Protein AF-A0A5S4FYJ3-F1 (afdb_monomer)

InterPro domains:
  IPR024079 Metallopeptidase, catalytic domain superfamily [G3DSA:3.40.390.10] (246-339)
  IPR024079 Metallopeptidase, catalytic domain superfamily [G3DSA:3.40.390.10] (528-879)

Sequence (892 aa):
MAPKPVPPHDFADILVLPHFDAHVVRNATPPLQLKLDVMFRFRRNEFQQRYDVPTVVGNEDFAWTIQFFAPHNEPPKPAQGGQPAQPGRRFDNLPTVDPLTGVVTATTLGVYLYQIELKAANGDRLGSAVGRLQVHDRIVDWWFGNDSLTTALSPGLAHSQVSMYARFSDDNSGADLVGDITGHDYFPLTSGDPAKVAVDPRGRVRGLAVTTAPVTVSGQAPGKVNTLPVRVVDYAKARQDLRPLHIRDLAQAQQLCNLAFVAEGFTDTAVDKELFDSLATQTSVALFTDKPRQEPYAELGNSFNAFKVFAPSQQQTITCGFQVTDNNAVLGNNGNPIPFPGRVPGGVAGDFNLEQLVQIVGLPKQGETRTPQQLRDLWARQGLRGYSPNNVRGDALVNAWRNHVSDGFLQASDTLFGLYLGSRWADGSSVPTSGEPAAPVPSPLVDEPGQVLSQFIARLYDFYKQRPQREMTLDPRRHPPELYATKDLTNPGNSVIAYLAGLQYVHPPNHPIGQNWVPHDGELRRSRGLVAIVAYDEFLGGTCFNNGTLTGETVSSAQAIRFTNPDPSRPELMRRVPPAPPTPDRPLGIVNADHFINKVAHELGHSFNLGDEYEDFGSTADPGVALDRRDPEADNLSRIGFLQVPGPQRLINPDLVKWLALPRMRMSSRLLTIALQDDAPPHNITVTVPKGEMPQWVRAWNEKIPVSLLGFVVTPTRRQLPLRLAAADLRFLPNTTIVAPPDENAGTFVLANPTGALYPFFEAGSVVYVPVADANGQPVTVTDPRVAAFLRQTRTPLNSTRDLTRPDQGVQTPVPVPQFAPPLDAYRVVGIYEGGNGWSRGFYRPAGACKMRNQEDADDKRGSFCFVCKWLIVNHVDPSRHAAVDKKYYPR

Organism: NCBI:txid1642303

Solvent-accessible surface area (backbone atoms only — not comparable to full-atom values): 46646 Å² total; per-residue (Å²): 130,83,80,79,78,83,74,73,56,84,33,42,37,70,46,49,37,43,33,26,43,36,67,41,46,69,63,43,89,75,76,52,67,38,44,49,46,39,27,48,34,34,29,73,47,91,86,50,64,44,41,50,67,50,65,40,52,64,31,80,67,36,43,70,51,78,49,65,37,28,89,76,44,66,56,73,80,52,62,94,91,53,70,81,65,59,62,65,35,33,75,57,78,61,61,48,65,42,67,62,73,19,41,55,48,70,90,57,68,16,50,30,35,26,37,40,37,38,23,36,57,88,64,51,79,62,22,30,44,36,25,38,40,32,33,39,56,28,78,73,47,73,49,66,30,38,83,41,43,64,23,45,52,32,89,88,49,47,25,18,48,60,48,28,35,35,31,40,52,88,74,87,47,33,40,72,51,48,47,61,49,34,43,39,67,77,48,62,63,46,50,76,43,64,78,32,33,40,59,49,94,63,50,21,31,17,9,59,37,73,44,96,63,63,40,46,36,36,34,50,52,96,97,45,75,52,76,33,44,32,36,21,41,63,40,61,52,78,39,63,59,35,37,83,72,39,83,61,56,77,93,50,41,81,83,26,32,43,36,36,35,34,45,29,13,30,35,89,42,72,66,44,48,51,51,51,51,50,51,52,47,53,36,53,48,46,34,49,36,94,41,70,41,43,39,55,41,28,86,43,40,78,49,31,32,32,32,39,35,86,47,59,10,83,25,57,25,59,19,59,36,44,42,39,24,76,55,46,91,61,79,74,44,51,23,35,48,57,66,39,78,55,78,52,69,81,45,50,91,79,37,59,37,51,31,61,44,28,38,53,71,44,75,58,48,53,86,72,78,75,51,57,66,60,49,51,61,46,54,72,62,67,43,44,58,89,68,52,71,83,35,62,72,36,57,46,48,48,53,39,45,65,64,60,52,52,74,40,48,65,42,41,42,28,22,66,77,24,45,23,28,31,42,36,68,40,73,42,46,53,63,53,89,77,45,51,37,49,78,66,66,68,79,59,97,62,54,57,90,46,72,55,40,19,50,30,50,46,52,35,36,39,39,51,45,69,60,59,65,34,36,36,44,76,30,75,47,50,33,29,77,43,36,54,51,56,50,75,31,73,48,50,62,38,65,61,50,32,34,42,45,15,29,13,31,54,56,88,92,36,54,71,60,16,55,41,47,44,82,49,86,89,41,71,48,67,13,29,13,35,30,42,34,42,29,45,30,56,43,43,34,46,30,57,19,37,50,39,38,36,24,33,37,22,36,20,75,40,85,47,46,61,64,44,48,91,42,82,94,40,63,41,47,27,37,70,54,69,80,68,73,57,40,94,95,35,74,59,39,68,47,39,62,70,58,37,42,33,43,52,55,38,42,47,37,36,46,51,27,40,49,53,41,26,35,77,36,52,40,94,61,68,50,73,84,27,55,42,66,62,63,60,73,30,50,56,42,41,28,39,36,46,29,50,44,93,67,96,58,93,32,41,42,57,90,71,44,50,61,61,69,40,73,32,33,65,38,38,34,32,25,73,40,58,50,44,65,47,95,54,86,48,27,33,37,38,40,36,37,60,50,92,57,32,71,60,54,46,47,34,45,77,68,67,42,52,31,29,39,40,37,52,74,67,40,58,80,40,43,74,61,66,72,65,81,46,84,87,33,58,39,24,48,71,72,29,42,57,75,53,87,53,40,54,90,80,13,31,41,35,32,50,33,93,79,52,61,82,59,94,47,39,42,51,58,9,33,40,30,27,59,33,53,50,98,84,67,46,75,40,38,64,30,52,70,58,56,53,50,48,33,63,72,69,20,54,61,34,46,57,73,79,74,36,46,42,47,66,89,64,78,32,40,59,50,93,50,80,100,53,82,72,28,94,62,39,26,54,54,45,57,49,22,65,18,13,73,39,21,17,42,36,22,30,23,46,39,31,46,19,19,51,41,34,48,78,58,84,54,74,70,57,33,16,47,30,61,66,56,33,50,47,45,32,56,72,74,45,35,38,45,43,19,58,48,44,74,77,58,55,77,100

Structure (mmCIF, N/CA/C/O backbone):
data_AF-A0A5S4FYJ3-F1
#
_entry.id   AF-A0A5S4FYJ3-F1
#
loop_
_atom_site.group_PDB
_atom_site.id
_atom_site.type_symbol
_atom_site.label_atom_id
_atom_site.label_alt_id
_atom_site.label_comp_id
_atom_site.label_asym_id
_atom_site.label_entity_id
_atom_site.label_seq_id
_atom_site.pdbx_PDB_ins_code
_atom_site.Cartn_x
_atom_site.Cartn_y
_atom_site.Cartn_z
_atom_site.occupancy
_atom_site.B_iso_or_equiv
_atom_site.auth_seq_id
_atom_site.auth_comp_id
_atom_site.auth_asym_id
_atom_site.auth_atom_id
_atom_site.pdbx_PDB_model_num
ATOM 1 N N . MET A 1 1 ? 35.878 -28.289 5.942 1.00 42.53 1 MET A N 1
ATOM 2 C CA . MET A 1 1 ? 34.953 -27.795 6.987 1.00 42.53 1 MET A CA 1
ATOM 3 C C . MET A 1 1 ? 33.548 -28.158 6.546 1.00 42.53 1 MET A C 1
ATOM 5 O O . MET A 1 1 ? 33.309 -28.133 5.348 1.00 42.53 1 MET A O 1
ATOM 9 N N . ALA A 1 2 ? 32.660 -28.564 7.454 1.00 39.25 2 ALA A N 1
ATOM 10 C CA . ALA A 1 2 ? 31.260 -28.780 7.087 1.00 39.25 2 ALA A CA 1
ATOM 11 C C . ALA A 1 2 ? 30.610 -27.425 6.725 1.00 39.25 2 ALA A C 1
ATOM 13 O O . ALA A 1 2 ? 30.932 -26.439 7.397 1.00 39.25 2 ALA A O 1
ATOM 14 N N . PRO A 1 3 ? 29.745 -27.356 5.696 1.00 46.28 3 PRO A N 1
ATOM 15 C CA . PRO A 1 3 ? 29.038 -26.127 5.349 1.00 46.28 3 PRO A CA 1
ATOM 16 C C . PRO A 1 3 ? 28.193 -25.667 6.539 1.00 46.28 3 PRO A C 1
ATOM 18 O O . PRO A 1 3 ? 27.556 -26.483 7.214 1.00 46.28 3 PRO A O 1
ATOM 21 N N . LYS A 1 4 ? 28.221 -24.365 6.840 1.00 49.50 4 LYS A N 1
ATOM 22 C CA . LYS A 1 4 ? 27.399 -23.809 7.918 1.00 49.50 4 LYS A CA 1
ATOM 23 C C . LYS A 1 4 ? 25.929 -23.840 7.482 1.00 49.50 4 LYS A C 1
ATOM 25 O O . LYS A 1 4 ? 25.630 -23.395 6.378 1.00 49.50 4 LYS A O 1
ATOM 30 N N . PRO A 1 5 ? 25.007 -24.341 8.319 1.00 55.75 5 PRO A N 1
ATOM 31 C CA . PRO A 1 5 ? 23.585 -24.256 8.015 1.00 55.75 5 PRO A CA 1
ATOM 32 C C . PRO A 1 5 ? 23.145 -22.788 7.967 1.00 55.75 5 PRO A C 1
ATOM 34 O O . PRO A 1 5 ? 23.581 -21.976 8.789 1.00 55.75 5 PRO A O 1
ATOM 37 N N . VAL A 1 6 ? 22.269 -22.460 7.014 1.00 57.06 6 VAL A N 1
ATOM 38 C CA . VAL A 1 6 ? 21.622 -21.145 6.948 1.00 57.06 6 VAL A CA 1
ATOM 39 C C . VAL A 1 6 ? 20.740 -20.995 8.196 1.00 57.06 6 VAL A C 1
ATOM 41 O O . VAL A 1 6 ? 19.934 -21.887 8.471 1.00 57.06 6 VAL A O 1
ATOM 44 N N . PRO A 1 7 ? 20.897 -19.925 8.995 1.00 57.97 7 PRO A N 1
ATOM 45 C CA . PRO A 1 7 ? 20.078 -19.732 10.182 1.00 57.97 7 PRO A CA 1
ATOM 46 C C . PRO A 1 7 ? 18.595 -19.546 9.810 1.00 57.97 7 PRO A C 1
ATOM 48 O O . PRO A 1 7 ? 18.292 -19.045 8.720 1.00 57.97 7 PRO A O 1
ATOM 51 N N . PRO A 1 8 ? 17.666 -19.920 10.709 1.00 63.19 8 PRO A N 1
ATOM 52 C CA . PRO A 1 8 ? 16.255 -19.601 10.535 1.00 63.19 8 PRO A CA 1
ATOM 53 C C . PRO A 1 8 ? 16.077 -18.088 10.362 1.00 63.19 8 PRO A C 1
ATOM 55 O O . PRO A 1 8 ? 16.805 -17.292 10.960 1.00 63.19 8 PRO A O 1
ATOM 58 N N . HIS A 1 9 ? 15.136 -17.712 9.505 1.00 65.06 9 HIS A N 1
ATOM 59 C CA . HIS A 1 9 ? 14.842 -16.332 9.148 1.00 65.06 9 HIS A CA 1
ATOM 60 C C . HIS A 1 9 ? 13.334 -16.111 9.178 1.00 65.06 9 HIS A C 1
ATOM 62 O O . HIS A 1 9 ? 12.570 -16.982 8.767 1.00 65.06 9 HIS A O 1
ATOM 68 N N . ASP A 1 10 ? 12.924 -14.926 9.621 1.00 69.62 10 ASP A N 1
ATOM 69 C CA . ASP A 1 10 ? 11.508 -14.538 9.651 1.00 69.62 10 ASP A CA 1
ATOM 70 C C . ASP A 1 10 ? 11.052 -13.961 8.296 1.00 69.62 10 ASP A C 1
ATOM 72 O O . ASP A 1 10 ? 9.865 -13.747 8.063 1.00 69.62 10 ASP A O 1
ATOM 76 N N . PHE A 1 11 ? 12.006 -13.689 7.396 1.00 75.06 11 PHE A N 1
ATOM 77 C CA . PHE A 1 11 ? 11.771 -13.230 6.028 1.00 75.06 11 PHE A CA 1
ATOM 78 C C . PHE A 1 11 ? 12.966 -13.553 5.129 1.00 75.06 11 PHE A C 1
ATOM 80 O O . PHE A 1 11 ? 14.112 -13.347 5.550 1.00 75.06 11 PHE A O 1
ATOM 87 N N . ALA A 1 12 ? 12.697 -13.954 3.882 1.00 81.44 12 ALA A N 1
ATOM 88 C CA . ALA A 1 12 ? 13.703 -13.994 2.830 1.00 81.44 12 ALA A CA 1
ATOM 89 C C . ALA A 1 12 ? 13.140 -13.776 1.415 1.00 81.44 12 ALA A C 1
ATOM 91 O O . ALA A 1 12 ? 12.022 -14.179 1.101 1.00 81.44 12 ALA A O 1
ATOM 92 N N . ASP A 1 13 ? 13.953 -13.196 0.532 1.00 84.69 13 ASP A N 1
ATOM 93 C CA . ASP A 1 13 ? 13.688 -13.085 -0.900 1.00 84.69 13 ASP A CA 1
ATOM 94 C C . ASP A 1 13 ? 14.966 -13.111 -1.760 1.00 84.69 13 ASP A C 1
ATOM 96 O O . ASP A 1 13 ? 16.099 -13.142 -1.272 1.00 84.69 13 ASP A O 1
ATOM 100 N N . ILE A 1 14 ? 14.767 -13.174 -3.080 1.00 88.06 14 ILE A N 1
ATOM 101 C CA . ILE A 1 14 ? 15.838 -13.192 -4.081 1.00 88.06 14 ILE A CA 1
ATOM 102 C C . ILE A 1 14 ? 15.811 -11.865 -4.832 1.00 88.06 14 ILE A C 1
ATOM 104 O O . ILE A 1 14 ? 14.779 -11.473 -5.383 1.00 88.06 14 ILE A O 1
ATOM 108 N N . LEU A 1 15 ? 16.966 -11.213 -4.891 1.00 88.81 15 LEU A N 1
ATOM 109 C CA . LEU A 1 15 ? 17.196 -10.005 -5.672 1.00 88.81 15 LEU A CA 1
ATOM 110 C C . LEU A 1 15 ? 18.136 -10.329 -6.831 1.00 88.81 15 LEU A C 1
ATOM 112 O O . LEU A 1 15 ? 19.004 -11.195 -6.719 1.00 88.81 15 LEU A O 1
ATOM 116 N N . VAL A 1 16 ? 17.975 -9.621 -7.941 1.00 89.69 16 VAL A N 1
ATOM 117 C CA . VAL A 1 16 ? 18.868 -9.723 -9.095 1.00 89.69 16 VAL A CA 1
ATOM 118 C C . VAL A 1 16 ? 19.250 -8.314 -9.497 1.00 89.69 16 VAL A C 1
ATOM 120 O O . VAL A 1 16 ? 18.366 -7.488 -9.711 1.00 89.69 16 VAL A O 1
ATOM 123 N N . LEU A 1 17 ? 20.547 -8.043 -9.596 1.00 89.00 17 LEU A N 1
ATOM 124 C CA . LEU A 1 17 ? 21.073 -6.818 -10.186 1.00 89.00 17 LEU A CA 1
ATOM 125 C C . LEU A 1 17 ? 21.692 -7.140 -11.559 1.00 89.00 17 LEU A C 1
ATOM 127 O O . LEU A 1 17 ? 22.335 -8.185 -11.677 1.00 89.00 17 LEU A O 1
ATOM 131 N N . PRO A 1 18 ? 21.497 -6.310 -12.603 1.00 86.06 18 PRO A N 1
ATOM 132 C CA . PRO A 1 18 ? 20.784 -5.025 -12.625 1.00 86.06 18 PRO A CA 1
ATOM 133 C C . PRO A 1 18 ? 19.317 -5.075 -12.184 1.00 86.06 18 PRO A C 1
ATOM 135 O O . PRO A 1 18 ? 18.922 -4.310 -11.307 1.00 86.06 18 PRO A O 1
ATOM 138 N N . HIS A 1 19 ? 18.531 -5.982 -12.766 1.00 90.81 19 HIS A N 1
ATOM 139 C CA . HIS A 1 19 ? 17.126 -6.221 -12.437 1.00 90.81 19 HIS A CA 1
ATOM 140 C C . HIS A 1 19 ? 16.565 -7.401 -13.249 1.00 90.81 19 HIS A C 1
ATOM 142 O O . HIS A 1 19 ? 17.272 -7.995 -14.062 1.00 90.81 19 HIS A O 1
ATOM 148 N N . PHE A 1 20 ? 15.286 -7.741 -13.048 1.00 92.50 20 PHE A N 1
ATOM 149 C CA . PHE A 1 20 ? 14.632 -8.897 -13.676 1.00 92.50 20 PHE A CA 1
ATOM 150 C C . PHE A 1 20 ? 14.297 -8.739 -15.162 1.00 92.50 20 PHE A C 1
ATOM 152 O O . PHE A 1 20 ? 13.907 -9.716 -15.787 1.00 92.50 20 PHE A O 1
ATOM 159 N N . ASP A 1 21 ? 14.428 -7.544 -15.731 1.00 94.44 21 ASP A N 1
ATOM 160 C CA . ASP A 1 21 ? 14.265 -7.292 -17.169 1.00 94.44 21 ASP A CA 1
ATOM 161 C C . ASP A 1 21 ? 15.608 -6.861 -17.762 1.00 94.44 21 ASP A C 1
ATOM 163 O O . ASP A 1 21 ? 15.948 -5.686 -17.739 1.00 94.44 21 ASP A O 1
ATOM 167 N N . ALA A 1 22 ? 16.442 -7.818 -18.154 1.00 95.62 22 ALA A N 1
ATOM 168 C CA . ALA A 1 22 ? 17.840 -7.576 -18.490 1.00 95.62 22 ALA A CA 1
ATOM 169 C C . ALA A 1 22 ? 18.070 -7.468 -20.003 1.00 95.62 22 ALA A C 1
ATOM 171 O O . ALA A 1 22 ? 17.410 -8.132 -20.805 1.00 95.62 22 ALA A O 1
ATOM 172 N N . HIS A 1 23 ? 19.068 -6.678 -20.394 1.00 96.62 23 HIS A N 1
ATOM 173 C CA . HIS A 1 23 ? 19.420 -6.414 -21.785 1.00 96.62 23 HIS A CA 1
ATOM 174 C C . HIS A 1 23 ? 20.857 -6.867 -22.069 1.00 96.62 23 HIS A C 1
ATOM 176 O O . HIS A 1 23 ? 21.771 -6.574 -21.304 1.00 96.62 23 HIS A O 1
ATOM 182 N N . VAL A 1 24 ? 21.064 -7.582 -23.177 1.00 96.75 24 VAL A N 1
ATOM 183 C CA . VAL A 1 24 ? 22.379 -8.019 -23.677 1.00 96.75 24 VAL A CA 1
ATOM 184 C C . VAL A 1 24 ? 22.639 -7.381 -25.028 1.00 96.75 24 VAL A C 1
ATOM 186 O O . VAL A 1 24 ? 21.750 -7.334 -25.874 1.00 96.75 24 VAL A O 1
ATOM 189 N N . VAL A 1 25 ? 23.878 -6.950 -25.248 1.00 95.31 25 VAL A N 1
ATOM 190 C CA . VAL A 1 25 ? 24.328 -6.339 -26.499 1.00 95.31 25 VAL A CA 1
ATOM 191 C C . VAL A 1 25 ? 25.447 -7.186 -27.090 1.00 95.31 25 VAL A C 1
ATOM 193 O O . VAL A 1 25 ? 26.472 -7.390 -26.442 1.00 95.31 25 VAL A O 1
ATOM 196 N N . ARG A 1 26 ? 25.268 -7.695 -28.312 1.00 93.31 26 ARG A N 1
ATOM 197 C CA . ARG A 1 26 ? 26.242 -8.610 -28.934 1.00 93.31 26 ARG A CA 1
ATOM 198 C C . ARG A 1 26 ? 27.429 -7.892 -29.567 1.00 93.31 26 ARG A C 1
ATOM 200 O O . ARG A 1 26 ? 28.564 -8.333 -29.413 1.00 93.31 26 ARG A O 1
ATOM 207 N N . ASN A 1 27 ? 27.163 -6.803 -30.278 1.00 87.69 27 ASN A N 1
ATOM 208 C CA . ASN A 1 27 ? 28.123 -6.109 -31.126 1.00 87.69 27 ASN A CA 1
ATOM 209 C C . ASN A 1 27 ? 28.383 -4.698 -30.587 1.00 87.69 27 ASN A C 1
ATOM 211 O O . ASN A 1 27 ? 27.941 -3.696 -31.147 1.00 87.69 27 ASN A O 1
ATOM 215 N N . ALA A 1 28 ? 29.128 -4.621 -29.482 1.00 85.25 28 ALA A N 1
ATOM 216 C CA . ALA A 1 28 ? 29.589 -3.361 -28.906 1.00 85.25 28 ALA A CA 1
ATOM 217 C C . ALA A 1 28 ? 31.114 -3.219 -29.010 1.00 85.25 28 ALA A C 1
ATOM 219 O O . ALA A 1 28 ? 31.860 -4.192 -28.903 1.00 85.25 28 ALA A O 1
ATOM 220 N N . THR A 1 29 ? 31.589 -1.991 -29.228 1.00 80.75 29 THR A N 1
ATOM 221 C CA . THR A 1 29 ? 33.017 -1.648 -29.192 1.00 80.75 29 THR A CA 1
ATOM 222 C C . THR A 1 29 ? 33.220 -0.448 -28.260 1.00 80.75 29 THR A C 1
ATOM 224 O O . THR A 1 29 ? 32.783 0.650 -28.609 1.00 80.75 29 THR A O 1
ATOM 227 N N . PRO A 1 30 ? 33.875 -0.619 -27.093 1.00 84.19 30 PRO A N 1
ATOM 228 C CA . PRO A 1 30 ? 34.373 -1.884 -26.532 1.00 84.19 30 PRO A CA 1
ATOM 229 C C . PRO A 1 30 ? 33.237 -2.877 -26.197 1.00 84.19 30 PRO A C 1
ATOM 231 O O . PRO A 1 30 ? 32.086 -2.452 -26.083 1.00 84.19 30 PRO A O 1
ATOM 234 N N . PRO A 1 31 ? 33.534 -4.185 -26.043 1.00 86.81 31 PRO A N 1
ATOM 235 C CA . PRO A 1 31 ? 32.527 -5.179 -25.678 1.00 86.81 31 PRO A CA 1
ATOM 236 C C . PRO A 1 31 ? 31.823 -4.815 -24.368 1.00 86.81 31 PRO A C 1
ATOM 238 O O . PRO A 1 31 ? 32.476 -4.596 -23.348 1.00 86.81 31 PRO A O 1
ATOM 241 N N . LEU A 1 32 ? 30.492 -4.784 -24.398 1.00 91.56 32 LEU A N 1
ATOM 242 C CA . LEU A 1 32 ? 29.650 -4.623 -23.217 1.00 91.56 32 LEU A CA 1
ATOM 243 C C . LEU A 1 32 ? 29.278 -6.014 -22.703 1.00 91.56 32 LEU A C 1
ATOM 245 O O . LEU A 1 32 ? 28.777 -6.841 -23.460 1.00 91.56 32 LEU A O 1
ATOM 249 N N . GLN A 1 33 ? 29.536 -6.285 -21.426 1.00 92.38 33 GLN A N 1
ATOM 250 C CA . GLN A 1 33 ? 29.218 -7.570 -20.805 1.00 92.38 33 GLN A CA 1
ATOM 251 C C . GLN A 1 33 ? 28.136 -7.373 -19.754 1.00 92.38 33 GLN A C 1
ATOM 253 O O . GLN A 1 33 ? 28.357 -6.667 -18.774 1.00 92.38 33 GLN A O 1
ATOM 258 N N . LEU A 1 34 ? 26.981 -8.015 -19.946 1.00 95.31 34 LEU A N 1
ATOM 259 C CA . LEU A 1 34 ? 25.973 -8.106 -18.894 1.00 95.31 34 LEU A CA 1
ATOM 260 C C . LEU A 1 34 ? 26.459 -9.088 -17.824 1.00 95.31 34 LEU A C 1
ATOM 262 O O . LEU A 1 34 ? 26.808 -10.229 -18.141 1.00 95.31 34 LEU A O 1
ATOM 266 N N . LYS A 1 35 ? 26.423 -8.655 -16.566 1.00 94.75 35 LYS A N 1
ATOM 267 C CA . LYS A 1 35 ? 26.661 -9.499 -15.396 1.00 94.75 35 LYS A CA 1
ATOM 268 C C . LYS A 1 35 ? 25.418 -9.496 -14.522 1.00 94.75 35 LYS A C 1
ATOM 270 O O . LYS A 1 35 ? 24.917 -8.430 -14.183 1.00 94.75 35 LYS A O 1
ATOM 275 N N . LEU A 1 36 ? 24.929 -10.682 -14.180 1.00 93.81 36 LEU A N 1
ATOM 276 C CA . LEU A 1 36 ? 23.867 -10.850 -13.196 1.00 93.81 36 LEU A CA 1
ATOM 277 C C . LEU A 1 36 ? 24.500 -11.071 -11.824 1.00 93.81 36 LEU A C 1
ATOM 279 O O . LEU A 1 36 ? 25.217 -12.051 -11.636 1.00 93.81 36 LEU A O 1
ATOM 283 N N . ASP A 1 37 ? 24.210 -10.192 -10.871 1.00 92.19 37 ASP A N 1
ATOM 284 C CA . ASP A 1 37 ? 24.498 -10.398 -9.451 1.00 92.19 37 ASP A CA 1
ATOM 285 C C . ASP A 1 37 ? 23.211 -10.867 -8.763 1.00 92.19 37 ASP A C 1
ATOM 287 O O . ASP A 1 37 ? 22.276 -10.093 -8.540 1.00 92.19 37 ASP A O 1
ATOM 291 N N . VAL A 1 38 ? 23.133 -12.169 -8.491 1.00 92.19 38 VAL A N 1
ATOM 292 C CA . VAL A 1 38 ? 22.038 -12.762 -7.719 1.00 92.19 38 VAL A CA 1
ATOM 293 C C . VAL A 1 38 ? 22.351 -12.570 -6.242 1.00 92.19 38 VAL A C 1
ATOM 295 O O . VAL A 1 38 ? 23.440 -12.911 -5.787 1.00 92.19 38 VAL A O 1
ATOM 298 N N . MET A 1 39 ? 21.397 -12.054 -5.477 1.00 91.38 39 MET A N 1
ATOM 299 C CA . MET A 1 39 ? 21.550 -11.826 -4.045 1.00 91.38 39 MET A CA 1
ATOM 300 C C . MET A 1 39 ? 20.416 -12.501 -3.282 1.00 91.38 39 MET A C 1
ATOM 302 O O . MET A 1 39 ? 19.279 -12.567 -3.755 1.00 91.38 39 MET A O 1
ATOM 306 N N . PHE A 1 40 ? 20.723 -12.980 -2.081 1.00 90.38 40 PHE A N 1
ATOM 307 C CA . PHE A 1 40 ? 19.727 -13.521 -1.165 1.00 90.38 40 PHE A CA 1
ATOM 308 C C . PHE A 1 40 ? 19.539 -12.534 -0.029 1.00 90.38 40 PHE A C 1
ATOM 310 O O . PHE A 1 40 ? 20.483 -12.274 0.713 1.00 90.38 40 PHE A O 1
ATOM 317 N N . ARG A 1 41 ? 18.348 -11.956 0.095 1.00 88.88 41 ARG A N 1
ATOM 318 C CA . ARG A 1 41 ? 18.058 -10.988 1.144 1.00 88.88 41 ARG A CA 1
ATOM 319 C C . ARG A 1 41 ? 17.230 -11.645 2.236 1.00 88.88 41 ARG A C 1
ATOM 321 O O . ARG A 1 41 ? 16.235 -12.290 1.944 1.00 88.88 41 ARG A O 1
ATOM 328 N N . PHE A 1 42 ? 17.624 -11.475 3.494 1.00 86.06 42 PHE A N 1
ATOM 329 C CA . PHE A 1 42 ? 16.918 -12.076 4.628 1.00 86.06 42 PHE A CA 1
ATOM 330 C C . PHE A 1 42 ? 17.070 -11.268 5.920 1.00 86.06 42 PHE A C 1
ATOM 332 O O . PHE A 1 42 ? 17.935 -10.396 6.046 1.00 86.06 42 PHE A O 1
ATOM 339 N N . ARG A 1 43 ? 16.211 -11.562 6.900 1.00 82.00 43 ARG A N 1
ATOM 340 C CA . ARG A 1 43 ? 16.246 -10.990 8.257 1.00 82.00 43 ARG A CA 1
ATOM 341 C C . ARG A 1 43 ? 16.364 -12.117 9.275 1.00 82.00 43 ARG A C 1
ATOM 343 O O . ARG A 1 43 ? 15.539 -13.026 9.286 1.00 82.00 43 ARG A O 1
ATOM 350 N N . ARG A 1 44 ? 17.397 -12.062 10.125 1.00 79.56 44 ARG A N 1
ATOM 351 C CA . ARG A 1 44 ? 17.678 -13.126 11.111 1.00 79.56 44 ARG A CA 1
ATOM 352 C C . ARG A 1 44 ? 16.724 -13.116 12.296 1.00 79.56 44 ARG A C 1
ATOM 354 O O . ARG A 1 44 ? 16.535 -14.147 12.924 1.00 79.56 44 ARG A O 1
ATOM 361 N N . ASN A 1 45 ? 16.233 -11.936 12.658 1.00 75.50 45 ASN A N 1
ATOM 362 C CA . ASN A 1 45 ? 15.242 -11.747 13.708 1.00 75.50 45 ASN A CA 1
ATOM 363 C C . ASN A 1 45 ? 14.568 -10.383 13.568 1.00 75.50 45 ASN A C 1
ATOM 365 O O . ASN A 1 45 ? 15.060 -9.478 12.883 1.00 75.50 45 ASN A O 1
ATOM 369 N N . GLU A 1 46 ? 13.469 -10.213 14.289 1.00 66.62 46 GLU A N 1
ATOM 370 C CA . GLU A 1 46 ? 12.706 -8.978 14.280 1.00 66.62 46 GLU A CA 1
ATOM 371 C C . GLU A 1 46 ? 13.486 -7.738 14.784 1.00 66.62 46 GLU A C 1
ATOM 373 O O . GLU A 1 46 ? 13.260 -6.623 14.339 1.00 66.62 46 GLU A O 1
ATOM 378 N N . PHE A 1 47 ? 14.522 -7.872 15.602 1.00 68.88 47 PHE A N 1
ATOM 379 C CA . PHE A 1 47 ? 15.245 -6.697 16.115 1.00 68.88 47 PHE A CA 1
ATOM 380 C C . PHE A 1 47 ? 16.290 -6.126 15.143 1.00 68.88 47 PHE A C 1
ATOM 382 O O . PHE A 1 47 ? 16.910 -5.094 15.416 1.00 68.88 47 PHE A O 1
ATOM 389 N N . GLN A 1 48 ? 16.521 -6.785 14.004 1.00 74.25 48 GLN A N 1
ATOM 390 C CA . GLN A 1 48 ? 17.521 -6.356 13.035 1.00 74.25 48 GLN A CA 1
ATOM 391 C C . GLN A 1 48 ? 17.070 -5.091 12.282 1.00 74.25 48 GLN A C 1
ATOM 393 O O . GLN A 1 48 ? 16.122 -5.111 11.502 1.00 74.25 48 GLN A O 1
ATOM 398 N N . GLN A 1 49 ? 17.822 -3.998 12.442 1.00 78.75 49 GLN A N 1
ATOM 399 C CA . GLN A 1 49 ? 17.560 -2.703 11.788 1.00 78.75 49 GLN A CA 1
ATOM 400 C C . GLN A 1 49 ? 17.988 -2.632 10.305 1.00 78.75 49 GLN A C 1
ATOM 402 O O . GLN A 1 49 ? 18.007 -1.558 9.705 1.00 78.75 49 GLN A O 1
ATOM 407 N N . ARG A 1 50 ? 18.338 -3.762 9.689 1.00 87.44 50 ARG A N 1
ATOM 408 C CA . ARG A 1 50 ? 18.624 -3.876 8.251 1.00 87.44 50 ARG A CA 1
ATOM 409 C C . ARG A 1 50 ? 18.529 -5.327 7.810 1.00 87.44 50 ARG A C 1
ATOM 411 O O . ARG A 1 50 ? 18.804 -6.211 8.611 1.00 87.44 50 ARG A O 1
ATOM 418 N N . TYR A 1 51 ? 18.228 -5.575 6.549 1.00 88.06 51 TYR A N 1
ATOM 419 C CA . TYR A 1 51 ? 18.339 -6.909 5.971 1.00 88.06 51 TYR A CA 1
ATOM 420 C C . TYR A 1 51 ? 19.800 -7.253 5.660 1.00 88.06 51 TYR A C 1
ATOM 422 O O . TYR A 1 51 ? 20.591 -6.376 5.301 1.00 88.06 51 TYR A O 1
ATOM 430 N N . ASP A 1 52 ? 20.149 -8.531 5.783 1.00 89.50 52 ASP A N 1
ATOM 431 C CA . ASP A 1 52 ? 21.381 -9.066 5.207 1.00 89.50 52 ASP A CA 1
ATOM 432 C C . ASP A 1 52 ? 21.151 -9.297 3.713 1.00 89.50 52 ASP A C 1
ATOM 434 O O . ASP A 1 52 ? 20.109 -9.829 3.340 1.00 89.50 52 ASP A O 1
ATOM 438 N N . VAL A 1 53 ? 22.104 -8.896 2.866 1.00 90.81 53 VAL A N 1
ATOM 439 C CA . VAL A 1 53 ? 22.000 -9.011 1.398 1.00 90.81 53 VAL A CA 1
ATOM 440 C C . VAL A 1 53 ? 23.311 -9.551 0.797 1.00 90.81 53 VAL A C 1
ATOM 442 O O . VAL A 1 53 ? 24.010 -8.830 0.079 1.00 90.81 53 VAL A O 1
ATOM 445 N N . PRO A 1 54 ? 23.745 -10.782 1.133 1.00 92.75 54 PRO A N 1
ATOM 446 C CA . PRO A 1 54 ? 24.900 -11.398 0.484 1.00 92.75 54 PRO A CA 1
ATOM 447 C C . PRO A 1 54 ? 24.682 -11.616 -1.018 1.00 92.75 54 PRO A C 1
ATOM 449 O O . PRO A 1 54 ? 23.599 -12.012 -1.455 1.00 92.75 54 PRO A O 1
ATOM 452 N N . THR A 1 55 ? 25.756 -11.434 -1.792 1.00 92.00 55 THR A N 1
ATOM 453 C CA . THR A 1 55 ? 25.830 -11.979 -3.153 1.00 92.00 55 THR A CA 1
ATOM 454 C C . THR A 1 55 ? 25.909 -13.507 -3.096 1.00 92.00 55 THR A C 1
ATOM 456 O O . THR A 1 55 ? 26.547 -14.092 -2.210 1.00 92.00 55 THR A O 1
ATOM 459 N N . VAL A 1 56 ? 25.225 -14.141 -4.040 1.00 91.94 56 VAL A N 1
ATOM 460 C CA . VAL A 1 56 ? 25.222 -15.582 -4.305 1.00 91.94 56 VAL A CA 1
ATOM 461 C C . VAL A 1 56 ? 26.319 -15.937 -5.312 1.00 91.94 56 VAL A C 1
ATOM 463 O O . VAL A 1 56 ? 26.862 -17.039 -5.282 1.00 91.94 56 VAL A O 1
ATOM 466 N N . VAL A 1 57 ? 26.656 -15.018 -6.216 1.00 89.12 57 VAL A N 1
ATOM 467 C CA . VAL A 1 57 ? 27.579 -15.280 -7.323 1.00 89.12 57 VAL A CA 1
ATOM 468 C C . VAL A 1 57 ? 28.997 -15.445 -6.784 1.00 89.12 57 VAL A C 1
ATOM 470 O O . VAL A 1 57 ? 29.528 -14.570 -6.104 1.00 89.12 57 VAL A O 1
ATOM 473 N N . GLY A 1 58 ? 29.602 -16.603 -7.063 1.00 88.12 58 GLY A N 1
ATOM 474 C CA . GLY A 1 58 ? 30.923 -16.962 -6.542 1.00 88.12 58 GLY A CA 1
ATOM 475 C C . GLY A 1 58 ? 30.970 -17.246 -5.032 1.00 88.12 58 GLY A C 1
ATOM 476 O O . GLY A 1 58 ? 32.063 -17.374 -4.484 1.00 88.12 58 GLY A O 1
ATOM 477 N N . ASN A 1 59 ? 29.821 -17.351 -4.356 1.00 90.19 59 ASN A N 1
ATOM 478 C CA . ASN A 1 59 ? 29.743 -17.635 -2.926 1.00 90.19 59 ASN A CA 1
ATOM 479 C C . ASN A 1 59 ? 29.513 -19.133 -2.669 1.00 90.19 59 ASN A C 1
ATOM 481 O O . ASN A 1 59 ? 28.519 -19.694 -3.117 1.00 90.19 59 ASN A O 1
ATOM 485 N N . GLU A 1 60 ? 30.413 -19.773 -1.919 1.00 90.88 60 GLU A N 1
ATOM 486 C CA . GLU A 1 60 ? 30.362 -21.213 -1.624 1.00 90.88 60 GLU A CA 1
ATOM 487 C C . GLU A 1 60 ? 29.194 -21.636 -0.718 1.00 90.88 60 GLU A C 1
ATOM 489 O O . GLU A 1 60 ? 28.829 -22.811 -0.708 1.00 90.88 60 GLU A O 1
ATOM 494 N N . ASP A 1 61 ? 28.578 -20.691 0.001 1.00 89.56 61 ASP A N 1
ATOM 495 C CA . ASP A 1 61 ? 27.414 -20.951 0.857 1.00 89.56 61 ASP A CA 1
ATOM 496 C C . ASP A 1 61 ? 26.117 -21.166 0.054 1.00 89.56 61 ASP A C 1
ATOM 498 O O . ASP A 1 61 ? 25.105 -21.617 0.603 1.00 89.56 61 ASP A O 1
ATOM 502 N N . PHE A 1 62 ? 26.138 -20.876 -1.249 1.00 92.31 62 PHE A N 1
ATOM 503 C CA . PHE A 1 62 ? 24.975 -20.955 -2.118 1.00 92.31 62 PHE A CA 1
ATOM 504 C C . PHE A 1 62 ? 25.282 -21.709 -3.413 1.00 92.31 62 PHE A C 1
ATOM 506 O O . PHE A 1 62 ? 26.379 -21.667 -3.961 1.00 92.31 62 PHE A O 1
ATOM 513 N N . ALA A 1 63 ? 24.265 -22.373 -3.948 1.00 91.69 63 ALA A N 1
ATOM 514 C CA . ALA A 1 63 ? 24.271 -22.902 -5.301 1.00 91.69 63 ALA A CA 1
ATOM 515 C C . ALA A 1 63 ? 23.082 -22.318 -6.053 1.00 91.69 63 ALA A C 1
ATOM 517 O O . ALA A 1 63 ? 21.970 -22.258 -5.527 1.00 91.69 63 ALA A O 1
ATOM 518 N N . TRP A 1 64 ? 23.293 -21.910 -7.297 1.00 93.62 64 TRP A N 1
ATOM 519 C CA . TRP A 1 64 ? 22.226 -21.351 -8.110 1.00 93.62 64 TRP A CA 1
ATOM 520 C C . TRP A 1 64 ? 22.315 -21.835 -9.549 1.00 93.62 64 TRP A C 1
ATOM 522 O O . TRP A 1 64 ? 23.382 -22.200 -10.041 1.00 93.62 64 TRP A O 1
ATOM 532 N N . THR A 1 65 ? 21.167 -21.876 -10.215 1.00 93.19 65 THR A N 1
ATOM 533 C CA . THR A 1 65 ? 21.073 -22.221 -11.635 1.00 93.19 65 THR A CA 1
ATOM 534 C C . THR A 1 65 ? 20.085 -21.298 -12.322 1.00 93.19 65 THR A C 1
ATOM 536 O O . THR A 1 65 ? 19.148 -20.813 -11.687 1.00 93.19 65 THR A O 1
ATOM 539 N N . ILE A 1 66 ? 20.284 -21.076 -13.617 1.00 95.00 66 ILE A N 1
ATOM 540 C CA . ILE A 1 66 ? 19.364 -20.315 -14.455 1.00 95.00 66 ILE A CA 1
ATOM 541 C C . ILE A 1 66 ? 18.905 -21.172 -15.631 1.00 95.00 66 ILE A C 1
ATOM 543 O O . ILE A 1 66 ? 19.699 -21.873 -16.258 1.00 95.00 66 ILE A O 1
ATOM 547 N N . GLN A 1 67 ? 17.607 -21.138 -15.901 1.00 95.62 67 GLN A N 1
ATOM 548 C CA . GLN A 1 67 ? 16.960 -21.905 -16.960 1.00 95.62 67 GLN A CA 1
ATOM 549 C C . GLN A 1 67 ? 16.241 -20.929 -17.882 1.00 95.62 67 GLN A C 1
ATOM 551 O O . GLN A 1 67 ? 15.346 -20.219 -17.425 1.00 95.62 67 GLN A O 1
ATOM 556 N N . PHE A 1 68 ? 16.637 -20.887 -19.154 1.00 96.31 68 PHE A N 1
ATOM 557 C CA . PHE A 1 68 ? 16.053 -19.999 -20.159 1.00 96.31 68 PHE A CA 1
ATOM 558 C C . PHE A 1 68 ? 14.968 -20.691 -20.988 1.00 96.31 68 PHE A C 1
ATOM 560 O O . PHE A 1 68 ? 14.928 -21.912 -21.119 1.00 96.31 68 PHE A O 1
ATOM 567 N N . PHE A 1 69 ? 14.112 -19.870 -21.585 1.00 95.06 69 PHE A N 1
ATOM 568 C CA . PHE A 1 69 ? 13.026 -20.262 -22.470 1.00 95.06 69 PHE A CA 1
ATOM 569 C C . PHE A 1 69 ? 12.792 -19.155 -23.498 1.00 95.06 69 PHE A C 1
ATOM 571 O O . PHE A 1 69 ? 12.693 -17.988 -23.127 1.00 95.06 69 PHE A O 1
ATOM 578 N N . ALA A 1 70 ? 12.681 -19.495 -24.780 1.00 94.56 70 ALA A N 1
ATOM 579 C CA . ALA A 1 70 ? 12.457 -18.528 -25.854 1.00 94.56 70 ALA A CA 1
ATOM 580 C C . ALA A 1 70 ? 10.969 -18.512 -26.271 1.00 94.56 70 ALA A C 1
ATOM 582 O O . ALA A 1 70 ? 10.584 -19.286 -27.153 1.00 94.56 70 ALA A O 1
ATOM 583 N N . PRO A 1 71 ? 10.101 -17.654 -25.687 1.00 90.94 71 PRO A N 1
ATOM 584 C CA . PRO A 1 71 ? 8.649 -17.691 -25.915 1.00 90.94 71 PRO A CA 1
ATOM 585 C C . PRO A 1 71 ? 8.229 -17.475 -27.376 1.00 90.94 71 PRO A C 1
ATOM 587 O O . PRO A 1 71 ? 7.139 -17.894 -27.769 1.00 90.94 71 PRO A O 1
ATOM 590 N N . HIS A 1 72 ? 9.079 -16.837 -28.185 1.00 87.50 72 HIS A N 1
ATOM 591 C CA . HIS A 1 72 ? 8.796 -16.502 -29.584 1.00 87.50 72 HIS A CA 1
ATOM 592 C C . HIS A 1 72 ? 9.536 -17.378 -30.602 1.00 87.50 72 HIS A C 1
ATOM 594 O O . HIS A 1 72 ? 9.357 -17.183 -31.805 1.00 87.50 72 HIS A O 1
ATOM 600 N N . ASN A 1 73 ? 10.342 -18.347 -30.154 1.00 87.44 73 ASN A N 1
ATOM 601 C CA . ASN A 1 73 ? 11.056 -19.248 -31.057 1.00 87.44 73 ASN A CA 1
ATOM 602 C C . ASN A 1 73 ? 10.131 -20.389 -31.518 1.00 87.44 73 ASN A C 1
ATOM 604 O O . ASN A 1 73 ? 10.145 -21.502 -30.988 1.00 87.44 73 ASN A O 1
ATOM 608 N N . GLU A 1 74 ? 9.260 -20.071 -32.475 1.00 75.56 74 GLU A N 1
ATOM 609 C CA . GLU A 1 74 ? 8.339 -21.020 -33.102 1.00 75.56 74 GLU A CA 1
ATOM 610 C C . GLU A 1 74 ? 9.003 -21.738 -34.294 1.00 75.56 74 GLU A C 1
ATOM 612 O O . GLU A 1 74 ? 9.782 -21.131 -35.036 1.00 75.56 74 GLU A O 1
ATOM 617 N N . PRO A 1 75 ? 8.681 -23.020 -34.544 1.00 68.25 75 PRO A N 1
ATOM 618 C CA . PRO A 1 75 ? 9.093 -23.673 -35.776 1.00 68.25 75 PRO A CA 1
ATOM 619 C C . PRO A 1 75 ? 8.489 -22.974 -37.006 1.00 68.25 75 PRO A C 1
ATOM 621 O O . PRO A 1 75 ? 7.389 -22.417 -36.934 1.00 68.25 75 PRO A O 1
ATOM 624 N N . PRO A 1 76 ? 9.186 -23.004 -38.156 1.00 59.81 76 PRO A N 1
ATOM 625 C CA . PRO A 1 76 ? 8.707 -22.374 -39.378 1.00 59.81 76 PRO A CA 1
ATOM 626 C C . PRO A 1 76 ? 7.329 -22.909 -39.778 1.00 59.81 76 PRO A C 1
ATOM 628 O O . PRO A 1 76 ? 7.013 -24.085 -39.582 1.00 59.81 76 PRO A O 1
ATOM 631 N N . LYS A 1 77 ? 6.508 -22.021 -40.356 1.00 58.34 77 LYS A N 1
ATOM 632 C CA . LYS A 1 77 ? 5.151 -22.338 -40.814 1.00 58.34 77 LYS A CA 1
ATOM 633 C C . LYS A 1 77 ? 5.189 -23.593 -41.703 1.00 58.34 77 LYS A C 1
ATOM 635 O O . LYS A 1 77 ? 6.002 -23.632 -42.630 1.00 58.34 77 LYS A O 1
ATOM 640 N N . PRO A 1 78 ? 4.329 -24.597 -41.463 1.00 55.66 78 PRO A N 1
ATOM 641 C CA . PRO A 1 78 ? 4.283 -25.770 -42.322 1.00 55.66 78 PRO A CA 1
ATOM 642 C C . PRO A 1 78 ? 3.929 -25.347 -43.754 1.00 55.66 78 PRO A C 1
ATOM 644 O O . PRO A 1 78 ? 3.161 -24.400 -43.960 1.00 55.66 78 PRO A O 1
ATOM 647 N N . ALA A 1 79 ? 4.499 -26.040 -44.745 1.00 53.66 79 ALA A N 1
ATOM 648 C CA . ALA A 1 79 ? 4.109 -25.878 -46.145 1.00 53.66 79 ALA A CA 1
ATOM 649 C C . ALA A 1 79 ? 2.581 -26.043 -46.286 1.00 53.66 79 ALA A C 1
ATOM 651 O O . ALA A 1 79 ? 1.970 -26.790 -45.516 1.00 53.66 79 ALA A O 1
ATOM 652 N N . GLN A 1 80 ? 1.952 -25.324 -47.226 1.00 47.53 80 GLN A N 1
ATOM 653 C CA . GLN A 1 80 ? 0.493 -25.353 -47.421 1.00 47.53 80 GLN A CA 1
ATOM 654 C C . GLN A 1 80 ? -0.035 -26.802 -47.453 1.00 47.53 80 GLN A C 1
ATOM 656 O O . GLN A 1 80 ? 0.377 -27.589 -48.298 1.00 47.53 80 GLN A O 1
ATOM 661 N N . GLY A 1 81 ? -0.934 -27.141 -46.519 1.00 56.91 81 GLY A N 1
ATOM 662 C CA . GLY A 1 81 ? -1.517 -28.483 -46.369 1.00 56.91 81 GLY A CA 1
ATOM 663 C C . GLY A 1 81 ? -0.880 -29.375 -45.291 1.00 56.91 81 GLY A C 1
ATOM 664 O O . GLY A 1 81 ? -1.388 -30.466 -45.043 1.00 56.91 81 GLY A O 1
ATOM 665 N N . GLY A 1 82 ? 0.195 -28.935 -44.628 1.00 51.06 82 GLY A N 1
ATOM 666 C CA . GLY A 1 82 ? 0.811 -29.654 -43.508 1.00 51.06 82 GLY A CA 1
ATOM 667 C C . GLY A 1 82 ? 0.068 -29.482 -42.176 1.00 51.06 82 GLY A C 1
ATOM 668 O O . GLY A 1 82 ? -0.587 -28.466 -41.942 1.00 51.06 82 GLY A O 1
ATOM 669 N N . GLN A 1 83 ? 0.206 -30.473 -41.288 1.00 51.59 83 GLN A N 1
ATOM 670 C CA . GLN A 1 83 ? -0.211 -30.382 -39.881 1.00 51.59 83 GLN A CA 1
ATOM 671 C C . GLN A 1 83 ? 0.348 -29.097 -39.235 1.00 51.59 83 GLN A C 1
ATOM 673 O O . GLN A 1 83 ? 1.486 -28.730 -39.545 1.00 51.59 83 GLN A O 1
ATOM 678 N N . PRO A 1 84 ? -0.400 -28.419 -38.341 1.00 55.38 84 PRO A N 1
ATOM 679 C CA . PRO A 1 84 ? 0.102 -27.258 -37.611 1.00 55.38 84 PRO A CA 1
ATOM 680 C C . PRO A 1 84 ? 1.426 -27.600 -36.921 1.00 55.38 84 PRO A C 1
ATOM 682 O O . PRO A 1 84 ? 1.528 -28.641 -36.272 1.00 55.38 84 PRO A O 1
ATOM 685 N N . ALA A 1 85 ? 2.440 -26.743 -37.062 1.00 57.38 85 ALA A N 1
ATOM 686 C CA . ALA A 1 85 ? 3.722 -26.982 -36.414 1.00 57.38 85 ALA A CA 1
ATOM 687 C C . ALA A 1 85 ? 3.530 -26.967 -34.886 1.00 57.38 85 ALA A C 1
ATOM 689 O O . ALA A 1 85 ? 3.013 -25.996 -34.325 1.00 57.38 85 ALA A O 1
ATOM 690 N N . GLN A 1 86 ? 3.899 -28.072 -34.237 1.00 59.69 86 GLN A N 1
ATOM 691 C CA . GLN A 1 86 ? 3.918 -28.199 -32.778 1.00 59.69 86 GLN A CA 1
ATOM 692 C C . GLN A 1 86 ? 4.943 -27.219 -32.183 1.00 59.69 86 GLN A C 1
ATOM 694 O O . GLN A 1 86 ? 5.897 -26.869 -32.880 1.00 59.69 86 GLN A O 1
ATOM 699 N N . PRO A 1 87 ? 4.804 -26.782 -30.916 1.00 63.44 87 PRO A N 1
ATOM 700 C CA . PRO A 1 87 ? 5.942 -26.239 -30.173 1.00 63.44 87 PRO A CA 1
ATOM 701 C C . PRO A 1 87 ? 7.119 -27.226 -30.268 1.00 63.44 87 PRO A C 1
ATOM 703 O O . PRO A 1 87 ? 6.904 -28.432 -30.365 1.00 63.44 87 PRO A O 1
ATOM 706 N N . GLY A 1 88 ? 8.349 -26.732 -30.363 1.00 69.88 88 GLY A N 1
ATOM 707 C CA . GLY A 1 88 ? 9.481 -27.595 -30.718 1.00 69.88 88 GLY A CA 1
ATOM 708 C C . GLY A 1 88 ? 10.853 -26.934 -30.688 1.00 69.88 88 GLY A C 1
ATOM 709 O O . GLY A 1 88 ? 11.850 -27.642 -30.711 1.00 69.88 88 GLY A O 1
ATOM 710 N N . ARG A 1 89 ? 10.922 -25.596 -30.658 1.00 85.81 89 ARG A N 1
ATOM 711 C CA . ARG A 1 89 ? 12.186 -24.840 -30.747 1.00 85.81 89 ARG A CA 1
ATOM 712 C C . ARG A 1 89 ? 12.416 -23.863 -29.598 1.00 85.81 89 ARG A C 1
ATOM 714 O O . ARG A 1 89 ? 13.418 -23.154 -29.582 1.00 85.81 89 ARG A O 1
ATOM 721 N N . ARG A 1 90 ? 11.533 -23.819 -28.594 1.00 91.06 90 ARG A N 1
ATOM 722 C CA . ARG A 1 90 ? 11.633 -22.836 -27.496 1.00 91.06 90 ARG A CA 1
ATOM 723 C C . ARG A 1 90 ? 12.807 -23.087 -26.537 1.00 91.06 90 ARG A C 1
ATOM 725 O O . ARG A 1 90 ? 13.082 -22.227 -25.704 1.00 91.06 90 ARG A O 1
ATOM 732 N N . PHE A 1 91 ? 13.509 -24.214 -26.687 1.00 91.88 91 PHE A N 1
ATOM 733 C CA . PHE A 1 91 ? 14.744 -24.556 -25.968 1.00 91.88 91 PHE A CA 1
ATOM 734 C C . PHE A 1 91 ? 16.005 -24.547 -26.857 1.00 91.88 91 PHE A C 1
ATOM 736 O O . PHE A 1 91 ? 17.081 -24.927 -26.399 1.00 91.88 91 PHE A O 1
ATOM 743 N N . ASP A 1 92 ? 15.901 -24.088 -28.108 1.00 90.25 92 ASP A N 1
ATOM 744 C CA . ASP A 1 92 ? 17.044 -23.988 -29.019 1.00 90.25 92 ASP A CA 1
ATOM 745 C C . ASP A 1 92 ? 17.818 -22.678 -28.800 1.00 90.25 92 ASP A C 1
ATOM 747 O O . ASP A 1 92 ? 17.218 -21.623 -28.590 1.00 90.25 92 ASP A O 1
ATOM 751 N N . ASN A 1 93 ? 19.150 -22.730 -28.939 1.00 91.88 93 ASN A N 1
ATOM 752 C CA . ASN A 1 93 ? 20.056 -21.566 -28.938 1.00 91.88 93 ASN A CA 1
ATOM 753 C C . ASN A 1 93 ? 19.887 -20.620 -27.735 1.00 91.88 93 ASN A C 1
ATOM 755 O O . ASN A 1 93 ? 19.994 -19.398 -27.868 1.00 91.88 93 ASN A O 1
ATOM 759 N N . LEU A 1 94 ? 19.614 -21.193 -26.563 1.00 95.81 94 LEU A N 1
ATOM 760 C CA . LEU A 1 94 ? 19.377 -20.432 -25.346 1.00 95.81 94 LEU A CA 1
ATOM 761 C C . LEU A 1 94 ? 20.647 -19.723 -24.838 1.00 95.81 94 LEU A C 1
ATOM 763 O O . LEU A 1 94 ? 21.755 -20.241 -25.007 1.00 95.81 94 LEU A O 1
ATOM 767 N N . PRO A 1 95 ? 20.496 -18.567 -24.168 1.00 97.25 95 PRO A N 1
ATOM 768 C CA . PRO A 1 95 ? 21.578 -17.923 -23.435 1.00 97.25 95 PRO A CA 1
ATOM 769 C C . PRO A 1 95 ? 22.163 -18.824 -22.340 1.00 97.25 95 PRO A C 1
ATOM 771 O O . PRO A 1 95 ? 21.503 -19.728 -21.824 1.00 97.25 95 PRO A O 1
ATOM 774 N N . THR A 1 96 ? 23.394 -18.527 -21.932 1.00 96.62 96 THR A N 1
ATOM 775 C CA . THR A 1 96 ? 24.073 -19.185 -20.807 1.00 96.62 96 THR A CA 1
ATOM 776 C C . THR A 1 96 ? 24.603 -18.152 -19.827 1.00 96.62 96 THR A C 1
ATOM 778 O O . THR A 1 96 ? 24.977 -17.052 -20.237 1.00 96.62 96 THR A O 1
ATOM 781 N N . VAL A 1 97 ? 24.698 -18.515 -18.548 1.00 96.38 97 VAL A N 1
ATOM 782 C CA . VAL A 1 97 ? 25.315 -17.668 -17.519 1.00 96.38 97 VAL A CA 1
ATOM 783 C C . VAL A 1 97 ? 26.416 -18.437 -16.816 1.00 96.38 97 VAL A C 1
ATOM 785 O O . VAL A 1 97 ? 26.217 -19.587 -16.426 1.00 96.38 97 VAL A O 1
ATOM 788 N N . ASP A 1 98 ? 27.573 -17.802 -16.663 1.00 95.12 98 ASP A N 1
ATOM 789 C CA . ASP A 1 98 ? 28.654 -18.327 -15.837 1.00 95.12 98 ASP A CA 1
ATOM 790 C C . ASP A 1 98 ? 28.285 -18.162 -14.348 1.00 95.12 98 ASP A C 1
ATOM 792 O O . ASP A 1 98 ? 28.151 -17.029 -13.879 1.00 95.12 98 ASP A O 1
ATOM 796 N N . PRO A 1 99 ? 28.124 -19.252 -13.576 1.00 89.62 99 PRO A N 1
ATOM 797 C CA . PRO A 1 99 ? 27.693 -19.176 -12.181 1.00 89.62 99 PRO A CA 1
ATOM 798 C C . PRO A 1 99 ? 28.731 -18.544 -11.237 1.00 89.62 99 PRO A C 1
ATOM 800 O O . PRO A 1 99 ? 28.366 -18.141 -10.129 1.00 89.62 99 PRO A O 1
ATOM 803 N N . LEU A 1 100 ? 30.004 -18.458 -11.647 1.00 90.94 100 LEU A N 1
ATOM 804 C CA . LEU A 1 100 ? 31.087 -17.868 -10.851 1.00 90.94 100 LEU A CA 1
ATOM 805 C C . LEU A 1 100 ? 31.209 -16.359 -11.053 1.00 90.94 100 LEU A C 1
ATOM 807 O O . LEU A 1 100 ? 31.601 -15.650 -10.130 1.00 90.94 100 LEU A O 1
ATOM 811 N N . THR A 1 101 ? 30.907 -15.873 -12.257 1.00 93.19 101 THR A N 1
ATOM 812 C CA . THR A 1 101 ? 31.104 -14.462 -12.627 1.00 93.19 101 THR A CA 1
ATOM 813 C C . THR A 1 101 ? 29.804 -13.713 -12.899 1.00 93.19 101 THR A C 1
ATOM 815 O O . THR A 1 101 ? 29.816 -12.485 -12.987 1.00 93.19 101 THR A O 1
ATOM 818 N N . GLY A 1 102 ? 28.693 -14.433 -13.069 1.00 94.25 102 GLY A N 1
ATOM 819 C CA . GLY A 1 102 ? 27.400 -13.885 -13.466 1.00 94.25 102 GLY A CA 1
ATOM 820 C C . GLY A 1 102 ? 27.338 -13.442 -14.930 1.00 94.25 102 GLY A C 1
ATOM 821 O O . GLY A 1 102 ? 26.324 -12.886 -15.348 1.00 94.25 102 GLY A O 1
ATOM 822 N N . VAL A 1 103 ? 28.399 -13.647 -15.723 1.00 96.00 103 VAL A N 1
ATOM 823 C CA . VAL A 1 103 ? 28.474 -13.167 -17.111 1.00 96.00 103 VAL A CA 1
ATOM 824 C C . VAL A 1 103 ? 27.469 -13.908 -17.988 1.00 96.00 103 VAL A C 1
ATOM 826 O O . VAL A 1 103 ? 27.492 -15.137 -18.078 1.00 96.00 103 VAL A O 1
ATOM 829 N N . VAL A 1 104 ? 26.618 -13.147 -18.676 1.00 96.56 104 VAL A N 1
ATOM 830 C CA . VAL A 1 104 ? 25.622 -13.670 -19.618 1.00 96.56 104 VAL A CA 1
ATOM 831 C C . VAL A 1 104 ? 26.208 -13.723 -21.026 1.00 96.56 104 VAL A C 1
ATOM 833 O O . VAL A 1 104 ? 26.741 -12.735 -21.528 1.00 96.56 104 VAL A O 1
ATOM 836 N N . THR A 1 105 ? 26.069 -14.868 -21.693 1.00 95.94 105 THR A N 1
ATOM 837 C CA . THR A 1 105 ? 26.444 -15.060 -23.100 1.00 95.94 105 THR A CA 1
ATOM 838 C C . THR A 1 105 ? 25.214 -15.427 -23.920 1.00 95.94 105 THR A C 1
ATOM 840 O O . THR A 1 105 ? 24.486 -16.355 -23.570 1.00 95.94 105 THR A O 1
ATOM 843 N N . ALA A 1 106 ? 24.991 -14.719 -25.029 1.00 95.62 106 ALA A N 1
ATOM 844 C CA . ALA A 1 106 ? 23.897 -14.987 -25.957 1.00 95.62 106 ALA A CA 1
ATOM 845 C C . ALA A 1 106 ? 24.359 -14.861 -27.416 1.00 95.62 106 ALA A C 1
ATOM 847 O O . ALA A 1 106 ? 25.077 -13.929 -27.783 1.00 95.62 106 ALA A O 1
ATOM 848 N N . THR A 1 107 ? 23.927 -15.798 -28.261 1.00 93.25 107 THR A N 1
ATOM 849 C CA . THR A 1 107 ? 24.310 -15.867 -29.683 1.00 93.25 107 THR A CA 1
ATOM 850 C C . THR A 1 107 ? 23.169 -15.536 -30.639 1.00 93.25 107 THR A C 1
ATOM 852 O O . THR A 1 107 ? 23.426 -15.272 -31.810 1.00 93.25 107 THR A O 1
ATOM 855 N N . THR A 1 108 ? 21.923 -15.520 -30.159 1.00 94.50 108 THR A N 1
ATOM 856 C CA . THR A 1 108 ? 20.723 -15.293 -30.974 1.00 94.50 108 THR A CA 1
ATOM 857 C C . THR A 1 108 ? 19.935 -14.108 -30.424 1.00 94.50 108 THR A C 1
ATOM 859 O O . THR A 1 108 ? 19.708 -14.019 -29.217 1.00 94.50 108 THR A O 1
ATOM 862 N N . LEU A 1 109 ? 19.539 -13.191 -31.310 1.00 95.25 109 LEU A N 1
ATOM 863 C CA . LEU A 1 109 ? 18.728 -12.019 -30.967 1.00 95.25 109 LEU A CA 1
ATOM 864 C C . LEU A 1 109 ? 17.300 -12.435 -30.592 1.00 95.25 109 LEU A C 1
ATOM 866 O O . LEU A 1 109 ? 16.793 -13.423 -31.123 1.00 95.25 109 LEU A O 1
ATOM 870 N N . GLY A 1 110 ? 16.645 -11.663 -29.727 1.00 94.44 110 GLY A N 1
ATOM 871 C CA . GLY A 1 110 ? 15.238 -11.869 -29.372 1.00 94.44 110 GLY A CA 1
ATOM 872 C C . GLY A 1 110 ? 14.961 -11.809 -27.874 1.00 94.44 110 GLY A C 1
ATOM 873 O O . GLY A 1 110 ? 15.790 -11.357 -27.084 1.00 94.44 110 GLY A O 1
ATOM 874 N N . VAL A 1 111 ? 13.766 -12.266 -27.498 1.00 95.12 111 VAL A N 1
ATOM 875 C CA . VAL A 1 111 ? 13.257 -12.249 -26.120 1.00 95.12 111 VAL A CA 1
ATOM 876 C C . VAL A 1 111 ? 13.298 -13.651 -25.526 1.00 95.12 111 VAL A C 1
ATOM 878 O O . VAL A 1 111 ? 12.844 -14.614 -26.148 1.00 95.12 111 VAL A O 1
ATOM 881 N N . TYR A 1 112 ? 13.785 -13.741 -24.294 1.00 96.81 112 TYR A N 1
ATOM 882 C CA . TYR A 1 112 ? 13.846 -14.953 -23.491 1.00 96.81 112 TYR A CA 1
ATOM 883 C C . TYR A 1 112 ? 13.227 -14.682 -22.121 1.00 96.81 112 TYR A C 1
ATOM 885 O O . TYR A 1 112 ? 13.357 -13.591 -21.575 1.00 96.81 112 TYR A O 1
ATOM 893 N N . LEU A 1 113 ? 12.582 -15.685 -21.544 1.00 96.31 113 LEU A N 1
ATOM 894 C CA . LEU A 1 113 ? 12.227 -15.712 -20.130 1.00 96.31 113 LEU A CA 1
ATOM 895 C C . LEU A 1 113 ? 13.199 -16.632 -19.404 1.00 96.31 113 LEU A C 1
ATOM 897 O O . LEU A 1 113 ? 13.745 -17.559 -20.006 1.00 96.31 113 LEU A O 1
ATOM 901 N N . TYR A 1 114 ? 13.408 -16.395 -18.116 1.00 95.94 114 TYR A N 1
ATOM 902 C CA . TYR A 1 114 ? 14.257 -17.253 -17.305 1.00 95.94 114 TYR A CA 1
ATOM 903 C C . TYR A 1 114 ? 13.728 -17.466 -15.892 1.00 95.94 114 TYR A C 1
ATOM 905 O O . TYR A 1 114 ? 13.034 -16.618 -15.336 1.00 95.94 114 TYR A O 1
ATOM 913 N N . GLN A 1 115 ? 14.104 -18.603 -15.307 1.00 94.50 115 GLN A N 1
ATOM 914 C CA . GLN A 1 115 ? 13.943 -18.913 -13.889 1.00 94.50 115 GLN A CA 1
ATOM 915 C C . GLN A 1 115 ? 15.326 -19.056 -13.255 1.00 94.50 115 GLN A C 1
ATOM 917 O O . GLN A 1 115 ? 16.153 -19.819 -13.750 1.00 94.50 115 GLN A O 1
ATOM 922 N N . ILE A 1 116 ? 15.551 -18.365 -12.141 1.00 93.50 116 ILE A N 1
ATOM 923 C CA . ILE A 1 116 ? 16.687 -18.578 -11.243 1.00 93.50 116 ILE A CA 1
ATOM 924 C C . ILE A 1 116 ? 16.217 -19.496 -10.118 1.00 93.50 116 ILE A C 1
ATOM 926 O O . ILE A 1 116 ? 15.243 -19.175 -9.443 1.00 93.50 116 ILE A O 1
ATOM 930 N N . GLU A 1 117 ? 16.896 -20.618 -9.906 1.00 93.38 117 GLU A N 1
ATOM 931 C CA . GLU A 1 117 ? 16.724 -21.486 -8.735 1.00 93.38 117 GLU A CA 1
ATOM 932 C C . GLU A 1 117 ? 17.892 -21.261 -7.775 1.00 93.38 117 GLU A C 1
ATOM 934 O O . GLU A 1 117 ? 19.047 -21.336 -8.196 1.00 93.38 117 GLU A O 1
ATOM 939 N N . LEU A 1 118 ? 17.587 -21.030 -6.496 1.00 91.62 118 LEU A N 1
ATOM 940 C CA . LEU A 1 118 ? 18.565 -20.834 -5.429 1.00 91.62 118 LEU A CA 1
ATOM 941 C C . LEU A 1 118 ? 18.490 -21.968 -4.399 1.00 91.62 118 LEU A C 1
ATOM 943 O O . LEU A 1 118 ? 17.410 -22.352 -3.936 1.00 91.62 118 LEU A O 1
ATOM 947 N N . LYS A 1 119 ? 19.661 -22.469 -4.009 1.00 91.88 119 LYS A N 1
ATOM 948 C CA . LYS A 1 119 ? 19.868 -23.492 -2.985 1.00 91.88 119 LYS A CA 1
ATOM 949 C C . LYS A 1 119 ? 20.952 -23.050 -2.009 1.00 91.88 119 LYS A C 1
ATOM 951 O O . LYS A 1 119 ? 21.876 -22.331 -2.385 1.00 91.88 119 LYS A O 1
ATOM 956 N N . ALA A 1 120 ? 20.861 -23.517 -0.775 1.00 90.31 120 ALA A N 1
ATOM 957 C CA . ALA A 1 120 ? 21.960 -23.455 0.176 1.00 90.31 120 ALA A CA 1
ATOM 958 C C . ALA A 1 120 ? 23.042 -24.492 -0.183 1.00 90.31 120 ALA A C 1
ATOM 960 O O . ALA A 1 120 ? 22.779 -25.456 -0.908 1.00 90.31 120 ALA A O 1
ATOM 961 N N . ALA A 1 121 ? 24.253 -24.330 0.354 1.00 87.50 121 ALA A N 1
ATOM 962 C CA . ALA A 1 121 ? 25.384 -25.239 0.131 1.00 87.50 121 ALA A CA 1
ATOM 963 C C . ALA A 1 121 ? 25.099 -26.703 0.512 1.00 87.50 121 ALA A C 1
ATOM 965 O O . ALA A 1 121 ? 25.684 -27.625 -0.053 1.00 87.50 121 ALA A O 1
ATOM 966 N N . ASN A 1 122 ? 24.187 -26.933 1.460 1.00 86.50 122 ASN A N 1
ATOM 967 C CA . ASN A 1 122 ? 23.745 -28.272 1.857 1.00 86.50 122 ASN A CA 1
ATOM 968 C C . ASN A 1 122 ? 22.731 -28.905 0.876 1.00 86.50 122 ASN A C 1
ATOM 970 O O . ASN A 1 122 ? 22.330 -30.049 1.076 1.00 86.50 122 ASN A O 1
ATOM 974 N N . GLY A 1 123 ? 22.332 -28.184 -0.177 1.00 87.25 123 GLY A N 1
ATOM 975 C CA . GLY A 1 123 ? 21.369 -28.616 -1.187 1.00 87.25 123 GLY A CA 1
ATOM 976 C C . GLY A 1 123 ? 19.918 -28.219 -0.902 1.00 87.25 123 GLY A C 1
ATOM 977 O O . GLY A 1 123 ? 19.070 -28.425 -1.777 1.00 87.25 123 GLY A O 1
ATOM 978 N N . ASP A 1 124 ? 19.625 -27.629 0.261 1.00 88.00 124 ASP A N 1
ATOM 979 C CA . ASP A 1 124 ? 18.272 -27.196 0.611 1.00 88.00 124 ASP A CA 1
ATOM 980 C C . ASP A 1 124 ? 17.807 -26.082 -0.323 1.00 88.00 124 ASP A C 1
ATOM 982 O O . ASP A 1 124 ? 18.540 -25.138 -0.628 1.00 88.00 124 ASP A O 1
ATOM 986 N N . ARG A 1 125 ? 16.565 -26.186 -0.795 1.00 87.31 125 ARG A N 1
ATOM 987 C CA . ARG A 1 125 ? 15.977 -25.182 -1.683 1.00 87.31 125 ARG A CA 1
ATOM 988 C C . ARG A 1 125 ? 15.640 -23.930 -0.890 1.00 87.31 125 ARG A C 1
ATOM 990 O O . ARG A 1 125 ? 14.876 -24.003 0.065 1.00 87.31 125 ARG A O 1
ATOM 997 N N . LEU A 1 126 ? 16.162 -22.795 -1.345 1.00 86.19 126 LEU A N 1
ATOM 998 C CA . LEU A 1 126 ? 15.849 -21.484 -0.781 1.00 86.19 126 LEU A CA 1
ATOM 999 C C . LEU A 1 126 ? 14.741 -20.786 -1.566 1.00 86.19 126 LEU A C 1
ATOM 1001 O O . LEU A 1 126 ? 13.974 -20.030 -0.984 1.00 86.19 126 LEU A O 1
ATOM 1005 N N . GLY A 1 127 ? 14.631 -21.032 -2.877 1.00 88.81 127 GLY A N 1
ATOM 1006 C CA . GLY A 1 127 ? 13.605 -20.367 -3.671 1.00 88.81 127 GLY A CA 1
ATOM 1007 C C . GLY A 1 127 ? 13.849 -20.305 -5.164 1.00 88.81 127 GLY A C 1
ATOM 1008 O O . GLY A 1 127 ? 14.800 -20.879 -5.695 1.00 88.81 127 GLY A O 1
ATOM 1009 N N . SER A 1 128 ? 12.985 -19.549 -5.837 1.00 90.31 128 SER A N 1
ATOM 1010 C CA . SER A 1 128 ? 13.163 -19.157 -7.226 1.00 90.31 128 SER A CA 1
ATOM 1011 C C . SER A 1 128 ? 12.639 -17.757 -7.519 1.00 90.31 128 SER A C 1
ATOM 1013 O O . SER A 1 128 ? 11.685 -17.286 -6.895 1.00 90.31 128 SER A O 1
ATOM 1015 N N . ALA A 1 129 ? 13.214 -17.132 -8.538 1.00 90.75 129 ALA A N 1
ATOM 1016 C CA . ALA A 1 129 ? 12.729 -15.891 -9.125 1.00 90.75 129 ALA A CA 1
ATOM 1017 C C . ALA A 1 129 ? 12.687 -16.018 -10.652 1.00 90.75 129 ALA A C 1
ATOM 1019 O O . ALA A 1 129 ? 13.352 -16.887 -11.217 1.00 90.75 129 ALA A O 1
ATOM 1020 N N . VAL A 1 130 ? 11.893 -15.182 -11.318 1.00 93.06 130 VAL A N 1
ATOM 1021 C CA . VAL A 1 130 ? 11.745 -15.206 -12.779 1.00 93.06 130 VAL A CA 1
ATOM 1022 C C . VAL A 1 130 ? 12.000 -13.832 -13.372 1.00 93.06 130 VAL A C 1
ATOM 1024 O O . VAL A 1 130 ? 11.747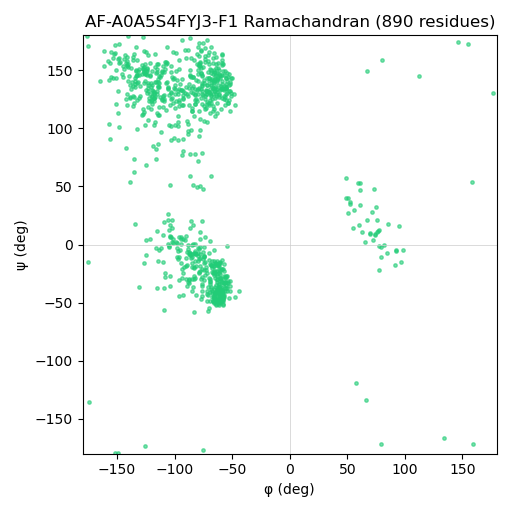 -12.819 -12.723 1.00 93.06 130 VAL A O 1
ATOM 1027 N N . GLY A 1 131 ? 12.510 -13.807 -14.597 1.00 94.44 131 GLY A N 1
ATOM 1028 C CA . GLY A 1 131 ? 12.823 -12.581 -15.316 1.00 94.44 131 GLY A CA 1
ATOM 1029 C C . GLY A 1 131 ? 12.735 -12.743 -16.829 1.00 94.44 131 GLY A C 1
ATOM 1030 O O . GLY A 1 131 ? 12.431 -13.821 -17.347 1.00 94.44 131 GLY A O 1
ATOM 1031 N N . ARG A 1 132 ? 13.020 -11.651 -17.530 1.00 95.81 132 ARG A N 1
ATOM 1032 C CA . ARG A 1 132 ? 13.097 -11.530 -18.982 1.00 95.81 132 ARG A CA 1
ATOM 1033 C C . ARG A 1 132 ? 14.503 -11.087 -19.374 1.00 95.81 132 ARG A C 1
ATOM 1035 O O . ARG A 1 132 ? 15.092 -10.223 -18.737 1.00 95.81 132 ARG A O 1
ATOM 1042 N N . LEU A 1 133 ? 15.043 -11.695 -20.421 1.00 97.19 133 LEU A N 1
ATOM 1043 C CA . LEU A 1 133 ? 16.292 -11.301 -21.060 1.00 97.19 133 LEU A CA 1
ATOM 1044 C C . LEU A 1 133 ? 15.998 -10.907 -22.504 1.00 97.19 133 LEU A C 1
ATOM 1046 O O . LEU A 1 133 ? 15.370 -11.666 -23.243 1.00 97.19 133 LEU A O 1
ATOM 1050 N N . GLN A 1 134 ? 16.497 -9.753 -22.921 1.00 96.62 134 GLN A N 1
ATOM 1051 C CA . GLN A 1 134 ? 16.379 -9.259 -24.285 1.00 96.62 134 GLN A CA 1
ATOM 1052 C C . GLN A 1 134 ? 17.763 -9.128 -24.910 1.00 96.62 134 GLN A C 1
ATOM 1054 O O . GLN A 1 134 ? 18.655 -8.500 -24.341 1.00 96.62 134 GLN A O 1
ATOM 1059 N N . VAL A 1 135 ? 17.953 -9.740 -26.075 1.00 96.94 135 VAL A N 1
ATOM 1060 C CA . VAL A 1 135 ? 19.244 -9.778 -26.765 1.00 96.94 135 VAL A CA 1
ATOM 1061 C C . VAL A 1 135 ? 19.171 -8.922 -28.021 1.00 96.94 135 VAL A C 1
ATOM 1063 O O . VAL A 1 135 ? 18.409 -9.226 -28.943 1.00 96.94 135 VAL A O 1
ATOM 1066 N N . HIS A 1 136 ? 20.014 -7.894 -28.043 1.00 96.81 136 HIS A N 1
ATOM 1067 C CA . HIS A 1 136 ? 20.099 -6.844 -29.055 1.00 96.81 136 HIS A CA 1
ATOM 1068 C C . HIS A 1 136 ? 21.426 -6.920 -29.811 1.00 96.81 136 HIS A C 1
ATOM 1070 O O . HIS A 1 136 ? 22.433 -7.416 -29.287 1.00 96.81 136 HIS A O 1
ATOM 1076 N N . ASP A 1 137 ? 21.454 -6.399 -31.035 1.00 95.81 137 ASP A N 1
ATOM 1077 C CA . ASP A 1 137 ? 22.691 -6.266 -31.800 1.00 95.81 137 ASP A CA 1
ATOM 1078 C C . ASP A 1 137 ? 23.591 -5.178 -31.197 1.00 95.81 137 ASP A C 1
ATOM 1080 O O . ASP A 1 137 ? 24.712 -5.475 -30.777 1.00 95.81 137 ASP A O 1
ATOM 1084 N N . ARG A 1 138 ? 23.090 -3.940 -31.070 1.00 94.50 138 ARG A N 1
ATOM 1085 C CA . ARG A 1 138 ? 23.853 -2.791 -30.545 1.00 94.50 138 ARG A CA 1
ATOM 1086 C C . ARG A 1 138 ? 22.995 -1.768 -29.795 1.00 94.50 138 ARG A C 1
ATOM 1088 O O . ARG A 1 138 ? 21.793 -1.658 -30.018 1.00 94.50 138 ARG A O 1
ATOM 1095 N N . ILE A 1 139 ? 23.647 -0.951 -28.964 1.00 94.81 139 ILE A N 1
ATOM 1096 C CA . ILE A 1 139 ? 23.057 0.281 -28.415 1.00 94.81 139 ILE A CA 1
ATOM 1097 C C . ILE A 1 139 ? 23.191 1.394 -29.456 1.00 94.81 139 ILE A C 1
ATOM 1099 O O . ILE A 1 139 ? 24.282 1.648 -29.966 1.00 94.81 139 ILE A O 1
ATOM 1103 N N . VAL A 1 140 ? 22.077 2.055 -29.756 1.00 93.69 140 VAL A N 1
ATOM 1104 C CA . VAL A 1 140 ? 21.991 3.211 -30.658 1.00 93.69 140 VAL A CA 1
ATOM 1105 C C . VAL A 1 140 ? 22.126 4.514 -29.880 1.00 93.69 140 VAL A C 1
ATOM 1107 O O . VAL A 1 140 ? 22.834 5.415 -30.322 1.00 93.69 140 VAL A O 1
ATOM 1110 N N . ASP A 1 141 ? 21.465 4.617 -28.727 1.00 93.62 141 ASP A N 1
ATOM 1111 C CA . ASP A 1 141 ? 21.565 5.787 -27.858 1.00 93.62 141 ASP A CA 1
ATOM 1112 C C . ASP A 1 141 ? 21.316 5.435 -26.384 1.00 93.62 141 ASP A C 1
ATOM 1114 O O . ASP A 1 141 ? 20.769 4.378 -26.079 1.00 93.62 141 ASP A O 1
ATOM 1118 N N . TRP A 1 142 ? 21.691 6.323 -25.462 1.00 95.06 142 TRP A N 1
ATOM 1119 C CA . TRP A 1 142 ? 21.393 6.187 -24.033 1.00 95.06 142 TRP A CA 1
ATOM 1120 C C . TRP A 1 142 ? 21.212 7.540 -23.328 1.00 95.06 142 TRP A C 1
ATOM 1122 O O . TRP A 1 142 ? 21.715 8.580 -23.783 1.00 95.06 142 TRP A O 1
ATOM 1132 N N . TRP A 1 143 ? 20.482 7.535 -22.210 1.00 95.25 143 TRP A N 1
ATOM 1133 C CA . TRP A 1 143 ? 20.223 8.712 -21.375 1.00 95.25 143 TRP A CA 1
ATOM 1134 C C . TRP A 1 143 ? 19.905 8.331 -19.923 1.00 95.25 143 TRP A C 1
ATOM 1136 O O . TRP A 1 143 ? 19.613 7.176 -19.611 1.00 95.25 143 TRP A O 1
ATOM 1146 N N . PHE A 1 144 ? 19.952 9.317 -19.025 1.00 96.38 144 PHE A N 1
ATOM 1147 C CA . PHE A 1 144 ? 19.431 9.150 -17.672 1.00 96.38 144 PHE A CA 1
ATOM 1148 C C . PHE A 1 144 ? 17.906 9.206 -17.678 1.00 96.38 144 PHE A C 1
ATOM 1150 O O . PHE A 1 144 ? 17.308 10.126 -18.231 1.00 96.38 144 PHE A O 1
ATOM 1157 N N . GLY A 1 145 ? 17.276 8.242 -17.013 1.00 94.50 145 GLY A N 1
ATOM 1158 C CA . GLY A 1 145 ? 15.833 8.204 -16.788 1.00 94.50 145 GLY A CA 1
ATOM 1159 C C . GLY A 1 145 ? 15.347 9.212 -15.744 1.00 94.50 145 GLY A C 1
ATOM 1160 O O . GLY A 1 145 ? 14.181 9.163 -15.376 1.00 94.50 145 GLY A O 1
ATOM 1161 N N . ASN A 1 146 ? 16.220 10.096 -15.258 1.00 94.00 146 ASN A N 1
ATOM 1162 C CA . ASN A 1 146 ? 15.952 11.117 -14.252 1.00 94.00 146 ASN A CA 1
ATOM 1163 C C . ASN A 1 146 ? 16.478 12.476 -14.736 1.00 94.00 146 ASN A C 1
ATOM 1165 O O . ASN A 1 146 ? 17.544 12.532 -15.350 1.00 94.00 146 ASN A O 1
ATOM 1169 N N . ASP A 1 147 ? 15.790 13.565 -14.384 1.00 94.00 147 ASP A N 1
ATOM 1170 C CA . ASP A 1 147 ? 16.318 14.926 -14.575 1.00 94.00 147 ASP A CA 1
ATOM 1171 C C . ASP A 1 147 ? 17.225 15.362 -13.407 1.00 94.00 147 ASP A C 1
ATOM 1173 O O . ASP A 1 147 ? 18.156 16.147 -13.591 1.00 94.00 147 ASP A O 1
ATOM 1177 N N . SER A 1 148 ? 16.970 14.843 -12.203 1.00 97.25 148 SER A N 1
ATOM 1178 C CA . SER A 1 148 ? 17.803 14.991 -11.003 1.00 97.25 148 SER A CA 1
ATOM 1179 C C . SER A 1 148 ? 17.629 13.791 -10.070 1.00 97.25 148 SER A C 1
ATOM 1181 O O . SER A 1 148 ? 16.772 12.939 -10.298 1.00 97.25 148 SER A O 1
ATOM 1183 N N . LEU A 1 149 ? 18.450 13.690 -9.023 1.00 97.50 149 LEU A N 1
ATOM 1184 C CA . LEU A 1 149 ? 18.332 12.622 -8.029 1.00 97.50 149 LEU A CA 1
ATOM 1185 C C . LEU A 1 149 ? 18.611 13.116 -6.608 1.00 97.50 149 LEU A C 1
ATOM 1187 O O . LEU A 1 149 ? 19.669 13.670 -6.323 1.00 97.50 149 LEU A O 1
ATOM 1191 N N . THR A 1 150 ? 17.716 12.819 -5.676 1.00 97.44 150 THR A N 1
ATOM 1192 C CA . THR A 1 150 ? 17.918 13.044 -4.241 1.00 97.44 150 THR A CA 1
ATOM 1193 C C . THR A 1 150 ? 18.278 11.733 -3.535 1.00 97.44 150 THR A C 1
ATOM 1195 O O . THR A 1 150 ? 17.553 10.746 -3.629 1.00 97.44 150 THR A O 1
ATOM 1198 N N . THR A 1 151 ? 19.388 11.709 -2.800 1.00 97.12 151 THR A N 1
ATOM 1199 C CA . THR A 1 151 ? 19.852 10.551 -2.019 1.00 97.12 151 THR A CA 1
ATOM 1200 C C . THR A 1 151 ? 19.985 10.900 -0.535 1.00 97.12 151 THR A C 1
ATOM 1202 O O . THR A 1 151 ? 20.165 12.063 -0.164 1.00 97.12 151 THR A O 1
ATOM 1205 N N . ALA A 1 152 ? 19.910 9.896 0.337 1.00 96.62 152 ALA A N 1
ATOM 1206 C CA . ALA A 1 152 ? 20.078 10.090 1.772 1.00 96.62 152 ALA A CA 1
ATOM 1207 C C . ALA A 1 152 ? 21.554 10.259 2.162 1.00 96.62 152 ALA A C 1
ATOM 1209 O O . ALA A 1 152 ? 22.450 9.630 1.590 1.00 96.62 152 ALA A O 1
ATOM 1210 N N . LEU A 1 153 ? 21.801 11.063 3.197 1.00 97.38 153 LEU A N 1
ATOM 1211 C CA . LEU A 1 153 ? 23.060 11.053 3.931 1.00 97.38 153 LEU A CA 1
ATOM 1212 C C . LEU A 1 153 ? 23.212 9.697 4.630 1.00 97.38 153 LEU A C 1
ATOM 1214 O O . LEU A 1 153 ? 22.490 9.387 5.576 1.00 97.38 153 LEU A O 1
ATOM 1218 N N . SER A 1 154 ? 24.155 8.883 4.168 1.00 94.25 154 SER A N 1
ATOM 1219 C CA . SER A 1 154 ? 24.430 7.578 4.756 1.00 94.25 154 SER A CA 1
ATOM 1220 C C . SER A 1 154 ? 25.854 7.132 4.430 1.00 94.25 154 SER A C 1
ATOM 1222 O O . SER A 1 154 ? 26.119 6.662 3.325 1.00 94.25 154 SER A O 1
ATOM 1224 N N . PRO A 1 155 ? 26.792 7.212 5.389 1.00 88.56 155 PRO A N 1
ATOM 1225 C CA . PRO A 1 155 ? 28.170 6.777 5.155 1.00 88.56 155 PRO A CA 1
ATOM 1226 C C . PRO A 1 155 ? 28.284 5.287 4.795 1.00 88.56 155 PRO A C 1
ATOM 1228 O O . PRO A 1 155 ? 29.201 4.880 4.082 1.00 88.56 155 PRO A O 1
ATOM 1231 N N . GLY A 1 156 ? 27.349 4.467 5.287 1.00 90.19 156 GLY A N 1
ATOM 1232 C CA . GLY A 1 156 ? 27.403 3.011 5.173 1.00 90.19 156 GLY A CA 1
ATOM 1233 C C . GLY A 1 156 ? 26.682 2.411 3.967 1.00 90.19 156 GLY A C 1
ATOM 1234 O O . GLY A 1 156 ? 27.050 1.314 3.564 1.00 90.19 156 GLY A O 1
ATOM 1235 N N . LEU A 1 157 ? 25.684 3.089 3.387 1.00 92.69 157 LEU A N 1
ATOM 1236 C CA . LEU A 1 157 ? 24.789 2.494 2.385 1.00 92.69 157 LEU A CA 1
ATOM 1237 C C . LEU A 1 157 ? 24.610 3.400 1.166 1.00 92.69 157 LEU A C 1
ATOM 1239 O O . LEU A 1 157 ? 24.442 4.610 1.301 1.00 92.69 157 LEU A O 1
ATOM 1243 N N . ALA A 1 158 ? 24.601 2.809 -0.027 1.00 94.38 158 ALA A N 1
ATOM 1244 C CA . ALA A 1 158 ? 24.281 3.510 -1.266 1.00 94.38 158 ALA A CA 1
ATOM 1245 C C . ALA A 1 158 ? 22.765 3.463 -1.516 1.00 94.38 158 ALA A C 1
ATOM 1247 O O . ALA A 1 158 ? 22.202 2.436 -1.896 1.00 94.38 158 ALA A O 1
ATOM 1248 N N . HIS A 1 159 ? 22.084 4.581 -1.256 1.00 93.69 159 HIS A N 1
ATOM 1249 C CA . HIS A 1 159 ? 20.620 4.613 -1.201 1.00 93.69 159 HIS A CA 1
ATOM 1250 C C . HIS A 1 159 ? 19.959 4.605 -2.568 1.00 93.69 159 HIS A C 1
ATOM 1252 O O . HIS A 1 159 ? 19.017 3.846 -2.757 1.00 93.69 159 HIS A O 1
ATOM 1258 N N . SER A 1 160 ? 20.424 5.433 -3.502 1.00 95.00 160 SER A N 1
ATOM 1259 C CA . SER A 1 160 ? 19.680 5.720 -4.735 1.00 95.00 160 SER A CA 1
ATOM 1260 C C . SER A 1 160 ? 20.376 5.172 -5.976 1.00 95.00 160 SER A C 1
ATOM 1262 O O . SER A 1 160 ? 21.528 5.491 -6.221 1.00 95.00 160 SER A O 1
ATOM 1264 N N . GLN A 1 161 ? 19.687 4.390 -6.791 1.00 94.12 161 GLN A N 1
ATOM 1265 C CA . GLN A 1 161 ? 20.131 3.939 -8.103 1.00 94.12 161 GLN A CA 1
ATOM 1266 C C . GLN A 1 161 ? 19.779 4.991 -9.158 1.00 94.12 161 GLN A C 1
ATOM 1268 O O . GLN A 1 161 ? 18.637 5.444 -9.236 1.00 94.12 161 GLN A O 1
ATOM 1273 N N . VAL A 1 162 ? 20.750 5.354 -9.993 1.00 94.38 162 VAL A N 1
ATOM 1274 C CA . VAL A 1 162 ? 20.500 6.211 -11.158 1.00 94.38 162 VAL A CA 1
ATOM 1275 C C . VAL A 1 162 ? 19.734 5.412 -12.210 1.00 94.38 162 VAL A C 1
ATOM 1277 O O . VAL A 1 162 ? 20.238 4.383 -12.656 1.00 94.38 162 VAL A O 1
ATOM 1280 N N . SER A 1 163 ? 18.550 5.877 -12.626 1.00 94.12 163 SER A N 1
ATOM 1281 C CA . SER A 1 163 ? 17.835 5.220 -13.727 1.00 94.12 163 SER A CA 1
ATOM 1282 C C . SER A 1 163 ? 18.537 5.521 -15.047 1.00 94.12 163 SER A C 1
ATOM 1284 O O . SER A 1 163 ? 18.880 6.672 -15.330 1.00 94.12 163 SER A O 1
ATOM 1286 N N . MET A 1 164 ? 18.755 4.498 -15.864 1.00 94.62 164 MET A N 1
ATOM 1287 C CA . MET A 1 164 ? 19.460 4.601 -17.139 1.00 94.62 164 MET A CA 1
ATOM 1288 C C . MET A 1 164 ? 18.693 3.834 -18.200 1.00 94.62 164 MET A C 1
ATOM 1290 O O . MET A 1 164 ? 18.408 2.655 -18.021 1.00 94.62 164 MET A O 1
ATOM 1294 N N . TYR A 1 165 ? 18.390 4.490 -19.313 1.00 95.62 165 TYR A N 1
ATOM 1295 C CA . TYR A 1 165 ? 17.652 3.891 -20.419 1.00 95.62 165 TYR A CA 1
ATOM 1296 C C . TYR A 1 165 ? 18.508 3.909 -21.683 1.00 95.62 165 TYR A C 1
ATOM 1298 O O . TYR A 1 165 ? 19.348 4.798 -21.872 1.00 95.62 165 TYR A O 1
ATOM 1306 N N . ALA A 1 166 ? 18.298 2.919 -22.542 1.00 95.12 166 ALA A N 1
ATOM 1307 C CA . ALA A 1 166 ? 18.974 2.806 -23.823 1.00 95.12 166 ALA A CA 1
ATOM 1308 C C . ALA A 1 166 ? 17.986 2.513 -24.944 1.00 95.12 166 ALA A C 1
ATOM 1310 O O . ALA A 1 166 ? 17.005 1.795 -24.763 1.00 95.12 166 ALA A O 1
ATOM 1311 N N . ARG A 1 167 ? 18.296 3.054 -26.119 1.00 95.38 167 ARG A N 1
ATOM 1312 C CA . ARG A 1 167 ? 17.683 2.694 -27.390 1.00 95.38 167 ARG A CA 1
ATOM 1313 C C . ARG A 1 167 ? 18.575 1.678 -28.088 1.00 95.38 167 ARG A C 1
ATOM 1315 O O . ARG A 1 167 ? 19.785 1.893 -28.194 1.00 95.38 167 ARG A O 1
ATOM 1322 N N . PHE A 1 168 ? 17.979 0.614 -28.597 1.00 95.12 168 PHE A N 1
ATOM 1323 C CA . PHE A 1 168 ? 18.650 -0.466 -29.312 1.00 95.12 168 PHE A CA 1
ATOM 1324 C C . PHE A 1 168 ? 18.358 -0.400 -30.815 1.00 95.12 168 PHE A C 1
ATOM 1326 O O . PHE A 1 168 ? 17.556 0.416 -31.282 1.00 95.12 168 PHE A O 1
ATOM 1333 N N . SER A 1 169 ? 19.075 -1.204 -31.594 1.00 93.69 169 SER A N 1
ATOM 1334 C CA . SER A 1 169 ? 18.803 -1.373 -33.020 1.00 93.69 169 SER A CA 1
ATOM 1335 C C . SER A 1 169 ? 17.494 -2.131 -33.252 1.00 93.69 169 SER A C 1
ATOM 1337 O O . SER A 1 169 ? 17.149 -3.046 -32.510 1.00 93.69 169 SER A O 1
ATOM 1339 N N . ASP A 1 170 ? 16.760 -1.746 -34.300 1.00 90.88 170 ASP A N 1
ATOM 1340 C CA . ASP A 1 170 ? 15.605 -2.518 -34.758 1.00 90.88 170 ASP A CA 1
ATOM 1341 C C . ASP A 1 170 ? 16.088 -3.716 -35.578 1.00 90.88 170 ASP A C 1
ATOM 1343 O O . ASP A 1 170 ? 16.353 -3.621 -36.779 1.00 90.88 170 ASP A O 1
ATOM 1347 N N . ASP A 1 171 ? 16.247 -4.841 -34.890 1.00 88.00 171 ASP A N 1
ATOM 1348 C CA . ASP A 1 171 ? 16.799 -6.062 -35.467 1.00 88.00 171 ASP A CA 1
ATOM 1349 C C . ASP A 1 171 ? 15.710 -7.022 -35.982 1.00 88.00 171 ASP A C 1
ATOM 1351 O O . ASP A 1 171 ? 16.011 -8.164 -36.338 1.00 88.00 171 ASP A O 1
ATOM 1355 N N . ASN A 1 172 ? 14.432 -6.603 -35.981 1.00 86.62 172 ASN A N 1
ATOM 1356 C CA . ASN A 1 172 ? 13.268 -7.442 -36.308 1.00 86.62 172 ASN A CA 1
ATOM 1357 C C . ASN A 1 172 ? 13.230 -8.779 -35.522 1.00 86.62 172 ASN A C 1
ATOM 1359 O O . ASN A 1 172 ? 12.690 -9.789 -35.978 1.00 86.62 172 ASN A O 1
ATOM 1363 N N . SER A 1 173 ? 13.835 -8.799 -34.331 1.00 88.12 173 SER A N 1
ATOM 1364 C CA . SER A 1 173 ? 13.940 -9.972 -33.451 1.00 88.12 173 SER A CA 1
ATOM 1365 C C . SER A 1 173 ? 12.738 -10.120 -32.509 1.00 88.12 173 SER A C 1
ATOM 1367 O O . SER A 1 173 ? 12.604 -11.128 -31.814 1.00 88.12 173 SER A O 1
ATOM 1369 N N . GLY A 1 174 ? 11.861 -9.112 -32.485 1.00 88.62 174 GLY A N 1
ATOM 1370 C CA . GLY A 1 174 ? 10.734 -9.002 -31.561 1.00 88.62 174 GLY A CA 1
ATOM 1371 C C . GLY A 1 174 ? 11.097 -8.443 -30.181 1.00 88.62 174 GLY A C 1
ATOM 1372 O O . GLY A 1 174 ? 10.191 -8.328 -29.361 1.00 88.62 174 GLY A O 1
ATOM 1373 N N . ALA A 1 175 ? 12.372 -8.121 -29.927 1.00 92.56 175 ALA A N 1
ATOM 1374 C CA . ALA A 1 175 ? 12.816 -7.434 -28.715 1.00 92.56 175 ALA A CA 1
ATOM 1375 C C . ALA A 1 175 ? 12.423 -5.945 -28.716 1.00 92.56 175 ALA A C 1
ATOM 1377 O O . ALA A 1 175 ? 12.202 -5.351 -29.774 1.00 92.56 175 ALA A O 1
ATOM 1378 N N . ASP A 1 176 ? 12.347 -5.357 -27.524 1.00 92.62 176 ASP A N 1
ATOM 1379 C CA . ASP A 1 176 ? 11.942 -3.969 -27.317 1.00 92.62 176 ASP A CA 1
ATOM 1380 C C . ASP A 1 176 ? 13.006 -3.002 -27.875 1.00 92.62 176 ASP A C 1
ATOM 1382 O O . ASP A 1 176 ? 14.205 -3.177 -27.655 1.00 92.62 176 ASP A O 1
ATOM 1386 N N . LEU A 1 177 ? 12.583 -1.933 -28.559 1.00 92.56 177 LEU A N 1
ATOM 1387 C CA . LEU A 1 177 ? 13.507 -0.932 -29.124 1.00 92.56 177 LEU A CA 1
ATOM 1388 C C . LEU A 1 177 ? 14.143 -0.029 -28.065 1.00 92.56 177 LEU A C 1
ATOM 1390 O O . LEU A 1 177 ? 15.165 0.615 -28.314 1.00 92.56 177 LEU A O 1
ATOM 1394 N N . VAL A 1 178 ? 13.528 0.038 -26.890 1.00 94.06 178 VAL A N 1
ATOM 1395 C CA . VAL A 1 178 ? 13.991 0.815 -25.749 1.00 94.06 178 VAL A CA 1
ATOM 1396 C C . VAL A 1 178 ? 13.950 -0.085 -24.533 1.00 94.06 178 VAL A C 1
ATOM 1398 O O . VAL A 1 178 ? 13.012 -0.858 -24.356 1.00 94.06 178 VAL A O 1
ATOM 1401 N N . GLY A 1 179 ? 14.965 0.019 -23.688 1.00 93.94 179 GLY A N 1
ATOM 1402 C CA . GLY A 1 179 ? 15.073 -0.802 -22.498 1.00 93.94 179 GLY A CA 1
ATOM 1403 C C . GLY A 1 179 ? 15.677 -0.072 -21.324 1.00 93.94 179 GLY A C 1
ATOM 1404 O O . GLY A 1 179 ? 16.381 0.934 -21.462 1.00 93.94 179 GLY A O 1
ATOM 1405 N N . ASP A 1 180 ? 15.400 -0.632 -20.159 1.00 94.31 180 ASP A N 1
ATOM 1406 C CA . ASP A 1 180 ? 15.983 -0.194 -18.914 1.00 94.31 180 ASP A CA 1
ATOM 1407 C C . ASP A 1 180 ? 17.336 -0.878 -18.724 1.00 94.31 180 ASP A C 1
ATOM 1409 O O . ASP A 1 180 ? 17.424 -2.097 -18.624 1.00 94.31 180 ASP A O 1
ATOM 1413 N N . ILE A 1 181 ? 18.406 -0.090 -18.722 1.00 94.56 181 ILE A N 1
ATOM 1414 C CA . ILE A 1 181 ? 19.775 -0.577 -18.524 1.00 94.56 181 ILE A CA 1
ATOM 1415 C C . ILE A 1 181 ? 20.333 -0.156 -17.161 1.00 94.56 181 ILE A C 1
ATOM 1417 O O . ILE A 1 181 ? 21.548 -0.128 -16.944 1.00 94.56 181 ILE A O 1
ATOM 1421 N N . THR A 1 182 ? 19.456 0.196 -16.224 1.00 93.62 182 THR A N 1
ATOM 1422 C CA . THR A 1 182 ? 19.833 0.578 -14.866 1.00 93.62 182 THR A CA 1
ATOM 1423 C C . THR A 1 182 ? 20.658 -0.531 -14.213 1.00 93.62 182 THR A C 1
ATOM 1425 O O . THR A 1 182 ? 20.227 -1.676 -14.167 1.00 93.62 182 THR A O 1
ATOM 1428 N N . GLY A 1 183 ? 21.861 -0.210 -13.726 1.00 91.69 183 GLY A N 1
ATOM 1429 C CA . GLY A 1 183 ? 22.752 -1.170 -13.053 1.00 91.69 183 GLY A CA 1
ATOM 1430 C C . GLY A 1 183 ? 23.446 -2.191 -13.967 1.00 91.69 183 GLY A C 1
ATOM 1431 O O . GLY A 1 183 ? 24.038 -3.135 -13.462 1.00 91.69 183 GLY A O 1
ATOM 1432 N N . HIS A 1 184 ? 23.359 -2.058 -15.299 1.00 92.81 184 HIS A N 1
ATOM 1433 C CA . HIS A 1 184 ? 24.012 -2.989 -16.241 1.00 92.81 184 HIS A CA 1
ATOM 1434 C C . HIS A 1 184 ? 25.539 -2.788 -16.337 1.00 92.81 184 HIS A C 1
ATOM 1436 O O . HIS A 1 184 ? 26.202 -3.483 -17.104 1.00 92.81 184 HIS A O 1
ATOM 1442 N N . ASP A 1 185 ? 26.089 -1.797 -15.628 1.00 89.25 185 ASP A N 1
ATOM 1443 C CA . ASP A 1 185 ? 27.500 -1.381 -15.642 1.00 89.25 185 ASP A CA 1
ATOM 1444 C C . ASP A 1 185 ? 28.076 -1.035 -17.029 1.00 89.25 185 ASP A C 1
ATOM 1446 O O . ASP A 1 185 ? 29.286 -0.883 -17.198 1.00 89.25 185 ASP A O 1
ATOM 1450 N N . TYR A 1 186 ? 27.215 -0.846 -18.034 1.00 93.00 186 TYR A N 1
ATOM 1451 C CA . TYR A 1 186 ? 27.623 -0.498 -19.399 1.00 93.00 186 TYR A CA 1
ATOM 1452 C C . TYR A 1 186 ? 28.299 0.868 -19.492 1.00 93.00 186 TYR A C 1
ATOM 1454 O O . TYR A 1 186 ? 29.219 1.048 -20.290 1.00 93.00 186 TYR A O 1
ATOM 1462 N N . PHE A 1 187 ? 27.855 1.824 -18.673 1.00 92.31 187 PHE A N 1
ATOM 1463 C CA . PHE A 1 187 ? 28.424 3.166 -18.616 1.00 92.31 187 PHE A CA 1
ATOM 1464 C C . PHE A 1 187 ? 28.820 3.476 -17.170 1.00 92.31 187 PHE A C 1
ATOM 1466 O O . PHE A 1 187 ? 27.943 3.774 -16.354 1.00 92.31 187 PHE A O 1
ATOM 1473 N N . PRO A 1 188 ? 30.120 3.404 -16.831 1.00 91.81 188 PRO A N 1
ATOM 1474 C CA . PRO A 1 188 ? 30.602 3.729 -15.497 1.00 91.81 188 PRO A CA 1
ATOM 1475 C C . PRO A 1 188 ? 30.190 5.143 -15.086 1.00 91.81 188 PRO A C 1
ATOM 1477 O O . PRO A 1 188 ? 30.300 6.087 -15.875 1.00 91.81 188 PRO A O 1
ATOM 1480 N N . LEU A 1 189 ? 29.732 5.285 -13.842 1.00 95.75 189 LEU A N 1
ATOM 1481 C CA . LEU A 1 189 ? 29.309 6.565 -13.284 1.00 95.75 189 LEU A CA 1
ATOM 1482 C C . LEU A 1 189 ? 30.412 7.165 -12.409 1.00 95.75 189 LEU A C 1
ATOM 1484 O O . LEU A 1 189 ? 31.023 6.481 -11.589 1.00 95.75 189 LEU A O 1
ATOM 1488 N N . THR A 1 190 ? 30.635 8.468 -12.547 1.00 96.88 190 THR A N 1
ATOM 1489 C CA . THR A 1 190 ? 31.640 9.222 -11.783 1.00 96.88 190 THR A CA 1
ATOM 1490 C C . THR A 1 190 ? 31.014 10.434 -11.108 1.00 96.88 190 THR A C 1
ATOM 1492 O O . THR A 1 190 ? 30.203 11.128 -11.719 1.00 96.88 190 THR A O 1
ATOM 1495 N N . SER A 1 191 ? 31.406 10.710 -9.864 1.00 97.94 191 SER A N 1
ATOM 1496 C CA . SER A 1 191 ? 30.973 11.899 -9.122 1.00 97.94 191 SER A CA 1
ATOM 1497 C C . SER A 1 191 ? 31.929 13.068 -9.345 1.00 97.94 191 SER A C 1
ATOM 1499 O O . SER A 1 191 ? 33.145 12.902 -9.262 1.00 97.94 191 SER A O 1
ATOM 1501 N N . GLY A 1 192 ? 31.378 14.260 -9.571 1.00 97.94 192 GLY A N 1
ATOM 1502 C CA . GLY A 1 192 ? 32.130 15.513 -9.639 1.00 97.94 192 GLY A CA 1
ATOM 1503 C C . GLY A 1 192 ? 32.615 16.023 -8.277 1.00 97.94 192 GLY A C 1
ATOM 1504 O O . GLY A 1 192 ? 33.495 16.875 -8.235 1.00 97.94 192 GLY A O 1
ATOM 1505 N N . ASP A 1 193 ? 32.073 15.503 -7.169 1.00 98.31 193 ASP A N 1
ATOM 1506 C CA . ASP A 1 193 ? 32.532 15.793 -5.803 1.00 98.31 193 ASP A CA 1
ATOM 1507 C C . ASP A 1 193 ? 32.447 14.521 -4.931 1.00 98.31 193 ASP A C 1
ATOM 1509 O O . ASP A 1 193 ? 31.460 14.306 -4.210 1.00 98.31 193 ASP A O 1
ATOM 1513 N N . PRO A 1 194 ? 33.471 13.645 -4.994 1.00 97.25 194 PRO A N 1
ATOM 1514 C CA . PRO A 1 194 ? 33.508 12.380 -4.257 1.00 97.25 194 PRO A CA 1
ATOM 1515 C C . PRO A 1 194 ? 33.459 12.514 -2.732 1.00 97.25 194 PRO A C 1
ATOM 1517 O O . PRO A 1 194 ? 33.179 11.530 -2.053 1.00 97.25 194 PRO A O 1
ATOM 1520 N N . ALA A 1 195 ? 33.716 13.705 -2.176 1.00 97.56 195 ALA A N 1
ATOM 1521 C CA . ALA A 1 195 ? 33.611 13.950 -0.738 1.00 97.56 195 ALA A CA 1
ATOM 1522 C C . ALA A 1 195 ? 32.153 14.095 -0.273 1.00 97.56 195 ALA A C 1
ATOM 1524 O O . ALA A 1 195 ? 31.861 13.911 0.908 1.00 97.56 195 ALA A O 1
ATOM 1525 N N . LYS A 1 196 ? 31.229 14.413 -1.190 1.00 98.25 196 LYS A N 1
ATOM 1526 C CA . LYS A 1 196 ? 29.798 14.580 -0.894 1.00 98.25 196 LYS A CA 1
ATOM 1527 C C . LYS A 1 196 ? 28.944 13.463 -1.462 1.00 98.25 196 LYS A C 1
ATOM 1529 O O . LYS A 1 196 ? 27.982 13.057 -0.816 1.00 98.25 196 LYS A O 1
ATOM 1534 N N . VAL A 1 197 ? 29.282 12.974 -2.650 1.00 98.31 197 VAL A N 1
ATOM 1535 C CA . VAL A 1 197 ? 28.541 11.924 -3.346 1.00 98.31 197 VAL A CA 1
ATOM 1536 C C . VAL A 1 197 ? 29.523 10.884 -3.855 1.00 98.31 197 VAL A C 1
ATOM 1538 O O . VAL A 1 197 ? 30.418 11.212 -4.626 1.00 98.31 197 VAL A O 1
ATOM 1541 N N . ALA A 1 198 ? 29.328 9.627 -3.474 1.00 97.56 198 ALA A N 1
ATOM 1542 C CA . ALA A 1 198 ? 30.057 8.494 -4.031 1.00 97.56 198 ALA A CA 1
ATOM 1543 C C . ALA A 1 198 ? 29.116 7.618 -4.865 1.00 97.56 198 ALA A C 1
ATOM 1545 O O . ALA A 1 198 ? 27.935 7.505 -4.544 1.00 97.56 198 ALA A O 1
ATOM 1546 N N . VAL A 1 199 ? 29.651 6.981 -5.903 1.00 95.81 199 VAL A N 1
ATOM 1547 C CA . VAL A 1 199 ? 28.955 5.934 -6.660 1.00 95.81 199 VAL A CA 1
ATOM 1548 C C . VAL A 1 199 ? 29.637 4.609 -6.335 1.00 95.81 199 VAL A C 1
ATOM 1550 O O . VAL A 1 199 ? 30.866 4.530 -6.363 1.00 95.81 199 VAL A O 1
ATOM 1553 N N . ASP A 1 200 ? 28.863 3.600 -5.955 1.00 91.75 200 ASP A N 1
ATOM 1554 C CA . ASP A 1 200 ? 29.375 2.252 -5.736 1.00 91.75 200 ASP A CA 1
ATOM 1555 C C . ASP A 1 200 ? 29.553 1.489 -7.068 1.00 91.75 200 ASP A C 1
ATOM 1557 O O . ASP A 1 200 ? 29.109 1.959 -8.120 1.00 91.75 200 ASP A O 1
ATOM 1561 N N . PRO A 1 201 ? 30.203 0.309 -7.054 1.00 85.75 201 PRO A N 1
ATOM 1562 C CA . PRO A 1 201 ? 30.412 -0.480 -8.266 1.00 85.75 201 PRO A CA 1
ATOM 1563 C C . PRO A 1 201 ? 29.137 -0.927 -8.987 1.00 85.75 201 PRO A C 1
ATOM 1565 O O . PRO A 1 201 ? 29.242 -1.326 -10.133 1.00 85.75 201 PRO A O 1
ATOM 1568 N N . ARG A 1 202 ? 27.965 -0.868 -8.339 1.00 82.94 202 ARG A N 1
ATOM 1569 C CA . ARG A 1 202 ? 26.658 -1.251 -8.902 1.00 82.94 202 ARG A CA 1
ATOM 1570 C C . ARG A 1 202 ? 25.920 -0.042 -9.497 1.00 82.94 202 ARG A C 1
ATOM 1572 O O . ARG A 1 202 ? 24.741 -0.120 -9.847 1.00 82.94 202 ARG A O 1
ATOM 1579 N N . GLY A 1 203 ? 26.564 1.127 -9.519 1.00 90.00 203 GLY A N 1
ATOM 1580 C CA . GLY A 1 203 ? 25.968 2.378 -9.979 1.00 90.00 203 GLY A CA 1
ATOM 1581 C C . GLY A 1 203 ? 25.013 3.036 -8.975 1.00 90.00 203 GLY A C 1
ATOM 1582 O O . GLY A 1 203 ? 24.290 3.963 -9.354 1.00 90.00 203 GLY A O 1
ATOM 1583 N N . ARG A 1 204 ? 24.983 2.602 -7.705 1.00 94.19 204 ARG A N 1
ATOM 1584 C CA . ARG A 1 204 ? 24.190 3.262 -6.657 1.00 94.19 204 ARG A CA 1
ATOM 1585 C C . ARG A 1 204 ? 24.940 4.432 -6.049 1.00 94.19 204 ARG A C 1
ATOM 1587 O O . ARG A 1 204 ? 26.142 4.404 -5.811 1.00 94.19 204 ARG A O 1
ATOM 1594 N N . VAL A 1 205 ? 24.180 5.461 -5.722 1.00 96.94 205 VAL A N 1
ATOM 1595 C CA . VAL A 1 205 ? 24.629 6.749 -5.223 1.00 96.94 205 VAL A CA 1
ATOM 1596 C C . VAL A 1 205 ? 24.489 6.804 -3.707 1.00 96.94 205 VAL A C 1
ATOM 1598 O O . VAL A 1 205 ? 23.399 6.662 -3.139 1.00 96.94 205 VAL A O 1
ATOM 1601 N N . ARG A 1 206 ? 25.612 7.079 -3.050 1.00 97.12 206 ARG A N 1
ATOM 1602 C CA . ARG A 1 206 ? 25.758 7.239 -1.607 1.00 97.12 206 ARG A CA 1
ATOM 1603 C C . ARG A 1 206 ? 26.018 8.699 -1.250 1.00 97.12 206 ARG A C 1
ATOM 1605 O O . ARG A 1 206 ? 26.987 9.289 -1.729 1.00 97.12 206 ARG A O 1
ATOM 1612 N N . GLY A 1 207 ? 25.191 9.259 -0.369 1.00 97.75 207 GLY A N 1
ATOM 1613 C CA . GLY A 1 207 ? 25.409 10.584 0.202 1.00 97.75 207 GLY A CA 1
ATOM 1614 C C . GLY A 1 207 ? 26.389 10.545 1.374 1.00 97.75 207 GLY A C 1
ATOM 1615 O O . GLY A 1 207 ? 26.169 9.828 2.347 1.00 97.75 207 GLY A O 1
ATOM 1616 N N . LEU A 1 208 ? 27.456 11.334 1.294 1.00 98.25 208 LEU A N 1
ATOM 1617 C CA . LEU A 1 208 ? 28.514 11.440 2.306 1.00 98.25 208 LEU A CA 1
ATOM 1618 C C . LEU A 1 208 ? 28.474 12.767 3.074 1.00 98.25 208 LEU A C 1
ATOM 1620 O O . LEU A 1 208 ? 28.906 12.818 4.222 1.00 98.25 208 LEU A O 1
ATOM 1624 N N . ALA A 1 209 ? 27.912 13.821 2.478 1.00 98.06 209 ALA A N 1
ATOM 1625 C CA . ALA A 1 209 ? 27.679 15.100 3.142 1.00 98.06 209 ALA A CA 1
ATOM 1626 C C . ALA A 1 209 ? 26.457 15.810 2.547 1.00 98.06 209 ALA A C 1
ATOM 1628 O O . ALA A 1 209 ? 26.242 15.756 1.337 1.00 98.06 209 ALA A O 1
ATOM 1629 N N . VAL A 1 210 ? 25.673 16.491 3.393 1.00 98.06 210 VAL A N 1
ATOM 1630 C CA . VAL A 1 210 ? 24.486 17.259 2.974 1.00 98.06 210 VAL A CA 1
ATOM 1631 C C . VAL A 1 210 ? 24.876 18.344 1.973 1.00 98.06 210 VAL A C 1
ATOM 1633 O O . VAL A 1 210 ? 25.870 19.049 2.152 1.00 98.06 210 VAL A O 1
ATOM 1636 N N . THR A 1 211 ? 24.063 18.513 0.934 1.00 97.94 211 THR A N 1
ATOM 1637 C CA . THR A 1 211 ? 24.329 19.468 -0.147 1.00 97.94 211 THR A CA 1
ATOM 1638 C C . THR A 1 211 ? 23.311 20.603 -0.167 1.00 97.94 211 THR A C 1
ATOM 1640 O O . THR A 1 211 ? 22.108 20.352 -0.137 1.00 97.94 211 THR A O 1
ATOM 1643 N N . THR A 1 212 ? 23.769 21.844 -0.332 1.00 95.00 212 THR A N 1
ATOM 1644 C CA . THR A 1 212 ? 22.906 22.999 -0.646 1.00 95.00 212 THR A CA 1
ATOM 1645 C C . THR A 1 212 ? 22.723 23.185 -2.159 1.00 95.00 212 THR A C 1
ATOM 1647 O O . THR A 1 212 ? 21.628 23.501 -2.626 1.00 95.00 212 THR A O 1
ATOM 1650 N N . ALA A 1 213 ? 23.770 22.907 -2.938 1.00 96.62 213 ALA A N 1
ATOM 1651 C CA . ALA A 1 213 ? 23.758 22.837 -4.399 1.00 96.62 213 ALA A CA 1
ATOM 1652 C C . ALA A 1 213 ? 24.031 21.395 -4.866 1.00 96.62 213 ALA A C 1
ATOM 1654 O O . ALA A 1 213 ? 24.800 20.698 -4.201 1.00 96.62 213 ALA A O 1
ATOM 1655 N N . PRO A 1 214 ? 23.420 20.936 -5.971 1.00 97.81 214 PRO A N 1
ATOM 1656 C CA . PRO A 1 214 ? 23.591 19.565 -6.433 1.00 97.81 214 PRO A CA 1
ATOM 1657 C C . PRO A 1 214 ? 25.035 19.285 -6.879 1.00 97.81 214 PRO A C 1
ATOM 1659 O O . PRO A 1 214 ? 25.722 20.162 -7.401 1.00 97.81 214 PRO A O 1
ATOM 1662 N N . VAL A 1 215 ? 25.472 18.042 -6.695 1.00 98.38 215 VAL A N 1
ATOM 1663 C CA . VAL A 1 215 ? 26.724 17.483 -7.213 1.00 98.38 215 VAL A CA 1
ATOM 1664 C C . VAL A 1 215 ? 26.436 16.785 -8.534 1.00 98.38 215 VAL A C 1
ATOM 1666 O O . VAL A 1 215 ? 25.499 16.000 -8.626 1.00 98.38 215 VAL A O 1
ATOM 1669 N N . THR A 1 216 ? 27.243 17.035 -9.557 1.00 98.44 216 THR A N 1
ATOM 1670 C CA . THR A 1 216 ? 27.087 16.359 -10.848 1.00 98.44 216 THR A CA 1
ATOM 1671 C C . THR A 1 216 ? 27.598 14.923 -10.776 1.00 98.44 216 THR A C 1
ATOM 1673 O O . THR A 1 216 ? 28.743 14.694 -10.392 1.00 98.44 216 THR A O 1
ATOM 1676 N N . VAL A 1 217 ? 26.780 13.965 -11.204 1.00 98.25 217 VAL A N 1
ATOM 1677 C CA . VAL A 1 217 ? 27.196 12.603 -11.554 1.00 98.25 217 VAL A CA 1
ATOM 1678 C C . VAL A 1 217 ? 27.180 12.468 -13.074 1.00 98.25 217 VAL A C 1
ATOM 1680 O O . VAL A 1 217 ? 26.224 12.881 -13.722 1.00 98.25 217 VAL A O 1
ATOM 1683 N N . SER A 1 218 ? 28.234 11.901 -13.649 1.00 97.56 218 SER A N 1
ATOM 1684 C CA . SER A 1 218 ? 28.392 11.750 -15.100 1.00 97.56 218 SER A CA 1
ATOM 1685 C C . SER A 1 218 ? 28.528 10.282 -15.471 1.00 97.56 218 SER A C 1
ATOM 1687 O O . SER A 1 218 ? 29.249 9.554 -14.793 1.00 97.56 218 SER A O 1
ATOM 1689 N N . GLY A 1 219 ? 27.878 9.868 -16.556 1.00 95.81 219 GLY A N 1
ATOM 1690 C CA . GLY A 1 219 ? 28.108 8.578 -17.207 1.00 95.81 219 GLY A CA 1
ATOM 1691 C C . GLY A 1 219 ? 28.697 8.792 -18.598 1.00 95.81 219 GLY A C 1
ATOM 1692 O O . GLY A 1 219 ? 28.322 9.746 -19.290 1.00 95.81 219 GLY A O 1
ATOM 1693 N N . GLN A 1 220 ? 29.626 7.929 -19.006 1.00 91.12 220 GLN A N 1
ATOM 1694 C CA . GLN A 1 220 ? 30.356 8.080 -20.265 1.00 91.12 220 GLN A CA 1
ATOM 1695 C C . GLN A 1 220 ? 30.223 6.845 -21.162 1.00 91.12 220 GLN A C 1
ATOM 1697 O O . GLN A 1 220 ? 30.506 5.724 -20.748 1.00 91.12 220 GLN A O 1
ATOM 1702 N N . ALA A 1 221 ? 29.868 7.091 -22.423 1.00 86.69 221 ALA A N 1
ATOM 1703 C CA . ALA A 1 221 ? 29.981 6.165 -23.546 1.00 86.69 221 ALA A CA 1
ATOM 1704 C C . ALA A 1 221 ? 30.947 6.744 -24.600 1.00 86.69 221 ALA A C 1
ATOM 1706 O O . ALA A 1 221 ? 31.221 7.952 -24.576 1.00 86.69 221 ALA A O 1
ATOM 1707 N N . PRO A 1 222 ? 31.451 5.943 -25.559 1.00 78.50 222 PRO A N 1
ATOM 1708 C CA . PRO A 1 222 ? 32.225 6.474 -26.679 1.00 78.50 222 PRO A CA 1
ATOM 1709 C C . PRO A 1 222 ? 31.471 7.613 -27.392 1.00 78.50 222 PRO A C 1
ATOM 1711 O O . PRO A 1 222 ? 30.394 7.408 -27.941 1.00 78.50 222 PRO A O 1
ATOM 1714 N N . GLY A 1 223 ? 32.015 8.833 -27.344 1.00 83.38 223 GLY A N 1
ATOM 1715 C CA . GLY A 1 223 ? 31.444 10.012 -28.009 1.00 83.38 223 GLY A CA 1
ATOM 1716 C C . GLY A 1 223 ? 30.234 10.674 -27.331 1.00 83.38 223 GLY A C 1
ATOM 1717 O O . GLY A 1 223 ? 29.777 11.698 -27.834 1.00 83.38 223 GLY A O 1
ATOM 1718 N N . LYS A 1 224 ? 29.731 10.160 -26.195 1.00 91.88 224 LYS A N 1
ATOM 1719 C CA . LYS A 1 224 ? 28.584 10.751 -25.478 1.00 91.88 224 LYS A CA 1
ATOM 1720 C C . LYS A 1 224 ? 28.785 10.744 -23.963 1.00 91.88 224 LYS A C 1
ATOM 1722 O O . LYS A 1 224 ? 29.021 9.698 -23.362 1.00 91.88 224 LYS A O 1
ATOM 1727 N N . VAL A 1 225 ? 28.628 11.913 -23.345 1.00 95.44 225 VAL A N 1
ATOM 1728 C CA . VAL A 1 225 ? 28.596 12.085 -21.887 1.00 95.44 225 VAL A CA 1
ATOM 1729 C C . VAL A 1 225 ? 27.229 12.634 -21.511 1.00 95.44 225 VAL A C 1
ATOM 1731 O O . VAL A 1 225 ? 26.822 13.665 -22.041 1.00 95.44 225 VAL A O 1
ATOM 1734 N N . ASN A 1 226 ? 26.542 11.965 -20.589 1.00 96.62 226 ASN A N 1
ATOM 1735 C CA . ASN A 1 226 ? 25.342 12.506 -19.955 1.00 96.62 226 ASN A CA 1
ATOM 1736 C C . ASN A 1 226 ? 25.662 12.851 -18.499 1.00 96.62 226 ASN A C 1
ATOM 1738 O O . ASN A 1 226 ? 26.483 12.186 -17.860 1.00 96.62 226 ASN A O 1
ATOM 1742 N N . THR A 1 227 ? 24.998 13.874 -17.966 1.00 97.50 227 THR A N 1
ATOM 1743 C CA . THR A 1 227 ? 25.178 14.352 -16.591 1.00 97.50 227 THR A CA 1
ATOM 1744 C C . THR A 1 227 ? 23.850 14.373 -15.837 1.00 97.50 227 THR A C 1
ATOM 1746 O O . THR A 1 227 ? 22.792 14.555 -16.434 1.00 97.50 227 THR A O 1
ATOM 1749 N N . LEU A 1 228 ? 23.913 14.168 -14.522 1.00 98.12 228 LEU A N 1
ATOM 1750 C CA . LEU A 1 228 ? 22.773 14.129 -13.613 1.00 98.12 228 LEU A CA 1
ATOM 1751 C C . LEU A 1 228 ? 23.096 14.935 -12.343 1.00 98.12 228 LEU A C 1
ATOM 1753 O O . LEU A 1 228 ? 24.068 14.614 -11.654 1.00 98.12 228 LEU A O 1
ATOM 1757 N N . PRO A 1 229 ? 22.313 15.965 -11.995 1.00 98.56 229 PRO A N 1
ATOM 1758 C CA . PRO A 1 229 ? 22.455 16.661 -10.722 1.00 98.56 229 PRO A CA 1
ATOM 1759 C C . PRO A 1 229 ? 21.929 15.806 -9.560 1.00 98.56 229 PRO A C 1
ATOM 1761 O O . PRO A 1 229 ? 20.786 15.353 -9.573 1.00 98.56 229 PRO A O 1
ATOM 1764 N N . VAL A 1 230 ? 22.751 15.634 -8.523 1.00 98.56 230 VAL A N 1
ATOM 1765 C CA . VAL A 1 230 ? 22.450 14.830 -7.331 1.00 98.56 230 VAL A CA 1
ATOM 1766 C C . VAL A 1 230 ? 22.461 15.682 -6.064 1.00 98.56 230 VAL A C 1
ATOM 1768 O O . VAL A 1 230 ? 23.416 16.413 -5.808 1.00 98.56 230 VAL A O 1
ATOM 1771 N N . ARG A 1 231 ? 21.439 15.554 -5.216 1.00 98.19 231 ARG A N 1
ATOM 1772 C CA . ARG A 1 231 ? 21.364 16.192 -3.893 1.00 98.19 231 ARG A CA 1
ATOM 1773 C C . ARG A 1 231 ? 21.445 15.159 -2.775 1.00 98.19 231 ARG A C 1
ATOM 1775 O O . ARG A 1 231 ? 20.907 14.067 -2.898 1.00 98.19 231 ARG A O 1
ATOM 1782 N N . VAL A 1 232 ? 22.073 15.528 -1.663 1.00 98.38 232 VAL A N 1
ATOM 1783 C CA . VAL A 1 232 ? 22.146 14.723 -0.438 1.00 98.38 232 VAL A CA 1
ATOM 1784 C C . VAL A 1 232 ? 21.319 15.378 0.661 1.00 98.38 232 VAL A C 1
ATOM 1786 O O . VAL A 1 232 ? 21.572 16.531 1.024 1.00 98.38 232 VAL A O 1
ATOM 1789 N N . VAL A 1 233 ? 20.368 14.625 1.217 1.00 97.75 233 VAL A N 1
ATOM 1790 C CA . VAL A 1 233 ? 19.469 15.052 2.298 1.00 97.75 233 VAL A CA 1
ATOM 1791 C C . VAL A 1 233 ? 19.724 14.227 3.556 1.00 97.75 233 VAL A C 1
ATOM 1793 O O . VAL A 1 233 ? 19.769 13.000 3.520 1.00 97.75 233 VAL A O 1
ATOM 1796 N N . ASP A 1 234 ? 19.855 14.900 4.697 1.00 97.69 234 ASP A N 1
ATOM 1797 C CA . ASP A 1 234 ? 19.842 14.244 6.004 1.00 97.69 234 ASP A CA 1
ATOM 1798 C C . ASP A 1 234 ? 18.397 14.084 6.477 1.00 97.69 234 ASP A C 1
ATOM 1800 O O . ASP A 1 234 ? 17.803 15.034 6.987 1.00 97.69 234 ASP A O 1
ATOM 1804 N N . TYR A 1 235 ? 17.822 12.894 6.293 1.00 96.44 235 TYR A N 1
ATOM 1805 C CA . TYR A 1 235 ? 16.461 12.599 6.740 1.00 96.44 235 TYR A CA 1
ATOM 1806 C C . TYR A 1 235 ? 16.349 12.542 8.270 1.00 96.44 235 TYR A C 1
ATOM 1808 O O . TYR A 1 235 ? 15.323 12.961 8.788 1.00 96.44 235 TYR A O 1
ATOM 1816 N N . ALA A 1 236 ? 17.395 12.160 9.005 1.00 94.88 236 ALA A N 1
ATOM 1817 C CA . ALA A 1 236 ? 17.351 12.008 10.464 1.00 94.88 236 ALA A CA 1
ATOM 1818 C C . ALA A 1 236 ? 17.467 13.335 11.240 1.00 94.88 236 ALA A C 1
ATOM 1820 O O . ALA A 1 236 ? 17.249 13.368 12.452 1.00 94.88 236 ALA A O 1
ATOM 1821 N N . LYS A 1 237 ? 17.801 14.438 10.559 1.00 96.31 237 LYS A N 1
ATOM 1822 C CA . LYS A 1 237 ? 17.903 15.772 11.162 1.00 96.31 237 LYS A CA 1
ATOM 1823 C C . LYS A 1 237 ? 16.635 16.161 11.940 1.00 96.31 237 LYS A C 1
ATOM 1825 O O . LYS A 1 237 ? 15.526 16.017 11.437 1.00 96.31 237 LYS A O 1
ATOM 1830 N N . ALA A 1 238 ? 16.804 16.762 13.119 1.00 97.00 238 ALA A N 1
ATOM 1831 C CA . ALA A 1 238 ? 15.700 17.363 13.868 1.00 97.00 238 ALA A CA 1
ATOM 1832 C C . ALA A 1 238 ? 15.092 18.575 13.127 1.00 97.00 238 ALA A C 1
ATOM 1834 O O . ALA A 1 238 ? 15.826 19.445 12.642 1.00 97.00 238 ALA A O 1
ATOM 1835 N N . ARG A 1 239 ? 13.757 18.655 13.056 1.00 96.44 239 ARG A N 1
ATOM 1836 C CA . ARG A 1 239 ? 13.020 19.706 12.331 1.00 96.44 239 ARG A CA 1
ATOM 1837 C C . ARG A 1 239 ? 11.874 20.263 13.158 1.00 96.44 239 ARG A C 1
ATOM 1839 O O . ARG A 1 239 ? 11.121 19.504 13.745 1.00 96.44 239 ARG A O 1
ATOM 1846 N N . GLN A 1 240 ? 11.732 21.585 13.165 1.00 96.94 240 GLN A N 1
ATOM 1847 C CA . GLN A 1 240 ? 10.663 22.315 13.862 1.00 96.94 240 GLN A CA 1
ATOM 1848 C C . GLN A 1 240 ? 9.617 22.807 12.855 1.00 96.94 240 GLN A C 1
ATOM 1850 O O . GLN A 1 240 ? 9.314 23.992 12.763 1.00 96.94 240 GLN A O 1
ATOM 1855 N N . ASP A 1 241 ? 9.132 21.899 12.019 1.00 94.88 241 ASP A N 1
ATOM 1856 C CA . ASP A 1 241 ? 8.237 22.160 10.889 1.00 94.88 241 ASP A CA 1
ATOM 1857 C C . ASP A 1 241 ? 6.862 21.494 11.048 1.00 94.88 241 ASP A C 1
ATOM 1859 O O . ASP A 1 241 ? 5.972 21.732 10.230 1.00 94.88 241 ASP A O 1
ATOM 1863 N N . LEU A 1 242 ? 6.652 20.721 12.120 1.00 97.25 242 LEU A N 1
ATOM 1864 C CA . LEU A 1 242 ? 5.386 20.056 12.404 1.00 97.25 242 LEU A CA 1
ATOM 1865 C C . LEU A 1 242 ? 4.348 21.070 12.905 1.00 97.25 242 LEU A C 1
ATOM 1867 O O . LEU A 1 242 ? 4.405 21.539 14.049 1.00 97.25 242 LEU A O 1
ATOM 1871 N N . ARG A 1 243 ? 3.379 21.400 12.047 1.00 98.12 243 ARG A N 1
ATOM 1872 C CA . ARG A 1 243 ? 2.335 22.395 12.323 1.00 98.12 243 ARG A CA 1
ATOM 1873 C C . ARG A 1 243 ? 1.036 21.732 12.781 1.00 98.12 243 ARG A C 1
ATOM 1875 O O . ARG A 1 243 ? 0.668 20.693 12.230 1.00 98.12 243 ARG A O 1
ATOM 1882 N N . PRO A 1 244 ? 0.314 22.322 13.746 1.00 97.81 244 PRO A N 1
ATOM 1883 C CA . PRO A 1 244 ? -0.946 21.769 14.219 1.00 97.81 244 PRO A CA 1
ATOM 1884 C C . PRO A 1 244 ? -2.064 21.931 13.182 1.00 97.81 244 PRO A C 1
ATOM 1886 O O . PRO A 1 244 ? -2.165 22.954 12.506 1.00 97.81 244 PRO A O 1
ATOM 1889 N N . LEU A 1 245 ? -2.932 20.927 13.109 1.00 97.75 245 LEU A N 1
ATOM 1890 C CA . LEU A 1 245 ? -4.253 20.999 12.475 1.00 97.75 245 LEU A CA 1
ATOM 1891 C C . LEU A 1 245 ? -5.365 20.804 13.505 1.00 97.75 245 LEU A C 1
ATOM 1893 O O . LEU A 1 245 ? -6.401 21.458 13.442 1.00 97.75 245 LEU A O 1
ATOM 1897 N N . HIS A 1 246 ? -5.125 19.918 14.470 1.00 96.94 246 HIS A N 1
ATOM 1898 C CA . HIS A 1 246 ? -6.053 19.579 15.537 1.00 96.94 246 HIS A CA 1
ATOM 1899 C C . HIS A 1 246 ? -5.252 19.146 16.762 1.00 96.94 246 HIS A C 1
ATOM 1901 O O . HIS A 1 246 ? -4.468 18.208 16.674 1.00 96.94 246 HIS A O 1
ATOM 1907 N N . ILE A 1 247 ? -5.400 19.827 17.896 1.00 95.88 247 ILE A N 1
ATOM 1908 C CA . ILE A 1 247 ? -4.602 19.543 19.095 1.00 95.88 247 ILE A CA 1
ATOM 1909 C C . ILE A 1 247 ? -5.521 19.394 20.294 1.00 95.88 247 ILE A C 1
ATOM 1911 O O . ILE A 1 247 ? -6.343 20.269 20.571 1.00 95.88 247 ILE A O 1
ATOM 1915 N N . ARG A 1 248 ? -5.356 18.286 21.013 1.00 94.25 248 ARG A N 1
ATOM 1916 C CA . ARG A 1 248 ? -6.069 18.000 22.257 1.00 94.25 248 ARG A CA 1
ATOM 1917 C C . ARG A 1 248 ? -5.143 18.082 23.447 1.00 94.25 248 ARG A C 1
ATOM 1919 O O . ARG A 1 248 ? -5.385 18.888 24.337 1.00 94.25 248 ARG A O 1
ATOM 1926 N N . ASP A 1 249 ? -4.069 17.303 23.423 1.00 91.94 249 ASP A N 1
ATOM 1927 C CA . ASP A 1 249 ? -3.067 17.303 24.482 1.00 91.94 249 ASP A CA 1
ATOM 1928 C C . ASP A 1 249 ? -1.688 16.957 23.906 1.00 91.94 249 ASP A C 1
ATOM 1930 O O . ASP A 1 249 ? -1.444 15.850 23.418 1.00 91.94 249 ASP A O 1
ATOM 1934 N N . LEU A 1 250 ? -0.776 17.929 23.939 1.00 91.00 250 LEU A N 1
ATOM 1935 C CA . LEU A 1 250 ? 0.612 17.733 23.518 1.00 91.00 250 LEU A CA 1
ATOM 1936 C C . LEU A 1 250 ? 1.477 17.126 24.623 1.00 91.00 250 LEU A C 1
ATOM 1938 O O . LEU A 1 250 ? 2.430 16.410 24.318 1.00 91.00 250 LEU A O 1
ATOM 1942 N N . ALA A 1 251 ? 1.157 17.384 25.892 1.00 90.00 251 ALA A N 1
ATOM 1943 C CA . ALA A 1 251 ? 1.920 16.864 27.021 1.00 90.00 251 ALA A CA 1
ATOM 1944 C C . ALA A 1 251 ? 1.753 15.343 27.146 1.00 90.00 251 ALA A C 1
ATOM 1946 O O . ALA A 1 251 ? 2.693 14.651 27.530 1.00 90.00 251 ALA A O 1
ATOM 1947 N N . GLN A 1 252 ? 0.587 14.822 26.754 1.00 89.94 252 GLN A N 1
ATOM 1948 C CA . GLN A 1 252 ? 0.272 13.391 26.724 1.00 89.94 252 GLN A CA 1
ATOM 1949 C C . GLN A 1 252 ? 0.256 12.807 25.304 1.00 89.94 252 GLN A C 1
ATOM 1951 O O . GLN A 1 252 ? -0.404 11.798 25.056 1.00 89.94 252 GLN A O 1
ATOM 1956 N N . ALA A 1 253 ? 0.996 13.391 24.352 1.00 92.00 253 ALA A N 1
ATOM 1957 C CA . ALA A 1 253 ? 0.971 12.955 22.952 1.00 92.00 253 ALA A CA 1
ATOM 1958 C C . ALA A 1 253 ? 1.257 11.449 22.766 1.00 92.00 253 ALA A C 1
ATOM 1960 O O . ALA A 1 253 ? 0.699 10.836 21.864 1.00 92.00 253 ALA A O 1
ATOM 1961 N N . GLN A 1 254 ? 2.071 10.826 23.627 1.00 90.38 254 GLN A N 1
ATOM 1962 C CA . GLN A 1 254 ? 2.346 9.379 23.582 1.00 90.38 254 GLN A CA 1
ATOM 1963 C C . GLN A 1 254 ? 1.122 8.505 23.919 1.00 90.38 254 GLN A C 1
ATOM 1965 O O . GLN A 1 254 ? 1.043 7.355 23.488 1.00 90.38 254 GLN A O 1
ATOM 1970 N N . GLN A 1 255 ? 0.159 9.042 24.673 1.00 87.56 255 GLN A N 1
ATOM 1971 C CA . GLN A 1 255 ? -1.080 8.358 25.055 1.00 87.56 255 GLN A CA 1
ATOM 1972 C C . GLN A 1 255 ? -2.220 8.585 24.047 1.00 87.56 255 GLN A C 1
ATOM 1974 O O . GLN A 1 255 ? -3.243 7.900 24.118 1.00 87.56 255 GLN A O 1
ATOM 1979 N N . LEU A 1 256 ? -2.046 9.525 23.111 1.00 93.12 256 LEU A N 1
ATOM 1980 C CA . LEU A 1 256 ? -3.004 9.859 22.059 1.00 93.12 256 LEU A CA 1
ATOM 1981 C C . LEU A 1 256 ? -2.615 9.247 20.707 1.00 93.12 256 LEU A C 1
ATOM 1983 O O . LEU A 1 256 ? -1.489 8.796 20.481 1.00 93.12 256 LEU A O 1
ATOM 1987 N N . CYS A 1 257 ? -3.570 9.255 19.782 1.00 95.81 257 CYS A N 1
ATOM 1988 C CA . CYS A 1 257 ? -3.325 8.959 18.377 1.00 95.81 257 CYS A CA 1
ATOM 1989 C C . CYS A 1 257 ? -2.870 10.243 17.663 1.00 95.81 257 CYS A C 1
ATOM 1991 O O . CYS A 1 257 ? -3.628 11.202 17.573 1.00 95.81 257 CYS A O 1
ATOM 1993 N N . ASN A 1 258 ? -1.636 10.302 17.164 1.00 97.69 258 ASN A N 1
ATOM 1994 C CA . ASN A 1 258 ? -1.131 11.459 16.421 1.00 97.69 258 ASN A CA 1
ATOM 1995 C C . ASN A 1 258 ? -1.202 11.155 14.922 1.00 97.69 258 ASN A C 1
ATOM 1997 O O . ASN A 1 258 ? -0.536 10.237 14.460 1.00 97.69 258 ASN A O 1
ATOM 2001 N N . LEU A 1 259 ? -1.989 11.915 14.167 1.00 98.12 259 LEU A N 1
ATOM 2002 C CA . LEU A 1 259 ? -2.065 11.843 12.708 1.00 98.12 259 LEU A CA 1
ATOM 2003 C C . LEU A 1 259 ? -1.094 12.853 12.082 1.00 98.12 259 LEU A C 1
ATOM 2005 O O . LEU A 1 259 ? -1.094 14.018 12.475 1.00 98.12 259 LEU A O 1
ATOM 2009 N N . ALA A 1 260 ? -0.296 12.439 11.101 1.00 98.12 260 ALA A N 1
ATOM 2010 C CA . ALA A 1 260 ? 0.560 13.339 10.326 1.00 98.12 260 ALA A CA 1
ATOM 2011 C C . ALA A 1 260 ? 0.203 13.314 8.837 1.00 98.12 260 ALA A C 1
ATOM 2013 O O . ALA A 1 260 ? 0.212 12.253 8.219 1.00 98.12 260 ALA A O 1
ATOM 2014 N N . PHE A 1 261 ? -0.040 14.487 8.254 1.00 98.50 261 PHE A N 1
ATOM 2015 C CA . PHE A 1 261 ? -0.071 14.684 6.805 1.00 98.50 261 PHE A CA 1
ATOM 2016 C C . PHE A 1 261 ? 1.314 15.119 6.323 1.00 98.50 261 PHE A C 1
ATOM 2018 O O . PHE A 1 261 ? 1.855 16.109 6.824 1.00 98.50 261 PHE A O 1
ATOM 2025 N N . VAL A 1 262 ? 1.881 14.399 5.357 1.00 98.19 262 VAL A N 1
ATOM 2026 C CA . VAL A 1 262 ? 3.239 14.628 4.840 1.00 98.19 262 VAL A CA 1
ATOM 2027 C C . VAL A 1 262 ? 3.167 14.879 3.339 1.00 98.19 262 VAL A C 1
ATOM 2029 O O . VAL A 1 262 ? 2.598 14.068 2.620 1.00 98.19 262 VAL A O 1
ATOM 2032 N N . ALA A 1 263 ? 3.722 15.988 2.854 1.00 97.88 263 ALA A N 1
ATOM 2033 C CA . ALA A 1 263 ? 3.737 16.285 1.420 1.00 97.88 263 ALA A CA 1
ATOM 2034 C C . ALA A 1 263 ? 4.757 15.412 0.657 1.00 97.88 263 ALA A C 1
ATOM 2036 O O . ALA A 1 263 ? 5.883 15.243 1.119 1.00 97.88 263 ALA A O 1
ATOM 2037 N N . GLU A 1 264 ? 4.385 14.924 -0.529 1.00 97.06 264 GLU A N 1
ATOM 2038 C CA . GLU A 1 264 ? 5.263 14.270 -1.510 1.00 97.06 264 GLU A CA 1
ATOM 2039 C C . GLU A 1 264 ? 4.880 14.712 -2.933 1.00 97.06 264 GLU A C 1
ATOM 2041 O O . GLU A 1 264 ? 3.703 14.874 -3.256 1.00 97.06 264 GLU A O 1
ATOM 2046 N N . GLY A 1 265 ? 5.865 14.944 -3.805 1.00 95.81 265 GLY A N 1
ATOM 2047 C CA . GLY A 1 265 ? 5.615 15.421 -5.173 1.00 95.81 265 GLY A CA 1
ATOM 2048 C C . GLY A 1 265 ? 5.110 16.870 -5.256 1.00 95.81 265 GLY A C 1
ATOM 2049 O O . GLY A 1 265 ? 4.728 17.321 -6.328 1.00 95.81 265 GLY A O 1
ATOM 2050 N N . PHE A 1 266 ? 5.110 17.616 -4.150 1.00 96.81 266 PHE A N 1
ATOM 2051 C CA . PHE A 1 266 ? 4.881 19.064 -4.128 1.00 96.81 266 PHE A CA 1
ATOM 2052 C C . PHE A 1 266 ? 6.225 19.792 -4.184 1.00 96.81 266 PHE A C 1
ATOM 2054 O O . PHE A 1 266 ? 7.133 19.455 -3.428 1.00 96.81 266 PHE A O 1
ATOM 2061 N N . THR A 1 267 ? 6.371 20.797 -5.042 1.00 96.62 267 THR A N 1
ATOM 2062 C CA . THR A 1 267 ? 7.608 21.589 -5.168 1.00 96.62 267 THR A CA 1
ATOM 2063 C C . THR A 1 267 ? 7.633 22.776 -4.207 1.00 96.62 267 THR A C 1
ATOM 2065 O O . THR A 1 267 ? 6.618 23.135 -3.618 1.00 96.62 267 THR A O 1
ATOM 2068 N N . ASP A 1 268 ? 8.790 23.424 -4.038 1.00 96.25 268 ASP A N 1
ATOM 2069 C CA . ASP A 1 268 ? 8.960 24.572 -3.130 1.00 96.25 268 ASP A CA 1
ATOM 2070 C C . ASP A 1 268 ? 8.351 25.888 -3.670 1.00 96.25 268 ASP A C 1
ATOM 2072 O O . ASP A 1 268 ? 8.983 26.943 -3.671 1.00 96.25 268 ASP A O 1
ATOM 2076 N N . THR A 1 269 ? 7.108 25.840 -4.156 1.00 95.44 269 THR A N 1
ATOM 2077 C CA . THR A 1 269 ? 6.355 27.003 -4.644 1.00 95.44 269 THR A CA 1
ATOM 2078 C C . THR A 1 269 ? 5.263 27.401 -3.651 1.00 95.44 269 THR A C 1
ATOM 2080 O O . THR A 1 269 ? 4.798 26.594 -2.847 1.00 95.44 269 THR A O 1
ATOM 2083 N N . ALA A 1 270 ? 4.840 28.668 -3.684 1.00 94.69 270 ALA A N 1
ATOM 2084 C CA . ALA A 1 270 ? 3.750 29.142 -2.827 1.00 94.69 270 ALA A CA 1
ATOM 2085 C C . ALA A 1 270 ? 2.420 28.429 -3.135 1.00 94.69 270 ALA A C 1
ATOM 2087 O O . ALA A 1 270 ? 1.693 28.077 -2.211 1.00 94.69 270 ALA A O 1
ATOM 2088 N N . VAL A 1 271 ? 2.155 28.165 -4.419 1.00 92.50 271 VAL A N 1
ATOM 2089 C CA . VAL A 1 271 ? 0.941 27.486 -4.895 1.00 92.50 271 VAL A CA 1
ATOM 2090 C C . VAL A 1 271 ? 0.865 26.054 -4.364 1.00 92.50 271 VAL A C 1
ATOM 2092 O O . VAL A 1 271 ? -0.153 25.668 -3.797 1.00 92.50 271 VAL A O 1
ATOM 2095 N N . ASP A 1 272 ? 1.949 25.283 -4.477 1.00 95.12 272 ASP A N 1
ATOM 2096 C CA . ASP A 1 272 ? 1.984 23.897 -3.991 1.00 95.12 272 ASP A CA 1
ATOM 2097 C C . ASP A 1 272 ? 1.852 23.824 -2.463 1.00 95.12 272 ASP A C 1
ATOM 2099 O O . ASP A 1 272 ? 1.152 22.955 -1.938 1.00 95.12 272 ASP A O 1
ATOM 2103 N N . LYS A 1 273 ? 2.479 24.765 -1.743 1.00 96.19 273 LYS A N 1
ATOM 2104 C CA . LYS A 1 273 ? 2.337 24.894 -0.285 1.00 96.19 273 LYS A CA 1
ATOM 2105 C C . LYS A 1 273 ? 0.894 25.151 0.121 1.00 96.19 273 LYS A C 1
ATOM 2107 O O . LYS A 1 273 ? 0.393 24.466 1.006 1.00 96.19 273 LYS A O 1
ATOM 2112 N N . GLU A 1 274 ? 0.241 26.124 -0.508 1.00 94.69 274 GLU A N 1
ATOM 2113 C CA . GLU A 1 274 ? -1.152 26.475 -0.224 1.00 94.69 274 GLU A CA 1
ATOM 2114 C C . GLU A 1 274 ? -2.104 25.322 -0.556 1.00 94.69 274 GLU A C 1
ATOM 2116 O O . GLU A 1 274 ? -3.003 25.018 0.229 1.00 94.69 274 GL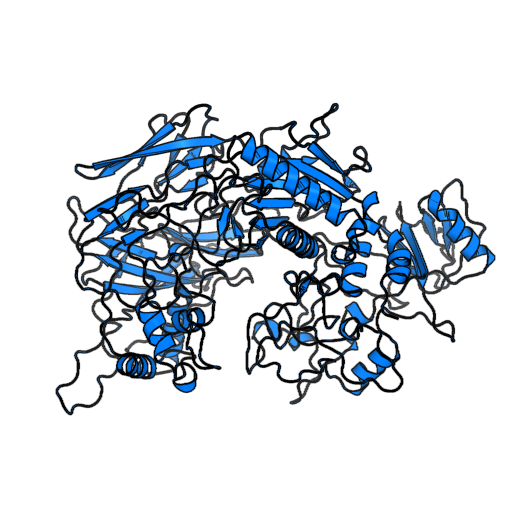U A O 1
ATOM 2121 N N . LEU A 1 275 ? -1.867 24.623 -1.668 1.00 94.12 275 LEU A N 1
ATOM 2122 C CA . LEU A 1 275 ? -2.675 23.479 -2.072 1.00 94.12 275 LEU A CA 1
ATOM 2123 C C . LEU A 1 275 ? -2.589 22.329 -1.060 1.00 94.12 275 LEU A C 1
ATOM 2125 O O . LEU A 1 275 ? -3.622 21.819 -0.618 1.00 94.12 275 LEU A O 1
ATOM 2129 N N . PHE A 1 276 ? -1.372 21.949 -0.654 1.00 96.62 276 PHE A N 1
ATOM 2130 C CA . PHE A 1 276 ? -1.165 20.948 0.393 1.00 96.62 276 PHE A CA 1
ATOM 2131 C C . PHE A 1 276 ? -1.794 21.385 1.722 1.00 96.62 276 PHE A C 1
ATOM 2133 O O . PHE A 1 276 ? -2.485 20.598 2.372 1.00 96.62 276 PHE A O 1
ATOM 2140 N N . ASP A 1 277 ? -1.580 22.641 2.119 1.00 96.88 277 ASP A N 1
ATOM 2141 C CA . ASP A 1 277 ? -2.097 23.198 3.366 1.00 96.88 277 ASP A CA 1
ATOM 2142 C C . ASP A 1 277 ? -3.628 23.136 3.419 1.00 96.88 277 ASP A C 1
ATOM 2144 O O . ASP A 1 277 ? -4.201 22.664 4.408 1.00 96.88 277 ASP A O 1
ATOM 2148 N N . SER A 1 278 ? -4.279 23.540 2.326 1.00 94.75 278 SER A N 1
ATOM 2149 C CA . SER A 1 278 ? -5.728 23.501 2.152 1.00 94.75 278 SER A CA 1
ATOM 2150 C C . SER A 1 278 ? -6.259 22.071 2.214 1.00 94.75 278 SER A C 1
ATOM 2152 O O . SER A 1 278 ? -7.182 21.797 2.982 1.00 94.75 278 SER A O 1
ATOM 2154 N N . LEU A 1 279 ? -5.644 21.133 1.487 1.00 95.06 279 LEU A N 1
ATOM 2155 C CA . LEU A 1 279 ? -6.079 19.737 1.464 1.00 95.06 279 LEU A CA 1
ATOM 2156 C C . LEU A 1 279 ? -5.925 19.053 2.829 1.00 95.06 279 LEU A C 1
ATOM 2158 O O . LEU A 1 279 ? -6.868 18.421 3.311 1.00 95.06 279 LEU A O 1
ATOM 2162 N N . ALA A 1 280 ? -4.773 19.207 3.487 1.00 96.94 280 ALA A N 1
ATOM 2163 C CA . ALA A 1 280 ? -4.534 18.635 4.812 1.00 96.94 280 ALA A CA 1
ATOM 2164 C C . ALA A 1 280 ? -5.508 19.214 5.853 1.00 96.94 280 ALA A C 1
ATOM 2166 O O . ALA A 1 280 ? -6.067 18.481 6.671 1.00 96.94 280 ALA A O 1
ATOM 2167 N N . THR A 1 281 ? -5.776 20.522 5.784 1.00 96.88 281 THR A N 1
ATOM 2168 C CA . THR A 1 281 ? -6.734 21.197 6.670 1.00 96.88 281 THR A CA 1
ATOM 2169 C C . THR A 1 281 ? -8.160 20.705 6.432 1.00 96.88 281 THR A C 1
ATOM 2171 O O . THR A 1 281 ? -8.821 20.295 7.384 1.00 96.88 281 THR A O 1
ATOM 2174 N N . GLN A 1 282 ? -8.625 20.674 5.179 1.00 95.38 282 GLN A N 1
ATOM 2175 C CA . GLN A 1 282 ? -9.953 20.161 4.825 1.00 95.38 282 GLN A CA 1
ATOM 2176 C C . GLN A 1 282 ? -10.129 18.701 5.244 1.00 95.38 282 GLN A C 1
ATOM 2178 O O . GLN A 1 282 ? -11.184 18.338 5.760 1.00 95.38 282 GLN A O 1
ATOM 2183 N N . THR A 1 283 ? -9.087 17.882 5.086 1.00 95.94 283 THR A N 1
ATOM 2184 C CA . THR A 1 283 ? -9.112 16.475 5.499 1.00 95.94 283 THR A CA 1
ATOM 2185 C C . THR A 1 283 ? -9.209 16.340 7.010 1.00 95.94 283 THR A C 1
ATOM 2187 O O . THR A 1 283 ? -10.097 15.646 7.498 1.00 95.94 283 THR A O 1
ATOM 2190 N N . SER A 1 284 ? -8.374 17.053 7.771 1.00 97.12 284 SER A N 1
ATOM 2191 C CA . SER A 1 284 ? -8.453 17.055 9.236 1.00 97.12 284 SER A CA 1
ATOM 2192 C C . SER A 1 284 ? -9.822 17.528 9.730 1.00 97.12 284 SER A C 1
ATOM 2194 O O . SER A 1 284 ? -10.410 16.898 10.606 1.00 97.12 284 SER A O 1
ATOM 2196 N N . VAL A 1 285 ? -10.367 18.600 9.149 1.00 96.31 285 VAL A N 1
ATOM 2197 C CA . VAL A 1 285 ? -11.720 19.073 9.473 1.00 96.31 285 VAL A CA 1
ATOM 2198 C C . VAL A 1 285 ? -12.745 17.987 9.156 1.00 96.31 285 VAL A C 1
ATOM 2200 O O . VAL A 1 285 ? -13.548 17.653 10.015 1.00 96.31 285 VAL A O 1
ATOM 2203 N N . ALA A 1 286 ? -12.711 17.384 7.970 1.00 94.38 286 ALA A N 1
ATOM 2204 C CA . ALA A 1 286 ? -13.669 16.357 7.569 1.00 94.38 286 ALA A CA 1
ATOM 2205 C C . ALA A 1 286 ? -13.621 15.082 8.428 1.00 94.38 286 ALA A C 1
ATOM 2207 O O . ALA A 1 286 ? -14.662 14.458 8.615 1.00 94.38 286 ALA A O 1
ATOM 2208 N N . LEU A 1 287 ? -12.447 14.696 8.939 1.00 95.56 287 LEU A N 1
ATOM 2209 C CA . LEU A 1 287 ? -12.292 13.556 9.848 1.00 95.56 287 LEU A CA 1
ATOM 2210 C C . LEU A 1 287 ? -12.852 13.858 11.245 1.00 95.56 287 LEU A C 1
ATOM 2212 O O . LEU A 1 287 ? -13.511 13.007 11.832 1.00 95.56 287 LEU A O 1
ATOM 2216 N N . PHE A 1 288 ? -12.591 15.054 11.782 1.00 95.94 288 PHE A N 1
ATOM 2217 C CA . PHE A 1 288 ? -12.898 15.390 13.181 1.00 95.94 288 PHE A CA 1
ATOM 2218 C C . PHE A 1 288 ? -14.131 16.286 13.369 1.00 95.94 288 PHE A C 1
ATOM 2220 O O . PHE A 1 288 ? -14.415 16.724 14.485 1.00 95.94 288 PHE A O 1
ATOM 2227 N N . THR A 1 289 ? -14.877 16.551 12.299 1.00 88.12 289 THR A N 1
ATOM 2228 C CA . THR A 1 289 ? -16.227 17.132 12.342 1.00 88.12 289 THR A CA 1
ATOM 2229 C C . THR A 1 289 ? -17.247 16.067 11.960 1.00 88.12 289 THR A C 1
ATOM 2231 O O . THR A 1 289 ? -16.882 15.086 11.320 1.00 88.12 289 THR A O 1
ATOM 2234 N N . ASP A 1 290 ? -18.508 16.230 12.378 1.00 71.12 290 ASP A N 1
ATOM 2235 C CA . ASP A 1 290 ? -19.596 15.238 12.260 1.00 71.12 290 ASP A CA 1
ATOM 2236 C C . ASP A 1 290 ? -20.040 15.006 10.794 1.00 71.12 290 ASP A C 1
ATOM 2238 O O . ASP A 1 290 ? -21.185 15.251 10.417 1.00 71.12 290 ASP A O 1
ATOM 2242 N N . LYS A 1 291 ? -19.109 14.580 9.927 1.00 87.62 291 LYS A N 1
ATOM 2243 C CA . LYS A 1 291 ? -19.383 14.009 8.610 1.00 87.62 291 LYS A CA 1
ATOM 2244 C C . LYS A 1 291 ? -19.702 12.526 8.823 1.00 87.62 291 LYS A C 1
ATOM 2246 O O . LYS A 1 291 ? -18.776 11.749 9.078 1.00 87.62 291 LYS A O 1
ATOM 2251 N N . PRO A 1 292 ? -20.959 12.075 8.627 1.00 84.19 292 PRO A N 1
ATOM 2252 C CA . PRO A 1 292 ? -21.375 10.699 8.932 1.00 84.19 292 PRO A CA 1
ATOM 2253 C C . PRO A 1 292 ? -20.524 9.613 8.260 1.00 84.19 292 PRO A C 1
ATOM 2255 O O . PRO A 1 292 ? -20.401 8.492 8.762 1.00 84.19 292 PRO A O 1
ATOM 2258 N N . ARG A 1 293 ? -19.935 9.949 7.110 1.00 88.00 293 ARG A N 1
ATOM 2259 C CA . ARG A 1 293 ? -19.078 9.076 6.316 1.00 88.00 293 ARG A CA 1
ATOM 2260 C C . ARG A 1 293 ? -17.719 8.783 6.958 1.00 88.00 293 ARG A C 1
ATOM 2262 O O . ARG A 1 293 ? -17.183 7.704 6.709 1.00 88.00 293 ARG A O 1
ATOM 2269 N N . GLN A 1 294 ? -17.183 9.699 7.767 1.00 92.25 294 GLN A N 1
ATOM 2270 C CA . GLN A 1 294 ? -15.871 9.552 8.418 1.00 92.25 294 GLN A CA 1
ATOM 2271 C C . GLN A 1 294 ? -15.967 9.064 9.864 1.00 92.25 294 GLN A C 1
ATOM 2273 O O . GLN A 1 294 ? -14.962 8.886 10.543 1.00 92.25 294 GLN A O 1
ATOM 2278 N N . GLU A 1 295 ? -17.173 8.800 10.351 1.00 92.81 295 GLU A N 1
ATOM 2279 C CA . GLU A 1 295 ? -17.359 8.285 11.701 1.00 92.81 295 GLU A CA 1
ATOM 2280 C C . GLU A 1 295 ? -16.722 6.895 11.859 1.00 92.81 295 GLU A C 1
ATOM 2282 O O . GLU A 1 295 ? -16.953 6.030 11.008 1.00 92.81 295 GLU A O 1
ATOM 2287 N N . PRO A 1 296 ? -15.958 6.648 12.942 1.00 95.56 296 PRO A N 1
ATOM 2288 C CA . PRO A 1 296 ? -16.117 7.279 14.255 1.00 95.56 296 PRO A CA 1
ATOM 2289 C C . PRO A 1 296 ? -15.076 8.365 14.595 1.00 95.56 296 PRO A C 1
ATOM 2291 O O . PRO A 1 296 ? -14.893 8.679 15.771 1.00 95.56 296 PRO A O 1
ATOM 2294 N N . TYR A 1 297 ? -14.334 8.903 13.621 1.00 96.25 297 TYR A N 1
ATOM 2295 C CA . TYR A 1 297 ? -13.223 9.816 13.921 1.00 96.25 297 TYR A CA 1
ATOM 2296 C C . TYR A 1 297 ? -13.662 11.093 14.650 1.00 96.25 297 TYR A C 1
ATOM 2298 O O . TYR A 1 297 ? -12.959 11.528 15.563 1.00 96.25 297 TYR A O 1
ATOM 2306 N N . ALA A 1 298 ? -14.835 11.647 14.331 1.00 95.12 298 ALA A N 1
ATOM 2307 C CA . ALA A 1 298 ? -15.357 12.827 15.015 1.00 95.12 298 ALA A CA 1
ATOM 2308 C C . ALA A 1 298 ? -15.682 12.534 16.488 1.00 95.12 298 ALA A C 1
ATOM 2310 O O . ALA A 1 298 ? -15.243 13.279 17.368 1.00 95.12 298 ALA A O 1
ATOM 2311 N N . GLU A 1 299 ? -16.341 11.405 16.781 1.00 95.00 299 GLU A N 1
ATOM 2312 C CA . GLU A 1 299 ? -16.590 10.961 18.165 1.00 95.00 299 GLU A CA 1
ATOM 2313 C C . GLU A 1 299 ? -15.296 10.715 18.957 1.00 95.00 299 GLU A C 1
ATOM 2315 O O . GLU A 1 299 ? -15.251 10.884 20.179 1.00 95.00 299 GLU A O 1
ATOM 2320 N N . LEU A 1 300 ? -14.222 10.342 18.261 1.00 96.19 300 LEU A N 1
ATOM 2321 C CA . LEU A 1 300 ? -12.899 10.111 18.834 1.00 96.19 300 LEU A CA 1
ATOM 2322 C C . LEU A 1 300 ? -12.013 11.359 18.828 1.00 96.19 300 LEU A C 1
ATOM 2324 O O . LEU A 1 300 ? -10.868 11.281 19.263 1.00 96.19 300 LEU A O 1
ATOM 2328 N N . GLY A 1 301 ? -12.508 12.520 18.393 1.00 95.31 301 GLY A N 1
ATOM 2329 C CA . GLY A 1 301 ? -11.687 13.710 18.180 1.00 95.31 301 GLY A CA 1
ATOM 2330 C C . GLY A 1 301 ? -10.935 14.199 19.422 1.00 95.31 301 GLY A C 1
ATOM 2331 O O . GLY A 1 301 ? -9.938 14.894 19.282 1.00 95.31 301 GLY A O 1
ATOM 2332 N N . ASN A 1 302 ? -11.352 13.852 20.643 1.00 94.12 302 ASN A N 1
ATOM 2333 C CA . ASN A 1 302 ? -10.604 14.181 21.870 1.00 94.12 302 ASN A CA 1
ATOM 2334 C C . ASN A 1 302 ? -9.396 13.266 22.130 1.00 94.12 302 ASN A C 1
ATOM 2336 O O . ASN A 1 302 ? -8.551 13.590 22.958 1.00 94.12 302 ASN A O 1
ATOM 2340 N N . SER A 1 303 ? -9.300 12.163 21.394 1.00 95.25 303 SER A N 1
ATOM 2341 C CA . SER A 1 303 ? -8.269 11.132 21.524 1.00 95.25 303 SER A CA 1
ATOM 2342 C C . SER A 1 303 ? -7.216 11.208 20.411 1.00 95.25 303 SER A C 1
ATOM 2344 O O . SER A 1 303 ? -6.337 10.346 20.321 1.00 95.25 303 SER A O 1
ATOM 2346 N N . PHE A 1 304 ? -7.294 12.253 19.578 1.00 97.38 304 PHE A N 1
ATOM 2347 C CA . PHE A 1 304 ? -6.374 12.517 18.481 1.00 97.38 304 PHE A CA 1
ATOM 2348 C C . PHE A 1 304 ? -5.682 13.873 18.609 1.00 97.38 304 PHE A C 1
ATOM 2350 O O . PHE A 1 304 ? -6.297 14.867 18.987 1.00 97.38 304 PHE A O 1
ATOM 2357 N N . ASN A 1 305 ? -4.429 13.914 18.167 1.00 98.06 305 ASN A N 1
ATOM 2358 C CA . ASN A 1 305 ? -3.810 15.111 17.612 1.00 98.06 305 ASN A CA 1
ATOM 2359 C C . ASN A 1 305 ? -3.658 14.908 16.095 1.00 98.06 305 ASN A C 1
ATOM 2361 O O . ASN A 1 305 ? -3.483 13.779 15.639 1.00 98.06 305 ASN A O 1
ATOM 2365 N N . ALA A 1 306 ? -3.678 15.978 15.309 1.00 98.25 306 ALA A N 1
ATOM 2366 C CA . ALA A 1 306 ? -3.372 15.953 13.887 1.00 98.25 306 ALA A CA 1
ATOM 2367 C C . ALA A 1 306 ? -2.441 17.104 13.510 1.00 98.25 306 ALA A C 1
ATOM 2369 O O . ALA A 1 306 ? -2.587 18.237 13.982 1.00 98.25 306 ALA A O 1
ATOM 2370 N N . PHE A 1 307 ? -1.502 16.799 12.627 1.00 98.56 307 PHE A N 1
ATOM 2371 C CA . PHE A 1 307 ? -0.429 17.684 12.213 1.00 98.56 307 PHE A CA 1
ATOM 2372 C C . PHE A 1 307 ? -0.236 17.639 10.702 1.00 98.56 307 PHE A C 1
ATOM 2374 O O . PHE A 1 307 ? -0.576 16.653 10.050 1.00 98.56 307 PHE A O 1
ATOM 2381 N N . LYS A 1 308 ? 0.386 18.681 10.159 1.00 98.44 308 LYS A N 1
ATOM 2382 C CA . LYS A 1 308 ? 0.896 18.706 8.786 1.00 98.44 308 LYS A CA 1
ATOM 2383 C C . LYS A 1 308 ? 2.365 19.090 8.764 1.00 98.44 308 LYS A C 1
ATOM 2385 O O . LYS A 1 308 ? 2.817 19.890 9.586 1.00 98.44 308 LYS A O 1
ATOM 2390 N N . VAL A 1 309 ? 3.081 18.555 7.786 1.00 98.19 309 VAL A N 1
ATOM 2391 C CA . VAL A 1 309 ? 4.455 18.933 7.475 1.00 98.19 309 VAL A CA 1
ATOM 2392 C C . VAL A 1 309 ? 4.634 19.014 5.961 1.00 98.19 309 VAL A C 1
ATOM 2394 O O . VAL A 1 309 ? 4.305 18.086 5.222 1.00 98.19 309 VAL A O 1
ATOM 2397 N N . PHE A 1 310 ? 5.126 20.163 5.499 1.00 98.06 310 PHE A N 1
ATOM 2398 C CA . PHE A 1 310 ? 5.399 20.398 4.087 1.00 98.06 310 PHE A CA 1
ATOM 2399 C C . PHE A 1 310 ? 6.878 20.152 3.803 1.00 98.06 310 PHE A C 1
ATOM 2401 O O . PHE A 1 310 ? 7.735 20.922 4.239 1.00 98.06 310 PHE A O 1
ATOM 2408 N N . ALA A 1 311 ? 7.158 19.086 3.062 1.00 93.69 311 ALA A N 1
ATOM 2409 C CA . ALA A 1 311 ? 8.500 18.658 2.714 1.00 93.69 311 ALA A CA 1
ATOM 2410 C C . ALA A 1 311 ? 8.653 18.718 1.178 1.00 93.69 311 ALA A C 1
ATOM 2412 O O . ALA A 1 311 ? 8.099 17.870 0.478 1.00 93.69 311 ALA A O 1
ATOM 2413 N N . PRO A 1 312 ? 9.326 19.744 0.621 1.00 96.56 312 PRO A N 1
ATOM 2414 C CA . PRO A 1 312 ? 9.323 19.964 -0.820 1.00 96.56 312 PRO A CA 1
ATOM 2415 C C . PRO A 1 312 ? 10.151 18.920 -1.578 1.00 96.56 312 PRO A C 1
ATOM 2417 O O . PRO A 1 312 ? 11.282 18.595 -1.211 1.00 96.56 312 PRO A O 1
ATOM 2420 N N . SER A 1 313 ? 9.594 18.463 -2.692 1.00 97.44 313 SER A N 1
ATOM 2421 C CA . SER A 1 313 ? 10.229 17.660 -3.736 1.00 97.44 313 SER A CA 1
ATOM 2422 C C . SER A 1 313 ? 10.95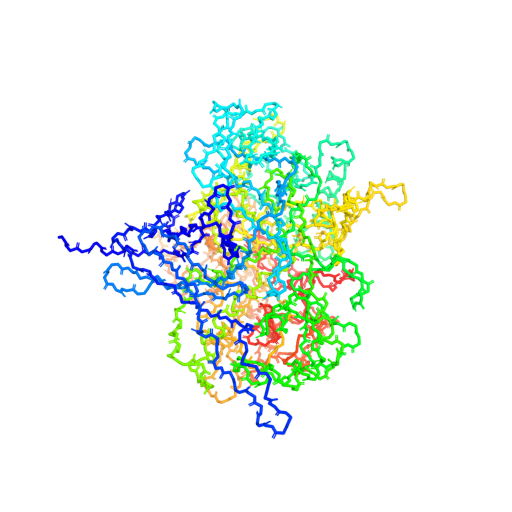2 18.541 -4.763 1.00 97.44 313 SER A C 1
ATOM 2424 O O . SER A 1 313 ? 10.670 19.736 -4.877 1.00 97.44 313 SER A O 1
ATOM 2426 N N . GLN A 1 314 ? 11.893 17.965 -5.522 1.00 96.50 314 GLN A N 1
ATOM 2427 C CA . GLN A 1 314 ? 12.551 18.684 -6.625 1.00 96.50 314 GLN A CA 1
ATOM 2428 C C . GLN A 1 314 ? 11.653 18.768 -7.861 1.00 96.50 314 GLN A C 1
ATOM 2430 O O . GLN A 1 314 ? 11.735 19.735 -8.616 1.00 96.50 314 GLN A O 1
ATOM 2435 N N . GLN A 1 315 ? 10.786 17.773 -8.053 1.00 95.62 315 GLN A N 1
ATOM 2436 C CA . GLN A 1 315 ? 9.840 17.707 -9.161 1.00 95.62 315 GLN A CA 1
ATOM 2437 C C . GLN A 1 315 ? 8.414 17.460 -8.661 1.00 95.62 315 GLN A C 1
ATOM 2439 O O . GLN A 1 315 ? 8.208 16.903 -7.580 1.00 95.62 315 GLN A O 1
ATOM 2444 N N . GLN A 1 316 ? 7.440 17.897 -9.465 1.00 94.62 316 GLN A N 1
ATOM 2445 C CA . GLN A 1 316 ? 6.039 17.531 -9.272 1.00 94.62 316 GLN A CA 1
ATOM 2446 C C . GLN A 1 316 ? 5.781 16.111 -9.779 1.00 94.62 316 GLN A C 1
ATOM 2448 O O . GLN A 1 316 ? 6.484 15.660 -10.684 1.00 94.62 316 GLN A O 1
ATOM 2453 N N . THR A 1 317 ? 4.729 15.458 -9.269 1.00 93.62 317 THR A N 1
ATOM 2454 C CA . THR A 1 317 ? 4.334 14.064 -9.576 1.00 93.62 317 THR A CA 1
ATOM 2455 C C . THR A 1 317 ? 5.314 13.013 -9.071 1.00 93.62 317 THR A C 1
ATOM 2457 O O . THR A 1 317 ? 6.517 13.248 -8.974 1.00 93.62 317 THR A O 1
ATOM 2460 N N . ILE A 1 318 ? 4.793 11.839 -8.731 1.00 95.12 318 ILE A N 1
ATOM 2461 C CA . ILE A 1 318 ? 5.606 10.707 -8.277 1.00 95.12 318 ILE A CA 1
ATOM 2462 C C . ILE A 1 318 ? 6.006 9.835 -9.466 1.00 95.12 318 ILE A C 1
ATOM 2464 O O . ILE A 1 318 ? 5.486 9.969 -10.576 1.00 95.12 318 ILE A O 1
ATOM 2468 N N . THR A 1 319 ? 6.950 8.925 -9.246 1.00 95.31 319 THR A N 1
ATOM 2469 C CA . THR A 1 319 ? 7.390 8.022 -10.312 1.00 95.31 319 THR A CA 1
ATOM 2470 C C . THR A 1 319 ? 6.267 7.044 -10.686 1.00 95.31 319 THR A C 1
ATOM 2472 O O . THR A 1 319 ? 5.538 6.557 -9.828 1.00 95.31 319 THR A O 1
ATOM 2475 N N . CYS A 1 320 ? 6.118 6.719 -11.969 1.00 94.12 320 CYS A N 1
ATOM 2476 C CA . CYS A 1 320 ? 5.288 5.594 -12.415 1.00 94.12 320 CYS A CA 1
ATOM 2477 C C . CYS A 1 320 ? 6.202 4.415 -12.736 1.00 94.12 320 CYS A C 1
ATOM 2479 O O . CYS A 1 320 ? 7.108 4.551 -13.554 1.00 94.12 320 CYS A O 1
ATOM 2481 N N . GLY A 1 321 ? 5.997 3.278 -12.070 1.00 91.94 321 GLY A N 1
ATOM 2482 C CA . GLY A 1 321 ? 6.790 2.073 -12.308 1.00 91.94 321 GLY A CA 1
ATOM 2483 C C . GLY A 1 321 ? 6.398 1.348 -13.597 1.00 91.94 321 GLY A C 1
ATOM 2484 O O . GLY A 1 321 ? 7.250 0.787 -14.277 1.00 91.94 321 GLY A O 1
ATOM 2485 N N . PHE A 1 322 ? 5.120 1.376 -13.962 1.00 91.81 322 PHE A N 1
ATOM 2486 C CA . PHE A 1 322 ? 4.625 0.722 -15.172 1.00 91.81 322 PHE A CA 1
ATOM 2487 C C . PHE A 1 322 ? 4.936 1.536 -16.437 1.00 91.81 322 PHE A C 1
ATOM 2489 O O . PHE A 1 322 ? 5.028 2.766 -16.411 1.00 91.81 322 PHE A O 1
ATOM 2496 N N . GLN A 1 323 ? 5.047 0.842 -17.569 1.00 91.81 323 GLN A N 1
ATOM 2497 C CA . GLN A 1 323 ? 5.052 1.480 -18.887 1.00 91.81 323 GLN A CA 1
ATOM 2498 C C . GLN A 1 323 ? 3.642 1.949 -19.256 1.00 91.81 323 GLN A C 1
ATOM 2500 O O . GLN A 1 323 ? 2.656 1.448 -18.714 1.00 91.81 323 GLN A O 1
ATOM 2505 N N . VAL A 1 324 ? 3.534 2.888 -20.196 1.00 92.88 324 VAL A N 1
ATOM 2506 C CA . VAL A 1 324 ? 2.240 3.392 -20.665 1.00 92.88 324 VAL A CA 1
ATOM 2507 C C . VAL A 1 324 ? 2.118 3.305 -22.176 1.00 92.88 324 VAL A C 1
ATOM 2509 O O . VAL A 1 324 ? 3.099 3.483 -22.883 1.00 92.88 324 VAL A O 1
ATOM 2512 N N . THR A 1 325 ? 0.907 3.072 -22.678 1.00 91.38 325 THR A N 1
ATOM 2513 C CA . THR A 1 325 ? 0.637 3.086 -24.119 1.00 91.38 325 THR A CA 1
ATOM 2514 C C . THR A 1 325 ? 0.826 4.493 -24.680 1.00 91.38 325 THR A C 1
ATOM 2516 O O . THR A 1 325 ? 0.245 5.454 -24.170 1.00 91.38 325 THR A O 1
ATOM 2519 N N . ASP A 1 326 ? 1.548 4.621 -25.780 1.00 87.25 326 ASP A N 1
ATOM 2520 C CA . ASP A 1 326 ? 1.773 5.878 -26.507 1.00 87.25 326 ASP A CA 1
ATOM 2521 C C . ASP A 1 326 ? 0.916 6.025 -27.774 1.00 87.25 326 ASP A C 1
ATOM 2523 O O . ASP A 1 326 ? 0.962 7.049 -28.460 1.00 87.25 326 ASP A O 1
ATOM 2527 N N . ASN A 1 327 ? 0.061 5.037 -28.028 1.00 83.94 327 ASN A N 1
ATOM 2528 C CA . ASN A 1 327 ? -0.925 5.030 -29.094 1.00 83.94 327 ASN A CA 1
ATOM 2529 C C . ASN A 1 327 ? -2.360 5.141 -28.549 1.00 83.94 327 ASN A C 1
ATOM 2531 O O . ASN A 1 327 ? -2.668 4.713 -27.435 1.00 83.94 327 ASN A O 1
ATOM 2535 N N . ASN A 1 328 ? -3.258 5.680 -29.377 1.00 78.06 328 ASN A N 1
ATOM 2536 C CA . ASN A 1 328 ? -4.678 5.865 -29.058 1.00 78.06 328 ASN A CA 1
ATOM 2537 C C . ASN A 1 328 ? -5.585 4.795 -29.694 1.00 78.06 328 ASN A C 1
ATOM 2539 O O . ASN A 1 328 ? -6.807 4.848 -29.542 1.00 78.06 328 ASN A O 1
ATOM 2543 N N . ALA A 1 329 ? -5.005 3.835 -30.420 1.00 67.75 329 ALA A N 1
ATOM 2544 C CA . ALA A 1 329 ? -5.698 3.062 -31.447 1.00 67.75 329 ALA A CA 1
ATOM 2545 C C . ALA A 1 329 ? -6.815 2.143 -30.921 1.00 67.75 329 ALA A C 1
ATOM 2547 O O . ALA A 1 329 ? -7.704 1.784 -31.693 1.00 67.75 329 ALA A O 1
ATOM 2548 N N . VAL A 1 330 ? -6.787 1.743 -29.640 1.00 71.12 330 VAL A N 1
ATOM 2549 C CA . VAL A 1 330 ? -7.764 0.774 -29.094 1.00 71.12 330 VAL A CA 1
ATOM 2550 C C . VAL A 1 330 ? -8.419 1.196 -27.780 1.00 71.12 330 VAL A C 1
ATOM 2552 O O . VAL A 1 330 ? -9.603 0.937 -27.579 1.00 71.12 330 VAL A O 1
ATOM 2555 N N . LEU A 1 331 ? -7.687 1.859 -26.883 1.00 79.31 331 LEU A N 1
ATOM 2556 C CA . LEU A 1 331 ? -8.214 2.271 -25.574 1.00 79.31 331 LEU A CA 1
ATOM 2557 C C . LEU A 1 331 ? -8.756 3.711 -25.566 1.00 79.31 331 LEU A C 1
ATOM 2559 O O . LEU A 1 331 ? -9.238 4.183 -24.541 1.00 79.31 331 LEU A O 1
ATOM 2563 N N . GLY A 1 332 ? -8.701 4.407 -26.706 1.00 71.56 332 GLY A N 1
ATOM 2564 C CA . GLY A 1 332 ? -9.287 5.736 -26.897 1.00 71.56 332 GLY A CA 1
ATOM 2565 C C . GLY A 1 332 ? -8.467 6.904 -26.341 1.00 71.56 332 GLY A C 1
ATOM 2566 O O . GLY A 1 332 ? -8.768 8.041 -26.683 1.00 71.56 332 GLY A O 1
ATOM 2567 N N . ASN A 1 333 ? -7.420 6.643 -25.552 1.00 77.88 333 ASN A N 1
ATOM 2568 C CA . ASN A 1 333 ? -6.507 7.641 -24.985 1.00 77.88 333 ASN A CA 1
ATOM 2569 C C . ASN A 1 333 ? -5.058 7.133 -25.023 1.00 77.88 333 ASN A C 1
ATOM 2571 O O . ASN A 1 333 ? -4.841 5.924 -24.966 1.00 77.88 333 ASN A O 1
ATOM 2575 N N . ASN A 1 334 ? -4.084 8.045 -25.035 1.00 84.44 334 ASN A N 1
ATOM 2576 C CA . ASN A 1 334 ? -2.694 7.729 -24.687 1.00 84.44 334 ASN A CA 1
ATOM 2577 C C . ASN A 1 334 ? -2.544 7.661 -23.156 1.00 84.44 334 ASN A C 1
ATOM 2579 O O . ASN A 1 334 ? -3.372 8.201 -22.421 1.00 84.44 334 ASN A O 1
ATOM 2583 N N . GLY A 1 335 ? -1.470 7.036 -22.674 1.00 89.69 335 GLY A N 1
ATOM 2584 C CA . GLY A 1 335 ? -1.102 7.048 -21.258 1.00 89.69 335 GLY A CA 1
ATOM 2585 C C . GLY A 1 335 ? -1.783 5.983 -20.404 1.00 89.69 335 GLY A C 1
ATOM 2586 O O . GLY A 1 335 ? -1.820 6.126 -19.182 1.00 89.69 335 GLY A O 1
ATOM 2587 N N . ASN A 1 336 ? -2.343 4.931 -21.009 1.00 92.31 336 ASN A N 1
ATOM 2588 C CA . ASN A 1 336 ? -2.897 3.818 -20.239 1.00 92.31 336 ASN A CA 1
ATOM 2589 C C . ASN A 1 336 ? -1.758 2.945 -19.705 1.00 92.31 336 ASN A C 1
ATOM 2591 O O . ASN A 1 336 ? -0.836 2.665 -20.471 1.00 92.31 336 ASN A O 1
ATOM 2595 N N . PRO A 1 337 ? -1.826 2.468 -18.452 1.00 93.06 337 PRO A N 1
ATOM 2596 C CA . PRO A 1 337 ? -0.846 1.526 -17.926 1.00 93.06 337 PRO A CA 1
ATOM 2597 C C . PRO A 1 337 ? -0.723 0.259 -18.781 1.00 93.06 337 PRO A C 1
ATOM 2599 O O . PRO A 1 337 ? -1.708 -0.191 -19.372 1.00 93.06 337 PRO A O 1
ATOM 2602 N N . ILE A 1 338 ? 0.475 -0.322 -18.807 1.00 92.00 338 ILE A N 1
ATOM 2603 C CA . ILE A 1 338 ? 0.778 -1.629 -19.391 1.00 92.00 338 ILE A CA 1
ATOM 2604 C C . ILE A 1 338 ? 1.191 -2.578 -18.248 1.00 92.00 338 ILE A C 1
ATOM 2606 O O . ILE A 1 338 ? 2.271 -2.380 -17.688 1.00 92.00 338 ILE A O 1
ATOM 2610 N N . PRO A 1 339 ? 0.382 -3.603 -17.900 1.00 91.69 339 PRO A N 1
ATOM 2611 C CA . PRO A 1 339 ? -0.875 -3.976 -18.544 1.00 91.69 339 PRO A CA 1
ATOM 2612 C C . PRO A 1 339 ? -2.062 -3.051 -18.197 1.00 91.69 339 PRO A C 1
ATOM 2614 O O . PRO A 1 339 ? -2.123 -2.511 -17.103 1.00 91.69 339 PRO A O 1
ATOM 2617 N N . PHE A 1 340 ? -3.070 -2.918 -19.064 1.00 91.38 340 PHE A N 1
ATOM 2618 C CA . PHE A 1 340 ? -4.294 -2.177 -18.727 1.00 91.38 340 PHE A CA 1
ATOM 2619 C C . PHE A 1 340 ? -5.247 -3.059 -17.893 1.00 91.38 340 PHE A C 1
ATOM 2621 O O . PHE A 1 340 ? -5.657 -4.125 -18.367 1.00 91.38 340 PHE A O 1
ATOM 2628 N N . PRO A 1 341 ? -5.669 -2.629 -16.689 1.00 86.19 341 PRO A N 1
ATOM 2629 C CA . PRO A 1 341 ? -6.482 -3.450 -15.787 1.00 86.19 341 PRO A CA 1
ATOM 2630 C C . PRO A 1 341 ? -7.983 -3.361 -16.117 1.00 86.19 341 PRO A C 1
ATOM 2632 O O . PRO A 1 341 ? -8.794 -4.171 -15.662 1.00 86.19 341 PRO A O 1
ATOM 2635 N N . GLY A 1 342 ? -8.380 -2.359 -16.909 1.00 83.00 342 GLY A N 1
ATOM 2636 C CA . GLY A 1 342 ? -9.770 -2.106 -17.265 1.00 83.00 342 GLY A CA 1
ATOM 2637 C C . GLY A 1 342 ? -10.301 -3.020 -18.370 1.00 83.00 342 GLY A C 1
ATOM 2638 O O . GLY A 1 342 ? -9.581 -3.787 -19.014 1.00 83.00 342 GLY A O 1
ATOM 2639 N N . ARG A 1 343 ? -11.609 -2.915 -18.623 1.00 83.69 343 ARG A N 1
ATOM 2640 C CA . ARG A 1 343 ? -12.240 -3.593 -19.760 1.00 83.69 343 ARG A CA 1
ATOM 2641 C C . ARG A 1 343 ? -11.922 -2.868 -21.060 1.00 83.69 343 ARG A C 1
ATOM 2643 O O . ARG A 1 343 ? -12.021 -1.648 -21.139 1.00 83.69 343 ARG A O 1
ATOM 2650 N N . VAL A 1 344 ? -11.616 -3.647 -22.090 1.00 89.19 344 VAL A N 1
ATOM 2651 C CA . VAL A 1 344 ? -11.403 -3.132 -23.443 1.00 89.19 344 VAL A CA 1
ATOM 2652 C C . VAL A 1 344 ? -12.743 -2.665 -24.036 1.00 89.19 344 VAL A C 1
ATOM 2654 O O . VAL A 1 344 ? -13.717 -3.429 -23.989 1.00 89.19 344 VAL A O 1
ATOM 2657 N N . PRO A 1 345 ? -12.825 -1.451 -24.615 1.00 88.44 345 PRO A N 1
ATOM 2658 C CA . PRO A 1 345 ? -14.004 -1.004 -25.353 1.00 88.44 345 PRO A CA 1
ATOM 2659 C C . PRO A 1 345 ? -14.392 -1.994 -26.461 1.00 88.44 345 PRO A C 1
ATOM 2661 O O . PRO A 1 345 ? -13.551 -2.436 -27.240 1.00 88.44 345 PRO A O 1
ATOM 2664 N N . GLY A 1 346 ? -15.670 -2.379 -26.523 1.00 86.75 346 GLY A N 1
ATOM 2665 C CA . GLY A 1 346 ? -16.146 -3.393 -27.477 1.00 86.75 346 GLY A CA 1
ATOM 2666 C C . GLY A 1 346 ? -15.753 -4.840 -27.136 1.00 86.75 346 GLY A C 1
ATOM 2667 O O . GLY A 1 346 ? -15.986 -5.738 -27.944 1.00 86.75 346 GLY A O 1
ATOM 2668 N N . GLY A 1 347 ? -15.173 -5.088 -25.956 1.00 86.12 347 GLY A N 1
ATOM 2669 C CA . GLY A 1 347 ? -14.910 -6.434 -25.450 1.00 86.12 347 GLY A CA 1
ATOM 2670 C C . GLY A 1 347 ? -16.193 -7.225 -25.166 1.00 86.12 347 GLY A C 1
ATOM 2671 O O . GLY A 1 347 ? -17.231 -6.663 -24.807 1.00 86.12 347 GLY A O 1
ATOM 2672 N N . VAL A 1 348 ? -16.125 -8.551 -25.305 1.00 86.81 348 VAL A N 1
ATOM 2673 C CA . VAL A 1 348 ? -17.265 -9.443 -25.050 1.00 86.81 348 VAL A CA 1
ATOM 2674 C C . VAL A 1 348 ? -17.399 -9.690 -23.546 1.00 86.81 348 VAL A C 1
ATOM 2676 O O . VAL A 1 348 ? -16.428 -10.005 -22.861 1.00 86.81 348 VAL A O 1
ATOM 2679 N N . ALA A 1 349 ? -18.615 -9.577 -23.006 1.00 82.44 349 ALA A N 1
ATOM 2680 C CA . ALA A 1 349 ? -18.862 -9.848 -21.592 1.00 82.44 349 ALA A CA 1
ATOM 2681 C C . ALA A 1 349 ? -18.459 -11.288 -21.214 1.00 82.44 349 ALA A C 1
ATOM 2683 O O . ALA A 1 349 ? -18.921 -12.257 -21.822 1.00 82.44 349 ALA A O 1
ATOM 2684 N N . GLY A 1 350 ? -17.618 -11.424 -20.186 1.00 78.06 350 GLY A N 1
ATOM 2685 C CA . GLY A 1 350 ? -17.080 -12.709 -19.727 1.00 78.06 350 GLY A CA 1
ATOM 2686 C C . GLY A 1 350 ? -15.741 -13.106 -20.355 1.00 78.06 350 GLY A C 1
ATOM 2687 O O . GLY A 1 350 ? -15.184 -14.115 -19.935 1.00 78.06 350 GLY A O 1
ATOM 2688 N N . ASP A 1 351 ? -15.217 -12.334 -21.313 1.00 87.25 351 ASP A N 1
ATOM 2689 C CA . ASP A 1 351 ? -13.817 -12.466 -21.727 1.00 87.25 351 ASP A CA 1
ATOM 2690 C C . ASP A 1 351 ? -12.876 -11.935 -20.632 1.00 87.25 351 ASP A C 1
ATOM 2692 O O . ASP A 1 351 ? -13.291 -11.187 -19.738 1.00 87.25 351 ASP A O 1
ATOM 2696 N N . PHE A 1 352 ? -11.602 -12.315 -20.720 1.00 88.12 352 PHE A N 1
ATOM 2697 C CA . PHE A 1 352 ? -10.543 -11.734 -19.903 1.00 88.12 352 PHE A CA 1
ATOM 2698 C C . PHE A 1 352 ? -10.460 -10.211 -20.101 1.00 88.12 352 PHE A C 1
ATOM 2700 O O . PHE A 1 352 ? -10.739 -9.690 -21.185 1.00 88.12 352 PHE A O 1
ATOM 2707 N N . ASN A 1 353 ? -10.039 -9.481 -19.066 1.00 88.81 353 ASN A N 1
ATOM 2708 C CA . ASN A 1 353 ? -9.506 -8.133 -19.272 1.00 88.81 353 ASN A CA 1
ATOM 2709 C C . ASN A 1 353 ? -8.081 -8.210 -19.865 1.00 88.81 353 ASN A C 1
ATOM 2711 O O . ASN A 1 353 ? -7.514 -9.296 -20.034 1.00 88.81 353 ASN A O 1
ATOM 2715 N N . LEU A 1 354 ? -7.510 -7.059 -20.229 1.00 91.19 354 LEU A N 1
ATOM 2716 C CA . LEU A 1 354 ? -6.215 -7.036 -20.910 1.00 91.19 354 LEU A CA 1
ATOM 2717 C C . LEU A 1 354 ? -5.069 -7.504 -19.996 1.00 91.19 354 LEU A C 1
ATOM 2719 O O . LEU A 1 354 ? -4.229 -8.289 -20.428 1.00 91.19 354 LEU A O 1
ATOM 2723 N N . GLU A 1 355 ? -5.080 -7.109 -18.725 1.00 90.75 355 GLU A N 1
ATOM 2724 C CA . GLU A 1 355 ? -4.140 -7.594 -17.710 1.00 90.75 355 GLU A CA 1
ATOM 2725 C C . GLU A 1 355 ? -4.160 -9.116 -17.532 1.00 90.75 355 GLU A C 1
ATOM 2727 O O . GLU A 1 355 ? -3.109 -9.750 -17.597 1.00 90.75 355 GLU A O 1
ATOM 2732 N N . GLN A 1 356 ? -5.337 -9.725 -17.386 1.00 88.81 356 GLN A N 1
ATOM 2733 C CA . GLN A 1 356 ? -5.488 -11.178 -17.290 1.00 88.81 356 GLN A CA 1
ATOM 2734 C C . GLN A 1 356 ? -4.935 -11.882 -18.527 1.00 88.81 356 GLN A C 1
ATOM 2736 O O . GLN A 1 356 ? -4.277 -12.914 -18.404 1.00 88.81 356 GLN A O 1
ATOM 2741 N N . LEU A 1 357 ? -5.175 -11.327 -19.721 1.00 93.44 357 LEU A N 1
ATOM 2742 C CA . LEU A 1 357 ? -4.623 -11.891 -20.946 1.00 93.44 357 LEU A CA 1
ATOM 2743 C C . LEU A 1 357 ? -3.088 -11.809 -20.944 1.00 93.44 357 LEU A C 1
ATOM 2745 O O . LEU A 1 357 ? -2.446 -12.827 -21.186 1.00 93.44 357 LEU A O 1
ATOM 2749 N N . VAL A 1 358 ? -2.499 -10.656 -20.603 1.00 93.81 358 VAL A N 1
ATOM 2750 C CA . VAL A 1 358 ? -1.035 -10.468 -20.516 1.00 93.81 358 VAL A CA 1
ATOM 2751 C C . VAL A 1 358 ? -0.394 -11.422 -19.504 1.00 93.81 358 VAL A C 1
ATOM 2753 O O . VAL A 1 358 ? 0.633 -12.023 -19.805 1.00 93.81 358 VAL A O 1
ATOM 2756 N N . GLN A 1 359 ? -1.017 -11.657 -18.347 1.00 90.75 359 GLN A N 1
ATOM 2757 C CA . GLN A 1 359 ? -0.515 -12.618 -17.354 1.00 90.75 359 GLN A CA 1
ATOM 2758 C C . GLN A 1 359 ? -0.482 -14.071 -17.863 1.00 90.75 359 GLN A C 1
ATOM 2760 O O . GLN A 1 359 ? 0.260 -14.893 -17.328 1.00 90.75 359 GLN A O 1
ATOM 2765 N N . ILE A 1 360 ? -1.292 -14.405 -18.874 1.00 91.00 360 ILE A N 1
ATOM 2766 C CA . ILE A 1 360 ? -1.388 -15.757 -19.443 1.00 91.00 360 ILE A CA 1
ATOM 2767 C C . ILE A 1 360 ? -0.513 -15.903 -20.692 1.00 91.00 360 ILE A C 1
ATOM 2769 O O . ILE A 1 360 ? 0.144 -16.929 -20.857 1.00 91.00 360 ILE A O 1
ATOM 2773 N N . VAL A 1 361 ? -0.533 -14.911 -21.589 1.00 93.50 361 VAL A N 1
ATOM 2774 C CA . VAL A 1 361 ? 0.080 -14.998 -22.930 1.00 93.50 361 VAL A CA 1
ATOM 2775 C C . VAL A 1 361 ? 1.295 -14.087 -23.116 1.00 93.50 361 VAL A C 1
ATOM 2777 O O . VAL A 1 361 ? 1.963 -14.179 -24.146 1.00 93.50 361 VAL A O 1
ATOM 2780 N N . GLY A 1 362 ? 1.639 -13.281 -22.110 1.00 93.56 362 GLY A N 1
ATOM 2781 C CA . GLY A 1 362 ? 2.742 -12.322 -22.140 1.00 93.56 362 GLY A CA 1
ATOM 2782 C C . GLY A 1 362 ? 2.394 -11.036 -22.886 1.00 93.56 362 GLY A C 1
ATOM 2783 O O . GLY A 1 362 ? 1.242 -10.802 -23.259 1.00 93.56 362 GLY A O 1
ATOM 2784 N N . LEU A 1 363 ? 3.400 -10.188 -23.101 1.00 93.12 363 LEU A N 1
ATOM 2785 C CA . LEU A 1 363 ? 3.287 -8.996 -23.946 1.00 93.12 363 LEU A CA 1
ATOM 2786 C C . LEU A 1 363 ? 3.379 -9.361 -25.440 1.00 93.12 363 LEU A C 1
ATOM 2788 O O . LEU A 1 363 ? 3.947 -10.404 -25.786 1.00 93.12 363 LEU A O 1
ATOM 2792 N N . PRO A 1 364 ? 2.812 -8.538 -26.339 1.00 93.00 364 PRO A N 1
ATOM 2793 C CA . PRO A 1 364 ? 3.020 -8.706 -27.773 1.00 93.00 364 PRO A CA 1
ATOM 2794 C C . PRO A 1 364 ? 4.504 -8.584 -28.129 1.00 93.00 364 PRO A C 1
ATOM 2796 O O . PRO A 1 364 ? 5.234 -7.789 -27.543 1.00 93.00 364 PRO A O 1
ATOM 2799 N N . LYS A 1 365 ? 4.943 -9.354 -29.130 1.00 90.19 365 LYS A N 1
ATOM 2800 C CA . LYS A 1 365 ? 6.264 -9.144 -29.731 1.00 90.19 365 LYS A CA 1
ATOM 2801 C C . LYS A 1 365 ? 6.275 -7.825 -30.506 1.00 90.19 365 LYS A C 1
ATOM 2803 O O . LYS A 1 365 ? 5.268 -7.483 -31.139 1.00 90.19 365 LYS A O 1
ATOM 2808 N N . GLN A 1 366 ? 7.422 -7.151 -30.555 1.00 88.44 366 GLN A N 1
ATOM 2809 C CA . GLN A 1 366 ? 7.578 -5.989 -31.429 1.00 88.44 366 GLN A CA 1
ATOM 2810 C C . GLN A 1 366 ? 7.310 -6.390 -32.891 1.00 88.44 366 GLN A C 1
ATOM 2812 O O . GLN A 1 366 ? 7.768 -7.437 -33.358 1.00 88.44 366 GLN A O 1
ATOM 2817 N N . GLY A 1 367 ? 6.511 -5.590 -33.607 1.00 86.88 367 GLY A N 1
ATOM 2818 C CA . GLY A 1 367 ? 6.130 -5.875 -34.996 1.00 86.88 367 GLY A CA 1
ATOM 2819 C C . GLY A 1 367 ? 5.145 -7.044 -35.174 1.00 86.88 367 GLY A C 1
ATOM 2820 O O . GLY A 1 367 ? 5.155 -7.716 -36.208 1.00 86.88 367 GLY A O 1
ATOM 2821 N N . GLU A 1 368 ? 4.297 -7.341 -34.184 1.00 91.31 368 GLU A N 1
ATOM 2822 C CA . GLU A 1 368 ? 3.276 -8.388 -34.299 1.00 91.31 368 GLU A CA 1
ATOM 2823 C C . GLU A 1 368 ? 2.279 -8.127 -35.448 1.00 91.31 368 GLU A C 1
ATOM 2825 O O . GLU A 1 368 ? 1.491 -7.186 -35.420 1.00 91.31 368 GLU A O 1
ATOM 2830 N N . THR A 1 369 ? 2.266 -9.016 -36.445 1.00 91.31 369 THR A N 1
ATOM 2831 C CA . THR A 1 369 ? 1.434 -8.906 -37.660 1.00 91.31 369 THR A CA 1
ATOM 2832 C C . THR A 1 369 ? 0.361 -9.987 -37.769 1.00 91.31 369 THR A C 1
ATOM 2834 O O . THR A 1 369 ? -0.464 -9.951 -38.686 1.00 91.31 369 THR A O 1
ATOM 2837 N N . ARG A 1 370 ? 0.336 -10.961 -36.852 1.00 92.19 370 ARG A N 1
ATOM 2838 C CA . ARG A 1 370 ? -0.653 -12.043 -36.872 1.00 92.19 370 ARG A CA 1
ATOM 2839 C C . ARG A 1 370 ? -2.070 -11.505 -36.659 1.00 92.19 370 ARG A C 1
ATOM 2841 O O . ARG A 1 370 ? -2.315 -10.542 -35.929 1.00 92.19 370 ARG A O 1
ATOM 2848 N N . THR A 1 371 ? -3.023 -12.154 -37.320 1.00 94.44 371 THR A N 1
ATOM 2849 C CA . THR A 1 371 ? -4.459 -11.894 -37.142 1.00 94.44 371 THR A CA 1
ATOM 2850 C C . THR A 1 371 ? -4.941 -12.404 -35.778 1.00 94.44 371 THR A C 1
ATOM 2852 O O . THR A 1 371 ? -4.333 -13.330 -35.230 1.00 94.44 371 THR A O 1
ATOM 2855 N N . PRO A 1 372 ? -6.065 -11.884 -35.245 1.00 95.06 372 PRO A N 1
ATOM 2856 C CA . PRO A 1 372 ? -6.635 -12.380 -33.995 1.00 95.06 372 PRO A CA 1
ATOM 2857 C C . PRO A 1 372 ? -6.839 -13.898 -33.959 1.00 95.06 372 PRO A C 1
ATOM 2859 O O . PRO A 1 372 ? -6.521 -14.541 -32.961 1.00 95.06 372 PRO A O 1
ATOM 2862 N N . GLN A 1 373 ? -7.291 -14.490 -35.069 1.00 94.31 373 GLN A N 1
ATOM 2863 C CA . GLN A 1 373 ? -7.469 -15.938 -35.153 1.00 94.31 373 GLN A CA 1
ATOM 2864 C C . GLN A 1 373 ? -6.138 -16.692 -35.065 1.00 94.31 373 GLN A C 1
ATOM 2866 O O . GLN A 1 373 ? -6.022 -17.635 -34.290 1.00 94.31 373 GLN A O 1
ATOM 2871 N N . GLN A 1 374 ? -5.109 -16.237 -35.785 1.00 91.94 374 GLN A N 1
ATOM 2872 C CA . GLN A 1 374 ? -3.779 -16.854 -35.738 1.00 91.94 374 GLN A CA 1
ATOM 2873 C C . GLN A 1 374 ? -3.149 -16.796 -34.339 1.00 91.94 374 GLN A C 1
ATOM 2875 O O . GLN A 1 374 ? -2.428 -17.719 -33.965 1.00 91.94 374 GLN A O 1
ATOM 2880 N N . LEU A 1 375 ? -3.414 -15.731 -33.575 1.00 93.50 375 LEU A N 1
ATOM 2881 C CA . LEU A 1 375 ? -2.955 -15.590 -32.190 1.00 93.50 375 LEU A CA 1
ATOM 2882 C C . LEU A 1 375 ? -3.697 -16.539 -31.244 1.00 93.50 375 LEU A C 1
ATOM 2884 O O . LEU A 1 375 ? -3.058 -17.223 -30.450 1.00 93.50 375 LEU A O 1
ATOM 2888 N N . ARG A 1 376 ? -5.022 -16.668 -31.372 1.00 93.81 376 ARG A N 1
ATOM 2889 C CA . ARG A 1 376 ? -5.791 -17.660 -30.600 1.00 93.81 376 ARG A CA 1
ATOM 2890 C C . ARG A 1 376 ? -5.319 -19.086 -30.876 1.00 93.81 376 ARG A C 1
ATOM 2892 O O . ARG A 1 376 ? -5.067 -19.839 -29.938 1.00 93.81 376 ARG A O 1
ATOM 2899 N N . ASP A 1 377 ? -5.124 -19.429 -32.147 1.00 89.69 377 ASP A N 1
ATOM 2900 C CA . ASP A 1 377 ? -4.624 -20.745 -32.557 1.00 89.69 377 ASP A CA 1
ATOM 2901 C C . ASP A 1 377 ? -3.201 -21.008 -32.039 1.00 89.69 377 ASP A C 1
ATOM 2903 O O . ASP A 1 377 ? -2.815 -22.157 -31.815 1.00 89.69 377 ASP A O 1
ATOM 2907 N N . LEU A 1 378 ? -2.391 -19.956 -31.875 1.00 88.56 378 LEU A N 1
ATOM 2908 C CA . LEU A 1 378 ? -1.067 -20.032 -31.262 1.00 88.56 378 LEU A CA 1
ATOM 2909 C C . LEU A 1 378 ? -1.154 -20.299 -29.761 1.00 88.56 378 LEU A C 1
ATOM 2911 O O . LEU A 1 378 ? -0.563 -21.261 -29.277 1.00 88.56 378 LEU A O 1
ATOM 2915 N N . TRP A 1 379 ? -1.896 -19.480 -29.026 1.00 91.44 379 TRP A N 1
ATOM 2916 C CA . TRP A 1 379 ? -2.002 -19.609 -27.575 1.00 91.44 379 TRP A CA 1
ATOM 2917 C C . TRP A 1 379 ? -2.613 -20.953 -27.165 1.00 91.44 379 TRP A C 1
ATOM 2919 O O . TRP A 1 379 ? -2.133 -21.588 -26.225 1.00 91.44 379 TRP A O 1
ATOM 2929 N N . ALA A 1 380 ? -3.584 -21.454 -27.937 1.00 88.81 380 ALA A N 1
ATOM 2930 C CA . ALA A 1 380 ? -4.209 -22.756 -27.714 1.00 88.81 380 ALA A CA 1
ATOM 2931 C C . ALA A 1 380 ? -3.220 -23.935 -27.769 1.00 88.81 380 ALA A C 1
ATOM 2933 O O . ALA A 1 380 ? -3.420 -24.927 -27.070 1.00 88.81 380 ALA A O 1
ATOM 2934 N N . ARG A 1 381 ? -2.144 -23.837 -28.563 1.00 84.12 381 ARG A N 1
ATOM 2935 C CA . ARG A 1 381 ? -1.143 -24.911 -28.718 1.00 84.12 381 ARG A CA 1
ATOM 2936 C C . ARG A 1 381 ? 0.106 -24.743 -27.849 1.00 84.12 381 ARG A C 1
ATOM 2938 O O . ARG A 1 381 ? 0.943 -25.636 -27.826 1.00 84.12 381 ARG A O 1
ATOM 2945 N N . GLN A 1 382 ? 0.257 -23.628 -27.131 1.00 84.62 382 GLN A N 1
ATOM 2946 C CA . GLN A 1 382 ? 1.486 -23.304 -26.390 1.00 84.62 382 GLN A CA 1
ATOM 2947 C C . GLN A 1 382 ? 1.597 -23.947 -24.998 1.00 84.62 382 GLN A C 1
ATOM 2949 O O . GLN A 1 382 ? 2.657 -23.840 -24.377 1.00 84.62 382 GLN A O 1
ATOM 2954 N N . GLY A 1 383 ? 0.540 -24.613 -24.513 1.00 83.38 383 GLY A N 1
ATOM 2955 C CA . GLY A 1 383 ? 0.502 -25.216 -23.174 1.00 83.38 383 GLY A CA 1
ATOM 2956 C C . GLY A 1 383 ? 0.299 -24.204 -22.037 1.00 83.38 383 GLY A C 1
ATOM 2957 O O . GLY A 1 383 ? 0.645 -24.493 -20.890 1.00 83.38 383 GLY A O 1
ATOM 2958 N N . LEU A 1 384 ? -0.245 -23.021 -22.346 1.00 88.62 384 LEU A N 1
ATOM 2959 C CA . LEU A 1 384 ? -0.453 -21.927 -21.395 1.00 88.62 384 LEU A CA 1
ATOM 2960 C C . LEU A 1 384 ? -1.495 -22.309 -20.335 1.00 88.62 384 LEU A C 1
ATOM 2962 O O . LEU A 1 384 ? -2.660 -22.574 -20.642 1.00 88.62 384 LEU A O 1
ATOM 2966 N N . ARG A 1 385 ? -1.088 -22.327 -19.063 1.00 86.38 385 ARG A N 1
ATOM 2967 C CA . ARG A 1 385 ? -1.983 -22.670 -17.953 1.00 86.38 385 ARG A CA 1
ATOM 2968 C C . ARG A 1 385 ? -3.045 -21.584 -17.766 1.00 86.38 385 ARG A C 1
ATOM 2970 O O . ARG A 1 385 ? -2.718 -20.415 -17.624 1.00 86.38 385 ARG A O 1
ATOM 2977 N N . GLY A 1 386 ? -4.315 -21.984 -17.709 1.00 83.88 386 GLY A N 1
ATOM 2978 C CA . GLY A 1 386 ? -5.444 -21.064 -17.508 1.00 83.88 386 GLY A CA 1
ATOM 2979 C C . GLY A 1 386 ? -5.958 -20.396 -18.787 1.00 83.88 386 GLY A C 1
ATOM 2980 O O . GLY A 1 386 ? -7.016 -19.770 -18.752 1.00 83.88 386 GLY A O 1
ATOM 2981 N N . TYR A 1 387 ? -5.277 -20.575 -19.922 1.00 89.25 387 TYR A N 1
ATOM 2982 C CA . TYR A 1 387 ? -5.796 -20.134 -21.210 1.00 89.25 387 TYR A CA 1
ATOM 2983 C C . TYR A 1 387 ? -7.046 -20.936 -21.600 1.00 89.25 387 TYR A C 1
ATOM 2985 O O . TYR A 1 387 ? -7.070 -22.164 -21.521 1.00 89.25 387 TYR A O 1
ATOM 2993 N N . SER A 1 388 ? -8.079 -20.229 -22.055 1.00 86.75 388 SER A N 1
ATOM 2994 C CA . SER A 1 388 ? -9.301 -20.817 -22.597 1.00 86.75 388 SER A CA 1
ATOM 2995 C C . SER A 1 388 ? -9.782 -19.978 -23.781 1.00 86.75 388 SER A C 1
ATOM 2997 O O . SER A 1 388 ? -10.023 -18.781 -23.599 1.00 86.75 388 SER A O 1
ATOM 2999 N N . PRO A 1 389 ? -9.996 -20.573 -24.971 1.00 86.69 389 PRO A N 1
ATOM 3000 C CA . PRO A 1 389 ? -10.563 -19.863 -26.118 1.00 86.69 389 PRO A CA 1
ATOM 3001 C C . PRO A 1 389 ? -11.925 -19.215 -25.822 1.00 86.69 389 PRO A C 1
ATOM 3003 O O . PRO A 1 389 ? -12.257 -18.177 -26.388 1.00 86.69 389 PRO A O 1
ATOM 3006 N N . ASN A 1 390 ? -12.694 -19.780 -24.883 1.00 86.44 390 ASN A N 1
ATOM 3007 C CA . ASN A 1 390 ? -13.998 -19.247 -24.480 1.00 86.44 390 ASN A CA 1
ATOM 3008 C C . ASN A 1 390 ? -13.906 -17.917 -23.718 1.00 86.44 390 ASN A C 1
ATOM 3010 O O . ASN A 1 390 ? -14.911 -17.219 -23.618 1.00 86.44 390 ASN A O 1
ATOM 3014 N N . ASN A 1 391 ? -12.722 -17.565 -23.214 1.00 88.00 391 ASN A N 1
ATOM 3015 C CA . ASN A 1 391 ? -12.478 -16.321 -22.487 1.00 88.00 391 ASN A CA 1
ATOM 3016 C C . ASN A 1 391 ? -11.744 -15.280 -23.358 1.00 88.00 391 ASN A C 1
ATOM 3018 O O . ASN A 1 391 ? -11.338 -14.237 -22.853 1.00 88.00 391 ASN A O 1
ATOM 3022 N N . VAL A 1 392 ? -11.546 -15.560 -24.654 1.00 91.19 392 VAL A N 1
ATOM 3023 C CA . VAL A 1 392 ? -10.878 -14.677 -25.629 1.00 91.19 392 VAL A CA 1
ATOM 3024 C C . VAL A 1 392 ? -11.651 -14.718 -26.953 1.00 91.19 392 VAL A C 1
ATOM 3026 O O . VAL A 1 392 ? -11.111 -15.056 -28.005 1.00 91.19 392 VAL A O 1
ATOM 3029 N N . ARG A 1 393 ? -12.958 -14.443 -26.909 1.00 90.50 393 ARG A N 1
ATOM 3030 C CA . ARG A 1 393 ? -13.853 -14.583 -28.071 1.00 90.50 393 ARG A CA 1
ATOM 3031 C C . ARG A 1 393 ? -13.815 -13.356 -28.975 1.00 90.50 393 ARG A C 1
ATOM 3033 O O . ARG A 1 393 ? -13.917 -13.494 -30.191 1.00 90.50 393 ARG A O 1
ATOM 3040 N N . GLY A 1 394 ? -13.694 -12.164 -28.393 1.00 88.31 394 GLY A N 1
ATOM 3041 C CA . GLY A 1 394 ? -13.721 -10.904 -29.131 1.00 88.31 394 GLY A CA 1
ATOM 3042 C C . GLY A 1 394 ? -12.378 -10.528 -29.760 1.00 88.31 394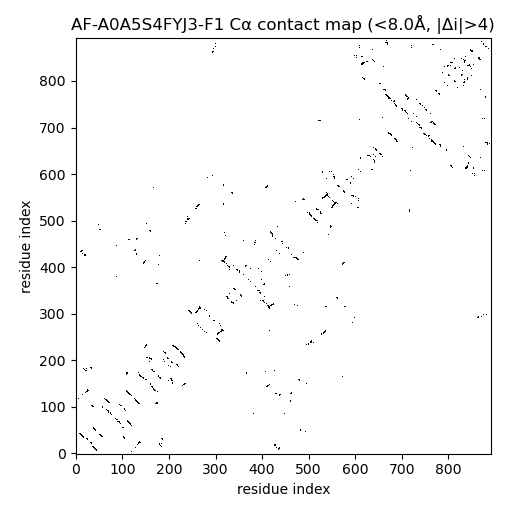 GLY A C 1
ATOM 3043 O O . GLY A 1 394 ? -11.350 -10.497 -29.086 1.00 88.31 394 GLY A O 1
ATOM 3044 N N . ASP A 1 395 ? -12.394 -10.123 -31.031 1.00 94.19 395 ASP A N 1
ATOM 3045 C CA . ASP A 1 395 ? -11.209 -9.569 -31.704 1.00 94.19 395 ASP A CA 1
ATOM 3046 C C . ASP A 1 395 ? -10.747 -8.239 -31.084 1.00 94.19 395 ASP A C 1
ATOM 3048 O O . ASP A 1 395 ? -9.563 -7.918 -31.152 1.00 94.19 395 ASP A O 1
ATOM 3052 N N . ALA A 1 396 ? -11.645 -7.489 -30.432 1.00 93.56 396 ALA A N 1
ATOM 3053 C CA . ALA A 1 396 ? -11.310 -6.248 -29.731 1.00 93.56 396 ALA A CA 1
ATOM 3054 C C . ALA A 1 396 ? -10.238 -6.464 -28.650 1.00 93.56 396 ALA A C 1
ATOM 3056 O O . ALA A 1 396 ? -9.270 -5.710 -28.595 1.00 93.56 396 ALA A O 1
ATOM 3057 N N . LEU A 1 397 ? -10.361 -7.527 -27.845 1.00 94.31 397 LEU A N 1
ATOM 3058 C CA . LEU A 1 397 ? -9.389 -7.862 -26.801 1.00 94.31 397 LEU A CA 1
ATOM 3059 C C . LEU A 1 397 ? -8.020 -8.218 -27.400 1.00 94.31 397 LEU A C 1
ATOM 3061 O O . LEU A 1 397 ? -6.994 -7.728 -26.937 1.00 94.31 397 LEU A O 1
ATOM 3065 N N . VAL A 1 398 ? -8.002 -9.030 -28.460 1.00 95.56 398 VAL A N 1
ATOM 3066 C CA . VAL A 1 398 ? -6.753 -9.455 -29.114 1.00 95.56 398 VAL A CA 1
ATOM 3067 C C . VAL A 1 398 ? -6.068 -8.289 -29.832 1.00 95.56 398 VAL A C 1
ATOM 3069 O O . VAL A 1 398 ? -4.848 -8.155 -29.780 1.00 95.56 398 VAL A O 1
ATOM 3072 N N . ASN A 1 399 ? -6.842 -7.403 -30.461 1.00 94.06 399 ASN A N 1
ATOM 3073 C CA . ASN A 1 399 ? -6.318 -6.183 -31.071 1.00 94.06 399 ASN A CA 1
ATOM 3074 C C . ASN A 1 399 ? -5.819 -5.184 -30.018 1.00 94.06 399 ASN A C 1
ATOM 3076 O O . ASN A 1 399 ? -4.813 -4.522 -30.260 1.00 94.06 399 ASN A O 1
ATOM 3080 N N . ALA A 1 400 ? -6.479 -5.082 -28.858 1.00 93.75 400 ALA A N 1
ATOM 3081 C CA . ALA A 1 400 ? -5.984 -4.282 -27.738 1.00 93.75 400 ALA A CA 1
ATOM 3082 C C . ALA A 1 400 ? -4.638 -4.810 -27.251 1.00 93.75 400 ALA A C 1
ATOM 3084 O O . ALA A 1 400 ? -3.698 -4.033 -27.150 1.00 93.75 400 ALA A O 1
ATOM 3085 N N . TRP A 1 401 ? -4.528 -6.127 -27.053 1.00 95.00 401 TRP A N 1
ATOM 3086 C CA . TRP A 1 401 ? -3.277 -6.791 -26.691 1.00 95.00 401 TRP A CA 1
ATOM 3087 C C . TRP A 1 401 ? -2.161 -6.541 -27.700 1.00 95.00 401 TRP A C 1
ATOM 3089 O O . TRP A 1 401 ? -1.063 -6.175 -27.303 1.00 95.00 401 TRP A O 1
ATOM 3099 N N . ARG A 1 402 ? -2.442 -6.650 -29.002 1.00 93.62 402 ARG A N 1
ATOM 3100 C CA . ARG A 1 402 ? -1.436 -6.415 -30.049 1.00 93.62 402 ARG A CA 1
ATOM 3101 C C . ARG A 1 402 ? -0.884 -4.987 -30.038 1.00 93.62 402 ARG A C 1
ATOM 3103 O O . ARG A 1 402 ? 0.287 -4.795 -30.328 1.00 93.62 402 ARG A O 1
ATOM 3110 N N . ASN A 1 403 ? -1.722 -4.002 -29.716 1.00 90.56 403 ASN A N 1
ATOM 3111 C CA . ASN A 1 403 ? -1.330 -2.591 -29.637 1.00 90.56 403 ASN A CA 1
ATOM 3112 C C . ASN A 1 403 ? -0.839 -2.185 -28.236 1.00 90.56 403 ASN A C 1
ATOM 3114 O O . ASN A 1 403 ? -0.631 -1.000 -27.969 1.00 90.56 403 ASN A O 1
ATOM 3118 N N . HIS A 1 404 ? -0.678 -3.147 -27.326 1.00 91.94 404 HIS A N 1
ATOM 3119 C CA . HIS A 1 404 ? -0.293 -2.902 -25.945 1.00 91.94 404 HIS A CA 1
ATOM 3120 C C . HIS A 1 404 ? 1.228 -2.837 -25.778 1.00 91.94 404 HIS A C 1
ATOM 3122 O O . HIS A 1 404 ? 1.835 -3.632 -25.063 1.00 91.94 404 HIS A O 1
ATOM 3128 N N . VAL A 1 405 ? 1.820 -1.893 -26.502 1.00 89.25 405 VAL A N 1
ATOM 3129 C CA . VAL A 1 405 ? 3.257 -1.617 -26.582 1.00 89.25 405 VAL A CA 1
ATOM 3130 C C . VAL A 1 405 ? 3.528 -0.153 -26.230 1.00 89.25 405 VAL A C 1
ATOM 3132 O O . VAL A 1 405 ? 2.599 0.660 -26.189 1.00 89.25 405 VAL A O 1
ATOM 3135 N N . SER A 1 406 ? 4.795 0.160 -25.969 1.00 90.19 406 SER A N 1
ATOM 3136 C CA . SER A 1 406 ? 5.309 1.515 -25.768 1.00 90.19 406 SER A CA 1
ATOM 3137 C C . SER A 1 406 ? 6.643 1.644 -26.495 1.00 90.19 406 SER A C 1
ATOM 3139 O O . SER A 1 406 ? 7.507 0.782 -26.327 1.00 90.19 406 SER A O 1
ATOM 3141 N N . ASP A 1 407 ? 6.835 2.724 -27.245 1.00 87.56 407 ASP A N 1
ATOM 3142 C CA . ASP A 1 407 ? 8.111 3.064 -27.878 1.00 87.56 407 ASP A CA 1
ATOM 3143 C C . ASP A 1 407 ? 9.048 3.827 -26.919 1.00 87.56 407 ASP A C 1
ATOM 3145 O O . ASP A 1 407 ? 10.172 4.165 -27.289 1.00 87.56 407 ASP A O 1
ATOM 3149 N N . GLY A 1 408 ? 8.621 4.101 -25.679 1.00 88.62 408 GLY A N 1
ATOM 3150 C CA . GLY A 1 408 ? 9.411 4.841 -24.694 1.00 88.62 408 GLY A CA 1
ATOM 3151 C C . GLY A 1 408 ? 9.176 4.457 -23.233 1.00 88.62 408 GLY A C 1
ATOM 3152 O O . GLY A 1 408 ? 8.377 3.577 -22.900 1.00 88.62 408 GLY A O 1
ATOM 3153 N N . PHE A 1 409 ? 9.893 5.153 -22.347 1.00 90.06 409 PHE A N 1
ATOM 3154 C CA . PHE A 1 409 ? 9.745 5.048 -20.893 1.00 90.06 409 PHE A CA 1
ATOM 3155 C C . PHE A 1 409 ? 9.435 6.410 -20.287 1.00 90.06 409 PHE A C 1
ATOM 3157 O O . PHE A 1 409 ? 10.073 7.413 -20.619 1.00 90.06 409 PHE A O 1
ATOM 3164 N N . LEU A 1 410 ? 8.514 6.420 -19.322 1.00 92.62 410 LEU A N 1
ATOM 3165 C CA . LEU A 1 410 ? 8.326 7.573 -18.454 1.00 92.62 410 LEU A CA 1
ATOM 3166 C C . LEU A 1 410 ? 9.591 7.789 -17.617 1.00 92.62 410 LEU A C 1
ATOM 3168 O O . LEU A 1 410 ? 10.096 6.874 -16.958 1.00 92.62 410 LEU A O 1
ATOM 3172 N N . GLN A 1 411 ? 10.106 9.015 -17.641 1.00 93.00 411 GLN A N 1
ATOM 3173 C CA . GLN A 1 411 ? 11.170 9.419 -16.732 1.00 93.00 411 GLN A CA 1
ATOM 3174 C C . GLN A 1 411 ? 10.689 9.358 -15.276 1.00 93.00 411 GLN A C 1
ATOM 3176 O O . GLN A 1 411 ? 9.541 9.679 -14.964 1.00 93.00 411 GLN A O 1
ATOM 3181 N N . ALA A 1 412 ? 11.585 8.931 -14.392 1.00 94.31 412 ALA A N 1
ATOM 3182 C CA . ALA A 1 412 ? 11.356 8.875 -12.961 1.00 94.31 412 ALA A CA 1
ATOM 3183 C C . ALA A 1 412 ? 11.533 10.264 -12.333 1.00 94.31 412 ALA A C 1
ATOM 3185 O O . ALA A 1 412 ? 12.526 10.957 -12.583 1.00 94.31 412 ALA A O 1
ATOM 3186 N N . SER A 1 413 ? 10.582 10.633 -11.480 1.00 95.25 413 SER A N 1
ATOM 3187 C CA . SER A 1 413 ? 10.537 11.925 -10.800 1.00 95.25 413 SER A CA 1
ATOM 3188 C C . SER A 1 413 ? 11.479 11.961 -9.599 1.00 95.25 413 SER A C 1
ATOM 3190 O O . SER A 1 413 ? 11.572 11.010 -8.818 1.00 95.25 413 SER A O 1
ATOM 3192 N N . ASP A 1 414 ? 12.147 13.094 -9.402 1.00 96.50 414 ASP A N 1
ATOM 3193 C CA . ASP A 1 414 ? 12.931 13.371 -8.206 1.00 96.50 414 ASP A CA 1
ATOM 3194 C C . ASP A 1 414 ? 12.076 13.967 -7.084 1.00 96.50 414 ASP A C 1
ATOM 3196 O O . ASP A 1 414 ? 12.069 15.176 -6.818 1.00 96.50 414 ASP A O 1
ATOM 3200 N N . THR A 1 415 ? 11.327 13.092 -6.425 1.00 97.00 415 THR A N 1
ATOM 3201 C CA . THR A 1 415 ? 10.570 13.445 -5.227 1.00 97.00 415 THR A CA 1
ATOM 3202 C C . THR A 1 415 ? 11.392 13.239 -3.959 1.00 97.00 415 THR A C 1
ATOM 3204 O O . THR A 1 415 ? 12.425 12.562 -3.966 1.00 97.00 415 THR A O 1
ATOM 3207 N N . LEU A 1 416 ? 10.974 13.879 -2.864 1.00 96.44 416 LEU A N 1
ATOM 3208 C CA . LEU A 1 416 ? 11.748 13.886 -1.626 1.00 96.44 416 LEU A CA 1
ATOM 3209 C C . LEU A 1 416 ? 11.849 12.490 -1.017 1.00 96.44 416 LEU A C 1
ATOM 3211 O O . LEU A 1 416 ? 12.931 12.112 -0.576 1.00 96.44 416 LEU A O 1
ATOM 3215 N N . PHE A 1 417 ? 10.755 11.735 -0.955 1.00 95.81 417 PHE A N 1
ATOM 3216 C CA . PHE A 1 417 ? 10.770 10.398 -0.365 1.00 95.81 417 PHE A CA 1
ATOM 3217 C C . PHE A 1 417 ? 10.968 9.287 -1.387 1.00 95.81 417 PHE A C 1
ATOM 3219 O O . PHE A 1 417 ? 11.349 8.194 -0.986 1.00 95.81 417 PHE A O 1
ATOM 3226 N N . GLY A 1 418 ? 10.780 9.566 -2.678 1.00 94.81 418 GLY A N 1
ATOM 3227 C CA . GLY A 1 418 ? 10.961 8.581 -3.737 1.00 94.81 418 GLY A CA 1
ATOM 3228 C C . GLY A 1 418 ? 9.830 7.557 -3.769 1.00 94.81 418 GLY A C 1
ATOM 3229 O O . GLY A 1 418 ? 10.093 6.357 -3.800 1.00 94.81 418 GLY A O 1
ATOM 3230 N N . LEU A 1 419 ? 8.576 8.014 -3.725 1.00 94.12 419 LEU A N 1
ATOM 3231 C CA . LEU A 1 419 ? 7.421 7.144 -3.952 1.00 94.12 419 LEU A CA 1
ATOM 3232 C C . LEU A 1 419 ? 7.201 6.865 -5.440 1.00 94.12 419 LEU A C 1
ATOM 3234 O O . LEU A 1 419 ? 7.565 7.658 -6.316 1.00 94.12 419 LEU A O 1
ATOM 3238 N N . TYR A 1 420 ? 6.561 5.732 -5.715 1.00 93.31 420 TYR A N 1
ATOM 3239 C CA . TYR A 1 420 ? 6.147 5.364 -7.061 1.00 93.31 420 TYR A CA 1
ATOM 3240 C C . TYR A 1 420 ? 4.848 4.548 -7.087 1.00 93.31 420 TYR A C 1
ATOM 3242 O O . TYR A 1 420 ? 4.462 3.930 -6.091 1.00 93.31 420 TYR A O 1
ATOM 3250 N N . LEU A 1 421 ? 4.178 4.584 -8.241 1.00 93.12 421 LEU A N 1
ATOM 3251 C CA . LEU A 1 421 ? 2.930 3.879 -8.540 1.00 93.12 421 LEU A CA 1
ATOM 3252 C C . LEU A 1 421 ? 3.194 2.569 -9.286 1.00 93.12 421 LEU A C 1
ATOM 3254 O O . LEU A 1 421 ? 3.911 2.551 -10.292 1.00 93.12 421 LEU A O 1
ATOM 3258 N N . GLY A 1 422 ? 2.566 1.490 -8.827 1.00 91.25 422 GLY A N 1
ATOM 3259 C CA . GLY A 1 422 ? 2.704 0.148 -9.371 1.00 91.25 422 GLY A CA 1
ATOM 3260 C C . GLY A 1 422 ? 4.107 -0.418 -9.173 1.00 91.25 422 GLY A C 1
ATOM 3261 O O . GLY A 1 422 ? 4.674 -0.374 -8.083 1.00 91.25 422 GLY A O 1
ATOM 3262 N N . SER A 1 423 ? 4.654 -0.992 -10.239 1.00 88.75 423 SER A N 1
ATOM 3263 C CA . SER A 1 423 ? 5.994 -1.579 -10.261 1.00 88.75 423 SER A CA 1
ATOM 3264 C C . SER A 1 423 ? 6.532 -1.608 -11.686 1.00 88.75 423 SER A C 1
ATOM 3266 O O . SER A 1 423 ? 5.750 -1.656 -12.636 1.00 88.75 423 SER A O 1
ATOM 3268 N N . ARG A 1 424 ? 7.855 -1.640 -11.847 1.00 88.81 424 ARG A N 1
ATOM 3269 C CA . ARG A 1 424 ? 8.494 -1.933 -13.138 1.00 88.81 424 ARG A CA 1
ATOM 3270 C C . ARG A 1 424 ? 8.508 -3.436 -13.376 1.00 88.81 424 ARG A C 1
ATOM 3272 O O . ARG A 1 424 ? 8.582 -4.213 -12.428 1.00 88.81 424 ARG A O 1
ATOM 3279 N N . TRP A 1 425 ? 8.569 -3.852 -14.640 1.00 86.75 425 TRP A N 1
ATOM 3280 C CA . TRP A 1 425 ? 8.900 -5.242 -14.993 1.00 86.75 425 TRP A CA 1
ATOM 3281 C C . TRP A 1 425 ? 10.227 -5.681 -14.362 1.00 86.75 425 TRP A C 1
ATOM 3283 O O . TRP A 1 425 ? 10.351 -6.774 -13.816 1.00 86.75 425 TRP A O 1
ATOM 3293 N N . ALA A 1 426 ? 11.184 -4.755 -14.362 1.00 83.12 426 ALA A N 1
ATOM 3294 C CA . ALA A 1 426 ? 12.481 -4.869 -13.721 1.00 83.12 426 ALA A CA 1
ATOM 3295 C C . ALA A 1 426 ? 12.413 -5.179 -12.212 1.00 83.12 426 ALA A C 1
ATOM 3297 O O . ALA A 1 426 ? 13.289 -5.873 -11.701 1.00 83.12 426 ALA A O 1
ATOM 3298 N N . ASP A 1 427 ? 11.388 -4.713 -11.495 1.00 81.31 427 ASP A N 1
ATOM 3299 C CA . ASP A 1 427 ? 11.316 -4.870 -10.036 1.00 81.31 427 ASP A CA 1
ATOM 3300 C C . ASP A 1 427 ? 10.940 -6.314 -9.623 1.00 81.31 427 ASP A C 1
ATOM 3302 O O . ASP A 1 427 ? 11.132 -6.695 -8.468 1.00 81.31 427 ASP A O 1
ATOM 3306 N N . GLY A 1 428 ? 10.495 -7.140 -10.584 1.00 67.12 428 GLY A N 1
ATOM 3307 C CA . GLY A 1 428 ? 10.247 -8.574 -10.433 1.00 67.12 428 GLY A CA 1
ATOM 3308 C C . GLY A 1 428 ? 8.917 -8.940 -9.768 1.00 67.12 428 GLY A C 1
ATOM 3309 O O . GLY A 1 428 ? 8.321 -8.177 -9.012 1.00 67.12 428 GLY A O 1
ATOM 3310 N N . SER A 1 429 ? 8.467 -10.175 -10.011 1.00 51.81 429 SER A N 1
ATOM 3311 C CA . SER A 1 429 ? 7.303 -10.791 -9.353 1.00 51.81 429 SER A CA 1
ATOM 3312 C C . SER A 1 429 ? 7.658 -11.421 -7.991 1.00 51.81 429 SER A C 1
ATOM 3314 O O . SER A 1 429 ? 6.954 -12.313 -7.513 1.00 51.81 429 SER A O 1
ATOM 3316 N N . SER A 1 430 ? 8.807 -11.071 -7.406 1.00 42.53 430 SER A N 1
ATOM 3317 C CA . SER A 1 430 ? 9.515 -11.872 -6.394 1.00 42.53 430 SER A CA 1
ATOM 3318 C C . SER A 1 430 ? 8.920 -11.831 -4.984 1.00 42.53 430 SER A C 1
ATOM 3320 O O . SER A 1 430 ? 9.592 -12.200 -4.027 1.00 42.53 430 SER A O 1
ATOM 3322 N N . VAL A 1 431 ? 7.650 -11.463 -4.829 1.00 42.47 431 VAL A N 1
ATOM 3323 C CA . VAL A 1 431 ? 7.012 -11.442 -3.513 1.00 42.47 431 VAL A CA 1
ATOM 3324 C C . VAL A 1 431 ? 5.657 -12.130 -3.595 1.00 42.47 431 VAL A C 1
ATOM 3326 O O . VAL A 1 431 ? 4.663 -11.506 -3.968 1.00 42.47 431 VAL A O 1
ATOM 3329 N N . PRO A 1 432 ? 5.552 -13.405 -3.190 1.00 38.78 432 PRO A N 1
ATOM 3330 C CA . PRO A 1 432 ? 4.367 -13.815 -2.464 1.00 38.78 432 PRO A CA 1
ATOM 3331 C C . PRO A 1 432 ? 4.263 -12.874 -1.264 1.00 38.78 432 PRO A C 1
ATOM 3333 O O . PRO A 1 432 ? 5.227 -12.715 -0.514 1.00 38.78 432 PRO A O 1
ATOM 3336 N N . THR A 1 433 ? 3.099 -12.267 -1.058 1.00 42.31 433 THR A N 1
ATOM 3337 C CA . THR A 1 433 ? 2.765 -11.433 0.114 1.00 42.31 433 THR A CA 1
ATOM 3338 C C . THR A 1 433 ? 2.991 -12.145 1.464 1.00 42.31 433 THR A C 1
ATOM 3340 O O . THR A 1 433 ? 2.754 -11.576 2.521 1.00 42.31 433 THR A O 1
ATOM 3343 N N . SER A 1 434 ? 3.428 -13.410 1.446 1.00 41.41 434 SER A N 1
ATOM 3344 C CA . SER A 1 434 ? 3.709 -14.271 2.590 1.00 41.41 434 SER A CA 1
ATOM 3345 C C . SER A 1 434 ? 5.190 -14.374 2.989 1.00 41.41 434 SER A C 1
ATOM 3347 O O . SER A 1 434 ? 5.484 -15.134 3.903 1.00 41.41 434 SER A O 1
ATOM 3349 N N . GLY A 1 435 ? 6.120 -13.662 2.337 1.00 50.31 435 GLY A N 1
ATOM 3350 C CA . GLY A 1 435 ? 7.514 -13.559 2.809 1.00 50.31 435 GLY A CA 1
ATOM 3351 C C . GLY A 1 435 ? 8.426 -14.773 2.559 1.00 50.31 435 GLY A C 1
ATOM 3352 O O . GLY A 1 435 ? 9.532 -14.801 3.096 1.00 50.31 435 GLY A O 1
ATOM 3353 N N . GLU A 1 436 ? 7.994 -15.736 1.737 1.00 61.34 436 GLU A N 1
ATOM 3354 C CA . GLU A 1 436 ? 8.818 -16.864 1.281 1.00 61.34 436 GLU A CA 1
ATOM 3355 C C . GLU A 1 436 ? 9.023 -16.808 -0.241 1.00 61.34 436 GLU A C 1
ATOM 3357 O O . GLU A 1 436 ? 8.068 -16.528 -0.972 1.00 61.34 436 GLU A O 1
ATOM 3362 N N . PRO A 1 437 ? 10.224 -17.116 -0.760 1.00 70.00 437 PRO A N 1
ATOM 3363 C CA . PRO A 1 437 ? 10.445 -17.254 -2.194 1.00 70.00 437 PRO A CA 1
ATOM 3364 C C . PRO A 1 437 ? 9.580 -18.364 -2.808 1.00 70.00 437 PRO A C 1
ATOM 3366 O O . PRO A 1 437 ? 9.406 -19.440 -2.236 1.00 70.00 437 PRO A O 1
ATOM 3369 N N . ALA A 1 438 ? 9.086 -18.156 -4.029 1.00 77.50 438 ALA A N 1
ATOM 3370 C CA . ALA A 1 438 ? 8.299 -19.178 -4.717 1.00 77.50 438 ALA A CA 1
ATOM 3371 C C . ALA A 1 438 ? 9.139 -20.429 -5.042 1.00 77.50 438 ALA A C 1
ATOM 3373 O O . ALA A 1 438 ? 10.299 -20.329 -5.452 1.00 77.50 438 ALA A O 1
ATOM 3374 N N . ALA A 1 439 ? 8.536 -21.614 -4.927 1.00 82.06 439 ALA A N 1
ATOM 3375 C CA . ALA A 1 439 ? 9.211 -22.871 -5.238 1.00 82.06 439 ALA A CA 1
ATOM 3376 C C . ALA A 1 439 ? 9.625 -22.950 -6.728 1.00 82.06 439 ALA A C 1
ATOM 3378 O O . ALA A 1 439 ? 8.822 -22.600 -7.597 1.00 82.06 439 ALA A O 1
ATOM 3379 N N . PRO A 1 440 ? 10.846 -23.429 -7.045 1.00 84.19 440 PRO A N 1
ATOM 3380 C CA . PRO A 1 440 ? 11.274 -23.648 -8.425 1.00 84.19 440 PRO A CA 1
ATOM 3381 C C . PRO A 1 440 ? 10.443 -24.751 -9.086 1.00 84.19 440 PRO A C 1
ATOM 3383 O O . PRO A 1 440 ? 10.146 -25.779 -8.467 1.00 84.19 440 PRO A O 1
ATOM 3386 N N . VAL A 1 441 ? 10.123 -24.570 -10.367 1.00 89.69 441 VAL A N 1
ATOM 3387 C CA . VAL A 1 441 ? 9.522 -25.623 -11.196 1.00 89.69 441 VAL A CA 1
ATOM 3388 C C . VAL A 1 441 ? 10.611 -26.251 -12.072 1.00 89.69 441 VAL A C 1
ATOM 3390 O O . VAL A 1 441 ? 11.400 -25.508 -12.655 1.00 89.69 441 VAL A O 1
ATOM 3393 N N . PRO A 1 442 ? 10.686 -27.592 -12.186 1.00 89.62 442 PRO A N 1
ATOM 3394 C CA . PRO A 1 442 ? 11.656 -28.241 -13.065 1.00 89.62 442 PRO A CA 1
ATOM 3395 C C . PRO A 1 442 ? 11.484 -27.823 -14.531 1.00 89.62 442 PRO A C 1
ATOM 3397 O O . PRO A 1 442 ? 10.371 -27.864 -15.057 1.00 89.62 442 PRO A O 1
ATOM 3400 N N . SER A 1 443 ? 12.590 -27.486 -15.200 1.00 88.88 443 SER A N 1
ATOM 3401 C CA . SER A 1 443 ? 12.607 -27.289 -16.654 1.00 88.88 443 SER A CA 1
ATOM 3402 C C . SER A 1 443 ? 12.350 -28.623 -17.369 1.00 88.88 443 SER A C 1
ATOM 3404 O O . SER A 1 443 ? 12.953 -29.636 -16.997 1.00 88.88 443 SER A O 1
ATOM 3406 N N . PRO A 1 444 ? 11.481 -28.667 -18.392 1.00 90.25 444 PRO A N 1
ATOM 3407 C CA . PRO A 1 444 ? 11.295 -29.866 -19.199 1.00 90.25 444 PRO A CA 1
ATOM 3408 C C . PRO A 1 444 ? 12.528 -30.126 -20.080 1.00 90.25 444 PRO A C 1
ATOM 3410 O O . PRO A 1 444 ? 13.280 -29.209 -20.406 1.00 90.25 444 PRO A O 1
ATOM 3413 N N . LEU A 1 445 ? 12.731 -31.389 -20.468 1.00 85.25 445 LEU A N 1
ATOM 3414 C CA . LEU A 1 445 ? 13.835 -31.796 -21.353 1.00 85.25 445 LEU A CA 1
ATOM 3415 C C . LEU A 1 445 ? 13.561 -31.495 -22.835 1.00 85.25 445 LEU A C 1
ATOM 3417 O O . LEU A 1 445 ? 14.496 -31.406 -23.624 1.00 85.25 445 LEU A O 1
ATOM 3421 N N . VAL A 1 446 ? 12.285 -31.385 -23.210 1.00 86.25 446 VAL A N 1
ATOM 3422 C CA . VAL A 1 446 ? 11.811 -31.190 -24.585 1.00 86.25 446 VAL A CA 1
ATOM 3423 C C . VAL A 1 446 ? 10.622 -30.229 -24.603 1.00 86.25 446 VAL A C 1
ATOM 3425 O O . VAL A 1 446 ? 9.891 -30.112 -23.616 1.00 86.25 446 VAL A O 1
ATOM 3428 N N . ASP A 1 447 ? 10.408 -29.553 -25.732 1.00 87.31 447 ASP A N 1
ATOM 3429 C CA . ASP A 1 447 ? 9.291 -28.622 -25.948 1.00 87.31 447 ASP A CA 1
ATOM 3430 C C . ASP A 1 447 ? 7.977 -29.349 -26.298 1.00 87.31 447 ASP A C 1
ATOM 3432 O O . ASP A 1 447 ? 7.321 -29.033 -27.289 1.00 87.31 447 ASP A O 1
ATOM 3436 N N . GLU A 1 448 ? 7.598 -30.358 -25.511 1.00 84.62 448 GLU A N 1
ATOM 3437 C CA . GLU A 1 448 ? 6.413 -31.184 -25.773 1.00 84.62 448 GLU A CA 1
ATOM 3438 C C . GLU A 1 448 ? 5.249 -30.852 -24.822 1.00 84.62 448 GLU A C 1
ATOM 3440 O O . GLU A 1 448 ? 5.457 -30.731 -23.607 1.00 84.62 448 GLU A O 1
ATOM 3445 N N . PRO A 1 449 ? 4.003 -30.731 -25.329 1.00 82.62 449 PRO A N 1
ATOM 3446 C CA . PRO A 1 449 ? 2.834 -30.479 -24.492 1.00 82.62 449 PRO A CA 1
ATOM 3447 C C . PRO A 1 449 ? 2.690 -31.503 -23.358 1.00 82.62 449 PRO A C 1
ATOM 3449 O O . PRO A 1 449 ? 2.547 -32.702 -23.583 1.00 82.62 449 PRO A O 1
ATOM 3452 N N . GLY A 1 450 ? 2.670 -31.016 -22.119 1.00 85.50 450 GLY A N 1
ATOM 3453 C CA . GLY A 1 450 ? 2.542 -31.855 -20.935 1.00 85.50 450 GLY A CA 1
ATOM 3454 C C . GLY A 1 450 ? 2.440 -31.036 -19.654 1.00 85.50 450 GLY A C 1
ATOM 3455 O O . GLY A 1 450 ? 2.638 -29.818 -19.653 1.00 85.50 450 GLY A O 1
ATOM 3456 N N . GLN A 1 451 ? 2.134 -31.708 -18.542 1.00 87.38 451 GLN A N 1
ATOM 3457 C CA . GLN A 1 451 ? 1.952 -31.053 -17.244 1.00 87.38 451 GLN A CA 1
ATOM 3458 C C . GLN A 1 451 ? 3.211 -30.297 -16.793 1.00 87.38 451 GLN A C 1
ATOM 3460 O O . GLN A 1 451 ? 3.095 -29.174 -16.310 1.00 87.38 451 GLN A O 1
ATOM 3465 N N . VAL A 1 452 ? 4.398 -30.884 -16.987 1.00 90.12 452 VAL A N 1
ATOM 3466 C CA . VAL A 1 452 ? 5.682 -30.279 -16.590 1.00 90.12 452 VAL A CA 1
ATOM 3467 C C . VAL A 1 452 ? 5.944 -28.993 -17.374 1.00 90.12 452 VAL A C 1
ATOM 3469 O O . VAL A 1 452 ? 6.157 -27.948 -16.767 1.00 90.12 452 VAL A O 1
ATOM 3472 N N . LEU A 1 453 ? 5.841 -29.036 -18.708 1.00 89.56 453 LEU A N 1
ATOM 3473 C CA . LEU A 1 453 ? 6.000 -27.854 -19.560 1.00 89.56 453 LEU A CA 1
ATOM 3474 C C . LEU A 1 453 ? 4.977 -26.767 -19.206 1.00 89.56 453 LEU A C 1
ATOM 3476 O O . LEU A 1 453 ? 5.344 -25.606 -19.063 1.00 89.56 453 LEU A O 1
ATOM 3480 N N . SER A 1 454 ? 3.707 -27.135 -19.009 1.00 89.25 454 SER A N 1
ATOM 3481 C CA . SER A 1 454 ? 2.658 -26.173 -18.653 1.00 89.25 454 SER A CA 1
ATOM 3482 C C . SER A 1 454 ? 2.918 -25.498 -17.301 1.00 89.25 454 SER A C 1
ATOM 3484 O O . SER A 1 454 ? 2.720 -24.291 -17.165 1.00 89.25 454 SER A O 1
ATOM 3486 N N . GLN A 1 455 ? 3.404 -26.245 -16.304 1.00 90.19 455 GLN A N 1
ATOM 3487 C CA . GLN A 1 455 ? 3.793 -25.689 -15.006 1.00 90.19 455 GLN A CA 1
ATOM 3488 C C . GLN A 1 455 ? 5.025 -24.784 -15.116 1.00 90.19 455 GLN A C 1
ATOM 3490 O O . GLN A 1 455 ? 5.040 -23.719 -14.503 1.00 90.19 455 GLN A O 1
ATOM 3495 N N . PHE A 1 456 ? 6.027 -25.183 -15.902 1.00 92.81 456 PHE A N 1
ATOM 3496 C CA . PHE A 1 456 ? 7.248 -24.406 -16.108 1.00 92.81 456 PHE A CA 1
ATOM 3497 C C . PHE A 1 456 ? 6.967 -23.089 -16.839 1.00 92.81 456 PHE A C 1
ATOM 3499 O O . PHE A 1 456 ? 7.372 -22.027 -16.375 1.00 92.81 456 PHE A O 1
ATOM 3506 N N . ILE A 1 457 ? 6.181 -23.130 -17.921 1.00 92.31 457 ILE A N 1
ATOM 3507 C CA . ILE A 1 457 ? 5.738 -21.926 -18.636 1.00 92.31 457 ILE A CA 1
ATOM 3508 C C . ILE A 1 457 ? 4.930 -21.024 -17.704 1.00 92.31 457 ILE A C 1
ATOM 3510 O O . ILE A 1 457 ? 5.221 -19.837 -17.611 1.00 92.31 457 ILE A O 1
ATOM 3514 N N . ALA A 1 458 ? 3.953 -21.571 -16.974 1.00 89.44 458 ALA A N 1
ATOM 3515 C CA . ALA A 1 458 ? 3.161 -20.777 -16.037 1.00 89.44 458 ALA A CA 1
ATOM 3516 C C . ALA A 1 458 ? 4.039 -20.061 -15.002 1.00 89.44 458 ALA A C 1
ATOM 3518 O O . ALA A 1 458 ? 3.759 -18.917 -14.663 1.00 89.44 458 ALA A O 1
ATOM 3519 N N . ARG A 1 459 ? 5.108 -20.720 -14.538 1.00 91.00 459 ARG A N 1
ATOM 3520 C CA . ARG A 1 459 ? 6.071 -20.128 -13.614 1.00 91.00 459 ARG A CA 1
ATOM 3521 C C . ARG A 1 459 ? 6.862 -18.993 -14.260 1.00 91.00 459 ARG A C 1
ATOM 3523 O O . ARG A 1 459 ? 6.929 -17.917 -13.684 1.00 91.00 459 ARG A O 1
ATOM 3530 N N . LEU A 1 460 ? 7.416 -19.189 -15.455 1.00 93.25 460 LEU A N 1
ATOM 3531 C CA . LEU A 1 460 ? 8.145 -18.136 -16.178 1.00 93.25 460 LEU A CA 1
ATOM 3532 C C . LEU A 1 460 ? 7.272 -16.906 -16.463 1.00 93.25 460 LEU A C 1
ATOM 3534 O O . LEU A 1 460 ? 7.734 -15.774 -16.350 1.00 93.25 460 LEU A O 1
ATOM 3538 N N . TYR A 1 461 ? 5.997 -17.126 -16.784 1.00 92.38 461 TYR A N 1
ATOM 3539 C CA . TYR A 1 461 ? 5.033 -16.061 -17.059 1.00 92.38 461 TYR A CA 1
ATOM 3540 C C . TYR A 1 461 ? 4.554 -15.336 -15.795 1.00 92.38 461 TYR A C 1
ATOM 3542 O O . TYR A 1 461 ? 3.913 -14.294 -15.917 1.00 92.38 461 TYR A O 1
ATOM 3550 N N . ASP A 1 462 ? 4.932 -15.790 -14.591 1.00 89.69 462 ASP A N 1
ATOM 3551 C CA . ASP A 1 462 ? 4.774 -14.979 -13.378 1.00 89.69 462 ASP A CA 1
ATOM 3552 C C . ASP A 1 462 ? 5.507 -13.633 -13.500 1.00 89.69 462 ASP A C 1
ATOM 3554 O O . ASP A 1 462 ? 5.082 -12.671 -12.870 1.00 89.69 462 ASP A O 1
ATOM 3558 N N . PHE A 1 463 ? 6.526 -13.521 -14.367 1.00 91.31 463 PHE A N 1
ATOM 3559 C CA . PHE A 1 463 ? 7.149 -12.243 -14.726 1.00 91.31 463 PHE A CA 1
ATOM 3560 C C . PHE A 1 463 ? 6.120 -11.192 -15.171 1.00 91.31 463 PHE A C 1
ATOM 3562 O O . PHE A 1 463 ? 6.253 -10.016 -14.844 1.00 91.31 463 PHE A O 1
ATOM 3569 N N . TYR A 1 464 ? 5.060 -11.619 -15.867 1.00 90.81 464 TYR A N 1
ATOM 3570 C CA . TYR A 1 464 ? 4.008 -10.734 -16.363 1.00 90.81 464 TYR A CA 1
ATOM 3571 C C . TYR A 1 464 ? 2.941 -10.377 -15.309 1.00 90.81 464 TYR A C 1
ATOM 3573 O O . TYR A 1 464 ? 2.005 -9.631 -15.601 1.00 90.81 464 TYR A O 1
ATOM 3581 N N . LYS A 1 465 ? 3.069 -10.878 -14.073 1.00 86.12 465 LYS A N 1
ATOM 3582 C CA . LYS A 1 465 ? 2.199 -10.540 -12.939 1.00 86.12 465 LYS A CA 1
ATOM 3583 C C . LYS A 1 465 ? 2.800 -9.373 -12.157 1.00 86.12 465 LYS A C 1
ATOM 3585 O O . LYS A 1 465 ? 3.590 -9.573 -11.237 1.00 86.12 465 LYS A O 1
ATOM 3590 N N . GLN A 1 466 ? 2.428 -8.152 -12.533 1.00 78.75 466 GLN A N 1
ATOM 3591 C CA . GLN A 1 466 ? 2.837 -6.950 -11.801 1.00 78.75 466 GLN A CA 1
ATOM 3592 C C . GLN A 1 466 ? 1.984 -6.708 -10.562 1.00 78.75 466 GLN A C 1
ATOM 3594 O O . GLN A 1 466 ? 0.877 -7.236 -10.427 1.00 78.75 466 GLN A O 1
ATOM 3599 N N . ARG A 1 467 ? 2.490 -5.843 -9.679 1.00 78.44 467 ARG A N 1
ATOM 3600 C CA . ARG A 1 467 ? 1.650 -5.224 -8.656 1.00 78.44 467 ARG A CA 1
ATOM 3601 C C . ARG A 1 467 ? 0.555 -4.382 -9.321 1.00 78.44 467 ARG A C 1
ATOM 3603 O O . ARG A 1 467 ? 0.784 -3.847 -10.410 1.00 78.44 467 ARG A O 1
ATOM 3610 N N . PRO A 1 468 ? -0.608 -4.214 -8.669 1.00 84.88 468 PRO A N 1
ATOM 3611 C CA . PRO A 1 468 ? -1.641 -3.311 -9.160 1.00 84.88 468 PRO A CA 1
ATOM 3612 C C . PRO A 1 468 ? -1.061 -1.919 -9.431 1.00 84.88 468 PRO A C 1
ATOM 3614 O O . PRO A 1 468 ? -0.372 -1.359 -8.583 1.00 84.88 468 PRO A O 1
ATOM 3617 N N . GLN A 1 469 ? -1.350 -1.322 -10.590 1.00 87.75 469 GLN A N 1
ATOM 3618 C CA . GLN A 1 469 ? -0.709 -0.051 -10.986 1.00 87.75 469 GLN A CA 1
ATOM 3619 C C . GLN A 1 469 ? -1.081 1.137 -10.093 1.00 87.75 469 GLN A C 1
ATOM 3621 O O . GLN A 1 469 ? -0.406 2.161 -10.101 1.00 87.75 469 GLN A O 1
ATOM 3626 N N . ARG A 1 470 ? -2.174 1.008 -9.339 1.00 90.19 470 ARG A N 1
ATOM 3627 C CA . ARG A 1 470 ? -2.639 2.010 -8.375 1.00 90.19 470 ARG A CA 1
ATOM 3628 C C . ARG A 1 470 ? -1.986 1.849 -7.001 1.00 90.19 470 ARG A C 1
ATOM 3630 O O . ARG A 1 470 ? -2.187 2.705 -6.144 1.00 90.19 470 ARG A O 1
ATOM 3637 N N . GLU A 1 471 ? -1.240 0.763 -6.784 1.00 89.69 471 GLU A N 1
ATOM 3638 C CA . GLU A 1 471 ? -0.536 0.536 -5.527 1.00 89.69 471 GLU A CA 1
ATOM 3639 C C . GLU A 1 471 ? 0.588 1.570 -5.395 1.00 89.69 471 GLU A C 1
ATOM 3641 O O . GLU A 1 471 ? 1.393 1.717 -6.314 1.00 89.69 471 GLU A O 1
ATOM 3646 N N . MET A 1 472 ? 0.657 2.296 -4.281 1.00 91.75 472 MET A N 1
ATOM 3647 C CA . MET A 1 472 ? 1.715 3.277 -4.045 1.00 91.75 472 MET A CA 1
ATOM 3648 C C . MET A 1 472 ? 2.661 2.778 -2.962 1.00 91.75 472 MET A C 1
ATOM 3650 O O . MET A 1 472 ? 2.249 2.487 -1.842 1.00 91.75 472 MET A O 1
ATOM 3654 N N . THR A 1 473 ? 3.948 2.685 -3.286 1.00 91.06 473 THR A N 1
ATOM 3655 C CA . THR A 1 473 ? 4.966 2.220 -2.337 1.00 91.06 473 THR A CA 1
ATOM 3656 C C . THR A 1 473 ? 6.256 3.025 -2.477 1.00 91.06 473 THR A C 1
ATOM 3658 O O . THR A 1 473 ? 6.356 3.958 -3.275 1.00 91.06 473 THR A O 1
ATOM 3661 N N . LEU A 1 474 ? 7.248 2.693 -1.655 1.00 91.31 474 LEU A N 1
ATOM 3662 C CA . LEU A 1 474 ? 8.606 3.214 -1.784 1.00 91.31 474 LEU A CA 1
ATOM 3663 C C . LEU A 1 474 ? 9.256 2.646 -3.052 1.00 91.31 474 LEU A C 1
ATOM 3665 O O . LEU A 1 474 ? 9.145 1.445 -3.312 1.00 91.31 474 LEU A O 1
ATOM 3669 N N . ASP A 1 475 ? 9.960 3.477 -3.816 1.00 91.75 475 ASP A N 1
ATOM 3670 C CA . ASP A 1 475 ? 10.672 3.035 -5.014 1.00 91.75 475 ASP A CA 1
ATOM 3671 C C . ASP A 1 475 ? 11.941 2.249 -4.618 1.00 91.75 475 ASP A C 1
ATOM 3673 O O . ASP A 1 475 ? 12.841 2.817 -3.987 1.00 91.75 475 ASP A O 1
ATOM 3677 N N . PRO A 1 476 ? 12.087 0.963 -4.994 1.00 89.62 476 PRO A N 1
ATOM 3678 C CA . PRO A 1 476 ? 13.287 0.174 -4.685 1.00 89.62 476 PRO A CA 1
ATOM 3679 C C . PRO A 1 476 ? 14.580 0.759 -5.288 1.00 89.62 476 PRO A C 1
ATOM 3681 O O . PRO A 1 476 ? 15.692 0.418 -4.874 1.00 89.62 476 PRO A O 1
ATOM 3684 N N . ARG A 1 477 ? 14.477 1.686 -6.246 1.00 91.06 477 ARG A N 1
ATOM 3685 C CA . ARG A 1 477 ? 15.624 2.442 -6.764 1.00 91.06 477 ARG A CA 1
ATOM 3686 C C . ARG A 1 477 ? 15.984 3.643 -5.909 1.00 91.06 477 ARG A C 1
ATOM 3688 O O . ARG A 1 477 ? 17.108 4.108 -6.002 1.00 91.06 477 ARG A O 1
ATOM 3695 N N . ARG A 1 478 ? 15.094 4.145 -5.058 1.00 92.62 478 ARG A N 1
ATOM 3696 C CA . ARG A 1 478 ? 15.365 5.282 -4.158 1.00 92.62 478 ARG A CA 1
ATOM 3697 C C . ARG A 1 478 ? 15.758 4.845 -2.751 1.00 92.62 478 ARG A C 1
ATOM 3699 O O . ARG A 1 478 ? 16.291 5.652 -1.990 1.00 92.62 478 ARG A O 1
ATOM 3706 N N . HIS A 1 479 ? 15.569 3.566 -2.438 1.00 91.50 479 HIS A N 1
ATOM 3707 C CA . HIS A 1 479 ? 15.909 2.979 -1.147 1.00 91.50 479 HIS A CA 1
ATOM 3708 C C . HIS A 1 479 ? 16.825 1.763 -1.306 1.00 91.50 479 HIS A C 1
ATOM 3710 O O . HIS A 1 479 ? 16.633 0.967 -2.223 1.00 91.50 479 HIS A O 1
ATOM 3716 N N . PRO A 1 480 ? 17.824 1.592 -0.426 1.00 91.31 480 PRO A N 1
ATOM 3717 C CA . PRO A 1 480 ? 18.771 0.491 -0.524 1.00 91.31 480 PRO A CA 1
ATOM 3718 C C . PRO A 1 480 ? 18.077 -0.841 -0.186 1.00 91.31 480 PRO A C 1
ATOM 3720 O O . PRO A 1 480 ? 17.237 -0.859 0.719 1.00 91.31 480 PRO A O 1
ATOM 3723 N N . PRO A 1 481 ? 18.421 -1.961 -0.852 1.00 88.75 481 PRO A N 1
ATOM 3724 C CA . PRO A 1 481 ? 17.853 -3.280 -0.558 1.00 88.75 481 PRO A CA 1
ATOM 3725 C C . PRO A 1 481 ? 17.920 -3.687 0.920 1.00 88.75 481 PRO A C 1
ATOM 3727 O O . PRO A 1 481 ? 17.014 -4.358 1.417 1.00 88.75 481 PRO A O 1
ATOM 3730 N N . GLU A 1 482 ? 18.955 -3.228 1.626 1.00 90.62 482 GLU A N 1
ATOM 3731 C CA . GLU A 1 482 ? 19.205 -3.437 3.052 1.00 90.62 482 GLU A CA 1
ATOM 3732 C C . GLU A 1 482 ? 18.158 -2.765 3.951 1.00 90.62 482 GLU A C 1
ATOM 3734 O O . GLU A 1 482 ? 17.961 -3.191 5.085 1.00 90.62 482 GLU A O 1
ATOM 3739 N N . LEU A 1 483 ? 17.482 -1.721 3.466 1.00 87.88 483 LEU A N 1
ATOM 3740 C CA . LEU A 1 483 ? 16.443 -0.987 4.197 1.00 87.88 483 LEU A CA 1
ATOM 3741 C C . LEU A 1 483 ? 15.100 -1.002 3.465 1.00 87.88 483 LEU A C 1
ATOM 3743 O O . LEU A 1 483 ? 14.173 -0.317 3.880 1.00 87.88 483 LEU A O 1
ATOM 3747 N N . TYR A 1 484 ? 14.972 -1.725 2.356 1.00 85.06 484 TYR A N 1
ATOM 3748 C CA . TYR A 1 484 ? 13.737 -1.768 1.587 1.00 85.06 484 TYR A CA 1
ATOM 3749 C C . TYR A 1 484 ? 12.831 -2.885 2.100 1.00 85.06 484 TYR A C 1
ATOM 3751 O O . TYR A 1 484 ? 13.250 -4.033 2.199 1.00 85.06 484 TYR A O 1
ATOM 3759 N N . ALA A 1 485 ? 11.573 -2.566 2.372 1.00 75.88 485 ALA A N 1
ATOM 3760 C CA . ALA A 1 485 ? 10.565 -3.538 2.769 1.00 75.88 485 ALA A CA 1
ATOM 3761 C C . ALA A 1 485 ? 9.408 -3.492 1.775 1.00 75.88 485 ALA A C 1
ATOM 3763 O O . ALA A 1 485 ? 9.080 -2.429 1.242 1.00 75.88 485 ALA A O 1
ATOM 3764 N N . THR A 1 486 ? 8.811 -4.650 1.519 1.00 70.94 486 THR A N 1
ATOM 3765 C CA . THR A 1 486 ? 7.584 -4.757 0.727 1.00 70.94 486 THR A CA 1
ATOM 3766 C C . THR A 1 486 ? 6.402 -4.207 1.533 1.00 70.94 486 THR A C 1
ATOM 3768 O O . THR A 1 486 ? 6.551 -3.820 2.695 1.00 70.94 486 THR A O 1
ATOM 3771 N N . LYS A 1 487 ? 5.209 -4.149 0.932 1.00 72.44 487 LYS A N 1
ATOM 3772 C CA . LYS A 1 487 ? 4.024 -3.609 1.614 1.00 72.44 487 LYS A CA 1
ATOM 3773 C C . LYS A 1 487 ? 3.674 -4.351 2.910 1.00 72.44 487 LYS A C 1
ATOM 3775 O O . LYS A 1 487 ? 3.249 -3.704 3.861 1.00 72.44 487 LYS A O 1
ATOM 3780 N N . ASP A 1 488 ? 3.939 -5.656 2.968 1.00 72.06 488 ASP A N 1
ATOM 3781 C CA . ASP A 1 488 ? 3.566 -6.542 4.080 1.00 72.06 488 ASP A CA 1
ATOM 3782 C C . ASP A 1 488 ? 4.622 -6.596 5.200 1.00 72.06 488 ASP A C 1
ATOM 3784 O O . ASP A 1 488 ? 4.418 -7.239 6.227 1.00 72.06 488 ASP A O 1
ATOM 3788 N N . LEU A 1 489 ? 5.766 -5.925 5.029 1.00 72.31 489 LEU A N 1
ATOM 3789 C CA . LEU A 1 489 ? 6.883 -5.985 5.970 1.00 72.31 489 LEU A CA 1
ATOM 3790 C C . LEU A 1 489 ? 7.108 -4.645 6.659 1.00 72.31 489 LEU A C 1
ATOM 3792 O O . LEU A 1 489 ? 7.087 -3.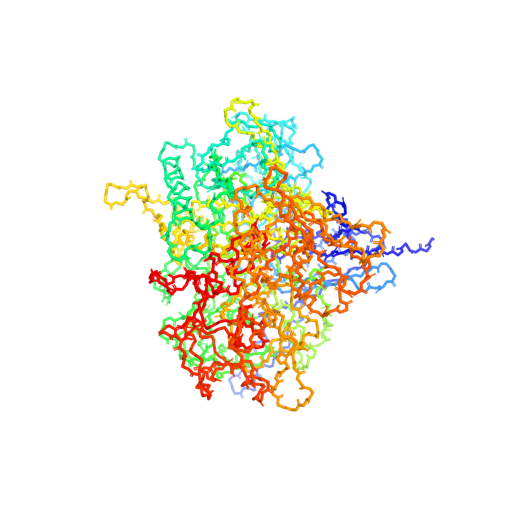588 6.027 1.00 72.31 489 LEU A O 1
ATOM 3796 N N . THR A 1 490 ? 7.394 -4.699 7.960 1.00 74.19 490 THR A N 1
ATOM 3797 C CA . THR A 1 490 ? 7.881 -3.527 8.685 1.00 74.19 490 THR A CA 1
ATOM 3798 C C . THR A 1 490 ? 9.304 -3.224 8.222 1.00 74.19 490 THR A C 1
ATOM 3800 O O . THR A 1 490 ? 10.218 -4.040 8.351 1.00 74.19 490 THR A O 1
ATOM 3803 N N . ASN A 1 491 ? 9.477 -2.031 7.684 1.00 74.19 491 ASN A N 1
ATOM 3804 C CA . ASN A 1 491 ? 10.714 -1.469 7.209 1.00 74.19 491 ASN A CA 1
ATOM 3805 C C . ASN A 1 491 ? 11.603 -1.110 8.396 1.00 74.19 491 ASN A C 1
ATOM 3807 O O . ASN A 1 491 ? 11.151 -0.394 9.295 1.00 74.19 491 ASN A O 1
ATOM 3811 N N . PRO A 1 492 ? 12.869 -1.540 8.387 1.00 72.19 492 PRO A N 1
ATOM 3812 C CA . PRO A 1 492 ? 13.721 -1.375 9.546 1.00 72.19 492 PRO A CA 1
ATOM 3813 C C . PRO A 1 492 ? 14.308 0.043 9.703 1.00 72.19 492 PRO A C 1
ATOM 3815 O O . PRO A 1 492 ? 14.973 0.306 10.702 1.00 72.19 492 PRO A O 1
ATOM 3818 N N . GLY A 1 493 ? 14.074 0.968 8.757 1.00 80.12 493 GLY A N 1
ATOM 3819 C CA . GLY A 1 493 ? 14.537 2.357 8.885 1.00 80.12 493 GLY A CA 1
ATOM 3820 C C . GLY A 1 493 ? 14.668 3.148 7.581 1.00 80.12 493 GLY A C 1
ATOM 3821 O O . GLY A 1 493 ? 15.731 3.702 7.309 1.00 80.12 493 GLY A O 1
ATOM 3822 N N . ASN A 1 494 ? 13.620 3.217 6.754 1.00 86.56 494 ASN A N 1
ATOM 3823 C CA . ASN A 1 494 ? 13.647 4.011 5.518 1.00 86.56 494 ASN A CA 1
ATOM 3824 C C . ASN A 1 494 ? 13.687 5.532 5.763 1.00 86.56 494 ASN A C 1
ATOM 3826 O O . ASN A 1 494 ? 13.453 6.030 6.866 1.00 86.56 494 ASN A O 1
ATOM 3830 N N . SER A 1 495 ? 13.930 6.278 4.681 1.00 91.56 495 SER A N 1
ATOM 3831 C CA . SER A 1 495 ? 14.023 7.741 4.679 1.00 91.56 495 SER A CA 1
ATOM 3832 C C . SER A 1 495 ? 12.772 8.444 5.221 1.00 91.56 495 SER A C 1
ATOM 3834 O O . SER A 1 495 ? 12.902 9.483 5.864 1.00 91.56 495 SER A O 1
ATOM 3836 N N . VAL A 1 496 ? 11.571 7.885 5.017 1.00 93.50 496 VAL A N 1
ATOM 3837 C CA . VAL A 1 496 ? 10.319 8.449 5.554 1.00 93.50 496 VAL A CA 1
ATOM 3838 C C . VAL A 1 496 ? 10.281 8.308 7.073 1.00 93.50 496 VAL A C 1
ATOM 3840 O O . VAL A 1 496 ? 10.032 9.283 7.774 1.00 93.50 496 VAL A O 1
ATOM 3843 N N . ILE A 1 497 ? 10.579 7.120 7.604 1.00 92.69 497 ILE A N 1
ATOM 3844 C CA . ILE A 1 497 ? 10.608 6.878 9.053 1.00 92.69 497 ILE A CA 1
ATOM 3845 C C . ILE A 1 497 ? 11.697 7.722 9.723 1.00 92.69 497 ILE A C 1
ATOM 3847 O O . ILE A 1 497 ? 11.436 8.337 10.755 1.00 92.69 497 ILE A O 1
ATOM 3851 N N . ALA A 1 498 ? 12.883 7.825 9.115 1.00 93.88 498 ALA A N 1
ATOM 3852 C CA . ALA A 1 498 ? 13.950 8.698 9.602 1.00 93.88 498 ALA A CA 1
ATOM 3853 C C . ALA A 1 498 ? 13.524 10.177 9.618 1.00 93.88 498 ALA A C 1
ATOM 3855 O O . ALA A 1 498 ? 13.804 10.887 10.584 1.00 93.88 498 ALA A O 1
ATOM 3856 N N . TYR A 1 499 ? 12.803 10.628 8.585 1.00 96.62 499 TYR A N 1
ATOM 3857 C CA . TYR A 1 499 ? 12.238 11.976 8.523 1.00 96.62 499 TYR A CA 1
ATOM 3858 C C . TYR A 1 499 ? 11.232 12.229 9.642 1.00 96.62 499 TYR A C 1
ATOM 3860 O O . TYR A 1 499 ? 11.386 13.202 10.381 1.00 96.62 499 TYR A O 1
ATOM 3868 N N . LEU A 1 500 ? 10.255 11.331 9.802 1.00 96.00 500 LEU A N 1
ATOM 3869 C CA . LEU A 1 500 ? 9.233 11.404 10.845 1.00 96.00 500 LEU A CA 1
ATOM 3870 C C . LEU A 1 500 ? 9.855 11.433 12.242 1.00 96.00 500 LEU A C 1
ATOM 3872 O O . LEU A 1 500 ? 9.475 12.271 13.052 1.00 96.00 500 LEU A O 1
ATOM 3876 N N . ALA A 1 501 ? 10.846 10.578 12.506 1.00 95.62 501 ALA A N 1
ATOM 3877 C CA . ALA A 1 501 ? 11.549 10.497 13.786 1.00 95.62 501 ALA A CA 1
ATOM 3878 C C . ALA A 1 501 ? 12.182 11.834 14.214 1.00 95.62 501 ALA A C 1
ATOM 3880 O O . ALA A 1 501 ? 12.259 12.127 15.411 1.00 95.62 501 ALA A O 1
ATOM 3881 N N . GLY A 1 502 ? 12.622 12.641 13.242 1.00 96.50 502 GLY A N 1
ATOM 3882 C CA . GLY A 1 502 ? 13.213 13.961 13.457 1.00 96.50 502 GLY A CA 1
ATOM 3883 C C . GLY A 1 502 ? 12.201 15.097 13.657 1.00 96.50 502 GLY A C 1
ATOM 3884 O O . GLY A 1 502 ? 12.615 16.210 13.981 1.00 96.50 502 GLY A O 1
ATOM 3885 N N . LEU A 1 503 ? 10.897 14.864 13.475 1.00 97.50 503 LEU A N 1
ATOM 3886 C CA . LEU A 1 503 ? 9.886 15.922 13.560 1.00 97.50 503 LEU A CA 1
ATOM 3887 C C . LEU A 1 503 ? 9.643 16.383 15.002 1.00 97.50 503 LEU A C 1
ATOM 3889 O O . LEU A 1 503 ? 9.397 15.597 15.922 1.00 97.50 503 LEU A O 1
ATOM 3893 N N . GLN A 1 504 ? 9.650 17.698 15.172 1.00 97.38 504 GLN A N 1
ATOM 3894 C CA . GLN A 1 504 ? 9.363 18.414 16.403 1.00 97.38 504 GLN A CA 1
ATOM 3895 C C . GLN A 1 504 ? 8.245 19.416 16.152 1.00 97.38 504 GLN A C 1
ATOM 3897 O O . GLN A 1 504 ? 8.137 20.002 15.072 1.00 97.38 504 GLN A O 1
ATOM 3902 N N . TYR A 1 505 ? 7.431 19.637 17.179 1.00 97.38 505 TYR A N 1
ATOM 3903 C CA . TYR A 1 505 ? 6.404 20.665 17.153 1.00 97.38 505 TYR A CA 1
ATOM 3904 C C . TYR A 1 505 ? 7.014 22.036 16.835 1.00 97.38 505 TYR A C 1
ATOM 3906 O O . TYR A 1 505 ? 8.073 22.380 17.354 1.00 97.38 505 TYR A O 1
ATOM 3914 N N . VAL A 1 506 ? 6.349 22.816 15.984 1.00 97.00 506 VAL A N 1
ATOM 3915 C CA . VAL A 1 506 ? 6.857 24.119 15.519 1.00 97.00 506 VAL A CA 1
ATOM 3916 C C . VAL A 1 506 ? 6.928 25.184 16.623 1.00 97.00 506 VAL A C 1
ATOM 3918 O O . VAL A 1 506 ? 7.677 26.151 16.496 1.00 97.00 506 VAL A O 1
ATOM 3921 N N . HIS A 1 507 ? 6.138 25.049 17.694 1.00 94.81 507 HIS A N 1
ATOM 3922 C CA . HIS A 1 507 ? 6.106 26.026 18.783 1.00 94.81 507 HIS A CA 1
ATOM 3923 C C . HIS A 1 507 ? 6.892 25.541 20.014 1.00 94.81 507 HIS A C 1
ATOM 3925 O O . HIS A 1 507 ? 6.826 24.350 20.347 1.00 94.81 507 HIS A O 1
ATOM 3931 N N . PRO A 1 508 ? 7.570 26.451 20.747 1.00 91.00 508 PRO A N 1
ATOM 3932 C CA . PRO A 1 508 ? 8.273 26.118 21.984 1.00 91.00 508 PRO A CA 1
ATOM 3933 C C . PRO A 1 508 ? 7.376 25.359 22.982 1.00 91.00 508 PRO A C 1
ATOM 3935 O O . PRO A 1 508 ? 6.201 25.709 23.116 1.00 91.00 508 PRO A O 1
ATOM 3938 N N . PRO A 1 509 ? 7.896 24.337 23.689 1.00 92.44 509 PRO A N 1
ATOM 3939 C CA . PRO A 1 509 ? 9.302 23.923 23.775 1.00 92.44 509 PRO A CA 1
ATOM 3940 C C . PRO A 1 509 ? 9.766 22.973 22.651 1.00 92.44 509 PRO A C 1
ATOM 3942 O O . PRO A 1 509 ? 10.773 22.292 22.815 1.00 92.44 509 PRO A O 1
ATOM 3945 N N . ASN A 1 510 ? 9.062 22.921 21.514 1.00 93.69 510 ASN A N 1
ATOM 3946 C CA . ASN A 1 510 ? 9.394 22.091 20.353 1.00 93.69 510 ASN A CA 1
ATOM 3947 C C . ASN A 1 510 ? 9.399 20.591 20.682 1.00 93.69 510 ASN A C 1
ATOM 3949 O O . ASN A 1 510 ? 10.376 19.879 20.451 1.00 93.69 510 ASN A O 1
ATOM 3953 N N . HIS A 1 511 ? 8.292 20.115 21.260 1.00 93.50 511 HIS A N 1
ATOM 3954 C CA . HIS A 1 511 ? 8.124 18.718 21.662 1.00 93.50 511 HIS A CA 1
ATOM 3955 C C . HIS A 1 511 ? 8.518 17.743 20.528 1.00 93.50 511 HIS A C 1
ATOM 3957 O O . HIS A 1 511 ? 8.012 17.888 19.411 1.00 93.50 511 HIS A O 1
ATOM 3963 N N . PRO A 1 512 ? 9.373 16.733 20.786 1.00 93.69 512 PRO A N 1
ATOM 3964 C CA . PRO A 1 512 ? 9.815 15.762 19.784 1.00 93.69 512 PRO A CA 1
ATOM 3965 C C . PRO A 1 512 ? 8.759 14.669 19.562 1.00 93.69 512 PRO A C 1
ATOM 3967 O O . PRO A 1 512 ? 8.906 13.528 19.993 1.00 93.69 512 PRO A O 1
ATOM 3970 N N . ILE A 1 513 ? 7.659 15.035 18.907 1.00 93.94 513 ILE A N 1
ATOM 3971 C CA . ILE A 1 513 ? 6.496 14.158 18.684 1.00 93.94 513 ILE A CA 1
ATOM 3972 C C . ILE A 1 513 ? 6.802 13.068 17.641 1.00 93.94 513 ILE A C 1
ATOM 3974 O O . ILE A 1 513 ? 6.184 12.005 17.671 1.00 93.94 513 ILE A O 1
ATOM 3978 N N . GLY A 1 514 ? 7.801 13.295 16.780 1.00 95.00 514 GLY A N 1
ATOM 3979 C CA . GLY A 1 514 ? 8.239 12.411 15.698 1.00 95.00 514 GLY A CA 1
ATOM 3980 C C . GLY A 1 514 ? 8.351 10.926 16.044 1.00 95.00 514 GLY A C 1
ATOM 3981 O O . GLY A 1 514 ? 7.934 10.054 15.282 1.00 95.00 514 GLY A O 1
ATOM 3982 N N . GLN A 1 515 ? 8.857 10.634 17.243 1.00 92.88 515 GLN A N 1
ATOM 3983 C CA . GLN A 1 515 ? 9.087 9.272 17.736 1.00 92.88 515 GLN A CA 1
ATOM 3984 C C . GLN A 1 515 ? 7.800 8.456 17.933 1.00 92.88 515 GLN A C 1
ATOM 3986 O O . GLN A 1 515 ? 7.855 7.233 18.025 1.00 92.88 515 GLN A O 1
ATOM 3991 N N . ASN A 1 516 ? 6.628 9.095 17.972 1.00 93.62 516 ASN A N 1
ATOM 3992 C CA . ASN A 1 516 ? 5.356 8.390 18.128 1.00 93.62 516 ASN A CA 1
ATOM 3993 C C . ASN A 1 516 ? 4.951 7.606 16.868 1.00 93.62 516 ASN A C 1
ATOM 3995 O O . ASN A 1 516 ? 4.194 6.640 16.983 1.00 93.62 516 ASN A O 1
ATOM 3999 N N . TRP A 1 517 ? 5.440 8.008 15.688 1.00 93.62 517 TRP A N 1
ATOM 4000 C CA . TRP A 1 517 ? 5.151 7.348 14.406 1.00 93.62 517 TRP A CA 1
ATOM 4001 C C . TRP A 1 517 ? 6.137 6.240 14.049 1.00 93.62 517 TRP A C 1
ATOM 4003 O O . TRP A 1 517 ? 5.832 5.409 13.194 1.00 93.62 517 TRP A O 1
ATOM 4013 N N . VAL A 1 518 ? 7.310 6.223 14.683 1.00 90.81 518 VAL A N 1
ATOM 4014 C CA . VAL A 1 518 ? 8.342 5.220 14.418 1.00 90.81 518 VAL A CA 1
ATOM 4015 C C . VAL A 1 518 ? 7.834 3.860 14.913 1.00 90.81 518 VAL A C 1
ATOM 4017 O O . VAL A 1 518 ? 7.474 3.743 16.088 1.00 90.81 518 VAL A O 1
ATOM 4020 N N . PRO A 1 519 ? 7.743 2.834 14.045 1.00 85.06 519 PRO A N 1
ATOM 4021 C CA . PRO A 1 519 ? 7.295 1.514 14.467 1.00 85.06 519 PRO A CA 1
ATOM 4022 C C . PRO A 1 519 ? 8.257 0.901 15.496 1.00 85.06 519 PRO A C 1
ATOM 4024 O O . PRO A 1 519 ? 9.463 1.139 15.465 1.00 85.06 519 PRO A O 1
ATOM 4027 N N . HIS A 1 520 ? 7.701 0.107 16.411 1.00 82.25 520 HIS A N 1
ATOM 4028 C CA . HIS A 1 520 ? 8.440 -0.648 17.418 1.00 82.25 520 HIS A CA 1
ATOM 4029 C C . HIS A 1 520 ? 7.848 -2.057 17.493 1.00 82.25 520 HIS A C 1
ATOM 4031 O O . HIS A 1 520 ? 6.634 -2.200 17.645 1.00 82.25 520 HIS A O 1
ATOM 4037 N N . ASP A 1 521 ? 8.684 -3.086 17.379 1.00 70.81 521 ASP A N 1
ATOM 4038 C CA . ASP A 1 521 ? 8.203 -4.469 17.254 1.00 70.81 521 ASP A CA 1
ATOM 4039 C C . ASP A 1 521 ? 7.714 -5.043 18.598 1.00 70.81 521 ASP A C 1
ATOM 4041 O O . ASP A 1 521 ? 6.775 -5.832 18.634 1.00 70.81 521 ASP A O 1
ATOM 4045 N N . GLY A 1 522 ? 8.263 -4.569 19.724 1.00 77.00 522 GLY A N 1
ATOM 4046 C CA . GLY A 1 522 ? 7.879 -5.021 21.071 1.00 77.00 522 GLY A CA 1
ATOM 4047 C C . GLY A 1 522 ? 6.881 -4.133 21.823 1.00 77.00 522 GLY A C 1
ATOM 4048 O O . GLY A 1 522 ? 6.496 -4.469 22.937 1.00 77.00 522 GLY A O 1
ATOM 4049 N N . GLU A 1 523 ? 6.474 -2.988 21.264 1.00 82.12 523 GLU A N 1
ATOM 4050 C CA . GLU A 1 523 ? 5.665 -1.997 21.990 1.00 82.12 523 GLU A CA 1
ATOM 4051 C C . GLU A 1 523 ? 4.544 -1.450 21.115 1.00 82.12 523 GLU A C 1
ATOM 4053 O O . GLU A 1 523 ? 4.736 -1.126 19.942 1.00 82.12 523 GLU A O 1
ATOM 4058 N N . LEU A 1 524 ? 3.370 -1.261 21.715 1.00 82.75 524 LEU A N 1
ATOM 4059 C CA . LEU A 1 524 ? 2.281 -0.576 21.042 1.00 82.75 524 LEU A CA 1
ATOM 4060 C C . LEU A 1 524 ? 2.606 0.911 20.869 1.00 82.75 524 LEU A C 1
ATOM 4062 O O . LEU A 1 524 ? 2.581 1.694 21.818 1.00 82.75 524 LEU A O 1
ATOM 4066 N N . ARG A 1 525 ? 2.783 1.330 19.618 1.00 88.31 525 ARG A N 1
ATOM 4067 C CA . ARG A 1 525 ? 2.783 2.743 19.232 1.00 88.31 525 ARG A CA 1
ATOM 4068 C C . ARG A 1 525 ? 1.400 3.110 18.704 1.00 88.31 525 ARG A C 1
ATOM 4070 O O . ARG A 1 525 ? 1.046 2.746 17.582 1.00 88.31 525 ARG A O 1
ATOM 4077 N N . ARG A 1 526 ? 0.615 3.852 19.497 1.00 90.19 526 ARG A N 1
ATOM 4078 C CA . ARG A 1 526 ? -0.747 4.299 19.121 1.00 90.19 526 ARG A CA 1
ATOM 4079 C C . ARG A 1 526 ? -0.778 5.097 17.816 1.00 90.19 526 ARG A C 1
ATOM 4081 O O . ARG A 1 526 ? -1.776 5.068 17.111 1.00 90.19 526 ARG A O 1
ATOM 4088 N N . SER A 1 527 ? 0.317 5.788 17.490 1.00 94.06 527 SER A N 1
ATOM 4089 C CA . SER A 1 527 ? 0.414 6.617 16.281 1.00 94.06 527 SER A CA 1
ATOM 4090 C C . SER A 1 527 ? 1.055 5.919 15.079 1.00 94.06 527 SER A C 1
ATOM 4092 O O . SER A 1 527 ? 1.054 6.494 13.996 1.00 94.06 527 SER A O 1
ATOM 4094 N N . ARG A 1 528 ? 1.566 4.682 15.205 1.00 89.69 528 ARG A N 1
ATOM 4095 C CA . ARG A 1 528 ? 2.054 3.918 14.035 1.00 89.69 528 ARG A CA 1
ATOM 4096 C C . ARG A 1 528 ? 0.928 3.825 12.983 1.00 89.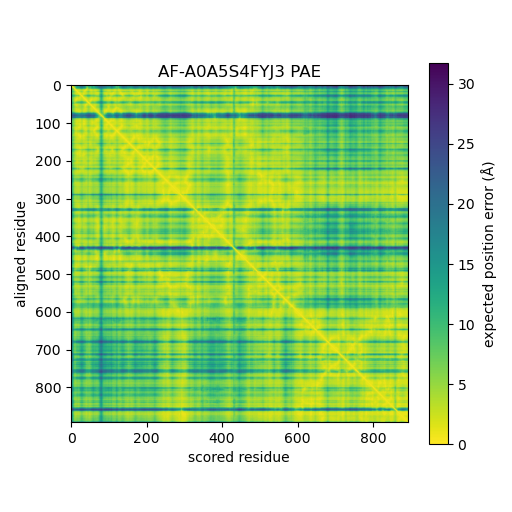69 528 ARG A C 1
ATOM 4098 O O . ARG A 1 528 ? -0.247 3.765 13.344 1.00 89.69 528 ARG A O 1
ATOM 4105 N N . GLY A 1 529 ? 1.226 3.885 11.691 1.00 88.19 529 GLY A N 1
ATOM 4106 C CA . GLY A 1 529 ? 0.179 3.836 10.657 1.00 88.19 529 GLY A CA 1
ATOM 4107 C C . GLY A 1 529 ? -0.607 5.130 10.442 1.00 88.19 529 GLY A C 1
ATOM 4108 O O . GLY A 1 529 ? -1.126 5.351 9.352 1.00 88.19 529 GLY A O 1
ATOM 4109 N N . LEU A 1 530 ? -0.634 6.039 11.424 1.00 96.19 530 LEU A N 1
ATOM 4110 C CA . LEU A 1 530 ? -1.337 7.321 11.331 1.00 96.19 530 LEU A CA 1
ATOM 4111 C C . LEU A 1 530 ? -0.474 8.383 10.636 1.00 96.19 530 LEU A C 1
ATOM 4113 O O . LEU A 1 530 ? -0.265 9.488 11.139 1.00 96.19 530 LEU A O 1
ATOM 4117 N N . VAL A 1 531 ? 0.044 8.024 9.466 1.00 96.62 531 VAL A N 1
ATOM 4118 C CA . VAL A 1 531 ? 0.801 8.901 8.576 1.00 96.62 531 VAL A CA 1
ATOM 4119 C C . VAL A 1 531 ? 0.151 8.823 7.205 1.00 96.62 531 VAL A C 1
ATOM 4121 O O . VAL A 1 531 ? 0.148 7.761 6.590 1.00 96.62 531 VAL A O 1
ATOM 4124 N N . ALA A 1 532 ? -0.379 9.947 6.735 1.00 97.12 532 ALA A N 1
ATOM 4125 C CA . ALA A 1 532 ? -0.945 10.107 5.407 1.00 97.12 532 ALA A CA 1
ATOM 4126 C C . ALA A 1 532 ? 0.036 10.904 4.538 1.00 97.12 532 ALA A C 1
ATOM 4128 O O . ALA A 1 532 ? 0.160 12.126 4.668 1.00 97.12 532 ALA A O 1
ATOM 4129 N N . ILE A 1 533 ? 0.751 10.211 3.656 1.00 97.50 533 ILE A N 1
ATOM 4130 C CA . ILE A 1 533 ? 1.589 10.844 2.644 1.00 97.50 533 ILE A CA 1
ATOM 4131 C C . ILE A 1 533 ? 0.684 11.309 1.505 1.00 97.50 533 ILE A C 1
ATOM 4133 O O . ILE A 1 533 ? 0.050 10.511 0.820 1.00 97.50 533 ILE A O 1
ATOM 4137 N N . VAL A 1 534 ? 0.618 12.620 1.328 1.00 97.50 534 VAL A N 1
ATOM 4138 C CA . VAL A 1 534 ? -0.167 13.293 0.301 1.00 97.50 534 VAL A CA 1
ATOM 4139 C C . VAL A 1 534 ? 0.714 13.424 -0.934 1.00 97.50 534 VAL A C 1
ATOM 4141 O O . VAL A 1 534 ? 1.642 14.232 -0.937 1.00 97.50 534 VAL A O 1
ATOM 4144 N N . ALA A 1 535 ? 0.448 12.629 -1.968 1.00 96.50 535 ALA A N 1
ATOM 4145 C CA . ALA A 1 535 ? 1.208 12.635 -3.211 1.00 96.50 535 ALA A CA 1
ATOM 4146 C C . ALA A 1 535 ? 0.528 13.518 -4.268 1.00 96.50 535 ALA A C 1
ATOM 4148 O O . ALA A 1 535 ? -0.605 13.256 -4.684 1.00 96.50 535 ALA A O 1
ATOM 4149 N N . TYR A 1 536 ? 1.218 14.560 -4.735 1.00 95.38 536 TYR A N 1
ATOM 4150 C CA . TYR A 1 536 ? 0.704 15.436 -5.788 1.00 95.38 536 TYR A CA 1
ATOM 4151 C C . TYR A 1 536 ? 0.806 14.780 -7.170 1.00 95.38 536 TYR A C 1
ATOM 4153 O O . TYR A 1 536 ? 1.710 15.065 -7.955 1.00 95.38 536 TYR A O 1
ATOM 4161 N N . ASP A 1 537 ? -0.130 13.882 -7.461 1.00 94.12 537 ASP A N 1
ATOM 4162 C CA . ASP A 1 537 ? -0.261 13.198 -8.744 1.00 94.12 537 ASP A CA 1
ATOM 4163 C C . ASP A 1 537 ? -1.722 13.204 -9.216 1.00 94.12 537 ASP A C 1
ATOM 4165 O O . ASP A 1 537 ? -2.662 13.217 -8.418 1.00 94.12 537 ASP A O 1
ATOM 4169 N N . GLU A 1 538 ? -1.911 13.226 -10.533 1.00 91.94 538 GLU A N 1
ATOM 4170 C CA . GLU A 1 538 ? -3.234 13.176 -11.151 1.00 91.94 538 GLU A CA 1
ATOM 4171 C C . GLU A 1 538 ? -3.790 11.753 -11.264 1.00 91.94 538 GLU A C 1
ATOM 4173 O O . GLU A 1 538 ? -5.009 11.570 -11.288 1.00 91.94 538 GLU A O 1
ATOM 4178 N N . PHE A 1 539 ? -2.906 10.761 -11.370 1.00 92.75 539 PHE A N 1
ATOM 4179 C CA . PHE A 1 539 ? -3.292 9.373 -11.533 1.00 92.75 539 PHE A CA 1
ATOM 4180 C C . PHE A 1 539 ? -3.775 8.812 -10.212 1.00 92.75 539 PHE A C 1
ATOM 4182 O O . PHE A 1 539 ? -3.148 9.024 -9.182 1.00 92.75 539 PHE A O 1
ATOM 4189 N N . LEU A 1 540 ? -4.871 8.066 -10.257 1.00 92.00 540 LEU A N 1
ATOM 4190 C CA . LEU A 1 540 ? -5.439 7.418 -9.092 1.00 92.00 540 LEU A CA 1
ATOM 4191 C C . LEU A 1 540 ? -4.463 6.383 -8.516 1.00 92.00 540 LEU A C 1
ATOM 4193 O O . LEU A 1 540 ? -4.252 5.325 -9.106 1.00 92.00 540 LEU A O 1
ATOM 4197 N N . GLY A 1 541 ? -3.963 6.644 -7.318 1.00 92.19 541 GLY A N 1
ATOM 4198 C CA . GLY A 1 541 ? -3.174 5.720 -6.517 1.00 92.19 541 GLY A CA 1
ATOM 4199 C C . GLY A 1 541 ? -3.509 5.837 -5.038 1.00 92.19 541 GLY A C 1
ATOM 4200 O O . GLY A 1 541 ? -4.049 6.854 -4.600 1.00 92.19 541 GLY A O 1
ATOM 4201 N N . GLY A 1 542 ? -3.255 4.772 -4.290 1.00 91.44 542 GLY A N 1
ATOM 4202 C CA . GLY A 1 542 ? -3.556 4.726 -2.864 1.00 91.44 542 GLY A CA 1
ATOM 4203 C C . GLY A 1 542 ? -3.244 3.377 -2.246 1.00 91.44 542 GLY A C 1
ATOM 4204 O O . GLY A 1 542 ? -3.595 2.356 -2.843 1.00 91.44 542 GLY A O 1
ATOM 4205 N N . THR A 1 543 ? -2.516 3.355 -1.130 1.00 90.19 543 THR A N 1
ATOM 4206 C CA . THR A 1 543 ? -2.133 2.119 -0.425 1.00 90.19 543 THR A CA 1
ATOM 4207 C C . THR A 1 543 ? -1.630 2.392 0.989 1.00 90.19 543 THR A C 1
ATOM 4209 O O . THR A 1 543 ? -0.794 3.276 1.215 1.00 90.19 543 THR A O 1
ATOM 4212 N N . CYS A 1 544 ? -2.010 1.521 1.919 1.00 89.88 544 CYS A N 1
ATOM 4213 C CA . CYS A 1 544 ? -1.313 1.308 3.176 1.00 89.88 544 CYS A CA 1
ATOM 4214 C C . CYS A 1 544 ? -0.161 0.311 2.992 1.00 89.88 544 CYS A C 1
ATOM 4216 O O . CYS A 1 544 ? -0.359 -0.851 2.637 1.00 89.88 544 CYS A O 1
ATOM 4218 N N . PHE A 1 545 ? 1.070 0.756 3.226 1.00 87.88 545 PHE A N 1
ATOM 4219 C CA . PHE A 1 545 ? 2.277 -0.045 3.041 1.00 87.88 545 PHE A CA 1
ATOM 4220 C C . PHE A 1 545 ? 3.148 -0.028 4.299 1.00 87.88 545 PHE A C 1
ATOM 4222 O O . PHE A 1 545 ? 2.834 0.615 5.308 1.00 87.88 545 PHE A O 1
ATOM 4229 N N . ASN A 1 546 ? 4.272 -0.750 4.246 1.00 84.38 546 ASN A N 1
ATOM 4230 C CA . ASN A 1 546 ? 5.204 -0.859 5.362 1.00 84.38 546 ASN A CA 1
ATOM 4231 C C . ASN A 1 546 ? 4.538 -1.500 6.604 1.00 84.38 546 ASN A C 1
ATOM 4233 O O . ASN A 1 546 ? 4.608 -0.965 7.714 1.00 84.38 546 ASN A O 1
ATOM 4237 N N . ASN A 1 547 ? 3.813 -2.606 6.395 1.00 82.44 547 ASN A N 1
ATOM 4238 C CA . ASN A 1 547 ? 3.025 -3.325 7.399 1.00 82.44 547 ASN A CA 1
ATOM 4239 C C . ASN A 1 547 ? 2.123 -2.387 8.218 1.00 82.44 547 ASN A C 1
ATOM 4241 O O . ASN A 1 547 ? 2.267 -2.244 9.441 1.00 82.44 547 ASN A O 1
ATOM 4245 N N . GLY A 1 548 ? 1.270 -1.651 7.501 1.00 84.31 548 GLY A N 1
ATOM 4246 C CA . GLY A 1 548 ? 0.310 -0.729 8.096 1.00 84.31 548 GLY A CA 1
ATOM 4247 C C . GLY A 1 548 ? 0.935 0.481 8.794 1.00 84.31 548 GLY A C 1
ATOM 4248 O O . GLY A 1 548 ? 0.314 1.043 9.693 1.00 84.31 548 GLY A O 1
ATOM 4249 N N . THR A 1 549 ? 2.182 0.846 8.473 1.00 87.38 549 THR A N 1
ATOM 4250 C CA . THR A 1 549 ? 2.900 1.947 9.147 1.00 87.38 549 THR A CA 1
ATOM 4251 C C . THR A 1 549 ? 2.741 3.278 8.422 1.00 87.38 549 THR A C 1
ATOM 4253 O O . THR A 1 549 ? 2.795 4.326 9.067 1.00 87.38 549 THR A O 1
ATOM 4256 N N . LEU A 1 550 ? 2.546 3.249 7.105 1.00 91.75 550 LEU A N 1
ATOM 4257 C CA . LEU A 1 550 ? 2.401 4.436 6.274 1.00 91.75 550 LEU A CA 1
ATOM 4258 C C . LEU A 1 550 ? 1.226 4.233 5.327 1.00 91.75 550 LEU A C 1
ATOM 4260 O O . LEU A 1 550 ? 1.077 3.169 4.736 1.00 91.75 550 LEU A O 1
ATOM 4264 N N . THR A 1 551 ? 0.433 5.275 5.157 1.00 94.00 551 THR A N 1
ATOM 4265 C CA . THR A 1 551 ? -0.533 5.389 4.072 1.00 94.00 551 THR A CA 1
ATOM 4266 C C . THR A 1 551 ? -0.003 6.401 3.085 1.00 94.00 551 THR A C 1
ATOM 4268 O O . THR A 1 551 ? 0.513 7.445 3.490 1.00 94.00 551 THR A O 1
ATOM 4271 N N . GLY A 1 552 ? -0.158 6.137 1.798 1.00 94.25 552 GLY A N 1
ATOM 4272 C CA . GLY A 1 552 ? 0.077 7.144 0.787 1.00 94.25 552 GLY A CA 1
ATOM 4273 C C . GLY A 1 552 ? -1.084 7.222 -0.191 1.00 94.25 552 GLY A C 1
ATOM 4274 O O . GLY A 1 552 ? -1.529 6.192 -0.678 1.00 94.25 552 GLY A O 1
ATOM 4275 N N . GLU A 1 553 ? -1.491 8.443 -0.536 1.00 95.25 553 GLU A N 1
ATOM 4276 C CA . GLU A 1 553 ? -2.624 8.715 -1.421 1.00 95.25 553 GLU A CA 1
ATOM 4277 C C . GLU A 1 553 ? -2.309 9.805 -2.445 1.00 95.25 553 GLU A C 1
ATOM 4279 O O . GLU A 1 553 ? -1.763 10.858 -2.103 1.00 95.25 553 GLU A O 1
ATOM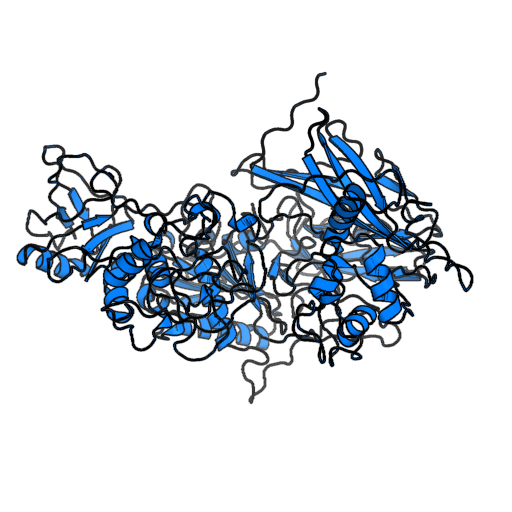 4284 N N . THR A 1 554 ? -2.704 9.584 -3.700 1.00 95.25 554 THR A N 1
ATOM 4285 C CA . THR A 1 554 ? -2.653 10.622 -4.739 1.00 95.25 554 THR A CA 1
ATOM 4286 C C . THR A 1 554 ? -3.845 11.564 -4.617 1.00 95.25 554 THR A C 1
ATOM 4288 O O . THR A 1 554 ? -4.950 11.134 -4.291 1.00 95.25 554 THR A O 1
ATOM 4291 N N . VAL A 1 555 ? -3.670 12.839 -4.951 1.00 93.31 555 VAL A N 1
ATOM 4292 C CA . VAL A 1 555 ? -4.723 13.852 -4.754 1.00 93.31 555 VAL A CA 1
ATOM 4293 C C . VAL A 1 555 ? -5.901 13.803 -5.743 1.00 93.31 555 VAL A C 1
ATOM 4295 O O . VAL A 1 555 ? -6.887 14.515 -5.550 1.00 93.31 555 VAL A O 1
ATOM 4298 N N . SER A 1 556 ? -5.818 13.011 -6.812 1.00 90.81 556 SER A N 1
ATOM 4299 C CA . SER A 1 556 ? -6.801 12.980 -7.906 1.00 90.81 556 SER A CA 1
ATOM 4300 C C . SER A 1 556 ? -7.347 11.562 -8.157 1.00 90.81 556 SER A C 1
ATOM 4302 O O . SER A 1 556 ? -7.118 10.628 -7.392 1.00 90.81 556 SER A O 1
ATOM 4304 N N . SER A 1 557 ? -8.140 11.417 -9.219 1.00 88.25 557 SER A N 1
ATOM 4305 C CA . SER A 1 557 ? -8.849 10.188 -9.602 1.00 88.25 557 SER A CA 1
ATOM 4306 C C . SER A 1 557 ? -8.726 9.848 -11.095 1.00 88.25 557 SER A C 1
ATOM 4308 O O . SER A 1 557 ? -9.513 9.054 -11.616 1.00 88.25 557 SER A O 1
ATOM 4310 N N . ALA A 1 558 ? -7.751 10.428 -11.809 1.00 89.62 558 ALA A N 1
ATOM 4311 C CA . ALA A 1 558 ? -7.571 10.136 -13.231 1.00 89.62 558 ALA A CA 1
ATOM 4312 C C . ALA A 1 558 ? -7.129 8.680 -13.451 1.00 89.62 558 ALA A C 1
ATOM 4314 O O . ALA A 1 558 ? -6.404 8.101 -12.646 1.00 89.62 558 ALA A O 1
ATOM 4315 N N . GLN A 1 559 ? -7.558 8.088 -14.566 1.00 87.12 559 GLN A N 1
ATOM 4316 C CA . GLN A 1 559 ? -7.262 6.688 -14.906 1.00 87.12 559 GLN A CA 1
ATOM 4317 C C . GLN A 1 559 ? -6.203 6.531 -16.005 1.00 87.12 559 GLN A C 1
ATOM 4319 O O . GLN A 1 559 ? -5.849 5.407 -16.349 1.00 87.12 559 GLN A O 1
ATOM 4324 N N . ALA A 1 560 ? -5.707 7.641 -16.551 1.00 89.25 560 ALA A N 1
ATOM 4325 C CA . ALA A 1 560 ? -4.657 7.674 -17.560 1.00 89.25 560 ALA A CA 1
ATOM 4326 C C . ALA A 1 560 ? -3.604 8.717 -17.178 1.00 89.25 560 ALA A C 1
ATOM 4328 O O . ALA A 1 560 ? -3.917 9.720 -16.534 1.00 89.25 560 ALA A O 1
ATOM 4329 N N . ILE A 1 561 ? -2.365 8.461 -17.585 1.00 91.38 561 ILE A N 1
ATOM 4330 C CA . ILE A 1 561 ? -1.213 9.324 -17.341 1.00 91.38 561 ILE A CA 1
ATOM 4331 C C . ILE A 1 561 ? -1.090 10.352 -18.459 1.00 91.38 561 ILE A C 1
ATOM 4333 O O . ILE A 1 561 ? -0.991 9.980 -19.628 1.00 91.38 561 ILE A O 1
ATOM 4337 N N . ARG A 1 562 ? -0.991 11.643 -18.131 1.00 91.94 562 ARG A N 1
ATOM 4338 C CA . ARG A 1 562 ? -0.549 12.629 -19.120 1.00 91.94 562 ARG A CA 1
ATOM 4339 C C . ARG A 1 562 ? 0.971 12.673 -19.175 1.00 91.94 562 ARG A C 1
ATOM 4341 O O . ARG A 1 562 ? 1.659 12.815 -18.160 1.00 91.94 562 ARG A O 1
ATOM 4348 N N . PHE A 1 563 ? 1.491 12.597 -20.391 1.00 93.25 563 PHE A N 1
ATOM 4349 C CA . PHE A 1 563 ? 2.911 12.741 -20.677 1.00 93.25 563 PHE A CA 1
ATOM 4350 C C . PHE A 1 563 ? 3.125 13.525 -21.979 1.00 93.25 563 PHE A C 1
ATOM 4352 O O . PHE A 1 563 ? 2.207 13.677 -22.788 1.00 93.25 563 PHE A O 1
ATOM 4359 N N . THR A 1 564 ? 4.332 14.047 -22.162 1.00 91.38 564 THR A N 1
ATOM 4360 C CA . THR A 1 564 ? 4.803 14.693 -23.390 1.00 91.38 564 THR A CA 1
ATOM 4361 C C . THR A 1 564 ? 6.095 14.044 -23.865 1.00 91.38 564 THR A C 1
ATOM 4363 O O . THR A 1 564 ? 6.862 13.507 -23.064 1.00 91.38 564 THR A O 1
ATOM 4366 N N . ASN A 1 565 ? 6.355 14.164 -25.167 1.00 89.38 565 ASN A N 1
ATOM 4367 C CA . ASN A 1 565 ? 7.655 13.869 -25.758 1.00 89.38 565 ASN A CA 1
ATOM 4368 C C . ASN A 1 565 ? 8.322 15.221 -26.038 1.00 89.38 565 ASN A C 1
ATOM 4370 O O . ASN A 1 565 ? 7.911 15.910 -26.976 1.00 89.38 565 ASN A O 1
ATOM 4374 N N . PRO A 1 566 ? 9.273 15.672 -25.198 1.00 82.69 566 PRO A N 1
ATOM 4375 C CA . PRO A 1 566 ? 9.836 17.016 -25.302 1.00 82.69 566 PRO A CA 1
ATOM 4376 C C . PRO A 1 566 ? 10.620 17.213 -26.606 1.00 82.69 566 PRO A C 1
ATOM 4378 O O . PRO A 1 566 ? 10.780 18.344 -27.054 1.00 82.69 566 PRO A O 1
ATOM 4381 N N . ASP A 1 567 ? 11.080 16.120 -27.214 1.00 85.44 567 ASP A N 1
ATOM 4382 C CA . ASP A 1 567 ? 11.732 16.096 -28.514 1.00 85.44 567 ASP A CA 1
ATOM 4383 C C . ASP A 1 567 ? 10.965 15.138 -29.446 1.00 85.44 567 ASP A C 1
ATOM 4385 O O . ASP A 1 567 ? 11.047 13.921 -29.273 1.00 85.44 567 ASP A O 1
ATOM 4389 N N . PRO A 1 568 ? 10.218 15.650 -30.443 1.00 84.06 568 PRO A N 1
ATOM 4390 C CA . PRO A 1 568 ? 9.485 14.817 -31.397 1.00 84.06 568 PRO A CA 1
ATOM 4391 C C . PRO A 1 568 ? 10.366 13.867 -32.220 1.00 84.06 568 PRO A C 1
ATOM 4393 O O . PRO A 1 568 ? 9.858 12.882 -32.750 1.00 84.06 568 PRO A O 1
ATOM 4396 N N . SER A 1 569 ? 11.671 14.143 -32.345 1.00 86.25 569 SER A N 1
ATOM 4397 C CA . SER A 1 569 ? 12.623 13.236 -33.002 1.00 86.25 569 SER A CA 1
ATOM 4398 C C . SER A 1 569 ? 13.048 12.065 -32.110 1.00 86.25 569 SER A C 1
ATOM 4400 O O . SER A 1 569 ? 13.628 11.091 -32.596 1.00 86.25 569 SER A O 1
ATOM 4402 N N . ARG A 1 570 ? 12.720 12.149 -30.816 1.00 87.81 570 ARG A N 1
ATOM 4403 C CA . ARG A 1 570 ? 13.011 11.164 -29.779 1.00 87.81 570 ARG A CA 1
ATOM 4404 C C . ARG A 1 570 ? 11.727 10.734 -29.063 1.00 87.81 570 ARG A C 1
ATOM 4406 O O . ARG A 1 570 ? 11.544 11.062 -27.886 1.00 87.81 570 ARG A O 1
ATOM 4413 N N . PRO A 1 571 ? 10.821 10.015 -29.752 1.00 87.75 571 PRO A N 1
ATOM 4414 C CA . PRO A 1 571 ? 9.567 9.547 -29.161 1.00 87.75 571 PRO A CA 1
ATOM 4415 C C . PRO A 1 571 ? 9.780 8.661 -27.926 1.00 87.75 571 PRO A C 1
ATOM 4417 O O . PRO A 1 571 ? 8.894 8.586 -27.081 1.00 87.75 571 PRO A O 1
ATOM 4420 N N . GLU A 1 572 ? 10.966 8.064 -27.774 1.00 91.12 572 GLU A N 1
ATOM 4421 C CA . GLU A 1 572 ? 11.331 7.265 -26.607 1.00 91.12 572 GLU A CA 1
ATOM 4422 C C . GLU A 1 572 ? 11.476 8.061 -25.296 1.00 91.12 572 GLU A C 1
ATOM 4424 O O . GLU A 1 572 ? 11.468 7.482 -24.205 1.00 91.12 572 GLU A O 1
ATOM 4429 N N . LEU A 1 573 ? 11.640 9.387 -25.385 1.00 90.94 573 LEU A N 1
ATOM 4430 C CA . LEU A 1 573 ? 11.773 10.274 -24.234 1.00 90.94 573 LEU A CA 1
ATOM 4431 C C . LEU A 1 573 ? 10.397 10.739 -23.766 1.00 90.94 573 LEU A C 1
ATOM 4433 O O . LEU A 1 573 ? 9.892 11.749 -24.245 1.00 90.94 573 LEU A O 1
ATOM 4437 N N . MET A 1 574 ? 9.816 10.056 -22.785 1.00 92.81 574 MET A N 1
ATOM 4438 C CA . MET A 1 574 ? 8.501 10.425 -22.263 1.00 92.81 574 MET A CA 1
ATOM 4439 C C . MET A 1 574 ? 8.641 11.102 -20.897 1.00 92.81 574 MET A C 1
ATOM 4441 O O . MET A 1 574 ? 9.280 10.580 -19.980 1.00 92.81 574 MET A O 1
ATOM 4445 N N . ARG A 1 575 ? 8.020 12.271 -20.733 1.00 92.00 575 ARG A N 1
ATOM 4446 C CA . ARG A 1 575 ? 8.008 13.028 -19.473 1.00 92.00 575 ARG A CA 1
ATOM 4447 C C . ARG A 1 575 ? 6.592 13.222 -18.972 1.00 92.00 575 ARG A C 1
ATOM 4449 O O . ARG A 1 575 ? 5.717 13.604 -19.743 1.00 92.00 575 ARG A O 1
ATOM 4456 N N . ARG A 1 576 ? 6.370 13.011 -17.674 1.00 91.94 576 ARG A N 1
ATOM 4457 C CA . ARG A 1 576 ? 5.099 13.348 -17.019 1.00 91.94 576 ARG A CA 1
ATOM 4458 C C . ARG A 1 576 ? 4.774 14.823 -17.256 1.00 91.94 576 ARG A C 1
ATOM 4460 O O . ARG A 1 576 ? 5.643 15.681 -17.105 1.00 91.94 576 ARG A O 1
ATOM 4467 N N . VAL A 1 577 ? 3.523 15.118 -17.609 1.00 91.19 577 VAL A N 1
ATOM 4468 C CA . VAL A 1 577 ? 3.040 16.503 -17.626 1.00 91.19 577 VAL A CA 1
ATOM 4469 C C . VAL A 1 577 ? 2.651 16.874 -16.201 1.00 91.19 577 VAL A C 1
ATOM 4471 O O . VAL A 1 577 ? 1.773 16.214 -15.638 1.00 91.19 577 VAL A O 1
ATOM 4474 N N . PRO A 1 578 ? 3.261 17.912 -15.605 1.00 87.56 578 PRO A N 1
ATOM 4475 C CA . PRO A 1 578 ? 2.829 18.375 -14.302 1.00 87.56 578 PRO A CA 1
ATOM 4476 C C . PRO A 1 578 ? 1.351 18.801 -14.334 1.00 87.56 578 PRO A C 1
ATOM 4478 O O . PRO A 1 578 ? 0.877 19.317 -15.355 1.00 87.56 578 PRO A O 1
ATOM 4481 N N . PRO A 1 579 ? 0.595 18.596 -13.245 1.00 86.75 579 PRO A N 1
ATOM 4482 C CA . PRO A 1 579 ? -0.786 19.043 -13.169 1.00 86.75 579 PRO A CA 1
ATOM 4483 C C . PRO A 1 579 ? -0.927 20.540 -13.469 1.00 86.75 579 PRO A C 1
ATOM 4485 O O . PRO A 1 579 ? -0.052 21.340 -13.141 1.00 86.75 579 PRO A O 1
ATOM 4488 N N . ALA A 1 580 ? -2.053 20.930 -14.073 1.00 84.25 580 ALA A N 1
ATOM 4489 C CA . ALA A 1 580 ? -2.331 22.348 -14.276 1.00 84.25 580 ALA A CA 1
ATOM 4490 C C . ALA A 1 580 ? -2.457 23.047 -12.907 1.00 84.25 580 ALA A C 1
ATOM 4492 O O . ALA A 1 580 ? -3.020 22.448 -11.983 1.00 84.25 580 ALA A O 1
ATOM 4493 N N . PRO A 1 581 ? -1.959 24.288 -12.763 1.00 82.69 581 PRO A N 1
ATOM 4494 C CA . PRO A 1 581 ? -2.085 25.019 -11.511 1.00 82.69 581 PRO A CA 1
ATOM 4495 C C . PRO A 1 581 ? -3.566 25.265 -11.170 1.00 82.69 581 PRO A C 1
ATOM 4497 O O . PRO A 1 581 ? -4.404 25.304 -12.079 1.00 82.69 581 PRO A O 1
ATOM 4500 N N . PRO A 1 582 ? -3.902 25.462 -9.883 1.00 87.69 582 PRO A N 1
ATOM 4501 C CA . PRO A 1 582 ? -5.232 25.897 -9.477 1.00 87.69 582 PRO A CA 1
ATOM 4502 C C . PRO A 1 582 ? -5.674 27.173 -10.204 1.00 87.69 582 PRO A C 1
ATOM 4504 O O . PRO A 1 582 ? -4.873 28.075 -10.460 1.00 87.69 582 PRO A O 1
ATOM 4507 N N . THR A 1 583 ? -6.964 27.261 -10.510 1.00 87.69 583 THR A N 1
ATOM 4508 C CA . THR A 1 583 ? -7.597 28.419 -11.158 1.00 87.69 583 THR A CA 1
ATOM 4509 C C . THR A 1 583 ? -8.736 28.952 -10.282 1.00 87.69 583 THR A C 1
ATOM 4511 O O . THR A 1 583 ? -9.202 28.234 -9.399 1.00 87.69 583 THR A O 1
ATOM 4514 N N . PRO A 1 584 ? -9.237 30.186 -10.484 1.00 86.88 584 PRO A N 1
ATOM 4515 C CA . PRO A 1 584 ? -10.352 30.705 -9.683 1.00 86.88 584 PRO A CA 1
ATOM 4516 C C . PRO A 1 584 ? -11.621 29.835 -9.728 1.00 86.88 584 PRO A C 1
ATOM 4518 O O . PRO A 1 584 ? -12.338 29.732 -8.738 1.00 86.88 584 PRO A O 1
ATOM 4521 N N . ASP A 1 585 ? -11.887 29.186 -10.863 1.00 86.00 585 ASP A N 1
ATOM 4522 C CA . ASP A 1 585 ? -12.993 28.247 -11.079 1.00 86.00 585 ASP A CA 1
ATOM 4523 C C . ASP A 1 585 ? -12.700 26.825 -10.567 1.00 86.00 585 ASP A C 1
ATOM 4525 O O . ASP A 1 585 ? -13.626 26.045 -10.341 1.00 86.00 585 ASP A O 1
ATOM 4529 N N . ARG A 1 586 ? -11.424 26.487 -10.347 1.00 84.75 586 ARG A N 1
ATOM 4530 C CA . ARG A 1 586 ? -10.957 25.217 -9.770 1.00 84.75 586 ARG A CA 1
ATOM 4531 C C . ARG A 1 586 ? -9.869 25.492 -8.727 1.00 84.75 586 ARG A C 1
ATOM 4533 O O . ARG A 1 586 ? -8.689 25.232 -8.982 1.00 84.75 586 ARG A O 1
ATOM 4540 N N . PRO A 1 587 ? -10.238 26.006 -7.540 1.00 83.12 587 PRO A N 1
ATOM 4541 C CA . PRO A 1 587 ? -9.277 26.507 -6.553 1.00 83.12 587 PRO A CA 1
ATOM 4542 C C . PRO A 1 587 ? -8.400 25.418 -5.922 1.00 83.12 587 PRO A C 1
ATOM 4544 O O . PRO A 1 587 ? -7.384 25.735 -5.315 1.00 83.12 587 PRO A O 1
ATOM 4547 N N . LEU A 1 588 ? -8.755 24.139 -6.083 1.00 85.44 588 LEU A N 1
ATOM 4548 C CA . LEU A 1 588 ? -7.910 23.006 -5.692 1.00 85.44 588 LEU A CA 1
ATOM 4549 C C . LEU A 1 588 ? -7.247 22.314 -6.901 1.00 85.44 588 LEU A C 1
ATOM 4551 O O . LEU A 1 588 ? -6.710 21.220 -6.775 1.00 85.44 588 LEU A O 1
ATOM 4555 N N . GLY A 1 589 ? -7.277 22.921 -8.091 1.00 86.81 589 GLY A N 1
ATOM 4556 C CA . GLY A 1 589 ? -6.667 22.366 -9.301 1.00 86.81 589 GLY A CA 1
ATOM 4557 C C . GLY A 1 589 ? -7.207 20.975 -9.649 1.00 86.81 589 GLY A C 1
ATOM 4558 O O . GLY A 1 589 ? -8.399 20.810 -9.905 1.00 86.81 589 GLY A O 1
ATOM 4559 N N . ILE A 1 590 ? -6.315 19.980 -9.672 1.00 87.00 590 ILE A N 1
ATOM 4560 C CA . ILE A 1 590 ? -6.647 18.569 -9.942 1.00 87.00 590 ILE A CA 1
ATOM 4561 C C . ILE A 1 590 ? -7.193 17.807 -8.728 1.00 87.00 590 ILE A C 1
ATOM 4563 O O . ILE A 1 590 ? -7.586 16.650 -8.866 1.00 87.00 590 ILE A O 1
ATOM 4567 N N . VAL A 1 591 ? -7.164 18.407 -7.537 1.00 88.31 591 VAL A N 1
ATOM 4568 C CA . VAL A 1 591 ? -7.500 17.711 -6.296 1.00 88.31 591 VAL A CA 1
ATOM 4569 C C . VAL A 1 591 ? -8.992 17.390 -6.265 1.00 88.31 591 VAL A C 1
ATOM 4571 O O . VAL A 1 591 ? -9.838 18.284 -6.318 1.00 88.31 591 VAL A O 1
ATOM 4574 N N . ASN A 1 592 ? -9.312 16.110 -6.095 1.00 89.69 592 ASN A N 1
ATOM 4575 C CA . ASN A 1 592 ? -10.656 15.658 -5.760 1.00 89.69 592 ASN A CA 1
ATOM 4576 C C . ASN A 1 592 ? -10.731 15.455 -4.239 1.00 89.69 592 ASN A C 1
ATOM 4578 O O . ASN A 1 592 ? -10.399 14.386 -3.729 1.00 89.69 592 ASN A O 1
ATOM 4582 N N . ALA A 1 593 ? -11.111 16.509 -3.510 1.00 89.88 593 ALA A N 1
ATOM 4583 C CA . ALA A 1 593 ? -11.011 16.538 -2.051 1.00 89.88 593 ALA A CA 1
ATOM 4584 C C . ALA A 1 593 ? -11.849 15.444 -1.373 1.00 89.88 593 ALA A C 1
ATOM 4586 O O . ALA A 1 593 ? -11.329 14.739 -0.514 1.00 89.88 593 ALA A O 1
ATOM 4587 N N . ASP A 1 594 ? -13.112 15.252 -1.761 1.00 88.44 594 ASP A N 1
ATOM 4588 C CA . ASP A 1 594 ? -13.970 14.248 -1.118 1.00 88.44 594 ASP A CA 1
ATOM 4589 C C . ASP A 1 594 ? -13.456 12.825 -1.347 1.00 88.44 594 ASP A C 1
ATOM 4591 O O . ASP A 1 594 ? -13.410 12.023 -0.412 1.00 88.44 594 ASP A O 1
ATOM 4595 N N . HIS A 1 595 ? -13.009 12.532 -2.568 1.00 88.88 595 HIS A N 1
ATOM 4596 C CA . HIS A 1 595 ? -12.351 11.272 -2.904 1.00 88.88 595 HIS A CA 1
ATOM 4597 C C . HIS A 1 595 ? -11.103 11.034 -2.047 1.00 88.88 595 HIS A C 1
ATOM 4599 O O . HIS A 1 595 ? -11.000 10.013 -1.368 1.00 88.88 595 HIS A O 1
ATOM 4605 N N . PHE A 1 596 ? -10.198 12.013 -2.005 1.00 92.25 596 PHE A N 1
ATOM 4606 C CA . PHE A 1 596 ? -8.973 11.943 -1.213 1.00 92.25 596 PHE A CA 1
ATOM 4607 C C . PHE A 1 596 ? -9.264 11.731 0.279 1.00 92.25 596 PHE A C 1
ATOM 4609 O O . PHE A 1 596 ? -8.699 10.840 0.907 1.00 92.25 596 PHE A O 1
ATOM 4616 N N . ILE A 1 597 ? -10.199 12.495 0.849 1.00 93.19 597 ILE A N 1
ATOM 4617 C CA . ILE A 1 597 ? -10.603 12.384 2.258 1.00 93.19 597 ILE A CA 1
ATOM 4618 C C . ILE A 1 597 ? -11.153 10.986 2.557 1.00 93.19 597 ILE A C 1
ATOM 4620 O O . ILE A 1 597 ? -10.846 10.404 3.599 1.00 93.19 597 ILE A O 1
ATOM 4624 N N . ASN A 1 598 ? -11.970 10.439 1.654 1.00 91.81 598 ASN A N 1
ATOM 4625 C CA . ASN A 1 598 ? -12.548 9.110 1.816 1.00 91.81 598 ASN A CA 1
ATOM 4626 C C . ASN A 1 598 ? -11.504 8.010 1.813 1.00 91.81 598 ASN A C 1
ATOM 4628 O O . ASN A 1 598 ? -11.611 7.094 2.633 1.00 91.81 598 ASN A O 1
ATOM 4632 N N . LYS A 1 599 ? -10.519 8.121 0.924 1.00 92.06 599 LYS A N 1
ATOM 4633 C CA . LYS A 1 599 ? -9.386 7.212 0.875 1.00 92.06 599 LYS A CA 1
ATOM 4634 C C . LYS A 1 599 ? -8.511 7.327 2.110 1.00 92.06 599 LYS A C 1
ATOM 4636 O O . LYS A 1 599 ? -8.310 6.326 2.775 1.00 92.06 599 LYS A O 1
ATOM 4641 N N . VAL A 1 600 ? -8.116 8.534 2.522 1.00 94.12 600 VAL A N 1
ATOM 4642 C CA . VAL A 1 600 ? -7.361 8.716 3.775 1.00 94.12 600 VAL A CA 1
ATOM 4643 C C . VAL A 1 600 ? -8.092 8.064 4.950 1.00 94.12 600 VAL A C 1
ATOM 4645 O O . VAL A 1 600 ? -7.486 7.321 5.712 1.00 94.12 600 VAL A O 1
ATOM 4648 N N . ALA A 1 601 ? -9.403 8.277 5.086 1.00 94.62 601 ALA A N 1
ATOM 4649 C CA . ALA A 1 601 ? -10.182 7.623 6.132 1.00 94.62 601 ALA A CA 1
ATOM 4650 C C . ALA A 1 601 ? -10.174 6.086 6.012 1.00 94.62 601 ALA A C 1
ATOM 4652 O O . ALA A 1 601 ? -10.083 5.411 7.031 1.00 94.62 601 ALA A O 1
ATOM 4653 N N . HIS A 1 602 ? -10.282 5.538 4.797 1.00 94.69 602 HIS A N 1
ATOM 4654 C CA . HIS A 1 602 ? -10.226 4.096 4.533 1.00 94.69 602 HIS A CA 1
ATOM 4655 C C . HIS A 1 602 ? -8.876 3.512 4.960 1.00 94.69 602 HIS A C 1
ATOM 4657 O O . HIS A 1 602 ? -8.832 2.589 5.769 1.00 94.69 602 HIS A O 1
ATOM 4663 N N . GLU A 1 603 ? -7.784 4.114 4.504 1.00 93.38 603 GLU A N 1
ATOM 4664 C CA . GLU A 1 603 ? -6.432 3.616 4.739 1.00 93.38 603 GLU A CA 1
ATOM 4665 C C . GLU A 1 603 ? -6.001 3.747 6.207 1.00 93.38 603 GLU A C 1
ATOM 4667 O O . GLU A 1 603 ? -5.350 2.864 6.770 1.00 93.38 603 GLU A O 1
ATOM 4672 N N . LEU A 1 604 ? -6.448 4.806 6.896 1.00 94.12 604 LEU A N 1
ATOM 4673 C CA . LEU A 1 604 ? -6.311 4.900 8.351 1.00 94.12 604 LEU A CA 1
ATOM 4674 C C . LEU A 1 604 ? -7.054 3.758 9.064 1.00 94.12 604 LEU A C 1
ATOM 4676 O O . LEU A 1 604 ? -6.657 3.378 10.162 1.00 94.12 604 LEU A O 1
ATOM 4680 N N . GLY A 1 605 ? -8.085 3.169 8.455 1.00 94.94 605 GLY A N 1
ATOM 4681 C CA . GLY A 1 605 ? -8.743 1.951 8.929 1.00 94.94 605 GLY A CA 1
ATOM 4682 C C . GLY A 1 605 ? -7.775 0.775 9.096 1.00 94.94 605 GLY A C 1
ATOM 4683 O O . GLY A 1 605 ? -7.836 0.079 10.113 1.00 94.94 605 GLY A O 1
ATOM 4684 N N . HIS A 1 606 ? -6.816 0.602 8.182 1.00 94.00 606 HIS A N 1
ATOM 4685 C CA . HIS A 1 606 ? -5.789 -0.444 8.282 1.00 94.00 606 HIS A CA 1
ATOM 4686 C C . HIS A 1 606 ? -4.889 -0.272 9.507 1.00 94.00 606 HIS A C 1
ATOM 4688 O O . HIS A 1 606 ? -4.477 -1.256 10.123 1.00 94.00 606 HIS A O 1
ATOM 4694 N N . SER A 1 607 ? -4.673 0.969 9.957 1.00 92.00 607 SER A N 1
ATOM 4695 C CA . SER A 1 607 ? -3.954 1.236 11.210 1.00 92.00 607 SER A CA 1
ATOM 4696 C C . SER A 1 607 ? -4.656 0.662 12.442 1.00 92.00 607 SER A C 1
ATOM 4698 O O . SER A 1 607 ? -4.020 0.508 13.478 1.00 92.00 607 SER A O 1
ATOM 4700 N N . PHE A 1 608 ? -5.936 0.306 12.340 1.00 93.56 608 PHE A N 1
ATOM 4701 C CA . PHE A 1 608 ? -6.715 -0.330 13.403 1.00 93.56 608 PHE A CA 1
ATOM 4702 C C . PHE A 1 608 ? -6.959 -1.826 13.144 1.00 93.56 608 PHE A C 1
ATOM 4704 O O . PHE A 1 608 ? -7.878 -2.404 13.726 1.00 93.56 608 PHE A O 1
ATOM 4711 N N . ASN A 1 609 ? -6.120 -2.440 12.296 1.00 93.62 609 ASN A N 1
ATOM 4712 C CA . ASN A 1 609 ? -6.173 -3.846 11.888 1.00 93.62 609 ASN A CA 1
ATOM 4713 C C . ASN A 1 609 ? -7.479 -4.235 11.163 1.00 93.62 609 ASN A C 1
ATOM 4715 O O . ASN A 1 609 ? -7.992 -5.350 11.293 1.00 93.62 609 ASN A O 1
ATOM 4719 N N . LEU A 1 610 ? -8.032 -3.298 10.391 1.00 96.00 610 LEU A N 1
ATOM 4720 C CA . LEU A 1 610 ? -9.111 -3.576 9.448 1.00 96.00 610 LEU A CA 1
ATOM 4721 C C . LEU A 1 610 ? -8.505 -4.003 8.107 1.00 96.00 610 LEU A C 1
ATOM 4723 O O . LEU A 1 610 ? -7.566 -3.377 7.634 1.00 96.00 610 LEU A O 1
ATOM 4727 N N . GLY A 1 611 ? -9.023 -5.061 7.501 1.00 95.06 611 GLY A N 1
ATOM 4728 C CA . GLY A 1 611 ? -8.676 -5.513 6.157 1.00 95.06 611 GLY A CA 1
ATOM 4729 C C . GLY A 1 611 ? -9.689 -5.049 5.115 1.00 95.06 611 GLY A C 1
ATOM 4730 O O . GLY A 1 611 ? -10.808 -4.646 5.446 1.00 95.06 611 GLY A O 1
ATOM 4731 N N . ASP A 1 612 ? -9.289 -5.152 3.852 1.00 94.12 612 ASP A N 1
ATOM 4732 C CA . ASP A 1 612 ? -10.106 -4.775 2.703 1.00 94.12 612 ASP A CA 1
ATOM 4733 C C . ASP A 1 612 ? -11.326 -5.676 2.524 1.00 94.12 612 ASP A C 1
ATOM 4735 O O . ASP A 1 612 ? -11.236 -6.901 2.478 1.00 94.12 612 ASP A O 1
ATOM 4739 N N . GLU A 1 613 ? -12.496 -5.067 2.373 1.00 95.19 613 GLU A N 1
ATOM 4740 C CA . GLU A 1 613 ? -13.776 -5.752 2.185 1.00 95.19 613 GLU A CA 1
ATOM 4741 C C . GLU A 1 613 ? -14.278 -5.682 0.727 1.00 95.19 613 GLU A C 1
ATOM 4743 O O . GLU A 1 613 ? -15.348 -6.230 0.431 1.00 95.19 613 GLU A O 1
ATOM 4748 N N . TYR A 1 614 ? -13.547 -5.017 -0.179 1.00 90.75 614 TYR A N 1
ATOM 4749 C CA . TYR A 1 614 ? -13.886 -4.924 -1.604 1.00 90.75 614 TYR A CA 1
ATOM 4750 C C . TYR A 1 614 ? -13.541 -6.203 -2.382 1.00 90.75 614 TYR A C 1
ATOM 4752 O O . TYR A 1 614 ? -12.870 -7.116 -1.890 1.00 90.75 614 TYR A O 1
ATOM 4760 N N . GLU A 1 615 ? -14.068 -6.285 -3.604 1.00 88.38 615 GLU A N 1
ATOM 4761 C CA . GLU A 1 615 ? -13.965 -7.440 -4.494 1.00 88.38 615 GLU A CA 1
ATOM 4762 C C . GLU A 1 615 ? -13.436 -6.980 -5.853 1.00 88.38 615 GLU A C 1
ATOM 4764 O O . GLU A 1 615 ? -14.147 -6.309 -6.592 1.00 88.38 615 GLU A O 1
ATOM 4769 N N . ASP A 1 616 ? -12.226 -7.375 -6.223 1.00 80.38 616 ASP A N 1
ATOM 4770 C CA . ASP A 1 616 ? -11.643 -7.056 -7.532 1.00 80.38 616 ASP A CA 1
ATOM 4771 C C . ASP A 1 616 ? -11.678 -8.261 -8.476 1.00 80.38 616 ASP A C 1
ATOM 4773 O O . ASP A 1 616 ? -11.771 -8.120 -9.698 1.00 80.38 616 ASP A O 1
ATOM 4777 N N . PHE A 1 617 ? -11.658 -9.470 -7.909 1.00 78.38 617 PHE A N 1
ATOM 4778 C CA . PHE A 1 617 ? -11.473 -10.717 -8.635 1.00 78.38 617 PHE A CA 1
ATOM 4779 C C . PHE A 1 617 ? -12.677 -11.663 -8.515 1.00 78.38 617 PHE A C 1
ATOM 4781 O O . PHE A 1 617 ? -13.207 -11.957 -7.435 1.00 78.38 617 PHE A O 1
ATOM 4788 N N . GLY A 1 618 ? -13.105 -12.159 -9.677 1.00 76.19 618 GLY A N 1
ATOM 4789 C CA . GLY A 1 618 ? -14.086 -13.231 -9.836 1.00 76.19 618 GLY A CA 1
ATOM 4790 C C . GLY A 1 618 ? -13.405 -14.588 -9.958 1.00 76.19 618 GLY A C 1
ATOM 4791 O O . GLY A 1 618 ? -12.362 -14.693 -10.601 1.00 76.19 618 GLY A O 1
ATOM 4792 N N . SER A 1 619 ? -13.985 -15.637 -9.376 1.00 74.88 619 SER A N 1
ATOM 4793 C CA . SER A 1 619 ? -13.504 -17.006 -9.578 1.00 74.88 619 SER A CA 1
ATOM 4794 C C . SER A 1 619 ? -14.616 -18.032 -9.386 1.00 74.88 619 SER A C 1
ATOM 4796 O O . SER A 1 619 ? -15.460 -17.915 -8.500 1.00 74.88 619 SER A O 1
ATOM 4798 N N . THR A 1 620 ? -14.597 -19.098 -10.189 1.00 78.31 620 THR A N 1
ATOM 4799 C CA . THR A 1 620 ? -15.491 -20.251 -9.997 1.00 78.31 620 THR A CA 1
ATOM 4800 C C . THR A 1 620 ? -15.067 -21.124 -8.811 1.00 78.31 620 THR A C 1
ATOM 4802 O O . THR A 1 620 ? -15.895 -21.846 -8.255 1.00 78.31 620 THR A O 1
ATOM 4805 N N . ALA A 1 621 ? -13.800 -21.044 -8.397 1.00 83.12 621 ALA A N 1
ATOM 4806 C CA . ALA A 1 621 ? -13.228 -21.763 -7.260 1.00 83.12 621 ALA A CA 1
ATOM 4807 C C . ALA A 1 621 ? -12.780 -20.802 -6.147 1.00 83.12 621 ALA A C 1
ATOM 4809 O O . ALA A 1 621 ? -12.461 -19.644 -6.409 1.00 83.12 621 ALA A O 1
ATOM 4810 N N . ASP A 1 622 ? -12.729 -21.291 -4.910 1.00 87.69 622 ASP A N 1
ATOM 4811 C CA . ASP A 1 622 ? -12.148 -20.537 -3.798 1.00 87.69 622 ASP A CA 1
ATOM 4812 C C . ASP A 1 622 ? -10.645 -20.292 -4.049 1.00 87.69 622 ASP A C 1
ATOM 4814 O O . ASP A 1 622 ? -9.936 -21.225 -4.445 1.00 87.69 622 ASP A O 1
ATOM 4818 N N . PRO A 1 623 ? -10.132 -19.063 -3.849 1.00 83.06 623 PRO A N 1
ATOM 4819 C CA . PRO A 1 623 ? -8.709 -18.796 -4.019 1.00 83.06 623 PRO A CA 1
ATOM 4820 C C . PRO A 1 623 ? -7.911 -19.571 -2.963 1.00 83.06 623 PRO A C 1
ATOM 4822 O O . PRO A 1 623 ? -8.350 -19.714 -1.823 1.00 83.06 623 PRO A O 1
ATOM 4825 N N . GLY A 1 624 ? -6.712 -20.051 -3.311 1.00 82.19 624 GLY A N 1
ATOM 4826 C CA . GLY A 1 624 ? -5.916 -20.908 -2.417 1.00 82.19 624 GLY A CA 1
ATOM 4827 C C . GLY A 1 624 ? -5.674 -20.301 -1.028 1.00 82.19 624 GLY A C 1
ATOM 4828 O O . GLY A 1 624 ? -5.777 -20.996 -0.022 1.00 82.19 624 GLY A O 1
ATOM 4829 N N . VAL A 1 625 ? -5.462 -18.983 -0.957 1.00 82.62 625 VAL A N 1
ATOM 4830 C CA . VAL A 1 625 ? -5.294 -18.234 0.303 1.00 82.62 625 VAL A CA 1
ATOM 4831 C C . VAL A 1 625 ? -6.530 -18.252 1.211 1.00 82.62 625 VAL A C 1
ATOM 4833 O O . VAL A 1 625 ? -6.392 -18.148 2.432 1.00 82.62 625 VAL A O 1
ATOM 4836 N N . ALA A 1 626 ? -7.732 -18.405 0.645 1.00 91.25 626 ALA A N 1
ATOM 4837 C CA . ALA A 1 626 ? -8.973 -18.520 1.407 1.00 91.25 626 ALA A CA 1
ATOM 4838 C C . ALA A 1 626 ? -9.164 -19.919 2.010 1.00 91.25 626 ALA A C 1
ATOM 4840 O O . ALA A 1 626 ? -9.952 -20.063 2.940 1.00 91.25 626 ALA A O 1
ATOM 4841 N N . LEU A 1 627 ? -8.451 -20.935 1.508 1.00 92.94 627 LEU A N 1
ATOM 4842 C CA . LEU A 1 627 ? -8.559 -22.332 1.948 1.00 92.94 627 LEU A CA 1
ATOM 4843 C C . LEU A 1 627 ? -7.648 -22.684 3.138 1.00 92.94 627 LEU A C 1
ATOM 4845 O O . LEU A 1 627 ? -7.748 -23.788 3.673 1.00 92.94 627 LEU A O 1
ATOM 4849 N N . ASP A 1 628 ? -6.773 -21.775 3.575 1.00 91.25 628 ASP A N 1
ATOM 4850 C CA . ASP A 1 628 ? -5.952 -21.984 4.773 1.00 91.25 628 ASP A CA 1
ATOM 4851 C C . ASP A 1 628 ? -6.839 -22.040 6.037 1.00 91.25 628 ASP A C 1
ATOM 4853 O O . ASP A 1 628 ? -7.816 -21.304 6.188 1.00 91.25 628 ASP A O 1
ATOM 4857 N N . ARG A 1 629 ? -6.489 -22.969 6.934 1.00 94.06 629 ARG A N 1
ATOM 4858 C CA . ARG A 1 629 ? -7.214 -23.309 8.165 1.00 94.06 629 ARG A CA 1
ATOM 4859 C C . ARG A 1 629 ? -6.965 -22.356 9.329 1.00 94.06 629 ARG A C 1
ATOM 4861 O O . ARG A 1 629 ? -7.590 -22.518 10.367 1.00 94.06 629 ARG A O 1
ATOM 4868 N N . ARG A 1 630 ? -6.038 -21.407 9.221 1.00 93.12 630 ARG A N 1
ATOM 4869 C CA . ARG A 1 630 ? -5.927 -20.288 10.180 1.00 93.12 630 ARG A CA 1
ATOM 4870 C C . ARG A 1 630 ? -6.920 -19.199 9.780 1.00 93.12 630 ARG A C 1
ATOM 4872 O O . ARG A 1 630 ? -7.288 -19.164 8.624 1.00 93.12 630 ARG A O 1
ATOM 4879 N N . ASP A 1 631 ? -7.346 -18.296 10.645 1.00 93.94 631 ASP A N 1
ATOM 4880 C CA . ASP A 1 631 ? -8.117 -17.114 10.201 1.00 93.94 631 ASP A CA 1
ATOM 4881 C C . ASP A 1 631 ? -7.144 -15.982 9.797 1.00 93.94 631 ASP A C 1
ATOM 4883 O O . ASP A 1 631 ? -6.052 -15.940 10.377 1.00 93.94 631 ASP A O 1
ATOM 4887 N N . PRO A 1 632 ? -7.461 -15.075 8.843 1.00 91.88 632 PRO A N 1
ATOM 4888 C CA . PRO A 1 632 ? -6.634 -13.894 8.594 1.00 91.88 632 PRO A CA 1
ATOM 4889 C C . PRO A 1 632 ? -6.483 -13.021 9.847 1.00 91.88 632 PRO A C 1
ATOM 4891 O O . PRO A 1 632 ? -7.335 -13.022 10.742 1.00 91.88 632 PRO A O 1
ATOM 4894 N N . GLU A 1 633 ? -5.396 -12.250 9.891 1.00 90.50 633 GLU A N 1
ATOM 4895 C CA . GLU A 1 633 ? -5.093 -11.362 11.019 1.00 90.50 633 GLU A CA 1
ATOM 4896 C C . GLU A 1 633 ? -6.052 -10.172 11.118 1.00 90.50 633 GLU A C 1
ATOM 4898 O O . GLU A 1 633 ? -6.377 -9.765 12.231 1.00 90.50 633 GLU A O 1
ATOM 4903 N N . ALA A 1 634 ? -6.557 -9.679 9.982 1.00 94.38 634 ALA A N 1
ATOM 4904 C CA . ALA A 1 634 ? -7.529 -8.589 9.916 1.00 94.38 634 ALA A CA 1
ATOM 4905 C C . ALA A 1 634 ? -8.801 -8.903 10.721 1.00 94.38 634 ALA A C 1
ATOM 4907 O O . ALA A 1 634 ? -9.434 -9.945 10.527 1.00 94.38 634 ALA A O 1
ATOM 4908 N N . ASP A 1 635 ? -9.206 -7.998 11.611 1.00 96.12 635 ASP A N 1
ATOM 4909 C CA . ASP A 1 635 ? -10.265 -8.257 12.596 1.00 96.12 635 ASP A CA 1
ATOM 4910 C C . ASP A 1 635 ? -11.679 -8.284 11.987 1.00 96.12 635 ASP A C 1
ATOM 4912 O O . ASP A 1 635 ? -12.561 -8.977 12.495 1.00 96.12 635 ASP A O 1
ATOM 4916 N N . ASN A 1 636 ? -11.902 -7.589 10.872 1.00 97.94 636 ASN A N 1
ATOM 4917 C CA . ASN A 1 636 ? -13.179 -7.537 10.146 1.00 97.94 636 ASN A CA 1
ATOM 4918 C C . ASN A 1 636 ? -13.308 -8.586 9.024 1.00 97.94 636 ASN A C 1
ATOM 4920 O O . ASN A 1 636 ? -14.301 -8.560 8.300 1.00 97.94 636 ASN A O 1
ATOM 4924 N N . LEU A 1 637 ? -12.337 -9.491 8.860 1.00 97.94 637 LEU A N 1
ATOM 4925 C CA . LEU A 1 637 ? -12.369 -10.533 7.831 1.00 97.94 637 LEU A CA 1
ATOM 4926 C C . LEU A 1 637 ? -12.228 -11.929 8.431 1.00 97.94 637 LEU A C 1
ATOM 4928 O O . LEU A 1 637 ? -11.475 -12.131 9.378 1.00 97.94 637 LEU A O 1
ATOM 4932 N N . SER A 1 638 ? -12.891 -12.909 7.827 1.00 97.88 638 SER A N 1
ATOM 4933 C CA . SER A 1 638 ? -12.643 -14.338 8.065 1.00 97.88 638 SER A CA 1
ATOM 4934 C C . SER A 1 638 ? -12.605 -15.098 6.741 1.00 97.88 638 SER A C 1
ATOM 4936 O O . SER A 1 638 ? -13.051 -14.576 5.719 1.00 97.88 638 SER A O 1
ATOM 4938 N N . ARG A 1 639 ? -12.074 -16.327 6.720 1.00 96.69 639 ARG A N 1
ATOM 4939 C CA . ARG A 1 639 ? -11.961 -17.118 5.475 1.00 96.69 639 ARG A CA 1
ATOM 4940 C C . ARG A 1 639 ? -12.561 -18.514 5.558 1.00 96.69 639 ARG A C 1
ATOM 4942 O O . ARG A 1 639 ? -12.617 -19.124 6.623 1.00 96.69 639 ARG A O 1
ATOM 4949 N N . ILE A 1 640 ? -12.999 -19.032 4.413 1.00 96.44 640 ILE A N 1
ATOM 4950 C CA . ILE A 1 640 ? -13.734 -20.296 4.320 1.00 96.44 640 ILE A CA 1
ATOM 4951 C C . ILE A 1 640 ? -12.933 -21.484 4.848 1.00 96.44 640 ILE A C 1
ATOM 4953 O O . ILE A 1 640 ? -13.504 -22.296 5.556 1.00 96.44 640 ILE A O 1
ATOM 4957 N N . GLY A 1 641 ? -11.624 -21.559 4.606 1.00 95.31 641 GLY A N 1
ATOM 4958 C CA . GLY A 1 641 ? -10.779 -22.652 5.093 1.00 95.31 641 GLY A CA 1
ATOM 4959 C C . GLY A 1 641 ? -10.763 -22.792 6.618 1.00 95.31 641 GLY A C 1
ATOM 4960 O O . GLY A 1 641 ? -10.626 -23.903 7.128 1.00 95.31 641 GLY A O 1
ATOM 4961 N N . PHE A 1 642 ? -10.963 -21.686 7.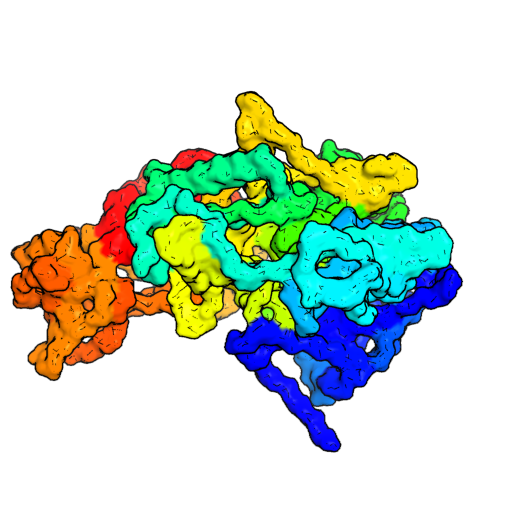341 1.00 96.50 642 PHE A N 1
ATOM 4962 C CA . PHE A 1 642 ? -11.116 -21.668 8.797 1.00 96.50 642 PHE A CA 1
ATOM 4963 C C . PHE A 1 642 ? -12.560 -21.943 9.237 1.00 96.50 642 PHE A C 1
ATOM 4965 O O . PHE A 1 642 ? -12.785 -22.662 10.207 1.00 96.50 642 PHE A O 1
ATOM 4972 N N . LEU A 1 643 ? -13.544 -21.387 8.524 1.00 96.94 643 LEU A N 1
ATOM 4973 C CA . LEU A 1 643 ? -14.956 -21.469 8.907 1.00 96.94 643 LEU A CA 1
ATOM 4974 C C . LEU A 1 643 ? -15.666 -22.749 8.443 1.00 96.94 643 LEU A C 1
ATOM 4976 O O . LEU A 1 643 ? -16.749 -23.044 8.940 1.00 96.94 643 LEU A O 1
ATOM 4980 N N . GLN A 1 644 ? -15.136 -23.472 7.460 1.00 94.75 644 GLN A N 1
ATOM 4981 C CA . GLN A 1 644 ? -15.863 -24.532 6.764 1.00 94.75 644 GLN A CA 1
ATOM 4982 C C . GLN A 1 644 ? -16.242 -25.688 7.698 1.00 94.75 644 GLN A C 1
ATOM 4984 O O . GLN A 1 644 ? -15.412 -26.255 8.409 1.00 94.75 644 GLN A O 1
ATOM 4989 N N . VAL A 1 645 ? -17.510 -26.095 7.635 1.00 93.56 645 VAL A N 1
ATOM 4990 C CA . VAL A 1 645 ? -17.968 -27.349 8.240 1.00 93.56 645 VAL A CA 1
ATOM 4991 C C . VAL A 1 645 ? -17.531 -28.512 7.343 1.00 93.56 645 VAL A C 1
ATOM 4993 O O . VAL A 1 645 ? -17.752 -28.441 6.132 1.00 93.56 645 VAL A O 1
ATOM 4996 N N . PRO A 1 646 ? -16.960 -29.601 7.893 1.00 89.12 646 PRO A N 1
ATOM 4997 C CA . PRO A 1 646 ? -16.583 -30.764 7.096 1.00 89.12 646 PRO A CA 1
ATOM 4998 C C . PRO A 1 646 ? -17.756 -31.296 6.257 1.00 89.12 646 PRO A C 1
ATOM 5000 O O . PRO A 1 646 ? -18.800 -31.658 6.800 1.00 89.12 646 PRO A O 1
ATOM 5003 N N . GLY A 1 647 ? -17.585 -31.352 4.934 1.00 86.62 647 GLY A N 1
ATOM 5004 C CA . GLY A 1 647 ? -18.595 -31.873 4.014 1.00 86.62 647 GLY A CA 1
ATOM 5005 C C . GLY A 1 647 ? -18.480 -31.314 2.590 1.00 86.62 647 GLY A C 1
ATOM 5006 O O . GLY A 1 647 ? -17.688 -30.407 2.340 1.00 86.62 647 GLY A O 1
ATOM 5007 N N . PRO A 1 648 ? -19.275 -31.846 1.640 1.00 79.31 648 PRO A N 1
ATOM 5008 C CA . PRO A 1 648 ? -19.260 -31.411 0.239 1.00 79.31 648 PRO A CA 1
ATOM 5009 C C . PRO A 1 648 ? -19.944 -30.052 0.014 1.00 79.31 648 PRO A C 1
ATOM 5011 O O . PRO A 1 648 ? -19.779 -29.439 -1.038 1.00 79.31 648 PRO A O 1
ATOM 5014 N N . GLN A 1 649 ? -20.736 -29.579 0.978 1.00 87.12 649 GLN A N 1
ATOM 5015 C CA . GLN A 1 649 ? -21.413 -28.285 0.913 1.00 87.12 649 GLN A CA 1
ATOM 5016 C C . GLN A 1 649 ? -20.495 -27.174 1.449 1.00 87.12 649 GLN A C 1
ATOM 5018 O O . GLN A 1 649 ? -19.767 -27.382 2.417 1.00 87.12 649 GLN A O 1
ATOM 5023 N N . ARG A 1 650 ? -20.572 -25.963 0.877 1.00 91.00 650 ARG A N 1
ATOM 5024 C CA . ARG A 1 650 ? -19.860 -24.762 1.373 1.00 91.00 650 ARG A CA 1
ATOM 5025 C C . ARG A 1 650 ? -20.562 -24.143 2.591 1.00 91.00 650 ARG A C 1
ATOM 5027 O O . ARG A 1 650 ? -20.871 -22.956 2.594 1.00 91.00 650 ARG A O 1
ATOM 5034 N N . LEU A 1 651 ? -20.876 -24.968 3.589 1.00 95.88 651 LEU A N 1
ATOM 5035 C CA . LEU A 1 651 ? -21.458 -24.510 4.849 1.00 95.88 651 LEU A CA 1
ATOM 5036 C C . LEU A 1 651 ? -20.360 -23.989 5.775 1.00 95.88 651 LEU A C 1
ATOM 5038 O O . LEU A 1 651 ? -19.280 -24.576 5.865 1.00 95.88 651 LEU A O 1
ATOM 5042 N N . ILE A 1 652 ? -20.664 -22.918 6.498 1.00 97.12 652 ILE A N 1
ATOM 5043 C CA . ILE A 1 652 ? -19.759 -22.297 7.469 1.00 97.12 652 ILE A CA 1
ATOM 5044 C C . ILE A 1 652 ? -20.203 -22.574 8.904 1.00 97.12 652 ILE A C 1
ATOM 5046 O O . ILE A 1 652 ? -21.372 -22.849 9.163 1.00 97.12 652 ILE A O 1
ATOM 5050 N N . ASN A 1 653 ? -19.270 -22.493 9.844 1.00 97.62 653 ASN A N 1
ATOM 5051 C CA . ASN A 1 653 ? -19.521 -22.494 11.275 1.00 97.62 653 ASN A CA 1
ATOM 5052 C C . ASN A 1 653 ? -19.533 -21.040 11.785 1.00 97.62 653 ASN A C 1
ATOM 5054 O O . ASN A 1 653 ? -18.460 -20.459 11.971 1.00 97.62 653 ASN A O 1
ATOM 5058 N N . PRO A 1 654 ? -20.713 -20.434 12.026 1.00 97.31 654 PRO A N 1
ATOM 5059 C CA . PRO A 1 654 ? -20.797 -19.046 12.474 1.00 97.31 654 PRO A CA 1
ATOM 5060 C C . PRO A 1 654 ? -20.161 -18.808 13.843 1.00 97.31 654 PRO A C 1
ATOM 5062 O O . PRO A 1 654 ? -19.719 -17.697 14.107 1.00 97.31 654 PRO A O 1
ATOM 5065 N N . ASP A 1 655 ? -20.065 -19.824 14.705 1.00 95.25 655 ASP A N 1
ATOM 5066 C CA . ASP A 1 655 ? -19.501 -19.661 16.051 1.00 95.25 655 ASP A CA 1
ATOM 5067 C C . ASP A 1 655 ? -17.980 -19.418 16.034 1.00 95.25 655 ASP A C 1
ATOM 5069 O O . ASP A 1 655 ? -17.411 -18.981 17.031 1.00 95.25 655 ASP A O 1
ATOM 5073 N N . LEU A 1 656 ? -17.319 -19.651 14.893 1.00 96.19 656 LEU A N 1
ATOM 5074 C CA . LEU A 1 656 ? -15.917 -19.286 14.670 1.00 96.19 656 LEU A CA 1
ATOM 5075 C C . LEU A 1 656 ? -15.746 -17.837 14.187 1.00 96.19 656 LEU A C 1
ATOM 5077 O O . LEU A 1 656 ? -14.625 -17.328 14.164 1.00 96.19 656 LEU A O 1
ATOM 5081 N N . VAL A 1 657 ? -16.829 -17.155 13.799 1.00 97.12 657 VAL A N 1
ATOM 5082 C CA . VAL A 1 657 ? -16.761 -15.783 13.290 1.00 97.12 657 VAL A CA 1
ATOM 5083 C C . VAL A 1 657 ? -16.594 -14.800 14.443 1.00 97.12 657 VAL A C 1
ATOM 5085 O O . VAL A 1 657 ? -17.509 -14.496 15.210 1.00 97.12 657 VAL A O 1
ATOM 5088 N N . LYS A 1 658 ? -15.383 -14.260 14.518 1.00 94.94 658 LYS A N 1
ATOM 5089 C CA . LYS A 1 658 ? -14.854 -13.489 15.642 1.00 94.94 658 LYS A CA 1
ATOM 5090 C C . LYS A 1 658 ? -15.626 -12.209 16.000 1.00 94.94 658 LYS A C 1
ATOM 5092 O O . LYS A 1 658 ? -15.692 -11.874 17.181 1.00 94.94 658 LYS A O 1
ATOM 5097 N N . TRP A 1 659 ? -16.256 -11.516 15.046 1.00 97.12 659 TRP A N 1
ATOM 5098 C CA . TRP A 1 659 ? -17.016 -10.288 15.345 1.00 97.12 659 TRP A CA 1
ATOM 5099 C C . TRP A 1 659 ? -18.444 -10.528 15.861 1.00 97.12 659 TRP A C 1
ATOM 5101 O O . TRP A 1 659 ? -19.046 -9.605 16.409 1.00 97.12 659 TRP A O 1
ATOM 5111 N N . LEU A 1 660 ? -19.005 -11.741 15.741 1.00 96.19 660 LEU A N 1
ATOM 5112 C CA . LEU A 1 660 ? -20.364 -12.021 16.239 1.00 96.19 660 LEU A CA 1
ATOM 5113 C C . LEU A 1 660 ? -20.454 -11.963 17.773 1.00 96.19 660 LEU A C 1
ATOM 5115 O O . LEU A 1 660 ? -21.543 -11.780 18.322 1.00 96.19 660 LEU A O 1
ATOM 5119 N N . ALA A 1 661 ? -19.311 -12.094 18.451 1.00 93.00 661 ALA A N 1
ATOM 5120 C CA . ALA A 1 661 ? -19.187 -12.051 19.903 1.00 93.00 661 ALA A CA 1
ATOM 5121 C C . ALA A 1 661 ? -19.019 -10.630 20.473 1.00 93.00 661 ALA A C 1
ATOM 5123 O O . ALA A 1 661 ? -19.024 -10.472 21.690 1.00 93.00 661 ALA A O 1
ATOM 5124 N N . LEU A 1 662 ? -18.857 -9.595 19.638 1.00 95.81 662 LEU A N 1
ATOM 5125 C CA . LEU A 1 662 ? -18.615 -8.236 20.131 1.00 95.81 662 LEU A CA 1
ATOM 5126 C C . LEU A 1 662 ? -19.795 -7.745 20.992 1.00 95.81 662 LEU A C 1
ATOM 5128 O O . LEU A 1 662 ? -20.936 -7.777 20.520 1.00 95.81 662 LEU A O 1
ATOM 5132 N N . PRO A 1 663 ? -19.564 -7.278 22.232 1.00 95.88 663 PRO A N 1
ATOM 5133 C CA . PRO A 1 663 ? -20.638 -6.825 23.104 1.00 95.88 663 PRO A CA 1
ATOM 5134 C C . PRO A 1 663 ? -21.149 -5.445 22.684 1.00 95.88 663 PRO A C 1
ATOM 5136 O O . PRO A 1 663 ? -20.380 -4.568 22.276 1.00 95.88 663 PRO A O 1
ATOM 5139 N N . ARG A 1 664 ? -22.451 -5.220 22.864 1.00 96.94 664 ARG A N 1
ATOM 5140 C CA . ARG A 1 664 ? -23.023 -3.871 22.842 1.00 96.94 664 ARG A CA 1
ATOM 5141 C C . ARG A 1 664 ? -22.948 -3.254 24.229 1.00 96.94 664 ARG A C 1
ATOM 5143 O O . ARG A 1 664 ? -23.242 -3.913 25.226 1.00 96.94 664 ARG A O 1
ATOM 5150 N N . MET A 1 665 ? -22.588 -1.978 24.295 1.00 97.06 665 MET A N 1
ATOM 5151 C CA . MET A 1 665 ? -22.362 -1.272 25.555 1.00 97.06 665 MET A CA 1
ATOM 5152 C C . MET A 1 665 ? -23.305 -0.074 25.647 1.00 97.06 665 MET A C 1
ATOM 5154 O O . MET A 1 665 ? -23.366 0.725 24.719 1.00 97.06 665 MET A O 1
ATOM 5158 N N . ARG A 1 666 ? -24.037 0.068 26.759 1.00 96.31 666 ARG A N 1
ATOM 5159 C CA . ARG A 1 666 ? -24.862 1.267 27.022 1.00 96.31 666 ARG A CA 1
ATOM 5160 C C . ARG A 1 666 ? -24.137 2.331 27.839 1.00 96.31 666 ARG A C 1
ATOM 5162 O O . ARG A 1 666 ? -24.545 3.486 27.824 1.00 96.31 666 ARG A O 1
ATOM 5169 N N . MET A 1 667 ? -23.092 1.928 28.557 1.00 97.00 667 MET A N 1
ATOM 5170 C CA . MET A 1 667 ? -22.163 2.783 29.298 1.00 97.00 667 MET A CA 1
ATOM 5171 C C . MET A 1 667 ? -20.780 2.150 29.199 1.00 97.00 667 MET A C 1
ATOM 5173 O O . MET A 1 667 ? -20.687 0.923 29.209 1.00 97.00 667 MET A O 1
ATOM 5177 N N . SER A 1 668 ? -19.729 2.955 29.116 1.00 97.25 668 SER A N 1
ATOM 5178 C CA . SER A 1 668 ? -18.356 2.468 28.976 1.00 97.25 668 SER A CA 1
ATOM 5179 C C . SER A 1 668 ? -17.364 3.496 29.503 1.00 97.25 668 SER A C 1
ATOM 5181 O O . SER A 1 668 ? -17.561 4.693 29.307 1.00 97.25 668 SER A O 1
ATOM 5183 N N . SER A 1 669 ? -16.290 3.015 30.124 1.00 96.75 669 SER A N 1
ATOM 5184 C CA . SER A 1 669 ? -15.122 3.802 30.517 1.00 96.75 669 SER A CA 1
ATOM 5185 C C . SER A 1 669 ? -13.849 3.012 30.261 1.00 96.75 669 SER A C 1
ATOM 5187 O O . SER A 1 669 ? -13.802 1.793 30.450 1.00 96.75 669 SER A O 1
ATOM 5189 N N . ARG A 1 670 ? -12.798 3.726 29.865 1.00 94.06 670 ARG A N 1
ATOM 5190 C CA . ARG A 1 670 ? -11.445 3.179 29.755 1.00 94.06 670 ARG A CA 1
ATOM 5191 C C . ARG A 1 670 ? -10.765 3.220 31.123 1.00 94.06 670 ARG A C 1
ATOM 5193 O O . ARG A 1 670 ? -10.818 4.247 31.799 1.00 94.06 670 ARG A O 1
ATOM 5200 N N . LEU A 1 671 ? -10.074 2.147 31.499 1.00 94.12 671 LEU A N 1
ATOM 5201 C CA . LEU A 1 671 ? -9.230 2.147 32.690 1.00 94.12 671 LEU A CA 1
ATOM 5202 C C . LEU A 1 671 ? -7.997 3.033 32.482 1.00 94.12 671 LEU A C 1
ATOM 5204 O O . LEU A 1 671 ? -7.296 2.902 31.476 1.00 94.12 671 LEU A O 1
ATOM 5208 N N . LEU A 1 672 ? -7.723 3.925 33.435 1.00 91.50 672 LEU A N 1
ATOM 5209 C CA . LEU A 1 672 ? -6.546 4.805 33.414 1.00 91.50 672 LEU A CA 1
ATOM 5210 C C . LEU A 1 672 ? -5.284 4.125 33.952 1.00 91.50 672 LEU A C 1
ATOM 5212 O O . LEU A 1 672 ? -4.175 4.481 33.563 1.00 91.50 672 LEU A O 1
ATOM 5216 N N . THR A 1 673 ? -5.459 3.150 34.837 1.00 91.25 673 THR A N 1
ATOM 5217 C CA . THR A 1 673 ? -4.388 2.373 35.465 1.00 91.25 673 THR A CA 1
ATOM 5218 C C . THR A 1 673 ? -4.738 0.892 35.415 1.00 91.25 673 THR A C 1
ATOM 5220 O O . THR A 1 673 ? -5.871 0.530 35.095 1.00 91.25 673 THR A O 1
ATOM 5223 N N . ILE A 1 674 ? -3.778 0.034 35.764 1.00 92.25 674 ILE A N 1
ATOM 5224 C CA . ILE A 1 674 ? -4.076 -1.367 36.071 1.00 92.25 674 ILE A CA 1
ATOM 5225 C C . ILE A 1 674 ? -5.158 -1.444 37.161 1.00 92.25 674 ILE A C 1
ATOM 5227 O O . ILE A 1 674 ? -5.174 -0.616 38.081 1.00 92.25 674 ILE A O 1
ATOM 5231 N N . ALA A 1 675 ? -6.078 -2.399 37.034 1.00 92.81 675 ALA A N 1
ATOM 5232 C CA . ALA A 1 675 ? -7.056 -2.682 38.074 1.00 92.81 675 ALA A CA 1
ATOM 5233 C C . ALA A 1 675 ? -6.370 -3.362 39.268 1.00 92.81 675 ALA A C 1
ATOM 5235 O O . ALA A 1 675 ? -5.531 -4.245 39.088 1.00 92.81 675 ALA A O 1
ATOM 5236 N N . LEU A 1 676 ? -6.726 -2.955 40.483 1.00 91.88 676 LEU A N 1
ATOM 5237 C CA . LEU A 1 676 ? -6.140 -3.490 41.712 1.00 91.88 676 LEU A CA 1
ATOM 5238 C C . LEU A 1 676 ? -7.083 -4.523 42.317 1.00 91.88 676 LEU A C 1
ATOM 5240 O O . LEU A 1 676 ? -8.280 -4.266 42.416 1.00 91.88 676 LEU A O 1
ATOM 5244 N N . GLN A 1 677 ? -6.557 -5.675 42.720 1.00 89.50 677 GLN A N 1
ATOM 5245 C CA . GLN A 1 677 ? -7.335 -6.684 43.435 1.00 89.50 677 GLN A CA 1
ATOM 5246 C C . GLN A 1 677 ? -7.052 -6.627 44.934 1.00 89.50 677 GLN A C 1
ATOM 5248 O O . GLN A 1 677 ? -5.907 -6.423 45.329 1.00 89.50 677 GLN A O 1
ATOM 5253 N N . ASP A 1 678 ? -8.080 -6.849 45.751 1.00 88.38 678 ASP A N 1
ATOM 5254 C CA . ASP A 1 678 ? -7.916 -6.998 47.198 1.00 88.38 678 ASP A CA 1
ATOM 5255 C C . ASP A 1 678 ? -7.111 -8.270 47.529 1.00 88.38 678 ASP A C 1
ATOM 5257 O O . ASP A 1 678 ? -7.347 -9.339 46.956 1.00 88.38 678 ASP A O 1
ATOM 5261 N N . ASP A 1 679 ? -6.213 -8.187 48.515 1.00 83.88 679 ASP A N 1
ATOM 5262 C CA . ASP A 1 679 ? -5.389 -9.324 48.962 1.00 83.88 679 ASP A CA 1
ATOM 5263 C C . ASP A 1 679 ? -6.220 -10.447 49.607 1.00 83.88 679 ASP A C 1
ATOM 5265 O O . ASP A 1 679 ? -5.830 -11.616 49.598 1.00 83.88 679 ASP A O 1
ATOM 5269 N N . ALA A 1 680 ? -7.380 -10.101 50.170 1.00 81.81 680 ALA A N 1
ATOM 5270 C CA . ALA A 1 680 ? -8.274 -11.037 50.837 1.00 81.81 680 ALA A CA 1
ATOM 5271 C C . ALA A 1 680 ? -9.461 -11.431 49.935 1.00 81.81 680 ALA A C 1
ATOM 5273 O O . ALA A 1 680 ? -10.024 -10.575 49.243 1.00 81.81 680 ALA A O 1
ATOM 5274 N N . PRO A 1 681 ? -9.915 -12.700 49.980 1.00 79.12 681 PRO A N 1
ATOM 5275 C CA . PRO A 1 681 ? -11.162 -13.113 49.347 1.00 79.12 681 PRO A CA 1
ATOM 5276 C C . PRO A 1 681 ? -12.337 -12.210 49.777 1.00 79.12 681 PRO A C 1
ATOM 5278 O O . PRO A 1 681 ? -12.449 -11.885 50.961 1.00 79.12 681 PRO A O 1
ATOM 5281 N N . PRO A 1 682 ? -13.228 -11.811 48.850 1.00 83.56 682 PRO A N 1
ATOM 5282 C CA . PRO A 1 682 ? -13.418 -12.386 47.516 1.00 83.56 682 PRO A CA 1
ATOM 5283 C C . PRO A 1 682 ? -12.512 -11.810 46.409 1.00 83.56 682 PRO A C 1
ATOM 5285 O O . PRO A 1 682 ? -12.779 -12.077 45.244 1.00 83.56 682 PRO A O 1
ATOM 5288 N N . HIS A 1 683 ? -11.448 -11.061 46.731 1.00 87.31 683 HIS A N 1
ATOM 5289 C CA . HIS A 1 683 ? -10.563 -10.414 45.751 1.00 87.31 683 HIS A CA 1
ATOM 5290 C C . HIS A 1 683 ? -11.323 -9.434 44.850 1.00 87.31 683 HIS A C 1
ATOM 5292 O O . HIS A 1 683 ? -11.296 -9.552 43.618 1.00 87.31 683 HIS A O 1
ATOM 5298 N N . ASN A 1 684 ? -12.057 -8.497 45.466 1.00 93.31 684 ASN A N 1
ATOM 5299 C CA . ASN A 1 684 ? -12.756 -7.458 44.714 1.00 93.31 684 ASN A CA 1
ATOM 5300 C C . ASN A 1 684 ? -11.767 -6.643 43.880 1.00 93.31 684 ASN A C 1
ATOM 5302 O O . ASN A 1 684 ? -10.577 -6.582 44.182 1.00 93.31 684 ASN A O 1
ATOM 5306 N N . ILE A 1 685 ? -12.275 -6.023 42.818 1.00 94.81 685 ILE A N 1
ATOM 5307 C CA . ILE A 1 685 ? -11.449 -5.344 41.825 1.00 94.81 685 ILE A CA 1
ATOM 5308 C C . ILE A 1 685 ? -11.728 -3.846 41.874 1.00 94.81 685 ILE A C 1
ATOM 5310 O O . ILE A 1 685 ? -12.803 -3.394 41.485 1.00 94.81 685 ILE A O 1
ATOM 5314 N N . THR A 1 686 ? -10.749 -3.068 42.317 1.00 95.94 686 THR A N 1
ATOM 5315 C CA . THR A 1 686 ? -10.766 -1.609 42.238 1.00 95.94 686 THR A CA 1
ATOM 5316 C C . THR A 1 686 ? -10.340 -1.165 40.845 1.00 95.94 686 THR A C 1
ATOM 5318 O O . THR A 1 686 ? -9.263 -1.519 40.362 1.00 95.94 686 THR A O 1
ATOM 5321 N N . VAL A 1 687 ? -11.181 -0.361 40.201 1.00 96.69 687 VAL A N 1
ATOM 5322 C CA . VAL A 1 687 ? -10.917 0.216 38.881 1.00 96.69 687 VAL A CA 1
ATOM 5323 C C . VAL A 1 687 ? -10.827 1.736 38.963 1.00 96.69 687 VAL A C 1
ATOM 5325 O O . VAL A 1 687 ? -11.523 2.356 39.766 1.00 96.69 687 VAL A O 1
ATOM 5328 N N . THR A 1 688 ? -9.993 2.328 38.104 1.00 97.38 688 THR A N 1
ATOM 5329 C CA . THR A 1 688 ? -9.794 3.783 38.001 1.00 97.38 688 THR A CA 1
ATOM 5330 C C . THR A 1 688 ? -10.215 4.268 36.618 1.00 97.38 688 THR A C 1
ATOM 5332 O O . THR A 1 688 ? -9.675 3.806 35.610 1.00 97.38 688 THR A O 1
ATOM 5335 N N . VAL A 1 689 ? -11.140 5.224 36.559 1.00 96.56 689 VAL A N 1
ATOM 5336 C CA . VAL A 1 689 ? -11.694 5.809 35.327 1.00 96.56 689 VAL A CA 1
ATOM 5337 C C . VAL A 1 689 ? -11.570 7.342 35.347 1.00 96.56 689 VAL A C 1
ATOM 5339 O O . VAL A 1 689 ? -11.290 7.927 36.397 1.00 96.56 689 VAL A O 1
ATOM 5342 N N . PRO A 1 690 ? -11.760 8.044 34.213 1.00 94.50 690 PRO A N 1
ATOM 5343 C CA . PRO A 1 690 ? -11.765 9.504 34.205 1.00 94.50 690 PRO A CA 1
ATOM 5344 C C . PRO A 1 690 ? -12.809 10.090 35.163 1.00 94.50 690 PRO A C 1
ATOM 5346 O O . PRO A 1 690 ? -13.978 9.713 35.129 1.00 94.50 690 PRO A O 1
ATOM 5349 N N . LYS A 1 691 ? -12.413 11.084 35.968 1.00 95.56 691 LYS A N 1
ATOM 5350 C CA . LYS A 1 691 ? -13.305 11.726 36.956 1.00 95.56 691 LYS A CA 1
ATOM 5351 C C . LYS A 1 691 ? -14.587 12.284 36.331 1.00 95.56 691 LYS A C 1
ATOM 5353 O O . LYS A 1 691 ? -15.660 12.158 36.906 1.00 95.56 691 LYS A O 1
ATOM 5358 N N . GLY A 1 692 ? -14.487 12.842 35.122 1.00 94.06 692 GLY A N 1
ATOM 5359 C CA . GLY A 1 692 ? -15.643 13.358 34.380 1.00 94.06 692 GLY A CA 1
ATOM 5360 C C . GLY A 1 692 ? -16.679 12.294 33.991 1.00 94.06 692 GLY A C 1
ATOM 5361 O O . GLY A 1 692 ? -17.807 12.643 33.661 1.00 94.06 692 GLY A O 1
ATOM 5362 N N . GLU A 1 693 ? -16.324 11.008 34.049 1.00 95.62 693 GLU A N 1
ATOM 5363 C CA . GLU A 1 693 ? -17.218 9.885 33.753 1.00 95.62 693 GLU A CA 1
ATOM 5364 C C . GLU A 1 693 ? -17.857 9.297 35.022 1.00 95.62 693 GLU A C 1
ATOM 5366 O O . GLU A 1 693 ? -18.816 8.540 34.925 1.00 95.62 693 GLU A O 1
ATOM 5371 N N . MET A 1 694 ? -17.410 9.672 36.225 1.00 97.44 694 MET A N 1
ATOM 5372 C CA . MET A 1 694 ? -17.931 9.134 37.491 1.00 97.44 694 MET A CA 1
ATOM 5373 C C . MET A 1 694 ? -19.446 9.265 37.707 1.00 97.44 694 MET A C 1
ATOM 5375 O O . MET A 1 694 ? -20.022 8.308 38.236 1.00 97.44 694 MET A O 1
ATOM 5379 N N . PRO A 1 695 ? -20.142 10.330 37.248 1.00 97.50 695 PRO A N 1
ATOM 5380 C CA . PRO A 1 695 ? -21.593 10.426 37.410 1.00 97.50 695 PRO A CA 1
ATOM 5381 C C . PRO A 1 695 ? -22.359 9.220 36.848 1.00 97.50 695 PRO A C 1
ATOM 5383 O O . PRO A 1 695 ? -23.380 8.807 37.404 1.00 97.50 695 PRO A O 1
ATOM 5386 N N . GLN A 1 696 ? -21.861 8.602 35.769 1.00 96.75 696 GLN A N 1
ATOM 5387 C CA . GLN A 1 696 ? -22.495 7.419 35.190 1.00 96.75 696 GLN A CA 1
ATOM 5388 C C . GLN A 1 696 ? -22.322 6.188 36.095 1.00 96.75 696 GLN A C 1
ATOM 5390 O O . GLN A 1 696 ? -23.250 5.397 36.251 1.00 96.75 696 GLN A O 1
ATOM 5395 N N . TRP A 1 697 ? -21.171 6.049 36.752 1.00 97.81 697 TRP A N 1
ATOM 5396 C CA . TRP A 1 697 ? -20.871 4.920 37.636 1.00 97.81 697 TRP A CA 1
ATOM 5397 C C . TRP A 1 697 ? -21.575 5.023 38.986 1.00 97.81 697 TRP A C 1
ATOM 5399 O O . TRP A 1 697 ? -22.080 4.016 39.480 1.00 97.81 697 TRP A O 1
ATOM 5409 N N . VAL A 1 698 ? -21.722 6.235 39.527 1.00 98.06 698 VAL A N 1
ATOM 5410 C CA . VAL A 1 698 ? -22.585 6.501 40.693 1.00 98.06 698 VAL A CA 1
ATOM 5411 C C . VAL A 1 698 ? -24.024 6.088 40.394 1.00 98.06 698 VAL A C 1
ATOM 5413 O O . VAL A 1 698 ? -24.668 5.421 41.205 1.00 98.06 698 VAL A O 1
ATOM 5416 N N . ARG A 1 699 ? -24.522 6.411 39.194 1.00 96.94 699 ARG A N 1
ATOM 5417 C CA . ARG A 1 699 ? -25.845 5.972 38.746 1.00 96.94 699 ARG A CA 1
ATOM 5418 C C . ARG A 1 699 ? -25.945 4.447 38.647 1.00 96.94 699 ARG A C 1
ATOM 5420 O O . ARG A 1 699 ? -26.902 3.882 39.171 1.00 96.94 699 ARG A O 1
ATOM 5427 N N . ALA A 1 700 ? -24.974 3.781 38.017 1.00 96.81 700 ALA A N 1
ATOM 5428 C CA . ALA A 1 700 ? -24.964 2.319 37.918 1.00 96.81 700 ALA A CA 1
ATOM 5429 C C . ALA A 1 700 ? -24.969 1.639 39.293 1.00 96.81 700 ALA A C 1
ATOM 5431 O O . ALA A 1 700 ? -25.679 0.653 39.481 1.00 96.81 700 ALA A O 1
ATOM 5432 N N . TRP A 1 701 ? -24.229 2.188 40.258 1.00 97.94 701 TRP A N 1
ATOM 5433 C CA . TRP A 1 701 ? -24.219 1.708 41.636 1.00 97.94 701 TRP A CA 1
ATOM 5434 C C . TRP A 1 701 ? -25.584 1.877 42.321 1.00 97.94 701 TRP A C 1
ATOM 5436 O O . TRP A 1 701 ? -26.146 0.892 42.802 1.00 97.94 701 TRP A O 1
ATOM 5446 N N . ASN A 1 702 ? -26.160 3.084 42.295 1.00 97.50 702 ASN A N 1
ATOM 5447 C CA . ASN A 1 702 ? -27.468 3.371 42.899 1.00 97.50 702 ASN A CA 1
ATOM 5448 C C . ASN A 1 702 ? -28.589 2.493 42.319 1.00 97.50 702 ASN A C 1
ATOM 5450 O O . ASN A 1 702 ? -29.447 2.001 43.051 1.00 97.50 702 ASN A O 1
ATOM 5454 N N . GLU A 1 703 ? -28.566 2.272 41.003 1.00 96.31 703 GLU A N 1
ATOM 5455 C CA . GLU A 1 703 ? -29.549 1.453 40.288 1.00 96.31 703 GLU A CA 1
ATOM 5456 C C . GLU A 1 703 ? -29.225 -0.056 40.328 1.00 96.31 703 GLU A C 1
ATOM 5458 O O . GLU A 1 703 ? -29.972 -0.851 39.760 1.00 96.31 703 GLU A O 1
ATOM 5463 N N . LYS A 1 704 ? -28.132 -0.469 40.993 1.00 95.19 704 LYS A N 1
ATOM 5464 C CA . LYS A 1 704 ? -27.644 -1.863 41.065 1.00 95.19 704 LYS A CA 1
ATOM 5465 C C . LYS A 1 704 ? -27.531 -2.525 39.690 1.00 95.19 704 LYS A C 1
ATOM 5467 O O . LYS A 1 704 ? -27.871 -3.692 39.497 1.00 95.19 704 LYS A O 1
ATOM 5472 N N . ILE A 1 705 ? -27.064 -1.753 38.720 1.00 94.75 705 ILE A N 1
ATOM 5473 C CA . ILE A 1 705 ? -26.900 -2.192 37.345 1.00 94.75 705 ILE A CA 1
ATOM 5474 C C . ILE A 1 705 ? -25.721 -3.176 37.256 1.00 94.75 705 ILE A C 1
ATOM 5476 O O . ILE A 1 705 ? -24.635 -2.845 37.736 1.00 94.75 705 ILE A O 1
ATOM 5480 N N . PRO A 1 706 ? -25.883 -4.338 36.591 1.00 94.75 706 PRO A N 1
ATOM 5481 C CA . PRO A 1 706 ? -24.764 -5.225 36.299 1.00 94.75 706 PRO A CA 1
ATOM 5482 C C . PRO A 1 706 ? -23.705 -4.538 35.428 1.00 94.75 706 PRO A C 1
ATOM 5484 O O . PRO A 1 706 ? -24.018 -3.930 34.403 1.00 94.75 706 PRO A O 1
ATOM 5487 N N . VAL A 1 707 ? -22.448 -4.670 35.830 1.00 96.00 707 VAL A N 1
ATOM 5488 C CA . VAL A 1 707 ? -21.257 -4.132 35.166 1.00 96.00 707 VAL A CA 1
ATOM 5489 C C . VAL A 1 707 ? -20.402 -5.301 34.689 1.00 96.00 707 VAL A C 1
ATOM 5491 O O . VAL A 1 707 ? -20.397 -6.367 35.291 1.00 96.00 707 VAL A O 1
ATOM 5494 N N . SER A 1 708 ? -19.683 -5.131 33.591 1.00 95.50 708 SER A N 1
ATOM 5495 C CA . SER A 1 708 ? -18.690 -6.088 33.115 1.00 95.50 708 SER A CA 1
ATOM 5496 C C . SER A 1 708 ? -17.342 -5.403 32.947 1.00 95.50 708 SER A C 1
ATOM 5498 O O . SER A 1 708 ? -17.272 -4.213 32.634 1.00 95.50 708 SER A O 1
ATOM 5500 N N . LEU A 1 709 ? -16.272 -6.162 33.144 1.00 94.69 709 LEU A N 1
ATOM 5501 C CA . LEU A 1 709 ? -14.905 -5.712 32.930 1.00 94.69 709 LEU A CA 1
ATOM 5502 C C . LEU A 1 709 ? -14.260 -6.604 31.871 1.00 94.69 709 LEU A C 1
ATOM 5504 O O . LEU A 1 709 ? -14.260 -7.828 31.992 1.00 94.69 709 LEU A O 1
ATOM 5508 N N . LEU A 1 710 ? -13.749 -5.987 30.811 1.00 92.62 710 LEU A N 1
ATOM 5509 C CA . LEU A 1 710 ? -13.105 -6.663 29.694 1.00 92.62 710 LEU A CA 1
ATOM 5510 C C . LEU A 1 710 ? -11.668 -6.162 29.565 1.00 92.62 710 LEU A C 1
ATOM 5512 O O . LEU A 1 710 ? -11.412 -4.984 29.308 1.00 92.62 710 LEU A O 1
ATOM 5516 N N . GLY A 1 711 ? -10.743 -7.094 29.753 1.00 88.88 711 GLY A N 1
ATOM 5517 C CA . GLY A 1 711 ? -9.317 -6.927 29.579 1.00 88.88 711 GLY A CA 1
ATOM 5518 C C . GLY A 1 711 ? -8.999 -6.952 28.103 1.00 88.88 711 GLY A C 1
ATOM 5519 O O . GLY A 1 711 ? -9.368 -7.882 27.380 1.00 88.88 711 GLY A O 1
ATOM 5520 N N . PHE A 1 712 ? -8.317 -5.912 27.656 1.00 75.75 712 PHE A N 1
ATOM 5521 C CA . PHE A 1 712 ? -7.958 -5.767 26.266 1.00 75.75 712 PHE A CA 1
ATOM 5522 C C . PHE A 1 712 ? -6.513 -5.304 26.165 1.00 75.75 712 PHE A C 1
ATOM 5524 O O . PHE A 1 712 ? -6.159 -4.242 26.668 1.00 75.75 712 PHE A O 1
ATOM 5531 N N . VAL A 1 713 ? -5.687 -6.121 25.514 1.00 67.56 713 VAL A N 1
ATOM 5532 C CA . VAL A 1 713 ? -4.288 -5.803 25.236 1.00 67.56 713 VAL A CA 1
ATOM 5533 C C . VAL A 1 713 ? -4.150 -5.745 23.726 1.00 67.56 713 VAL A C 1
ATOM 5535 O O . VAL A 1 713 ? -4.170 -6.777 23.056 1.00 67.56 713 VAL A O 1
ATOM 5538 N N . VAL A 1 714 ? -4.043 -4.530 23.191 1.00 69.31 714 VAL A N 1
ATOM 5539 C CA . VAL A 1 714 ? -3.653 -4.336 21.796 1.00 69.31 714 VAL A CA 1
ATOM 5540 C C . VAL A 1 714 ? -2.212 -4.816 21.665 1.00 69.31 714 VAL A C 1
ATOM 5542 O O . VAL A 1 714 ? -1.303 -4.260 22.282 1.00 69.31 714 VAL A O 1
ATOM 5545 N N . THR A 1 715 ? -1.999 -5.851 20.865 1.00 78.06 715 THR A N 1
ATOM 5546 C CA . THR A 1 715 ? -0.658 -6.365 20.578 1.00 78.06 715 THR A CA 1
ATOM 5547 C C . THR A 1 715 ? 0.130 -5.374 19.710 1.00 78.06 715 THR A C 1
ATOM 5549 O O . THR A 1 715 ? -0.463 -4.505 19.065 1.00 78.06 715 THR A O 1
ATOM 5552 N N . PRO A 1 716 ? 1.460 -5.517 19.585 1.00 76.75 716 PRO A N 1
ATOM 5553 C CA . PRO A 1 716 ? 2.225 -4.780 18.574 1.00 76.75 716 PRO A CA 1
ATOM 5554 C C . PRO A 1 716 ? 1.699 -4.982 17.139 1.00 76.75 716 PRO A C 1
ATOM 5556 O O . PRO A 1 716 ? 1.802 -4.076 16.313 1.00 76.75 716 PRO A O 1
ATOM 5559 N N . THR A 1 717 ? 1.061 -6.131 16.866 1.00 77.31 717 THR A N 1
ATOM 5560 C CA . THR A 1 717 ? 0.361 -6.444 15.602 1.00 77.31 717 THR A CA 1
ATOM 5561 C C . THR A 1 717 ? -1.035 -5.829 15.494 1.00 77.31 717 THR A C 1
ATOM 5563 O O . THR A 1 717 ? -1.690 -5.971 14.470 1.00 77.31 717 THR A O 1
ATOM 5566 N N . ARG A 1 718 ? -1.510 -5.139 16.540 1.00 86.31 718 ARG A N 1
ATOM 5567 C CA . ARG A 1 718 ? -2.788 -4.403 16.610 1.00 86.31 718 ARG A CA 1
ATOM 5568 C C . ARG A 1 718 ? -4.048 -5.246 16.529 1.00 86.31 718 ARG A C 1
ATOM 5570 O O . ARG A 1 718 ? -5.146 -4.695 16.587 1.00 86.31 718 ARG A O 1
ATOM 5577 N N . ARG A 1 719 ? -3.885 -6.560 16.453 1.00 89.62 719 ARG A N 1
ATOM 5578 C CA . ARG A 1 719 ? -4.971 -7.523 16.420 1.00 89.62 719 ARG A CA 1
ATOM 5579 C C . ARG A 1 719 ? -5.799 -7.453 17.694 1.00 89.62 719 ARG A C 1
ATOM 5581 O O . ARG A 1 719 ? -5.262 -7.511 18.800 1.00 89.62 719 ARG A O 1
ATOM 5588 N N . GLN A 1 720 ? -7.111 -7.350 17.519 1.00 91.06 720 GLN A N 1
ATOM 5589 C CA . GLN A 1 720 ? -8.069 -7.189 18.606 1.00 91.06 720 GLN A CA 1
ATOM 5590 C C . GLN A 1 720 ? -8.900 -8.457 18.840 1.00 91.06 720 GLN A C 1
ATOM 5592 O O . GLN A 1 720 ? -9.363 -8.696 19.955 1.00 91.06 720 GLN A O 1
ATOM 5597 N N . LEU A 1 721 ? -9.104 -9.271 17.799 1.00 92.38 721 LEU A N 1
ATOM 5598 C CA . LEU A 1 721 ? -10.006 -10.418 17.801 1.00 92.38 721 LEU A CA 1
ATOM 5599 C C . LEU A 1 721 ? -9.278 -11.759 17.587 1.00 92.38 721 LEU A C 1
ATOM 5601 O O . LEU A 1 721 ? -8.247 -11.820 16.913 1.00 92.38 721 LEU A O 1
ATOM 5605 N N . PRO A 1 722 ? -9.826 -12.884 18.087 1.00 91.12 722 PRO A N 1
ATOM 5606 C CA . PRO A 1 722 ? -11.111 -13.018 18.784 1.00 91.12 722 PRO A CA 1
ATOM 5607 C C . PRO A 1 722 ? -11.082 -12.511 20.232 1.00 91.12 722 PRO A C 1
ATOM 5609 O O . PRO A 1 722 ? -10.096 -12.704 20.945 1.00 91.12 722 PRO A O 1
ATOM 5612 N N . LEU A 1 723 ? -12.200 -11.929 20.685 1.00 87.50 723 LEU A N 1
ATOM 5613 C CA . LEU A 1 723 ? -12.417 -11.687 22.113 1.00 87.50 723 LEU A CA 1
ATOM 5614 C C . LEU A 1 723 ? -12.634 -13.019 22.830 1.00 87.50 723 LEU A C 1
ATOM 5616 O O . LEU A 1 723 ? -13.338 -13.899 22.332 1.00 87.50 723 LEU A O 1
ATOM 5620 N N . ARG A 1 724 ? -12.082 -13.148 24.034 1.00 81.31 724 ARG A N 1
ATOM 5621 C CA . ARG A 1 724 ? -12.304 -14.317 24.882 1.00 81.31 724 ARG A CA 1
ATOM 5622 C C . ARG A 1 724 ? -13.304 -13.973 25.982 1.00 81.31 724 ARG A C 1
ATOM 5624 O O . ARG A 1 724 ? -12.934 -13.481 27.038 1.00 81.31 724 ARG A O 1
ATOM 5631 N N . LEU A 1 725 ? -14.587 -14.190 25.693 1.00 80.12 725 LEU A N 1
ATOM 5632 C CA . LEU A 1 725 ? -15.710 -13.790 26.557 1.00 80.12 725 LEU A CA 1
ATOM 5633 C C . LEU A 1 725 ? -16.309 -14.950 27.370 1.00 80.12 725 LEU A C 1
ATOM 5635 O O . LEU A 1 725 ? -17.459 -14.889 27.802 1.00 80.12 725 LEU A O 1
ATOM 5639 N N . ALA A 1 726 ? -15.554 -16.029 27.570 1.00 79.56 726 ALA A N 1
ATOM 5640 C CA . ALA A 1 726 ? -15.977 -17.100 28.465 1.00 79.56 726 ALA A CA 1
ATOM 5641 C C . ALA A 1 726 ? -15.822 -16.646 29.924 1.00 79.56 726 ALA A C 1
ATOM 5643 O O . ALA A 1 726 ? -14.822 -16.025 30.260 1.00 79.56 726 ALA A O 1
ATOM 5644 N N . ALA A 1 727 ? -16.754 -17.016 30.809 1.00 70.56 727 ALA A N 1
ATOM 5645 C CA . ALA A 1 727 ? -16.661 -16.690 32.240 1.00 70.56 727 ALA A CA 1
ATOM 5646 C C . ALA A 1 727 ? -15.422 -17.296 32.936 1.00 70.56 727 ALA A C 1
ATOM 5648 O O . ALA A 1 727 ? -15.046 -16.859 34.015 1.00 70.56 727 ALA A O 1
ATOM 5649 N N . ALA A 1 728 ? -14.799 -18.309 32.324 1.00 75.88 728 ALA A N 1
ATOM 5650 C CA . ALA A 1 728 ? -13.542 -18.893 32.786 1.00 75.88 728 ALA A CA 1
ATOM 5651 C C . ALA A 1 728 ? -12.295 -18.132 32.291 1.00 75.88 728 ALA A C 1
ATOM 5653 O O . ALA A 1 728 ? -11.183 -18.471 32.694 1.00 75.88 728 ALA A O 1
ATOM 5654 N N . ASP A 1 729 ? -12.445 -17.152 31.393 1.00 82.12 729 ASP A N 1
ATOM 5655 C CA . ASP A 1 729 ? -11.317 -16.362 30.912 1.00 82.12 729 ASP A CA 1
ATOM 5656 C C . ASP A 1 729 ? -10.988 -15.244 31.906 1.00 82.12 729 ASP A C 1
ATOM 5658 O O . ASP A 1 729 ? -11.796 -14.360 32.177 1.00 82.12 729 ASP A O 1
ATOM 5662 N N . LEU A 1 730 ? -9.755 -15.252 32.410 1.00 82.12 730 LEU A N 1
ATOM 5663 C CA . LEU A 1 730 ? -9.259 -14.278 33.386 1.00 82.12 730 LEU A CA 1
ATOM 5664 C C . LEU A 1 730 ? -9.086 -12.856 32.813 1.00 82.12 730 LEU A C 1
ATOM 5666 O O . LEU A 1 730 ? -8.612 -11.963 33.512 1.00 82.12 730 LEU A O 1
ATOM 5670 N N . ARG A 1 731 ? -9.441 -12.628 31.545 1.00 86.69 731 ARG A N 1
ATOM 5671 C CA . ARG A 1 731 ? -9.538 -11.305 30.909 1.00 86.69 731 ARG A CA 1
ATOM 5672 C C . ARG A 1 731 ? -10.975 -10.812 30.804 1.00 86.69 731 ARG A C 1
ATOM 5674 O O . ARG A 1 731 ? -11.205 -9.768 30.200 1.00 86.69 731 ARG A O 1
ATOM 5681 N N . PHE A 1 732 ? -11.952 -11.530 31.346 1.00 91.69 732 PHE A N 1
ATOM 5682 C CA . PHE A 1 732 ? -13.343 -11.114 31.285 1.00 91.69 732 PHE A CA 1
ATOM 5683 C C . PHE A 1 732 ? -14.075 -11.423 32.587 1.00 91.69 732 PHE A C 1
ATOM 5685 O O . PHE A 1 732 ? -14.217 -12.573 32.986 1.00 91.69 732 PHE A O 1
ATOM 5692 N N . LEU A 1 733 ? -14.588 -10.375 33.228 1.00 91.88 733 LEU A N 1
ATOM 5693 C CA . LEU A 1 733 ? -15.449 -10.472 34.398 1.00 91.88 733 LEU A CA 1
ATOM 5694 C C . LEU A 1 733 ? -16.863 -10.005 34.009 1.00 91.88 733 LEU A C 1
ATOM 5696 O O . LEU A 1 733 ? -17.114 -8.796 33.973 1.00 91.88 733 LEU A O 1
ATOM 5700 N N . PRO A 1 734 ? -17.782 -10.929 33.676 1.00 92.38 734 PRO A N 1
ATOM 5701 C CA . PRO A 1 734 ? -19.147 -10.586 33.293 1.00 92.38 734 PRO A CA 1
ATOM 5702 C C . PRO A 1 734 ? -20.049 -10.295 34.495 1.00 92.38 734 PRO A C 1
ATOM 5704 O O . PRO A 1 734 ? -19.931 -10.935 35.537 1.00 92.38 734 PRO A O 1
ATOM 5707 N N . ASN A 1 735 ? -21.040 -9.423 34.285 1.00 89.19 735 ASN A N 1
ATOM 5708 C CA . ASN A 1 735 ? -22.243 -9.279 35.122 1.00 89.19 735 ASN A CA 1
ATOM 5709 C C . ASN A 1 735 ? -21.980 -9.173 36.640 1.00 89.19 735 ASN A C 1
ATOM 5711 O O . ASN A 1 735 ? -22.711 -9.741 37.451 1.00 89.19 735 ASN A O 1
ATOM 5715 N N . THR A 1 736 ? -20.941 -8.437 37.022 1.00 92.81 736 THR A N 1
ATOM 5716 C CA . THR A 1 736 ? -20.624 -8.101 38.411 1.00 92.81 736 THR A CA 1
ATOM 5717 C C . THR A 1 736 ? -21.370 -6.839 38.882 1.00 92.81 736 THR A C 1
ATOM 5719 O O . THR A 1 736 ? -22.114 -6.218 38.126 1.00 92.81 736 THR A O 1
ATOM 5722 N N . THR A 1 737 ? -21.204 -6.447 40.143 1.00 95.56 737 THR A N 1
ATOM 5723 C CA . THR A 1 737 ? -21.835 -5.279 40.772 1.00 95.56 737 THR A CA 1
ATOM 5724 C C . THR A 1 737 ? -20.803 -4.381 41.440 1.00 95.56 737 THR A C 1
ATOM 5726 O O . THR A 1 737 ? -19.788 -4.865 41.936 1.00 95.56 737 THR A O 1
ATOM 5729 N N . ILE A 1 738 ? -21.098 -3.085 41.534 1.00 97.38 738 ILE A N 1
ATOM 5730 C CA . ILE A 1 738 ? -20.303 -2.144 42.331 1.00 97.38 738 ILE A CA 1
ATOM 5731 C C . ILE A 1 738 ? -20.641 -2.352 43.819 1.00 97.38 738 ILE A C 1
ATOM 5733 O O . ILE A 1 738 ? -21.807 -2.243 44.197 1.00 97.38 738 ILE A O 1
ATOM 5737 N N . VAL A 1 739 ? -19.648 -2.679 44.656 1.00 95.50 739 VAL A N 1
ATOM 5738 C CA . VAL A 1 739 ? -19.874 -3.119 46.055 1.00 95.50 739 VAL A CA 1
ATOM 5739 C C . VAL A 1 739 ? -19.909 -1.986 47.080 1.00 95.50 739 VAL A C 1
ATOM 5741 O O . VAL A 1 739 ? -20.425 -2.176 48.178 1.00 95.50 739 VAL A O 1
ATOM 5744 N N . ALA A 1 740 ? -19.393 -0.810 46.730 1.00 94.38 740 ALA A N 1
ATOM 5745 C CA . ALA A 1 740 ? -19.310 0.355 47.607 1.00 94.38 740 ALA A CA 1
ATOM 5746 C C . ALA A 1 740 ? -19.610 1.648 46.825 1.00 94.38 740 ALA A C 1
ATOM 5748 O O . ALA A 1 740 ? -19.448 1.648 45.602 1.00 94.38 740 ALA A O 1
ATOM 5749 N N . PRO A 1 741 ? -20.028 2.741 47.496 1.00 96.94 741 PRO A N 1
ATOM 5750 C CA . PRO A 1 741 ? -20.181 4.040 46.846 1.00 96.94 741 PRO A CA 1
ATOM 5751 C C . PRO A 1 741 ? -18.909 4.417 46.061 1.00 96.94 741 PRO A C 1
ATOM 5753 O O . PRO A 1 741 ? -17.822 4.361 46.642 1.00 96.94 741 PRO A O 1
ATOM 5756 N N . PRO A 1 742 ? -19.010 4.776 44.767 1.00 97.81 742 PRO A N 1
ATOM 5757 C CA . PRO A 1 742 ? -17.860 5.237 43.990 1.00 97.81 742 PRO A CA 1
ATOM 5758 C C . PRO A 1 742 ? -17.191 6.482 44.597 1.00 97.81 742 PRO A C 1
ATOM 5760 O O . PRO A 1 742 ? -17.882 7.401 45.034 1.00 97.81 742 PRO A O 1
ATOM 5763 N N . ASP A 1 743 ? -15.857 6.547 44.575 1.00 97.75 743 ASP A N 1
ATOM 5764 C CA . ASP A 1 743 ? -15.087 7.734 44.966 1.00 97.75 743 ASP A CA 1
ATOM 5765 C C . ASP A 1 743 ? -14.893 8.642 43.746 1.00 97.75 743 ASP A C 1
ATOM 5767 O O . ASP A 1 743 ? -14.004 8.446 42.912 1.00 97.75 743 ASP A O 1
ATOM 5771 N N . GLU A 1 744 ? -15.748 9.656 43.630 1.00 97.38 744 GLU A N 1
ATOM 5772 C CA . GLU A 1 744 ? -15.731 10.612 42.519 1.00 97.38 744 GLU A CA 1
ATOM 5773 C C . GLU A 1 744 ? -14.451 11.465 42.477 1.00 97.38 744 GLU A C 1
ATOM 5775 O O . GLU A 1 744 ? -14.005 11.868 41.398 1.00 97.38 744 GLU A O 1
ATOM 5780 N N . ASN A 1 745 ? -13.823 11.714 43.633 1.00 95.88 745 ASN A N 1
ATOM 5781 C CA . ASN A 1 745 ? -12.611 12.525 43.725 1.00 95.88 745 ASN A CA 1
ATOM 5782 C C . ASN A 1 745 ? -11.387 11.750 43.249 1.00 95.88 745 ASN A C 1
ATOM 5784 O O . ASN A 1 745 ? -10.529 12.326 42.572 1.00 95.88 745 ASN A O 1
ATOM 5788 N N . ALA A 1 746 ? -11.296 10.467 43.592 1.00 95.56 746 ALA A N 1
ATOM 5789 C CA . ALA A 1 746 ? -10.252 9.578 43.100 1.00 95.56 746 ALA A CA 1
ATOM 5790 C C . ALA A 1 746 ? -10.533 9.085 41.671 1.00 95.56 746 ALA A C 1
ATOM 5792 O O . ALA A 1 746 ? -9.594 8.778 40.939 1.00 95.56 746 ALA A O 1
ATOM 5793 N N . GLY A 1 747 ? -11.801 9.062 41.251 1.00 97.19 747 GLY A N 1
ATOM 5794 C CA . GLY A 1 747 ? -12.220 8.438 39.999 1.00 97.19 747 GLY A CA 1
ATOM 5795 C C . GLY A 1 747 ? -12.223 6.912 40.092 1.00 97.19 747 GLY A C 1
ATOM 5796 O O . GLY A 1 747 ? -11.899 6.244 39.111 1.00 97.19 747 GLY A O 1
ATOM 5797 N N . THR A 1 748 ? -12.515 6.355 41.269 1.00 98.00 748 THR A N 1
ATOM 5798 C CA . THR A 1 748 ? -12.390 4.917 41.536 1.00 98.00 748 THR A CA 1
ATOM 5799 C C . THR A 1 748 ? -13.690 4.297 42.030 1.00 98.00 748 THR A C 1
ATOM 5801 O O . THR A 1 748 ? -14.537 4.948 42.641 1.00 98.00 748 THR A O 1
ATOM 5804 N N . PHE A 1 749 ? -13.865 3.006 41.759 1.00 97.88 749 PHE A N 1
ATOM 5805 C CA . PHE A 1 749 ? -14.929 2.195 42.349 1.00 97.88 749 PHE A CA 1
ATOM 5806 C C . PHE A 1 749 ? -14.533 0.721 42.391 1.00 97.88 749 PHE A C 1
ATOM 5808 O O . PHE A 1 749 ? -13.627 0.285 41.680 1.00 97.88 749 PHE A O 1
ATOM 5815 N N . VAL A 1 750 ? -15.220 -0.043 43.241 1.00 96.88 750 VAL A N 1
ATOM 5816 C CA . VAL A 1 750 ? -14.883 -1.439 43.534 1.00 96.88 750 VAL A CA 1
ATOM 5817 C C . VAL A 1 750 ? -15.944 -2.369 42.955 1.00 96.88 750 VAL A C 1
ATOM 5819 O O . VAL A 1 750 ? -17.132 -2.230 43.251 1.00 96.88 750 VAL A O 1
ATOM 5822 N N . LEU A 1 751 ? -15.514 -3.323 42.137 1.00 96.50 751 LEU A N 1
ATOM 5823 C CA . LEU A 1 751 ? -16.333 -4.371 41.539 1.00 96.50 751 LEU A CA 1
ATOM 5824 C C . LEU A 1 751 ? -16.269 -5.647 42.377 1.00 96.50 751 LEU A C 1
ATOM 5826 O O . LEU A 1 751 ? -15.189 -6.068 42.791 1.00 96.50 751 LEU A O 1
ATOM 5830 N N . ALA A 1 752 ? -17.414 -6.301 42.566 1.00 94.25 752 ALA A N 1
ATOM 5831 C CA . ALA A 1 752 ? -17.460 -7.618 43.183 1.00 94.25 752 ALA A CA 1
ATOM 5832 C C . ALA A 1 752 ? -16.679 -8.628 42.332 1.00 94.25 752 ALA A C 1
ATOM 5834 O O . ALA A 1 752 ? -16.698 -8.581 41.100 1.00 94.25 752 ALA A O 1
ATOM 5835 N N . ASN A 1 753 ? -16.054 -9.602 42.975 1.00 89.38 753 ASN A N 1
ATOM 5836 C CA . ASN A 1 753 ? -15.503 -10.756 42.280 1.00 89.38 753 ASN A CA 1
ATOM 5837 C C . ASN A 1 753 ? -16.193 -12.029 42.785 1.00 89.38 753 ASN A C 1
ATOM 5839 O O . ASN A 1 753 ? -15.696 -12.697 43.691 1.00 89.38 753 ASN A O 1
ATOM 5843 N N . PRO A 1 754 ? -17.359 -12.386 42.217 1.00 81.62 754 PRO A N 1
ATOM 5844 C CA . PRO A 1 754 ? -18.150 -13.512 42.708 1.00 81.62 754 PRO A CA 1
ATOM 5845 C C . PRO A 1 754 ? -17.445 -14.863 42.527 1.00 81.62 754 PRO A C 1
ATOM 5847 O O . PRO A 1 754 ? -17.815 -15.835 43.177 1.00 81.62 754 PRO A O 1
ATOM 5850 N N . THR A 1 755 ? -16.436 -14.935 41.654 1.00 81.31 755 THR A N 1
ATOM 5851 C CA . THR A 1 755 ? -15.671 -16.164 41.401 1.00 81.31 755 THR A CA 1
ATOM 5852 C C . THR A 1 755 ? -14.560 -16.404 42.420 1.00 81.31 755 THR A C 1
ATOM 5854 O O . THR A 1 755 ? -14.077 -17.528 42.525 1.00 81.31 755 THR A O 1
ATOM 5857 N N . GLY A 1 756 ? -14.116 -15.361 43.134 1.00 79.19 756 GLY A N 1
ATOM 5858 C CA . GLY A 1 756 ? -12.916 -15.415 43.972 1.00 79.19 756 GLY A CA 1
ATOM 5859 C C . GLY A 1 756 ? -11.619 -15.687 43.196 1.00 79.19 756 GLY A C 1
ATOM 5860 O O . GLY A 1 756 ? -10.598 -15.975 43.811 1.00 79.19 756 GLY A O 1
ATOM 5861 N N . ALA A 1 757 ? -11.638 -15.640 41.860 1.00 81.06 757 ALA A N 1
ATOM 5862 C CA . ALA A 1 757 ? -10.460 -15.888 41.036 1.00 81.06 757 ALA A CA 1
ATOM 5863 C C . ALA A 1 757 ? -9.519 -14.674 41.019 1.00 81.06 757 ALA A C 1
ATOM 5865 O O . ALA A 1 757 ? -9.959 -13.529 41.121 1.00 81.06 757 ALA A O 1
ATOM 5866 N N . LEU A 1 758 ? -8.222 -14.906 40.825 1.00 80.00 758 LEU A N 1
ATOM 5867 C CA . LEU A 1 758 ? -7.270 -13.828 40.558 1.00 80.00 758 LEU A CA 1
ATOM 5868 C C . LEU A 1 758 ? -7.356 -13.419 39.081 1.00 80.00 758 LEU A C 1
ATOM 5870 O O . LEU A 1 758 ? -7.274 -14.268 38.193 1.00 80.00 758 LEU A O 1
ATOM 5874 N N . TYR A 1 759 ? -7.494 -12.120 38.820 1.00 79.00 759 TYR A N 1
ATOM 5875 C CA . TYR A 1 759 ? -7.584 -11.525 37.484 1.00 79.00 759 TYR A CA 1
ATOM 5876 C C . TYR A 1 759 ? -6.378 -10.601 37.257 1.00 79.00 759 TYR A C 1
ATOM 5878 O O . TYR A 1 759 ? -6.497 -9.385 37.408 1.00 79.00 759 TYR A O 1
ATOM 5886 N N . PRO A 1 760 ? -5.204 -11.133 36.874 1.00 71.25 760 PRO A N 1
ATOM 5887 C CA . PRO A 1 760 ? -3.993 -10.323 36.737 1.00 71.25 760 PRO A CA 1
ATOM 5888 C C . PRO A 1 760 ? -3.944 -9.491 35.438 1.00 71.25 760 PRO A C 1
ATOM 5890 O O . PRO A 1 760 ? -2.926 -8.870 35.158 1.00 71.25 760 PRO A O 1
ATOM 5893 N N . PHE A 1 761 ? -5.002 -9.493 34.615 1.00 75.62 761 PHE A N 1
ATOM 5894 C CA . PHE A 1 761 ? -4.931 -9.088 33.202 1.00 75.62 761 PHE A CA 1
ATOM 5895 C C . PHE A 1 761 ? -5.731 -7.828 32.822 1.00 75.62 761 PHE A C 1
ATOM 5897 O O . PHE A 1 761 ? -5.908 -7.556 31.634 1.00 75.62 761 PHE A O 1
ATOM 5904 N N . PHE A 1 762 ? -6.237 -7.054 33.786 1.00 90.56 762 PHE A N 1
ATOM 5905 C CA . PHE A 1 762 ? -6.951 -5.802 33.496 1.00 90.56 762 PHE A CA 1
ATOM 5906 C C . PHE A 1 762 ? -6.002 -4.600 33.546 1.00 90.56 762 PHE A C 1
ATOM 5908 O O . PHE A 1 762 ? -5.969 -3.840 34.513 1.00 90.56 762 PHE A O 1
ATOM 5915 N N . GLU A 1 763 ? -5.209 -4.443 32.489 1.00 89.94 763 GLU A N 1
ATOM 5916 C CA . GLU A 1 763 ? -4.244 -3.351 32.336 1.00 89.94 763 GLU A CA 1
ATOM 5917 C C . GLU A 1 763 ? -4.914 -2.002 32.016 1.00 89.94 763 GLU A C 1
ATOM 5919 O O . GLU A 1 763 ? -6.100 -1.935 31.664 1.00 89.94 763 GLU A O 1
ATOM 5924 N N . ALA A 1 764 ? -4.136 -0.915 32.089 1.00 88.06 764 ALA A N 1
ATOM 5925 C CA . ALA A 1 764 ? -4.560 0.392 31.594 1.00 88.06 764 ALA A CA 1
ATOM 5926 C C . ALA A 1 764 ? -4.975 0.292 30.114 1.00 88.06 764 ALA A C 1
ATOM 5928 O O . ALA A 1 764 ? -4.275 -0.302 29.297 1.00 88.06 764 ALA A O 1
ATOM 5929 N N . GLY A 1 765 ? -6.119 0.877 29.760 1.00 87.88 765 GLY A N 1
ATOM 5930 C CA . GLY A 1 765 ? -6.732 0.708 28.439 1.00 87.88 765 GLY A CA 1
ATOM 5931 C C . GLY A 1 765 ? -7.825 -0.363 28.367 1.00 87.88 765 GLY A C 1
ATOM 5932 O O . GLY A 1 765 ? -8.619 -0.315 27.431 1.00 87.88 765 GLY A O 1
ATOM 5933 N N . SER A 1 766 ? -7.936 -1.253 29.362 1.00 92.25 766 SER A N 1
ATOM 5934 C CA . SER A 1 766 ? -9.089 -2.159 29.506 1.00 92.25 766 SER A CA 1
ATOM 5935 C C . SER A 1 766 ? -10.402 -1.377 29.632 1.00 92.25 766 SER A C 1
ATOM 5937 O O . SER A 1 766 ? -10.399 -0.180 29.937 1.00 92.25 766 SER A O 1
ATOM 5939 N N . VAL A 1 767 ? -11.539 -2.043 29.422 1.00 94.62 767 VAL A N 1
ATOM 5940 C CA . VAL A 1 767 ? -12.856 -1.393 29.429 1.00 94.62 767 VAL A CA 1
ATOM 5941 C C . VAL A 1 767 ? -13.752 -1.943 30.530 1.00 94.62 767 VAL A C 1
ATOM 5943 O O . VAL A 1 767 ? -14.001 -3.145 30.617 1.00 94.62 767 VAL A O 1
ATOM 5946 N N . VAL A 1 768 ? -14.279 -1.038 31.352 1.00 96.81 768 VAL A N 1
ATOM 5947 C CA . VAL A 1 768 ? -15.397 -1.312 32.256 1.00 96.81 768 VAL A CA 1
ATOM 5948 C C . VAL A 1 768 ? -16.663 -0.770 31.609 1.00 96.81 768 VAL A C 1
ATOM 5950 O O . VAL A 1 768 ? -16.692 0.360 31.119 1.00 96.81 768 VAL A O 1
ATOM 5953 N N . TYR A 1 769 ? -17.704 -1.590 31.531 1.00 97.62 769 TYR A N 1
ATOM 5954 C CA . TYR A 1 769 ? -18.895 -1.246 30.765 1.00 97.62 769 TYR A CA 1
ATOM 5955 C C . TYR A 1 769 ? -20.157 -1.858 31.349 1.00 97.62 769 TYR A C 1
ATOM 5957 O O . TYR A 1 769 ? -20.136 -2.849 32.074 1.00 97.62 769 TYR A O 1
ATOM 5965 N N . VAL A 1 770 ? -21.285 -1.267 30.986 1.00 97.62 770 VAL A N 1
ATOM 5966 C CA . VAL A 1 770 ? -22.598 -1.847 31.226 1.00 97.62 770 VAL A CA 1
ATOM 5967 C C . VAL A 1 770 ? -23.108 -2.411 29.900 1.00 97.62 770 VAL A C 1
ATOM 5969 O O . VAL A 1 770 ? -23.258 -1.634 28.945 1.00 97.62 770 VAL A O 1
ATOM 5972 N N . PRO A 1 771 ? -23.394 -3.723 29.803 1.00 96.38 771 PRO A N 1
ATOM 5973 C CA . PRO A 1 771 ? -23.903 -4.308 28.571 1.00 96.38 771 PRO A CA 1
ATOM 5974 C C . PRO A 1 771 ? -25.290 -3.755 28.226 1.00 96.38 771 PRO A C 1
ATOM 5976 O O . PRO A 1 771 ? -26.097 -3.430 29.105 1.00 96.38 771 PRO A O 1
ATOM 5979 N N . VAL A 1 772 ? -25.585 -3.660 26.929 1.00 96.31 772 VAL A N 1
ATOM 5980 C CA . VAL A 1 772 ? -26.977 -3.597 26.470 1.00 96.31 772 VAL A CA 1
ATOM 5981 C C . VAL A 1 772 ? -27.593 -4.968 26.734 1.00 96.31 772 VAL A C 1
ATOM 5983 O O . VAL A 1 772 ? -26.978 -5.983 26.414 1.00 96.31 772 VAL A O 1
ATOM 5986 N N . ALA A 1 773 ? -28.790 -4.992 27.311 1.00 93.81 773 ALA A N 1
ATOM 5987 C CA . ALA A 1 773 ? -29.511 -6.219 27.615 1.00 93.81 773 ALA A CA 1
ATOM 5988 C C . ALA A 1 773 ? -30.812 -6.314 26.809 1.00 93.81 773 ALA A C 1
ATOM 5990 O O . ALA A 1 773 ? -31.405 -5.290 26.456 1.00 93.81 773 ALA A O 1
ATOM 5991 N N . ASP A 1 774 ? -31.245 -7.537 26.517 1.00 90.62 774 ASP A N 1
ATOM 5992 C CA . ASP A 1 774 ? -32.558 -7.821 25.945 1.00 90.62 774 ASP A CA 1
ATOM 5993 C C . ASP A 1 774 ? -33.683 -7.699 26.994 1.00 90.62 774 ASP A C 1
ATOM 5995 O O . ASP A 1 774 ? -33.459 -7.339 28.153 1.00 90.62 774 ASP A O 1
ATOM 5999 N N . ALA A 1 775 ? -34.920 -8.011 26.592 1.00 89.56 775 ALA A N 1
ATOM 6000 C CA . ALA A 1 775 ? -36.083 -7.968 27.481 1.00 89.56 775 ALA A CA 1
ATOM 6001 C C . ALA A 1 775 ? -35.995 -8.944 28.675 1.00 89.56 775 ALA A C 1
ATOM 6003 O O . ALA A 1 775 ? -36.699 -8.754 29.664 1.00 89.56 775 ALA A O 1
ATOM 6004 N N . ASN A 1 776 ? -35.128 -9.959 28.602 1.00 88.81 776 ASN A N 1
ATOM 6005 C CA . ASN A 1 776 ? -34.883 -10.940 29.660 1.00 88.81 776 ASN A CA 1
ATOM 6006 C C . ASN A 1 776 ? -33.661 -10.576 30.523 1.00 88.81 776 ASN A C 1
ATOM 6008 O O . ASN A 1 776 ? -33.235 -11.377 31.358 1.00 88.81 776 ASN A O 1
ATOM 6012 N N . GLY A 1 777 ? -33.064 -9.399 30.311 1.00 87.12 777 GLY A N 1
ATOM 6013 C CA . GLY A 1 777 ? -31.864 -8.963 31.017 1.00 87.12 777 GLY A CA 1
ATOM 6014 C C . GLY A 1 777 ? -30.573 -9.635 30.538 1.00 87.12 777 GLY A C 1
ATOM 6015 O O . GLY A 1 777 ? -29.545 -9.485 31.196 1.00 87.12 777 GLY A O 1
ATOM 6016 N N . GLN A 1 778 ? -30.589 -10.358 29.413 1.00 89.94 778 GLN A N 1
ATOM 6017 C CA . GLN A 1 778 ? -29.401 -11.017 28.870 1.00 89.94 778 GLN A CA 1
ATOM 6018 C C . GLN A 1 778 ? -28.583 -10.054 28.001 1.00 89.94 778 GLN A C 1
ATOM 6020 O O . GLN A 1 778 ? -29.167 -9.370 27.156 1.00 89.94 778 GLN A O 1
ATOM 6025 N N . PRO A 1 779 ? -27.246 -9.997 28.154 1.00 92.12 779 PRO A N 1
ATOM 6026 C CA . PRO A 1 779 ? -26.392 -9.184 27.296 1.00 92.12 779 PRO A CA 1
ATOM 6027 C C . PRO A 1 779 ? -26.570 -9.513 25.809 1.00 92.12 779 PRO A C 1
ATOM 6029 O O . PRO A 1 779 ? -26.561 -10.681 25.420 1.00 92.12 779 PRO A O 1
ATOM 6032 N N . VAL A 1 780 ? -26.678 -8.483 24.968 1.00 94.31 780 VAL A N 1
ATOM 6033 C CA . VAL A 1 780 ? -26.741 -8.634 23.507 1.00 94.31 780 VAL A CA 1
ATOM 6034 C C . VAL A 1 780 ? -25.408 -8.285 22.847 1.00 94.31 780 VAL A C 1
ATOM 6036 O O . VAL A 1 780 ? -24.661 -7.417 23.310 1.00 94.31 780 VAL A O 1
ATOM 6039 N N . THR A 1 781 ? -25.117 -8.952 21.732 1.00 95.75 781 THR A N 1
ATOM 6040 C CA . THR A 1 781 ? -23.945 -8.656 20.904 1.00 95.75 781 THR A CA 1
ATOM 6041 C C . THR A 1 781 ? -24.302 -7.684 19.784 1.00 95.75 781 THR A C 1
ATOM 6043 O O . THR A 1 781 ? -25.453 -7.271 19.615 1.00 95.75 781 THR A O 1
ATOM 6046 N N . VAL A 1 782 ? -23.303 -7.276 19.004 1.00 96.56 782 VAL A N 1
ATOM 6047 C CA . VAL A 1 782 ? -23.501 -6.421 17.824 1.00 96.56 782 VAL A CA 1
ATOM 6048 C C . VAL A 1 782 ? -24.368 -7.082 16.747 1.00 96.56 782 VAL A C 1
ATOM 6050 O O . VAL A 1 782 ? -24.895 -6.390 15.881 1.00 96.56 782 VAL A O 1
ATOM 6053 N N . THR A 1 783 ? -24.540 -8.404 16.802 1.00 96.81 783 THR A N 1
ATOM 6054 C CA . THR A 1 783 ? -25.419 -9.156 15.902 1.00 96.81 783 THR A CA 1
ATOM 6055 C C . THR A 1 783 ? -26.761 -9.382 16.584 1.00 96.81 783 THR A C 1
ATOM 6057 O O . THR A 1 783 ? -26.808 -9.858 17.716 1.00 96.81 783 THR A O 1
ATOM 6060 N N . ASP A 1 784 ? -27.862 -9.068 15.898 1.00 96.06 784 ASP A N 1
ATOM 6061 C CA . ASP A 1 784 ? -29.197 -9.337 16.435 1.00 96.06 784 ASP A CA 1
ATOM 6062 C C . ASP A 1 784 ? -29.363 -10.847 16.727 1.00 96.06 784 ASP A C 1
ATOM 6064 O O . ASP A 1 784 ? -29.011 -11.670 15.870 1.00 96.06 784 ASP A O 1
ATOM 6068 N N . PRO A 1 785 ? -29.913 -11.247 17.892 1.00 95.31 785 PRO A N 1
ATOM 6069 C CA . PRO A 1 785 ? -30.058 -12.656 18.260 1.00 95.31 785 PRO A CA 1
ATOM 6070 C C . PRO A 1 785 ? -30.789 -13.510 17.215 1.00 95.31 785 PRO A C 1
ATOM 6072 O O . PRO A 1 785 ? -30.451 -14.680 17.031 1.00 95.31 785 PRO A O 1
ATOM 6075 N N . ARG A 1 786 ? -31.756 -12.932 16.491 1.00 96.44 786 ARG A N 1
ATOM 6076 C CA . ARG A 1 786 ? -32.510 -13.624 15.433 1.00 96.44 786 ARG A CA 1
ATOM 6077 C C . ARG A 1 786 ? -31.646 -13.871 14.201 1.00 96.44 786 ARG A C 1
ATOM 6079 O O . ARG A 1 786 ? -31.701 -14.953 13.623 1.00 96.44 786 ARG A O 1
ATOM 6086 N N . VAL A 1 787 ? -30.805 -12.903 13.835 1.00 97.69 787 VAL A N 1
ATOM 6087 C CA . VAL A 1 787 ? -29.827 -13.043 12.744 1.00 97.69 787 VAL A CA 1
ATOM 6088 C C . VAL A 1 787 ? -28.772 -14.087 13.110 1.00 97.69 787 VAL A C 1
ATOM 6090 O O . VAL A 1 787 ? -28.469 -14.960 12.300 1.00 97.69 787 VAL A O 1
ATOM 6093 N N . ALA A 1 788 ? -28.261 -14.065 14.345 1.00 96.81 788 ALA A N 1
ATOM 6094 C CA . ALA A 1 788 ? -27.317 -15.071 14.829 1.00 96.81 788 ALA A CA 1
ATOM 6095 C C . ALA A 1 788 ? -27.926 -16.486 14.821 1.00 96.81 788 ALA A C 1
ATOM 6097 O O . ALA A 1 788 ? -27.289 -17.433 14.357 1.00 96.81 788 ALA A O 1
ATOM 6098 N N . ALA A 1 789 ? -29.172 -16.636 15.284 1.00 97.44 789 ALA A N 1
ATOM 6099 C CA . ALA A 1 789 ? -29.895 -17.906 15.241 1.00 97.44 789 ALA A CA 1
ATOM 6100 C C . ALA A 1 789 ? -30.089 -18.405 13.800 1.00 97.44 789 ALA A C 1
ATOM 6102 O O . ALA A 1 789 ? -29.813 -19.571 13.514 1.00 97.44 789 ALA A O 1
ATOM 6103 N N . PHE A 1 790 ? -30.482 -17.516 12.883 1.00 98.25 790 PHE A N 1
ATOM 6104 C CA . PHE A 1 790 ? -30.614 -17.832 11.463 1.00 98.25 790 PHE A CA 1
ATOM 6105 C C . PHE A 1 790 ? -29.293 -18.311 10.856 1.00 98.25 790 PHE A C 1
ATOM 6107 O O . PHE A 1 790 ? -29.264 -19.361 10.220 1.00 98.25 790 PHE A O 1
ATOM 6114 N N . LEU A 1 791 ? -28.186 -17.604 11.105 1.00 98.25 791 LEU A N 1
ATOM 6115 C CA . LEU A 1 791 ? -26.861 -17.997 10.619 1.00 98.25 791 LEU A CA 1
ATOM 6116 C C . LEU A 1 791 ? -26.453 -19.384 11.129 1.00 98.25 791 LEU A C 1
ATOM 6118 O O . LEU A 1 791 ? -25.956 -20.194 10.349 1.00 98.25 791 LEU A O 1
ATOM 6122 N N . ARG A 1 792 ? -26.686 -19.692 12.413 1.00 97.75 792 ARG A N 1
ATOM 6123 C CA . ARG A 1 792 ? -26.400 -21.023 12.986 1.00 97.75 792 ARG A CA 1
ATOM 6124 C C . ARG A 1 792 ? -27.257 -22.124 12.372 1.00 97.75 792 ARG A C 1
ATOM 6126 O O . ARG A 1 792 ? -26.768 -23.238 12.184 1.00 97.75 792 ARG A O 1
ATOM 6133 N N . GLN A 1 793 ? -28.515 -21.812 12.064 1.00 97.69 793 GLN A N 1
ATOM 6134 C CA . GLN A 1 793 ? -29.457 -22.748 11.465 1.00 97.69 793 GLN A CA 1
ATOM 6135 C C . GLN A 1 793 ? -29.121 -23.038 9.998 1.00 97.69 793 GLN A C 1
ATOM 6137 O O . GLN A 1 793 ? -29.087 -24.201 9.604 1.00 97.69 793 GLN A O 1
ATOM 6142 N N . THR A 1 794 ? -28.890 -22.006 9.184 1.00 96.56 794 THR A N 1
ATOM 6143 C CA . THR A 1 794 ? -28.690 -22.173 7.736 1.00 96.56 794 THR A CA 1
ATOM 6144 C C . THR A 1 794 ? -27.244 -22.451 7.364 1.00 96.56 794 THR A C 1
ATOM 6146 O O . THR A 1 794 ? -27.001 -23.124 6.366 1.00 96.56 794 THR A O 1
ATOM 6149 N N . ARG A 1 795 ? -26.285 -21.946 8.152 1.00 97.38 795 ARG A N 1
ATOM 6150 C CA . ARG A 1 795 ? -24.841 -22.031 7.889 1.00 97.38 795 ARG A CA 1
ATOM 6151 C C . ARG A 1 795 ? -24.432 -21.453 6.531 1.00 97.38 795 ARG A C 1
ATOM 6153 O O . ARG A 1 795 ? -23.457 -21.900 5.931 1.00 97.38 795 ARG A O 1
ATOM 6160 N N . THR A 1 796 ? -25.176 -20.457 6.050 1.00 96.00 796 THR A N 1
ATOM 6161 C CA . THR A 1 796 ? -24.922 -19.748 4.786 1.00 96.00 796 THR A CA 1
ATOM 6162 C C . THR A 1 796 ? -24.785 -18.245 5.022 1.00 96.00 796 THR A C 1
ATOM 6164 O O . THR A 1 796 ? -25.463 -17.724 5.912 1.00 96.00 796 THR A O 1
ATOM 6167 N N . PRO A 1 797 ? -24.009 -17.520 4.198 1.00 96.81 797 PRO A N 1
ATOM 6168 C CA . PRO A 1 797 ? -23.906 -16.069 4.293 1.00 96.81 797 PRO A CA 1
ATOM 6169 C C . PRO A 1 797 ? -25.227 -15.367 3.935 1.00 96.81 797 PRO A C 1
ATOM 6171 O O . PRO A 1 797 ? -26.105 -15.925 3.258 1.00 96.81 797 PRO A O 1
ATOM 6174 N N . LEU A 1 798 ? -25.344 -14.116 4.380 1.00 97.81 798 LEU A N 1
ATOM 6175 C CA . LEU A 1 798 ? -26.524 -13.271 4.232 1.00 97.81 798 LEU A CA 1
ATOM 6176 C C . LEU A 1 798 ? -26.679 -12.656 2.838 1.00 97.81 798 LEU A C 1
ATOM 6178 O O . LEU A 1 798 ? -27.730 -12.080 2.600 1.00 97.81 798 LEU A O 1
ATOM 6182 N N . ASN A 1 799 ? -25.711 -12.767 1.920 1.00 96.19 799 ASN A N 1
ATOM 6183 C CA . ASN A 1 799 ? -25.805 -12.142 0.592 1.00 96.19 799 ASN A CA 1
ATOM 6184 C C . ASN A 1 799 ? -27.116 -12.516 -0.113 1.00 96.19 799 ASN A C 1
ATOM 6186 O O . ASN A 1 799 ? -27.410 -13.703 -0.308 1.00 96.19 799 ASN A O 1
ATOM 6190 N N . SER A 1 800 ? -27.879 -11.502 -0.521 1.00 94.31 800 SER A N 1
ATOM 6191 C CA . SER A 1 800 ? -29.038 -11.667 -1.394 1.00 94.31 800 SER A CA 1
ATOM 6192 C C . SER A 1 800 ? -28.614 -12.074 -2.809 1.00 94.31 800 SER A C 1
ATOM 6194 O O . SER A 1 800 ? -29.208 -12.991 -3.382 1.00 94.31 800 SER A O 1
ATOM 6196 N N . THR A 1 801 ? -27.534 -11.484 -3.334 1.00 89.06 801 THR A N 1
ATOM 6197 C CA . THR A 1 801 ? -26.875 -11.935 -4.567 1.00 89.06 801 THR A CA 1
ATOM 6198 C C . THR A 1 801 ? -26.128 -13.243 -4.310 1.00 89.06 801 THR A C 1
ATOM 6200 O O . THR A 1 801 ? -25.244 -13.320 -3.459 1.00 89.06 801 THR A O 1
ATOM 6203 N N . ARG A 1 802 ? -26.492 -14.300 -5.046 1.00 85.62 802 ARG A N 1
ATOM 6204 C CA . ARG A 1 802 ? -25.882 -15.637 -4.911 1.00 85.62 802 ARG A CA 1
ATOM 6205 C C . ARG A 1 802 ? -24.796 -15.936 -5.947 1.00 85.62 802 ARG A C 1
ATOM 6207 O O . ARG A 1 802 ? -24.101 -16.940 -5.800 1.00 85.62 802 ARG A O 1
ATOM 6214 N N . ASP A 1 803 ? -24.648 -15.101 -6.978 1.00 87.00 803 ASP A N 1
ATOM 6215 C CA . ASP A 1 803 ? -23.517 -15.207 -7.901 1.00 87.00 803 ASP A CA 1
ATOM 6216 C C . ASP A 1 803 ? -22.275 -14.603 -7.247 1.00 87.00 803 ASP A C 1
ATOM 6218 O O . ASP A 1 803 ? -22.088 -13.393 -7.231 1.00 87.00 803 ASP A O 1
ATOM 6222 N N . LEU A 1 804 ? -21.445 -15.482 -6.694 1.00 86.56 804 LEU A N 1
ATOM 6223 C CA . LEU A 1 804 ? -20.170 -15.145 -6.062 1.00 86.56 804 LEU A CA 1
ATOM 6224 C C . LEU A 1 804 ? -18.987 -15.463 -6.984 1.00 86.56 804 LEU A C 1
ATOM 6226 O O . LEU A 1 804 ? -17.851 -15.574 -6.535 1.00 86.56 804 LEU A O 1
ATOM 6230 N N . THR A 1 805 ? -19.254 -15.709 -8.272 1.00 82.94 805 THR A N 1
ATOM 6231 C CA . THR A 1 805 ? -18.203 -15.993 -9.261 1.00 82.94 805 THR A CA 1
ATOM 6232 C C . THR A 1 805 ? -17.669 -14.726 -9.914 1.00 82.94 805 THR A C 1
ATOM 6234 O O . THR A 1 805 ? -16.702 -14.774 -10.678 1.00 82.94 805 THR A O 1
ATOM 6237 N N . ARG A 1 806 ? -18.298 -13.588 -9.621 1.00 82.94 806 ARG A N 1
ATOM 6238 C CA . ARG A 1 806 ? -17.991 -12.278 -10.177 1.00 82.94 806 ARG A CA 1
ATOM 6239 C C . ARG A 1 806 ? -17.948 -11.253 -9.047 1.00 82.94 806 ARG A C 1
ATOM 6241 O O . ARG A 1 806 ? -18.750 -11.370 -8.126 1.00 82.94 806 ARG A O 1
ATOM 6248 N N . PRO A 1 807 ? -17.060 -10.253 -9.133 1.00 85.44 807 PRO A N 1
ATOM 6249 C CA . PRO A 1 807 ? -17.069 -9.139 -8.200 1.00 85.44 807 PRO A CA 1
ATOM 6250 C C . PRO A 1 807 ? -18.390 -8.381 -8.241 1.00 85.44 807 PRO A C 1
ATOM 6252 O O . PRO A 1 807 ? -18.872 -8.039 -9.326 1.00 85.44 807 PRO A O 1
ATOM 6255 N N . ASP A 1 808 ? -18.932 -8.076 -7.067 1.00 87.12 808 ASP A N 1
ATOM 6256 C CA . ASP A 1 808 ? -20.054 -7.161 -6.904 1.00 87.12 808 ASP A CA 1
ATOM 6257 C C . ASP A 1 808 ? -19.596 -5.937 -6.103 1.00 87.12 808 ASP A C 1
ATOM 6259 O O . ASP A 1 808 ? -19.270 -6.032 -4.919 1.00 87.12 808 ASP A O 1
ATOM 6263 N N . GLN A 1 809 ? -19.568 -4.780 -6.761 1.00 82.88 809 GLN A N 1
ATOM 6264 C CA . GLN A 1 809 ? -19.181 -3.491 -6.171 1.00 82.88 809 GLN A CA 1
ATOM 6265 C C . GLN A 1 809 ? -20.368 -2.778 -5.495 1.00 82.88 809 GLN A C 1
ATOM 6267 O O . GLN A 1 809 ? -20.198 -1.776 -4.800 1.00 82.88 809 GLN A O 1
ATOM 6272 N N . GLY A 1 810 ? -21.587 -3.294 -5.675 1.00 86.38 810 GLY A N 1
ATOM 6273 C CA . GLY A 1 810 ? -22.799 -2.750 -5.084 1.00 86.38 810 GLY A CA 1
ATOM 6274 C C . GLY A 1 810 ? -22.961 -3.090 -3.602 1.00 86.38 810 GLY A C 1
ATOM 6275 O O . GLY A 1 810 ? -22.296 -3.966 -3.028 1.00 86.38 810 GLY A O 1
ATOM 6276 N N . VAL A 1 811 ? -23.909 -2.398 -2.966 1.00 89.69 811 VAL A N 1
ATOM 6277 C CA . VAL A 1 811 ? -24.348 -2.725 -1.605 1.00 89.69 811 VAL A CA 1
ATOM 6278 C C . VAL A 1 811 ? -25.008 -4.104 -1.581 1.00 89.69 811 VAL A C 1
ATOM 6280 O O . VAL A 1 811 ? -25.883 -4.397 -2.392 1.00 89.69 811 VAL A O 1
ATOM 6283 N N . GLN A 1 812 ? -24.622 -4.948 -0.625 1.00 92.44 812 GLN A N 1
ATOM 6284 C CA . GLN A 1 812 ? -25.268 -6.243 -0.412 1.00 92.44 812 GLN A CA 1
ATOM 6285 C C . GLN A 1 812 ? -26.378 -6.099 0.622 1.00 92.44 812 GLN A C 1
ATOM 6287 O O . GLN A 1 812 ? -26.162 -5.586 1.717 1.00 92.44 812 GLN A O 1
ATOM 6292 N N . THR A 1 813 ? -27.574 -6.574 0.304 1.00 95.00 813 THR A N 1
ATOM 6293 C CA . THR A 1 813 ? -28.662 -6.677 1.281 1.00 95.00 813 THR A CA 1
ATOM 6294 C C . THR A 1 813 ? -28.716 -8.087 1.868 1.00 95.00 813 THR A C 1
ATOM 6296 O O . THR A 1 813 ? -28.307 -9.042 1.200 1.00 95.00 813 THR A O 1
ATOM 6299 N N . PRO A 1 814 ? -29.191 -8.247 3.114 1.00 97.19 814 PRO A N 1
ATOM 6300 C CA . PRO A 1 814 ? -29.375 -9.562 3.700 1.00 97.19 814 PRO A CA 1
ATOM 6301 C C . PRO A 1 814 ? -30.549 -10.292 3.039 1.00 97.19 814 PRO A C 1
ATOM 6303 O O . PRO A 1 814 ? -31.552 -9.683 2.660 1.00 97.19 814 PRO A O 1
ATOM 6306 N N . VAL A 1 815 ? -30.466 -11.617 2.968 1.00 97.38 815 VAL A N 1
ATOM 6307 C CA . VAL A 1 815 ? -31.638 -12.472 2.747 1.00 97.38 815 VAL A CA 1
ATOM 6308 C C . VAL A 1 815 ? -32.681 -12.265 3.857 1.00 97.38 815 VAL A C 1
ATOM 6310 O O . VAL A 1 815 ? -32.314 -11.895 4.975 1.00 97.38 815 VAL A O 1
ATOM 6313 N N . PRO A 1 816 ? -33.977 -12.525 3.597 1.00 97.06 816 PRO A N 1
ATOM 6314 C CA . PRO A 1 816 ? -35.006 -12.422 4.628 1.00 97.06 816 PRO A CA 1
ATOM 6315 C C . PRO A 1 816 ? -34.706 -13.325 5.833 1.00 97.06 816 PRO A C 1
ATOM 6317 O O . PRO A 1 816 ? -34.539 -14.536 5.683 1.00 97.06 816 PRO A O 1
ATOM 6320 N N . VAL A 1 817 ? -34.673 -12.734 7.029 1.00 97.75 817 VAL A N 1
ATOM 6321 C CA . VAL A 1 817 ? -34.491 -13.452 8.298 1.00 97.75 817 VAL A CA 1
ATOM 6322 C C . VAL A 1 817 ? -35.850 -13.554 9.002 1.00 97.75 817 VAL A C 1
ATOM 6324 O O . VAL A 1 817 ? -36.500 -12.526 9.215 1.00 97.75 817 VAL A O 1
ATOM 6327 N N . PRO A 1 818 ? -36.316 -14.761 9.372 1.00 97.31 818 PRO A N 1
ATOM 6328 C CA . PRO A 1 818 ? -37.597 -14.926 10.052 1.00 97.31 818 PRO A CA 1
ATOM 6329 C C . PRO A 1 818 ? -37.695 -14.078 11.325 1.00 97.31 818 PRO A C 1
ATOM 6331 O O . PRO A 1 818 ? -36.768 -14.045 12.131 1.00 97.31 818 PRO A O 1
ATOM 6334 N N . GLN A 1 819 ? -38.840 -13.412 11.513 1.00 94.81 819 GLN A N 1
ATOM 6335 C CA . GLN A 1 819 ? -39.149 -12.594 12.700 1.00 94.81 819 GLN A CA 1
ATOM 6336 C C . GLN A 1 819 ? -38.187 -11.413 12.945 1.00 94.81 819 GLN A C 1
ATOM 6338 O O . GLN A 1 819 ? -38.168 -10.831 14.034 1.00 94.81 819 GLN A O 1
ATOM 6343 N N . PHE A 1 820 ? -37.407 -11.030 11.935 1.00 95.75 820 PHE A N 1
ATOM 6344 C CA . PHE A 1 820 ? -36.489 -9.902 11.976 1.00 95.75 820 PHE A CA 1
ATOM 6345 C C . PHE A 1 820 ? -36.859 -8.893 10.888 1.00 95.75 820 PHE A C 1
ATOM 6347 O O . PHE A 1 820 ? -36.917 -9.226 9.705 1.00 95.75 820 PHE A O 1
ATOM 6354 N N . ALA A 1 821 ? -37.109 -7.651 11.298 1.00 95.31 821 ALA A N 1
ATOM 6355 C CA . ALA A 1 821 ? -37.250 -6.530 10.383 1.00 95.31 821 ALA A CA 1
ATOM 6356 C C . ALA A 1 821 ? -35.878 -5.849 10.261 1.00 95.31 821 ALA A C 1
ATOM 6358 O O . ALA A 1 821 ? -35.345 -5.423 11.288 1.00 95.31 821 ALA A O 1
ATOM 6359 N N . PRO A 1 822 ? -35.278 -5.773 9.060 1.00 93.88 822 PRO A N 1
ATOM 6360 C CA . PRO A 1 822 ? -34.016 -5.069 8.889 1.00 93.88 822 PRO A CA 1
ATOM 6361 C C . PRO A 1 822 ? -34.193 -3.555 9.121 1.00 93.88 822 PRO A C 1
ATOM 6363 O O . PRO A 1 822 ? -35.295 -3.034 8.925 1.00 93.88 822 PRO A O 1
ATOM 6366 N N . PRO A 1 823 ? -33.112 -2.836 9.480 1.00 93.69 823 PRO A N 1
ATOM 6367 C CA . PRO A 1 823 ? -33.103 -1.375 9.500 1.00 93.69 823 PRO A CA 1
ATOM 6368 C C . PRO A 1 823 ? -33.435 -0.813 8.108 1.00 93.69 823 PRO A C 1
ATOM 6370 O O . PRO A 1 823 ? -33.290 -1.511 7.101 1.00 93.69 823 PRO A O 1
ATOM 6373 N N . LEU A 1 824 ? -33.790 0.478 8.043 1.00 90.94 824 LEU A N 1
ATOM 6374 C CA . LEU A 1 824 ? -34.082 1.189 6.783 1.00 90.94 824 LEU A CA 1
ATOM 6375 C C . LEU A 1 824 ? -33.010 0.932 5.706 1.00 90.94 824 LEU A C 1
ATOM 6377 O O . LEU A 1 824 ? -33.323 0.610 4.562 1.00 90.94 824 LEU A O 1
ATOM 6381 N N . ASP A 1 825 ? -31.743 1.014 6.108 1.00 91.94 825 ASP A N 1
ATOM 6382 C CA . ASP A 1 825 ? -30.590 0.660 5.287 1.00 91.94 825 ASP A CA 1
ATOM 6383 C C . ASP A 1 825 ? -30.205 -0.807 5.545 1.00 91.94 825 ASP A C 1
ATOM 6385 O O . ASP A 1 825 ? -29.283 -1.092 6.314 1.00 91.94 825 ASP A O 1
ATOM 6389 N N . ALA A 1 826 ? -30.911 -1.755 4.920 1.00 95.06 826 ALA A N 1
ATOM 6390 C CA . ALA A 1 826 ? -30.781 -3.189 5.217 1.00 95.06 826 ALA A CA 1
ATOM 6391 C C . ALA A 1 826 ? -29.344 -3.742 5.094 1.00 95.06 826 ALA A C 1
ATOM 6393 O O . ALA A 1 826 ? -28.975 -4.669 5.810 1.00 95.06 826 ALA A O 1
ATOM 6394 N N . TYR A 1 827 ? -28.498 -3.143 4.251 1.00 93.81 827 TYR A N 1
ATOM 6395 C CA . TYR A 1 827 ? -27.078 -3.503 4.119 1.00 93.81 827 TYR A CA 1
ATOM 6396 C C . TYR A 1 827 ? -26.251 -3.276 5.401 1.00 93.81 827 TYR A C 1
ATOM 6398 O O . TYR A 1 827 ? -25.125 -3.764 5.507 1.00 93.81 827 TYR A O 1
ATOM 6406 N N . ARG A 1 828 ? -26.787 -2.531 6.381 1.00 94.81 828 ARG A N 1
ATOM 6407 C CA . ARG A 1 828 ? -26.160 -2.288 7.690 1.00 94.81 828 ARG A CA 1
ATOM 6408 C C . ARG A 1 828 ? -26.379 -3.418 8.691 1.00 94.81 828 ARG A C 1
ATOM 6410 O O . ARG A 1 828 ? -25.777 -3.367 9.760 1.00 94.81 828 ARG A O 1
ATOM 6417 N N . VAL A 1 829 ? -27.223 -4.408 8.385 1.00 97.44 829 VAL A N 1
ATOM 6418 C CA . VAL A 1 829 ? -27.401 -5.585 9.247 1.00 97.44 829 VAL A CA 1
ATOM 6419 C C . VAL A 1 829 ? -26.049 -6.252 9.454 1.00 97.44 829 VAL A C 1
ATOM 6421 O O . VAL A 1 829 ? -25.419 -6.680 8.487 1.00 97.44 829 VAL A O 1
ATOM 6424 N N . VAL A 1 830 ? -25.628 -6.343 10.714 1.00 98.19 830 VAL A N 1
ATOM 6425 C CA . VAL A 1 830 ? -24.401 -7.039 11.102 1.00 98.19 830 VAL A CA 1
ATOM 6426 C C . VAL A 1 830 ? -24.652 -8.545 11.059 1.00 98.19 830 VAL A C 1
ATOM 6428 O O . VAL A 1 830 ? -25.630 -9.031 11.625 1.00 98.19 830 VAL A O 1
ATOM 6431 N N . GLY A 1 831 ? -23.779 -9.280 10.379 1.00 97.94 831 GLY A N 1
ATOM 6432 C CA . GLY A 1 831 ? -23.864 -10.727 10.221 1.00 97.94 831 GLY A CA 1
ATOM 6433 C C . GLY A 1 831 ? -22.642 -11.280 9.495 1.00 97.94 831 GLY A C 1
ATOM 6434 O O . GLY A 1 831 ? -21.515 -10.908 9.814 1.00 97.94 831 GLY A O 1
ATOM 6435 N N . ILE A 1 832 ? -22.861 -12.182 8.536 1.00 98.31 832 ILE A N 1
ATOM 6436 C CA . ILE A 1 832 ? -21.799 -12.776 7.715 1.00 98.31 832 ILE A CA 1
ATOM 6437 C C . ILE A 1 832 ? -22.162 -12.581 6.245 1.00 98.31 832 ILE A C 1
ATOM 6439 O O . ILE A 1 832 ? -23.134 -13.172 5.778 1.00 98.31 832 ILE A O 1
ATOM 6443 N N . TYR A 1 833 ? -21.381 -11.791 5.518 1.00 97.88 833 TYR A N 1
ATOM 6444 C CA . TYR A 1 833 ? -21.491 -11.626 4.068 1.00 97.88 833 TYR A CA 1
ATOM 6445 C C . TYR A 1 833 ? -20.237 -12.188 3.417 1.00 97.88 833 TYR A C 1
ATOM 6447 O O . TYR A 1 833 ? -19.148 -12.008 3.946 1.00 97.88 833 TYR A O 1
ATOM 6455 N N . GLU A 1 834 ? -20.385 -12.878 2.298 1.00 96.50 834 GLU A N 1
ATOM 6456 C CA . GLU A 1 834 ? -19.280 -13.399 1.504 1.00 96.50 834 GLU A CA 1
ATOM 6457 C C . GLU A 1 834 ? -18.764 -12.330 0.527 1.00 96.50 834 GLU A C 1
ATOM 6459 O O . GLU A 1 834 ? -19.546 -11.516 0.022 1.00 96.50 834 GLU A O 1
ATOM 6464 N N . GLY A 1 835 ? -17.449 -12.343 0.315 1.00 94.81 835 GLY A N 1
ATOM 6465 C CA . GLY A 1 835 ? -16.668 -11.362 -0.428 1.00 94.81 835 GLY A CA 1
ATOM 6466 C C . GLY A 1 835 ? -15.726 -10.563 0.487 1.00 94.81 835 GLY A C 1
ATOM 6467 O O . GLY A 1 835 ? -16.063 -10.253 1.632 1.00 94.81 835 GLY A O 1
ATOM 6468 N N . GLY A 1 836 ? -14.546 -10.210 -0.020 1.00 94.75 836 GLY A N 1
ATOM 6469 C CA . GLY A 1 836 ? -13.528 -9.418 0.676 1.00 94.75 836 GLY A CA 1
ATOM 6470 C C . GLY A 1 836 ? -12.108 -9.836 0.300 1.00 94.75 836 GLY A C 1
ATOM 6471 O O . GLY A 1 836 ? -11.906 -10.817 -0.417 1.00 94.75 836 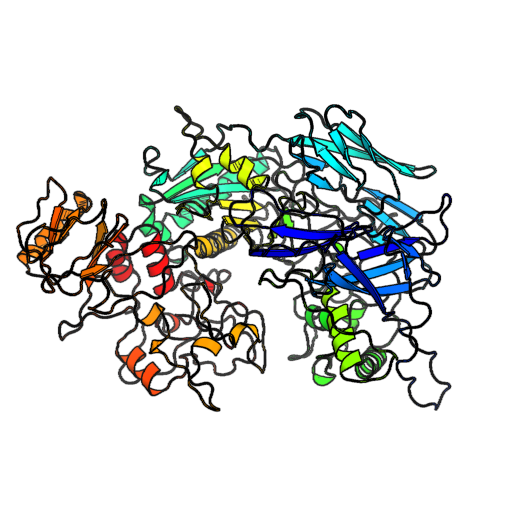GLY A O 1
ATOM 6472 N N . ASN A 1 837 ? -11.113 -9.101 0.794 1.00 92.19 837 ASN A N 1
ATOM 6473 C CA . ASN A 1 837 ? -9.694 -9.299 0.489 1.00 92.19 837 ASN A CA 1
ATOM 6474 C C . ASN A 1 837 ? -9.409 -9.335 -1.029 1.00 92.19 837 ASN A C 1
ATOM 6476 O O . ASN A 1 837 ? -8.607 -10.142 -1.500 1.00 92.19 837 ASN A O 1
ATOM 6480 N N . GLY A 1 838 ? -10.153 -8.541 -1.807 1.00 89.62 838 GLY A N 1
ATOM 6481 C CA . GLY A 1 838 ? -10.087 -8.510 -3.267 1.00 89.62 838 GLY A CA 1
ATOM 6482 C C . GLY A 1 838 ? -10.835 -9.646 -3.976 1.00 89.62 838 GLY A C 1
ATOM 6483 O O . GLY A 1 838 ? -10.901 -9.637 -5.199 1.00 89.62 838 GLY A O 1
ATOM 6484 N N . TRP A 1 839 ? -11.452 -10.603 -3.278 1.00 90.19 839 TRP A N 1
ATOM 6485 C CA . TRP A 1 839 ? -12.140 -11.743 -3.900 1.00 90.19 839 TRP A CA 1
ATOM 6486 C C . TRP A 1 839 ? -13.647 -11.718 -3.657 1.00 90.19 839 TRP A C 1
ATOM 6488 O O . TRP A 1 839 ? -14.108 -11.544 -2.534 1.00 90.19 839 TRP A O 1
ATOM 6498 N N . SER A 1 840 ? -14.421 -12.008 -4.701 1.00 90.50 840 SER A N 1
ATOM 6499 C CA . SER A 1 840 ? -15.888 -12.179 -4.632 1.00 90.50 840 SER A CA 1
ATOM 6500 C C . SER A 1 840 ? -16.364 -13.373 -3.794 1.00 90.50 840 SER A C 1
ATOM 6502 O O . SER A 1 840 ? -17.527 -13.444 -3.401 1.00 90.50 840 SER A O 1
ATOM 6504 N N . ARG A 1 841 ? -15.466 -14.319 -3.496 1.00 93.81 841 ARG A N 1
ATOM 6505 C CA . ARG A 1 841 ? -15.772 -15.591 -2.834 1.00 93.81 841 ARG A CA 1
ATOM 6506 C C . ARG A 1 841 ? -14.647 -16.015 -1.882 1.00 93.81 841 ARG A C 1
ATOM 6508 O O . ARG A 1 841 ? -13.476 -15.726 -2.114 1.00 93.81 841 ARG A O 1
ATOM 6515 N N . GLY A 1 842 ? -15.008 -16.756 -0.832 1.00 94.75 842 GLY A N 1
ATOM 6516 C CA . GLY A 1 842 ? -14.075 -17.451 0.066 1.00 94.75 842 GLY A CA 1
ATOM 6517 C C . GLY A 1 842 ? -13.635 -16.635 1.284 1.00 94.75 842 GLY A C 1
ATOM 6518 O O . GLY A 1 842 ? -13.198 -17.216 2.277 1.00 94.75 842 GLY A O 1
ATOM 6519 N N . PHE A 1 843 ? -13.814 -15.317 1.247 1.00 97.25 843 PHE A N 1
ATOM 6520 C CA . PHE A 1 843 ? -13.657 -14.416 2.388 1.00 97.25 843 PHE A CA 1
ATOM 6521 C C . PHE A 1 843 ? -15.018 -13.925 2.875 1.00 97.25 843 PHE A C 1
ATOM 6523 O O . PHE A 1 843 ? -15.982 -13.908 2.113 1.00 97.25 843 PHE A O 1
ATOM 6530 N N . TYR A 1 844 ? -15.093 -13.542 4.146 1.00 97.94 844 TYR A N 1
ATOM 6531 C CA . TYR A 1 844 ? -16.315 -13.092 4.795 1.00 97.94 844 TYR A CA 1
ATOM 6532 C C . TYR A 1 844 ? -16.089 -11.802 5.572 1.00 97.94 844 TYR A C 1
ATOM 6534 O O . TYR A 1 844 ? -15.032 -11.626 6.174 1.00 97.94 844 TYR A O 1
ATOM 6542 N N . ARG A 1 845 ? -17.116 -10.953 5.603 1.00 97.88 845 ARG A N 1
ATOM 6543 C CA . ARG A 1 845 ? -17.127 -9.612 6.201 1.00 97.88 845 ARG A CA 1
ATOM 6544 C C . ARG A 1 845 ? -18.410 -9.364 7.015 1.00 97.88 845 ARG A C 1
ATOM 6546 O O . ARG A 1 845 ? -19.406 -10.074 6.820 1.00 97.88 845 ARG A O 1
ATOM 6553 N N . PRO A 1 846 ? -18.430 -8.366 7.919 1.00 98.19 846 PRO A N 1
ATOM 6554 C CA . PRO A 1 846 ? -19.512 -8.196 8.891 1.00 98.19 846 PRO A CA 1
ATOM 6555 C C . PRO A 1 846 ? -20.796 -7.569 8.345 1.00 98.19 846 PRO A C 1
ATOM 6557 O O . PRO A 1 846 ? -21.851 -7.734 8.955 1.00 98.19 846 PRO A O 1
ATOM 6560 N N . ALA A 1 847 ? -20.731 -6.816 7.248 1.00 97.00 847 ALA A N 1
ATOM 6561 C CA . ALA A 1 847 ? -21.862 -6.049 6.732 1.00 97.00 847 ALA A CA 1
ATOM 6562 C C . ALA A 1 847 ? -21.896 -6.054 5.199 1.00 97.00 847 ALA A C 1
ATOM 6564 O O . ALA A 1 847 ? -20.906 -6.355 4.531 1.00 97.00 847 ALA A O 1
ATOM 6565 N N . GLY A 1 848 ? -23.048 -5.691 4.638 1.00 94.81 848 GLY A N 1
ATOM 6566 C CA . GLY A 1 848 ? -23.231 -5.622 3.194 1.00 94.81 848 GLY A CA 1
ATOM 6567 C C . GLY A 1 848 ? -22.666 -4.356 2.542 1.00 94.81 848 GLY A C 1
ATOM 6568 O O . GLY A 1 848 ? -22.498 -4.309 1.322 1.00 94.81 848 GLY A O 1
ATOM 6569 N N . ALA A 1 849 ? -22.340 -3.342 3.349 1.00 92.75 849 ALA A N 1
ATOM 6570 C CA . ALA A 1 849 ? -21.539 -2.188 2.956 1.00 92.75 849 ALA A CA 1
ATOM 6571 C C . ALA A 1 849 ? -20.668 -1.701 4.127 1.00 92.75 849 ALA A C 1
ATOM 6573 O O . ALA A 1 849 ? -21.081 -1.750 5.288 1.00 92.75 849 ALA A O 1
ATOM 6574 N N . CYS A 1 850 ? -19.482 -1.195 3.805 1.00 94.44 850 CYS A N 1
ATOM 6575 C CA . CYS A 1 850 ? -18.512 -0.635 4.741 1.00 94.44 850 CYS A CA 1
ATOM 6576 C C . CYS A 1 850 ? -17.575 0.308 3.975 1.00 94.44 850 CYS A C 1
ATOM 6578 O O . CYS A 1 850 ? -17.390 0.131 2.771 1.00 94.44 850 CYS A O 1
ATOM 6580 N N . LYS A 1 851 ? -16.924 1.256 4.656 1.00 94.06 851 LYS A N 1
ATOM 6581 C CA . LYS A 1 851 ? -15.832 2.045 4.066 1.00 94.06 851 LYS A CA 1
ATOM 6582 C C . LYS A 1 851 ? -14.688 1.155 3.570 1.00 94.06 851 LYS A C 1
ATOM 6584 O O . LYS A 1 851 ? -14.141 1.439 2.515 1.00 94.06 851 LYS A O 1
ATOM 6589 N N . MET A 1 852 ? -14.405 0.047 4.265 1.00 95.00 852 MET A N 1
ATOM 6590 C CA . MET A 1 852 ? -13.416 -0.953 3.830 1.00 95.00 852 MET A CA 1
ATOM 6591 C C . MET A 1 852 ? -13.822 -1.677 2.534 1.00 95.00 852 MET A C 1
ATOM 6593 O O . MET A 1 852 ? -13.008 -2.366 1.933 1.00 95.00 852 MET A O 1
ATOM 6597 N N . ARG A 1 853 ? -15.086 -1.557 2.106 1.00 92.12 853 ARG A N 1
ATOM 6598 C CA . ARG A 1 853 ? -15.625 -2.166 0.880 1.00 92.12 853 ARG A CA 1
ATOM 6599 C C . ARG A 1 853 ? -15.809 -1.161 -0.250 1.00 92.12 853 ARG A C 1
ATOM 6601 O O . ARG A 1 853 ? -15.709 -1.538 -1.407 1.00 92.12 853 ARG A O 1
ATOM 6608 N N . ASN A 1 854 ? -16.193 0.070 0.073 1.00 85.12 854 ASN A N 1
ATOM 6609 C CA . ASN A 1 854 ? -16.487 1.092 -0.919 1.00 85.12 854 ASN A CA 1
ATOM 6610 C C . ASN A 1 854 ? -16.131 2.472 -0.361 1.00 85.12 854 ASN A C 1
ATOM 6612 O O . ASN A 1 854 ? -16.859 3.056 0.447 1.00 85.12 854 ASN A O 1
ATOM 6616 N N . GLN A 1 855 ? -14.981 2.964 -0.800 1.00 77.94 855 GLN A N 1
ATOM 6617 C CA . GLN A 1 855 ? -14.450 4.287 -0.507 1.00 77.94 855 GLN A CA 1
ATOM 6618 C C . GLN A 1 855 ? -14.857 5.331 -1.562 1.00 77.94 855 GLN A C 1
ATOM 6620 O O . GLN A 1 855 ? -14.886 6.522 -1.250 1.00 77.94 855 GLN A O 1
ATOM 6625 N N . GLU A 1 856 ? -15.254 4.885 -2.757 1.00 71.56 856 GLU A N 1
ATOM 6626 C CA . GLU A 1 856 ? -15.416 5.698 -3.971 1.00 71.56 856 GLU A CA 1
ATOM 6627 C C . GLU A 1 856 ? -16.812 6.345 -4.114 1.00 71.56 856 GLU A C 1
ATOM 6629 O O . GLU A 1 856 ? -16.930 7.440 -4.659 1.00 71.56 856 GLU A O 1
ATOM 6634 N N . ASP A 1 857 ? -17.887 5.724 -3.609 1.00 65.25 857 ASP A N 1
ATOM 6635 C CA . ASP A 1 857 ? -19.257 6.236 -3.805 1.00 65.25 857 ASP A CA 1
ATOM 6636 C C . ASP A 1 857 ? -19.507 7.500 -2.986 1.00 65.25 857 ASP A C 1
ATOM 6638 O O . ASP A 1 857 ? -19.729 7.370 -1.796 1.00 65.25 857 ASP A O 1
ATOM 6642 N N . ALA A 1 858 ? -19.546 8.702 -3.562 1.00 57.09 858 ALA A N 1
ATOM 6643 C CA . ALA A 1 858 ? -19.710 9.960 -2.812 1.00 57.09 858 ALA A CA 1
ATOM 6644 C C . ALA A 1 858 ? -21.069 10.148 -2.083 1.00 57.09 858 ALA A C 1
ATOM 6646 O O . ALA A 1 858 ? -21.225 11.115 -1.340 1.00 57.09 858 ALA A O 1
ATOM 6647 N N . ASP A 1 859 ? -22.038 9.237 -2.236 1.00 58.06 859 ASP A N 1
ATOM 6648 C CA . ASP A 1 859 ? -23.350 9.319 -1.572 1.00 58.06 859 ASP A CA 1
ATOM 6649 C C . ASP A 1 859 ? -23.242 9.233 -0.031 1.00 58.06 859 ASP A C 1
ATOM 6651 O O . ASP A 1 859 ? -22.673 8.297 0.536 1.00 58.06 859 ASP A O 1
ATOM 6655 N N . ASP A 1 860 ? -23.880 10.178 0.669 1.00 58.69 860 ASP A N 1
ATOM 6656 C CA . ASP A 1 860 ? -23.568 10.614 2.049 1.00 58.69 860 ASP A CA 1
ATOM 6657 C C . ASP A 1 860 ? -23.624 9.549 3.173 1.00 58.69 860 ASP A C 1
ATOM 6659 O O . ASP A 1 860 ? -23.143 9.767 4.288 1.00 58.69 860 ASP A O 1
ATOM 6663 N N . LYS A 1 861 ? -24.197 8.365 2.922 1.00 61.72 861 LYS A N 1
ATOM 6664 C CA . LYS A 1 861 ? -24.284 7.262 3.907 1.00 61.72 861 LYS A CA 1
ATOM 6665 C C . LYS A 1 861 ? -23.734 5.921 3.419 1.00 61.72 861 LYS A C 1
ATOM 6667 O O . LYS A 1 861 ? -23.517 5.026 4.250 1.00 61.72 861 LYS A O 1
ATOM 6672 N N . ARG A 1 862 ? -23.543 5.756 2.110 1.00 72.19 862 ARG A N 1
ATOM 6673 C CA . ARG A 1 862 ? -23.000 4.542 1.481 1.00 72.19 862 ARG A CA 1
ATOM 6674 C C . ARG A 1 862 ? -21.479 4.692 1.484 1.00 72.19 862 ARG A C 1
ATOM 6676 O O . ARG A 1 862 ? -20.998 5.688 0.987 1.00 72.19 862 ARG A O 1
ATOM 6683 N N . GLY A 1 863 ? -20.729 3.793 2.125 1.00 78.44 863 GLY A N 1
ATOM 6684 C CA . GLY A 1 863 ? -19.266 3.954 2.281 1.00 78.44 863 GLY A CA 1
ATOM 6685 C C . GLY A 1 863 ? -18.799 4.594 3.602 1.00 78.44 863 GLY A C 1
ATOM 6686 O O . GLY A 1 863 ? -17.649 5.019 3.734 1.00 78.44 863 GLY A O 1
ATOM 6687 N N . SER A 1 864 ? -19.678 4.652 4.610 1.00 90.44 864 SER A N 1
ATOM 6688 C CA . SER A 1 864 ? -19.259 4.821 6.012 1.00 90.44 864 SER A CA 1
ATOM 6689 C C . SER A 1 864 ? -18.750 3.494 6.584 1.00 90.44 864 SER A C 1
ATOM 6691 O O . SER A 1 864 ? -19.128 2.421 6.105 1.00 90.44 864 SER A O 1
ATOM 6693 N N . PHE A 1 865 ? -17.905 3.537 7.619 1.00 95.75 865 PHE A N 1
ATOM 6694 C CA . PHE A 1 865 ? -17.521 2.320 8.338 1.00 95.75 865 PHE A CA 1
ATOM 6695 C C . PHE A 1 865 ? -18.767 1.595 8.868 1.00 95.75 865 PHE A C 1
ATOM 6697 O O . PHE A 1 865 ? -19.670 2.219 9.437 1.00 95.75 865 PHE A O 1
ATOM 6704 N N . CYS A 1 866 ? -18.819 0.272 8.696 1.00 96.19 866 CYS A N 1
ATOM 6705 C CA . CYS A 1 866 ? -19.878 -0.535 9.295 1.00 96.19 866 CYS A CA 1
ATOM 6706 C C . CYS A 1 866 ? -19.770 -0.504 10.830 1.00 96.19 866 CYS A C 1
ATOM 6708 O O . CYS A 1 866 ? -18.742 -0.111 11.389 1.00 96.19 866 CYS A O 1
ATOM 6710 N N . PHE A 1 867 ? -20.821 -0.931 11.533 1.00 97.44 867 PHE A N 1
ATOM 6711 C CA . PHE A 1 867 ? -20.837 -0.870 12.998 1.00 97.44 867 PHE A CA 1
ATOM 6712 C C . PHE A 1 867 ? -19.681 -1.654 13.645 1.00 97.44 867 PHE A C 1
ATOM 6714 O O . PHE A 1 867 ? -19.091 -1.176 14.607 1.00 97.44 867 PHE A O 1
ATOM 6721 N N . VAL A 1 868 ? -19.302 -2.806 13.075 1.00 98.25 868 VAL A N 1
ATOM 6722 C CA . VAL A 1 868 ? -18.159 -3.608 13.549 1.00 98.25 868 VAL A CA 1
ATOM 6723 C C . VAL A 1 868 ? -16.840 -2.850 13.395 1.00 98.25 868 VAL A C 1
ATOM 6725 O O . VAL A 1 868 ? -16.081 -2.762 14.353 1.00 98.25 868 VAL A O 1
ATOM 6728 N N . CYS A 1 869 ? -16.584 -2.237 12.236 1.00 98.31 869 CYS A N 1
ATOM 6729 C CA . CYS A 1 869 ? -15.376 -1.432 12.035 1.00 98.31 869 CYS A CA 1
ATOM 6730 C C . CYS A 1 869 ? -15.341 -0.215 12.972 1.00 98.31 869 CYS A C 1
ATOM 6732 O O . CYS A 1 869 ? -14.304 0.069 13.565 1.00 98.31 869 CYS A O 1
ATOM 6734 N N . LYS A 1 870 ? -16.480 0.465 13.184 1.00 98.00 870 LYS A N 1
ATOM 6735 C CA . LYS A 1 870 ? -16.584 1.566 14.159 1.00 98.00 870 LYS A CA 1
ATOM 6736 C C . LYS A 1 870 ? -16.248 1.099 15.575 1.00 98.00 870 LYS A C 1
ATOM 6738 O O . LYS A 1 870 ? -15.471 1.759 16.257 1.00 98.00 870 LYS A O 1
ATOM 6743 N N . TRP A 1 871 ? -16.801 -0.041 15.990 1.00 97.56 871 TRP A N 1
ATOM 6744 C CA . TRP A 1 871 ? -16.517 -0.660 17.285 1.00 97.56 871 TRP A CA 1
ATOM 6745 C C . TRP A 1 871 ? -15.017 -0.943 17.436 1.00 97.56 871 TRP A C 1
ATOM 6747 O O . TRP A 1 871 ? -14.420 -0.561 18.437 1.00 97.56 871 TRP A O 1
ATOM 6757 N N . LEU A 1 872 ? -14.378 -1.537 16.424 1.00 96.94 872 LEU A N 1
ATOM 6758 C CA . LEU A 1 872 ? -12.949 -1.873 16.451 1.00 96.94 872 LEU A CA 1
ATOM 6759 C C . LEU A 1 872 ? -12.046 -0.632 16.516 1.00 96.94 872 LEU A C 1
ATOM 6761 O O . LEU A 1 872 ? -11.083 -0.622 17.283 1.00 96.94 872 LEU A O 1
ATOM 6765 N N . ILE A 1 873 ? -12.363 0.434 15.774 1.00 97.06 873 ILE A N 1
ATOM 6766 C CA . ILE A 1 873 ? -11.609 1.698 15.843 1.00 97.06 873 ILE A CA 1
ATOM 6767 C C . ILE A 1 873 ? -11.754 2.324 17.238 1.00 97.06 873 ILE A C 1
ATOM 6769 O O . ILE A 1 873 ? -10.757 2.697 17.856 1.00 97.06 873 ILE A O 1
ATOM 6773 N N . VAL A 1 874 ? -12.979 2.391 17.774 1.00 96.56 874 VAL A N 1
ATOM 6774 C CA . VAL A 1 874 ? -13.241 2.903 19.130 1.00 96.56 874 VAL A CA 1
ATOM 6775 C C . VAL A 1 874 ? -12.483 2.106 20.181 1.00 96.56 874 VAL A C 1
ATOM 6777 O O . VAL A 1 874 ? -11.839 2.693 21.043 1.00 96.56 874 VAL A O 1
ATOM 6780 N N . ASN A 1 875 ? -12.514 0.779 20.092 1.00 94.19 875 ASN A N 1
ATOM 6781 C CA . ASN A 1 875 ? -11.851 -0.094 21.049 1.00 94.19 875 ASN A CA 1
ATOM 6782 C C . ASN A 1 875 ? -10.327 0.112 21.075 1.00 94.19 875 ASN A C 1
ATOM 6784 O O . ASN A 1 875 ? -9.700 0.040 22.128 1.00 94.19 875 ASN A O 1
ATOM 6788 N N . HIS A 1 876 ? -9.728 0.419 19.926 1.00 91.75 876 HIS A N 1
ATOM 6789 C CA . HIS A 1 876 ? -8.299 0.694 19.837 1.00 91.75 876 HIS A CA 1
ATOM 6790 C C . HIS A 1 876 ? -7.936 2.090 20.374 1.00 91.75 876 HIS A C 1
ATOM 6792 O O . HIS A 1 876 ? -6.953 2.264 21.105 1.00 91.75 876 HIS A O 1
ATOM 6798 N N . VAL A 1 877 ? -8.724 3.103 20.005 1.00 93.75 877 VAL A N 1
ATOM 6799 C CA . VAL A 1 877 ? -8.425 4.510 20.295 1.00 93.75 877 VAL A CA 1
ATOM 6800 C C . VAL A 1 877 ? -8.865 4.895 21.708 1.00 93.75 877 VAL A C 1
ATOM 6802 O O . VAL A 1 877 ? -8.046 5.335 22.517 1.00 93.75 877 VAL A O 1
ATOM 6805 N N . ASP A 1 878 ? -10.153 4.737 22.007 1.00 93.44 878 ASP A N 1
ATOM 6806 C CA . ASP A 1 878 ? -10.768 5.147 23.266 1.00 93.44 878 ASP A CA 1
ATOM 6807 C C . ASP A 1 878 ? -12.049 4.337 23.564 1.00 93.44 878 ASP A C 1
ATOM 6809 O O . ASP A 1 878 ? -13.154 4.751 23.191 1.00 93.44 878 ASP A O 1
ATOM 6813 N N . PRO A 1 879 ? -11.928 3.205 24.286 1.00 93.44 879 PRO A N 1
ATOM 6814 C CA . PRO A 1 879 ? -13.059 2.356 24.656 1.00 93.44 879 PRO A CA 1
ATOM 6815 C C . PRO A 1 879 ? -14.174 3.049 25.449 1.00 93.44 879 PRO A C 1
ATOM 6817 O O . PRO A 1 879 ? -15.281 2.513 25.516 1.00 93.44 879 PRO A O 1
ATOM 6820 N N . SER A 1 880 ? -13.938 4.232 26.037 1.00 94.31 880 SER A N 1
ATOM 6821 C CA . SER A 1 880 ? -15.001 4.996 26.712 1.00 94.31 880 SER A CA 1
ATOM 6822 C C . SER A 1 880 ? -16.131 5.394 25.751 1.00 94.31 880 SER A C 1
ATOM 6824 O O . SER A 1 880 ? -17.270 5.596 26.175 1.00 94.31 880 SER A O 1
ATOM 6826 N N . ARG A 1 881 ? -15.861 5.435 24.437 1.00 96.44 881 ARG A N 1
ATOM 6827 C CA . ARG A 1 881 ? -16.805 5.885 23.403 1.00 96.44 881 ARG A CA 1
ATOM 6828 C C . ARG A 1 881 ? -17.718 4.796 22.845 1.00 96.44 881 ARG A C 1
ATOM 6830 O O . ARG A 1 881 ? -18.580 5.113 22.024 1.00 96.44 881 ARG A O 1
ATOM 6837 N N . HIS A 1 882 ? -17.611 3.548 23.307 1.00 96.88 882 HIS A N 1
ATOM 6838 C CA . HIS A 1 882 ? -18.470 2.453 22.829 1.00 96.88 882 HIS A CA 1
ATOM 6839 C C . HIS A 1 882 ? -19.960 2.753 23.013 1.00 96.88 882 HIS A C 1
ATOM 6841 O O . HIS A 1 882 ? -20.742 2.572 22.082 1.00 96.88 882 HIS A O 1
ATOM 6847 N N . ALA A 1 883 ? -20.349 3.297 24.168 1.00 96.00 883 ALA A N 1
ATOM 6848 C CA . ALA A 1 883 ? -21.732 3.687 24.437 1.00 96.00 883 ALA A CA 1
ATOM 6849 C C . ALA A 1 883 ? -22.261 4.778 23.489 1.00 96.00 883 ALA A C 1
ATOM 6851 O O . ALA A 1 883 ? -23.417 4.733 23.058 1.00 96.00 883 ALA A O 1
ATOM 6852 N N . ALA A 1 884 ? -21.419 5.755 23.139 1.00 95.88 884 ALA A N 1
ATOM 6853 C CA . ALA A 1 884 ? -21.782 6.815 22.202 1.00 95.88 884 ALA A CA 1
ATOM 6854 C C . ALA A 1 884 ? -21.981 6.254 20.786 1.00 95.88 884 ALA A C 1
ATOM 6856 O O . ALA A 1 884 ? -22.994 6.537 20.139 1.00 95.88 884 ALA A O 1
ATOM 6857 N N . VAL A 1 885 ? -21.061 5.392 20.340 1.00 95.56 885 VAL A N 1
ATOM 6858 C CA . VAL A 1 885 ? -21.137 4.748 19.025 1.00 95.56 885 VAL A CA 1
ATOM 6859 C C . VAL A 1 885 ? -22.334 3.808 18.916 1.00 95.56 885 VAL A C 1
ATOM 6861 O O . VAL A 1 885 ? -23.036 3.858 17.905 1.00 95.56 885 VAL A O 1
ATOM 6864 N N . ASP A 1 886 ? -22.641 3.018 19.948 1.00 96.75 886 ASP A N 1
ATOM 6865 C CA . ASP A 1 886 ? -23.849 2.184 19.985 1.00 96.75 886 ASP A CA 1
ATOM 6866 C C . ASP A 1 886 ? -25.120 3.029 19.847 1.00 96.75 886 ASP A C 1
ATOM 6868 O O . ASP A 1 886 ? -25.978 2.768 18.998 1.00 96.75 886 ASP A O 1
ATOM 6872 N N . LYS A 1 887 ? -25.214 4.111 20.627 1.00 95.75 887 LYS A N 1
ATOM 6873 C CA . LYS A 1 887 ? -26.376 4.999 20.615 1.00 95.75 887 LYS A CA 1
ATOM 6874 C C . LYS A 1 887 ? -26.601 5.655 19.251 1.00 95.75 887 LYS A C 1
ATOM 6876 O O . LYS A 1 887 ? -27.757 5.746 18.835 1.00 95.75 887 LYS A O 1
ATOM 6881 N N . LYS A 1 888 ? -25.537 6.134 18.595 1.00 93.56 888 LYS A N 1
ATOM 6882 C CA . LYS A 1 888 ? -25.616 6.935 17.360 1.00 93.56 888 LYS A CA 1
ATOM 6883 C C . LYS A 1 888 ? -25.641 6.081 16.087 1.00 93.56 888 LYS A C 1
ATOM 6885 O O . LYS A 1 888 ? -26.287 6.473 15.118 1.00 93.56 888 LYS A O 1
ATOM 6890 N N . TYR A 1 889 ? -24.973 4.923 16.075 1.00 93.81 889 TYR A N 1
ATOM 6891 C CA . TYR A 1 889 ? -24.699 4.181 14.836 1.00 93.81 889 TYR A CA 1
ATOM 6892 C C . TYR A 1 889 ? -25.177 2.736 14.799 1.00 93.81 889 TYR A C 1
ATOM 6894 O O . TYR A 1 889 ? -25.107 2.139 13.721 1.00 93.81 889 TYR A O 1
ATOM 6902 N N . TYR A 1 890 ? -25.634 2.155 15.911 1.00 95.19 890 TYR A N 1
ATOM 6903 C CA . TYR A 1 890 ? -26.157 0.793 15.859 1.00 95.19 890 TYR A CA 1
ATOM 6904 C C . TYR A 1 890 ? -27.379 0.730 14.922 1.00 95.19 890 TYR A C 1
ATOM 6906 O O . TYR A 1 890 ? -28.292 1.550 15.071 1.00 95.19 890 TYR A O 1
ATOM 6914 N N . PRO A 1 891 ? -27.417 -0.204 13.955 1.00 89.38 891 PRO A N 1
ATOM 6915 C CA . PRO A 1 891 ? -28.544 -0.355 13.038 1.00 89.38 891 PRO A CA 1
ATOM 6916 C C . PRO A 1 891 ? -29.792 -0.823 13.799 1.00 89.38 891 PRO A C 1
ATOM 6918 O O . PRO A 1 891 ? -29.795 -1.922 14.348 1.00 89.38 891 PRO A O 1
ATOM 6921 N N . ARG A 1 892 ? -30.835 0.011 13.845 1.00 86.00 892 ARG A N 1
ATOM 6922 C CA . ARG A 1 892 ? -32.109 -0.280 14.523 1.00 86.00 892 ARG A CA 1
ATOM 6923 C C . ARG A 1 892 ? -33.246 -0.471 13.541 1.00 86.00 892 ARG A C 1
ATOM 6925 O O . ARG A 1 892 ? -33.254 0.262 12.524 1.00 86.00 892 ARG A O 1
#

Secondary structure (DSSP, 8-state):
-PPPPPPP-SEEEEEEES-SEEEEESS-SSPP--B-EEEEEEESSTT-SS-B--B-TT-TTEEEEEEEE-TT-PPPPPPTTSPPPPS--TTTT--EE-TTT-BEE--S-EEEEEEEEEEETTS-EEEEEEEEEEEES-EEEEEESBS-EEEEB-SS---EEPPEEEEE---SSS--SEEE-TT--SS-EEES-TTTEEE-TTSEEEE-S--SSPEEEEEEETTEEEEEEEEEE-TTS-EEEEEEEE-S-STTGGGSEEEEEEEES-BSSHHHHHHHHHHHHHHHHHHHS--TTTTTTTTTGGGEEEEEE---BSSSSPEE-SEE----TTTSSS--EES--SPPTTPPTTSPPHHHHHHHH-SPPTT----HHHHHHHHHHTT-TT--GGG---HHHHHHHHT---SSEEPBP--SS-EEES--GGG-S---TTSSPBPPPPPPSSS--SHHHHHHHHHHGGGG-PPPTT-EEE-TTTS-TTT---TTS--SS-HHHHHHHTEEESSTT---GGGGTS--SSS--TTTT-EEEEE--SB--EEEETTTTEEEEES--BSS--EE-SSTT-TTEEEEPPPPPPBTTBTTTT--HHHHHHHHHHHHHHTTTPPP--EEE--SS--GGGG-SSPPS-TT-EEHHHHBPSSSS--B-GGG-GGGGPBPEEEEEE-SSPPEEPSSTT--EEEE--GGGHHHHHHHHHTT--EEEE-----TT----S----TT-TTEEEEE-B-S--BTTTTEEEE--TT----TT--TT-EEEEEPB-TTSPBPBSS-HHHHHHHHHH-S--BS----SS---SPPPBPPPTT-PPPSSGGG--S-EEEETEEEEEEEESSS--TTT-SS--STTTTSPPHHHHHHHHHHH-GGGHHHHHHHHS--

pLDDT: mean 89.86, std 9.59, range [38.78, 98.56]

Radius of gyration: 29.51 Å; Cα contacts (8 Å, |Δi|>4): 2208; chains: 1; bounding box: 74×63×98 Å

Nearest PDB structures (foldseek):
  9g93-assembly1_A  TM=2.958E-01  e=1.915E-06  Bacillus anthracis str. '34F2 (NMRC)'
  6qx4-assembly1_A  TM=3.141E-01  e=6.499E-06  Bacillus anthracis
  9g93-assembly1_K  TM=3.133E-01  e=6.694E-05  Bacillus anthracis str. '34F2 (NMRC)'
  6hhu-assembly1_A  TM=2.827E-01  e=1.071E-05  Bacillus anthracis
  8s83-assembly1_A  TM=5.397E-01  e=9.911E-03  Bacillus anthracis

Mean predicted aligned error: 6.92 Å

Foldseek 3Di:
DPQDDDADFPFKFKAKPVFQAAEAADADVVHQWFAIFIWMWTHNDPQDLWIDTDTQAQDLFKDKDKDKWALPPFDDADDPPDDGGFQFPRRPQDWDADSNGRTIDGDDFAKMKMKMWMAGNVRHTQFIFIHMYGYAHDWPDKAWLEQAAEAEADPPDQFFWTWMKTATDPPVRLGARIDTCTQRQRWDKDWPDCCAWDADSSRGIHGNDFDPFFTWIWTDDVPDIYIHTYGYDHLLAADQQKEWLADQDPPVLQQAAEFEEEEKQQAPDPQSVVLSVVLQNLLSCCLQPPQLQNPPSVVLSNRYTYIYGYDHFPHHFAAQAFFWQQDCPWQNDTFFGVVHLDATVVDDPQADRLLVVCLQSNAAGPPDDDQLVRVLVVSVSQLTPPDDCVNSVDSSSVVCRNSSDANAGERGGGMPQRKYFWHHLRNGLTDPLSRGHHHDQDDDPTSDRDPSSNVNVSNSSSSSVTGDRQEMDHDCNSGPNGQDDWQQAAGSDGSVLSNLQSQFHNDPVGHRSSVLLRADQFDDRSHFLSYEHEHADADFHWDRGNNSRYIYGYQAHDNGFDWDDPDPVCSRHIYGDHFDGADPVRNSGRGPSLLRSLRSSLSSLVVLLAAFQAAQAFAPDADPVLLDCDFDLRLFKGFQNVFADPDPDSFGNQVSNQQQPAFFFQFKFFFQFFWAFDPDPLGKTKTAGDLVRVVVVLVCQVVQAFKKWAFFDQGSSNRGDNGDADCPDLRIDGRWTFPDRADSVRRMTITHNPPSDDRRGRGGLIMMGGTDADPVRHTHHLADPQLVVQCNVPSDAQFPDPRLRDTDLDQGAGDDGPPDDFFPSRQLHFHWHAGTPNGSHGMIGGGSAALSHDSDPSPSNGNRHRLSSSCSVCSSRTRRCSSVSCVPHRRD